Protein AF-0000000081113113 (afdb_homodimer)

Solvent-accessible surface area (backbone atoms only — not comparable to full-atom values): 44518 Å² total; per-residue (Å²): 52,33,38,45,42,85,40,67,28,37,44,51,33,47,52,39,45,32,58,10,74,35,74,32,63,81,44,72,38,71,44,35,36,38,41,57,75,91,40,48,67,64,50,48,56,51,50,48,43,56,52,54,47,52,41,66,7,60,68,44,78,46,78,41,61,69,83,61,50,71,85,76,37,61,45,35,40,40,51,73,81,55,83,48,40,44,57,82,59,82,87,59,68,80,38,69,66,53,47,56,44,50,53,52,51,51,54,49,16,54,40,48,37,47,74,73,74,73,74,72,74,75,76,69,86,72,83,79,60,81,74,60,79,72,70,72,79,72,77,42,35,38,40,26,61,10,51,52,58,54,46,49,30,54,71,66,13,70,71,51,65,53,87,35,41,34,19,39,67,64,61,58,36,49,50,39,41,52,49,17,62,75,57,70,48,54,56,75,46,42,40,60,59,38,37,44,25,43,33,67,75,42,63,49,66,50,66,40,73,33,38,34,64,89,50,72,59,71,77,86,56,69,81,60,44,70,33,53,28,71,69,54,30,59,72,57,71,45,74,70,89,69,52,33,70,68,38,53,70,43,56,48,48,54,51,49,35,51,46,51,71,68,48,72,67,40,45,67,36,49,18,50,44,46,40,50,46,50,22,64,59,44,48,24,54,77,30,84,82,46,65,63,48,74,46,57,40,24,31,46,34,86,30,65,94,75,43,58,60,76,38,59,30,30,36,32,27,30,32,48,36,94,42,72,46,75,52,70,74,64,62,82,36,67,64,51,53,54,50,46,53,54,26,42,54,50,33,51,50,52,50,62,60,45,48,61,51,52,53,50,47,41,50,63,60,55,64,56,52,65,66,65,69,77,72,72,72,73,73,71,74,70,66,73,74,71,70,76,70,75,76,76,75,76,72,79,75,84,119,54,34,36,45,43,84,40,69,28,37,44,51,34,47,51,39,46,32,60,12,75,35,75,33,64,82,43,72,38,70,45,35,36,37,39,57,73,91,42,47,66,64,48,48,54,51,49,50,40,54,52,54,48,52,42,67,8,59,68,44,80,46,77,41,60,68,83,60,50,72,85,76,38,60,45,36,40,40,50,73,79,56,77,47,40,44,54,82,61,80,86,58,67,80,37,68,64,51,46,55,46,49,51,52,51,51,53,49,18,54,41,48,36,47,75,72,74,74,71,73,76,74,76,76,86,79,87,80,62,81,75,63,80,74,72,74,80,72,79,43,35,38,39,25,60,10,52,52,58,52,46,50,30,53,71,67,13,71,72,50,66,54,88,35,42,34,19,39,66,65,60,59,38,48,50,39,40,51,51,17,60,74,58,70,46,53,58,76,46,42,40,59,61,38,36,41,25,43,33,69,77,42,65,48,68,49,65,40,72,31,37,35,65,89,49,72,59,70,74,86,61,66,65,77,42,67,34,55,27,71,69,53,31,60,72,56,71,45,73,68,87,68,51,26,67,67,37,52,69,42,56,49,48,52,50,47,36,53,48,51,73,63,53,72,63,42,45,66,36,49,17,48,45,46,41,52,48,50,22,66,59,43,47,23,55,75,30,83,82,45,64,62,48,74,47,57,41,24,30,46,33,85,30,66,94,74,43,57,60,75,37,59,28,31,36,32,28,30,33,48,35,95,42,71,44,76,52,69,74,64,61,82,38,66,63,51,52,53,49,43,53,54,28,40,54,51,33,50,52,53,49,61,60,45,50,61,52,52,54,51,47,41,49,62,60,56,64,56,52,66,68,67,71,78,75,72,72,74,74,74,73,71,67,74,76,74,72,74,73,76,76,78,77,79,64,84,73,87,122

Structure (mmCIF, N/CA/C/O backbone):
data_AF-0000000081113113-model_v1
#
loop_
_entity.id
_entity.type
_entity.pdbx_description
1 polymer 'Uncharacterized protein'
#
loop_
_atom_site.group_PDB
_atom_site.id
_atom_site.type_symbol
_atom_site.label_atom_id
_atom_site.label_alt_id
_atom_site.label_comp_id
_atom_site.label_asym_id
_atom_site.label_entity_id
_atom_site.label_seq_id
_atom_site.pdbx_PDB_ins_code
_atom_site.Cartn_x
_atom_site.Cartn_y
_atom_site.Cartn_z
_atom_site.occupancy
_atom_site.B_iso_or_equiv
_atom_site.auth_seq_id
_atom_site.auth_comp_id
_atom_site.auth_asym_id
_atom_site.auth_atom_id
_atom_site.pdbx_PDB_model_num
ATOM 1 N N . MET A 1 1 ? 14.281 9.789 3.463 1 97.38 1 MET A N 1
ATOM 2 C CA . MET A 1 1 ? 14.555 9.203 4.77 1 97.38 1 MET A CA 1
ATOM 3 C C . MET A 1 1 ? 13.266 8.992 5.555 1 97.38 1 MET A C 1
ATOM 5 O O . MET A 1 1 ? 12.477 9.93 5.723 1 97.38 1 MET A O 1
ATOM 9 N N . LEU A 1 2 ? 13.047 7.762 5.898 1 97.69 2 LEU A N 1
ATOM 10 C CA . LEU A 1 2 ? 11.883 7.402 6.711 1 97.69 2 LEU A CA 1
ATOM 11 C C . LEU A 1 2 ? 12.266 7.305 8.18 1 97.69 2 LEU A C 1
ATOM 13 O O . LEU A 1 2 ? 13.086 6.469 8.562 1 97.69 2 LEU A O 1
ATOM 17 N N . ILE A 1 3 ? 11.695 8.203 8.945 1 96.38 3 ILE A N 1
ATOM 18 C CA . ILE A 1 3 ? 11.914 8.195 10.391 1 96.38 3 ILE A CA 1
ATOM 19 C C . ILE A 1 3 ? 10.867 7.32 11.07 1 96.38 3 ILE A C 1
ATOM 21 O O . ILE A 1 3 ? 9.664 7.496 10.844 1 96.38 3 ILE A O 1
ATOM 25 N N . ASN A 1 4 ? 11.227 6.359 11.844 1 94.62 4 ASN A N 1
ATOM 26 C CA . ASN A 1 4 ? 10.367 5.355 12.461 1 94.62 4 ASN A CA 1
ATOM 27 C C . ASN A 1 4 ? 9.781 4.406 11.414 1 94.62 4 ASN A C 1
ATOM 29 O O . ASN A 1 4 ? 8.562 4.246 11.336 1 94.62 4 ASN A O 1
ATOM 33 N N . PRO A 1 5 ? 10.648 3.705 10.719 1 95.94 5 PRO A N 1
ATOM 34 C CA . PRO A 1 5 ? 10.203 2.885 9.586 1 95.94 5 PRO A CA 1
ATOM 35 C C . PRO A 1 5 ? 9.516 1.593 10.031 1 95.94 5 PRO A C 1
ATOM 37 O O . PRO A 1 5 ? 8.875 0.919 9.227 1 95.94 5 PRO A O 1
ATOM 40 N N . LEU A 1 6 ? 9.656 1.228 11.297 1 93.81 6 LEU A N 1
ATOM 41 C CA . LEU A 1 6 ? 9.156 -0.065 11.742 1 93.81 6 LEU A CA 1
ATOM 42 C C . LEU A 1 6 ? 7.668 0.018 12.086 1 93.81 6 LEU A C 1
ATOM 44 O O . LEU A 1 6 ? 7.016 -1.009 12.289 1 93.81 6 LEU A O 1
ATOM 48 N N . LEU A 1 7 ? 7.129 1.246 12.117 1 91.81 7 LEU A N 1
ATOM 49 C CA . LEU A 1 7 ? 5.691 1.399 12.312 1 91.81 7 LEU A CA 1
ATOM 50 C C . LEU A 1 7 ? 4.922 0.859 11.109 1 91.81 7 LEU A C 1
ATOM 52 O O . LEU A 1 7 ? 5.328 1.062 9.961 1 91.81 7 LEU A O 1
ATOM 56 N N . PRO A 1 8 ? 3.793 0.201 11.422 1 88.5 8 PRO A N 1
ATOM 57 C CA . PRO A 1 8 ? 2.996 -0.318 10.312 1 88.5 8 PRO A CA 1
ATOM 58 C C . PRO A 1 8 ? 2.641 0.759 9.289 1 88.5 8 PRO A C 1
ATOM 60 O O . PRO A 1 8 ? 2.734 0.523 8.078 1 88.5 8 PRO A O 1
ATOM 63 N N . ALA A 1 9 ? 2.266 1.899 9.758 1 91 9 ALA A N 1
ATOM 64 C CA . ALA A 1 9 ? 1.92 2.99 8.852 1 91 9 ALA A CA 1
ATOM 65 C C . ALA A 1 9 ? 3.117 3.389 7.992 1 91 9 ALA A C 1
ATOM 67 O O . ALA A 1 9 ? 2.963 3.697 6.809 1 91 9 ALA A O 1
ATOM 68 N N . SER A 1 10 ? 4.277 3.373 8.594 1 94.5 10 SER A N 1
ATOM 69 C CA . SER A 1 10 ? 5.496 3.699 7.863 1 94.5 10 SER A CA 1
ATOM 70 C C . SER A 1 10 ? 5.793 2.662 6.785 1 94.5 10 SER A C 1
ATOM 72 O O . SER A 1 10 ? 6.199 3.012 5.676 1 94.5 10 SER A O 1
ATOM 74 N N . GLN A 1 11 ? 5.574 1.46 7.125 1 91.75 11 GLN A N 1
ATOM 75 C CA . GLN A 1 11 ? 5.824 0.379 6.18 1 91.75 11 GLN A CA 1
ATOM 76 C C . GLN A 1 11 ? 4.891 0.47 4.977 1 91.75 11 GLN A C 1
ATOM 78 O O . GLN A 1 11 ? 5.324 0.302 3.836 1 91.75 11 GLN A O 1
ATOM 83 N N . LEU A 1 12 ? 3.727 0.749 5.312 1 89.75 12 LEU A N 1
ATOM 84 C CA . LEU A 1 12 ? 2.75 0.91 4.242 1 89.75 12 LEU A CA 1
ATOM 85 C C . LEU A 1 12 ? 3.102 2.104 3.359 1 89.75 12 LEU A C 1
ATOM 87 O O . LEU A 1 12 ? 2.994 2.027 2.133 1 89.75 12 LEU A O 1
ATOM 91 N N . THR A 1 13 ? 3.482 3.162 3.924 1 93.88 13 THR A N 1
ATOM 92 C CA . THR A 1 13 ? 3.887 4.352 3.184 1 93.88 13 THR A CA 1
ATOM 93 C C . THR A 1 13 ? 5.086 4.051 2.289 1 93.88 13 THR A C 1
ATOM 95 O O . THR A 1 13 ? 5.117 4.457 1.126 1 93.88 13 THR A O 1
ATOM 98 N N . ALA A 1 14 ? 6.004 3.307 2.844 1 94.88 14 ALA A N 1
ATOM 99 C CA . ALA A 1 14 ? 7.195 2.947 2.078 1 94.88 14 ALA A CA 1
ATOM 100 C C . ALA A 1 14 ? 6.828 2.127 0.845 1 94.88 14 ALA A C 1
ATOM 102 O O . ALA A 1 14 ? 7.391 2.328 -0.233 1 94.88 14 ALA A O 1
ATOM 103 N N . THR A 1 15 ? 5.902 1.204 1.005 1 90.12 15 THR A N 1
ATOM 104 C CA . THR A 1 15 ? 5.473 0.389 -0.126 1 90.12 15 THR A CA 1
ATOM 105 C C . THR A 1 15 ? 4.871 1.262 -1.225 1 90.12 15 THR A C 1
ATOM 107 O O . THR A 1 15 ? 5.109 1.026 -2.41 1 90.12 15 THR A O 1
ATOM 110 N N . LYS A 1 16 ? 4.152 2.242 -0.837 1 90.81 16 LYS A N 1
ATOM 111 C CA . LYS A 1 16 ? 3.557 3.158 -1.807 1 90.81 16 LYS A CA 1
ATOM 112 C C . LYS A 1 16 ? 4.629 3.98 -2.516 1 90.81 16 LYS A C 1
ATOM 114 O O . LYS A 1 16 ? 4.547 4.207 -3.725 1 90.81 16 LYS A O 1
ATOM 119 N N . ILE A 1 17 ? 5.594 4.375 -1.763 1 94.12 17 ILE A N 1
ATOM 120 C CA . ILE A 1 17 ? 6.695 5.152 -2.32 1 94.12 17 ILE A CA 1
ATOM 121 C C . ILE A 1 17 ? 7.477 4.297 -3.316 1 94.12 17 ILE A C 1
ATOM 123 O O . ILE A 1 17 ? 7.715 4.719 -4.453 1 94.12 17 ILE A O 1
ATOM 127 N N . LEU A 1 18 ? 7.801 3.113 -2.951 1 91.69 18 LEU A N 1
ATOM 128 C CA . LEU A 1 18 ? 8.664 2.242 -3.738 1 91.69 18 LEU A CA 1
ATOM 129 C C . LEU A 1 18 ? 7.926 1.696 -4.953 1 91.69 18 LEU A C 1
ATOM 131 O O . LEU A 1 18 ? 8.555 1.297 -5.941 1 91.69 18 LEU A O 1
ATOM 135 N N . SER A 1 19 ? 6.617 1.676 -4.84 1 85.62 19 SER A N 1
ATOM 136 C CA . SER A 1 19 ? 5.82 1.181 -5.957 1 85.62 19 SER A CA 1
ATOM 137 C C . SER A 1 19 ? 5.605 2.264 -7.008 1 85.62 19 SER A C 1
ATOM 139 O O . SER A 1 19 ? 5.125 1.984 -8.109 1 85.62 19 SER A O 1
ATOM 141 N N . GLY A 1 20 ? 5.875 3.518 -6.629 1 87.75 20 GLY A N 1
ATOM 142 C CA . GLY A 1 20 ? 5.77 4.605 -7.59 1 87.75 20 GLY A CA 1
ATOM 143 C C . GLY A 1 20 ? 4.484 5.398 -7.449 1 87.75 20 GLY A C 1
ATOM 144 O O . GLY A 1 20 ? 4.262 6.363 -8.188 1 87.75 20 GLY A O 1
ATOM 145 N N . THR A 1 21 ? 3.684 5.09 -6.508 1 84.31 21 THR A N 1
ATOM 146 C CA . THR A 1 21 ? 2.404 5.762 -6.312 1 84.31 21 THR A CA 1
ATOM 147 C C . THR A 1 21 ? 2.615 7.207 -5.871 1 84.31 21 THR A C 1
ATOM 149 O O . THR A 1 21 ? 1.828 8.086 -6.215 1 84.31 21 THR A O 1
ATOM 152 N N . VAL A 1 22 ? 3.684 7.469 -5.168 1 91 22 VAL A N 1
ATOM 153 C CA . VAL A 1 22 ? 3.891 8.773 -4.543 1 91 22 VAL A CA 1
ATOM 154 C C . VAL A 1 22 ? 4.684 9.68 -5.48 1 91 22 VAL A C 1
ATOM 156 O O . VAL A 1 22 ? 4.227 10.766 -5.832 1 91 22 VAL A O 1
ATOM 159 N N . PHE A 1 23 ? 5.832 9.195 -5.969 1 91.69 23 PHE A N 1
ATOM 160 C CA . PHE A 1 23 ? 6.738 10.062 -6.703 1 91.69 23 PHE A CA 1
ATOM 161 C C . PHE A 1 23 ? 6.75 9.711 -8.188 1 91.69 23 PHE A C 1
ATOM 163 O O . PHE A 1 23 ? 7.465 10.328 -8.977 1 91.69 23 PHE A O 1
ATOM 170 N N . GLY A 1 24 ? 6.012 8.711 -8.547 1 85 24 GLY A N 1
ATOM 171 C CA . GLY A 1 24 ? 5.984 8.281 -9.938 1 85 24 GLY A CA 1
ATOM 172 C C . GLY A 1 24 ? 6.719 6.973 -10.172 1 85 24 GLY A C 1
ATOM 173 O O . GLY A 1 24 ? 7.66 6.645 -9.445 1 85 24 GLY A O 1
ATOM 174 N N . HIS A 1 25 ? 6.414 6.312 -11.273 1 81.12 25 HIS A N 1
ATOM 175 C CA . HIS A 1 25 ? 6.906 4.965 -11.547 1 81.12 25 HIS A CA 1
ATOM 176 C C . HIS A 1 25 ? 8.328 5 -12.102 1 81.12 25 HIS A C 1
ATOM 178 O O . HIS A 1 25 ? 9.016 3.979 -12.125 1 81.12 25 HIS A O 1
ATOM 184 N N . HIS A 1 26 ? 8.75 6.102 -12.438 1 81 26 HIS A N 1
ATOM 185 C CA . HIS A 1 26 ? 10.055 6.18 -13.078 1 81 26 HIS A CA 1
ATOM 186 C C . HIS A 1 26 ? 11.078 6.855 -12.172 1 81 26 HIS A C 1
ATOM 188 O O . HIS A 1 26 ? 12.234 7.035 -12.562 1 81 26 HIS A O 1
ATOM 194 N N . GLN A 1 27 ? 10.688 7.25 -10.984 1 86.31 27 GLN A N 1
ATOM 195 C CA . GLN A 1 27 ? 11.602 7.887 -10.039 1 86.31 27 GLN A CA 1
ATOM 196 C C . GLN A 1 27 ? 12.305 6.848 -9.172 1 86.31 27 GLN A C 1
ATOM 198 O O . GLN A 1 27 ? 11.664 6.156 -8.375 1 86.31 27 GLN A O 1
ATOM 203 N N . PHE A 1 28 ? 13.57 6.809 -9.32 1 90.06 28 PHE A N 1
ATOM 204 C CA . PHE A 1 28 ? 14.32 5.887 -8.469 1 90.06 28 PHE A CA 1
ATOM 205 C C . PHE A 1 28 ? 14.492 6.457 -7.07 1 90.06 28 PHE A C 1
ATOM 207 O O . PHE A 1 28 ? 14.734 7.652 -6.906 1 90.06 28 PHE A O 1
ATOM 214 N N . ILE A 1 29 ? 14.383 5.602 -6.117 1 94.75 29 ILE A N 1
ATOM 215 C CA . ILE A 1 29 ? 14.344 6.031 -4.723 1 94.75 29 ILE A CA 1
ATOM 216 C C . ILE A 1 29 ? 15.523 5.414 -3.965 1 94.75 29 ILE A C 1
ATOM 218 O O . ILE A 1 29 ? 15.734 4.199 -4.023 1 94.75 29 ILE A O 1
ATOM 222 N N . ASP A 1 30 ? 16.344 6.203 -3.355 1 95.81 30 ASP A N 1
ATOM 223 C CA . ASP A 1 30 ? 17.25 5.77 -2.293 1 95.81 30 ASP A CA 1
ATOM 224 C C . ASP A 1 30 ? 16.578 5.887 -0.924 1 95.81 30 ASP A C 1
ATOM 226 O O . ASP A 1 30 ? 16.5 6.977 -0.357 1 95.81 30 ASP A O 1
ATOM 230 N N . LEU A 1 31 ? 16.156 4.773 -0.412 1 97.5 31 LEU A N 1
ATOM 231 C CA . LEU A 1 31 ? 15.398 4.77 0.833 1 97.5 31 LEU A CA 1
ATOM 232 C C . LEU A 1 31 ? 16.328 4.609 2.035 1 97.5 31 LEU A C 1
ATOM 234 O O . LEU A 1 31 ? 17.109 3.66 2.102 1 97.5 31 LEU A O 1
ATOM 238 N N . ILE A 1 32 ? 16.281 5.559 2.893 1 97.88 32 ILE A N 1
ATOM 239 C CA . ILE A 1 32 ? 17.047 5.5 4.137 1 97.88 32 ILE A CA 1
ATOM 240 C C . ILE A 1 32 ? 16.094 5.242 5.305 1 97.88 32 ILE A C 1
ATOM 242 O O . ILE A 1 32 ? 15.141 5.992 5.516 1 97.88 32 ILE A O 1
ATOM 246 N N . LEU A 1 33 ? 16.375 4.16 6.023 1 97.94 33 LEU A N 1
ATOM 247 C CA . LEU A 1 33 ? 15.578 3.82 7.195 1 97.94 33 LEU A CA 1
ATOM 248 C C . LEU A 1 33 ? 16.297 4.23 8.477 1 97.94 33 LEU A C 1
ATOM 250 O O . LEU A 1 33 ? 17.344 3.674 8.805 1 97.94 33 LEU A O 1
ATOM 254 N N . LEU A 1 34 ? 15.734 5.207 9.172 1 96.94 34 LEU A N 1
ATOM 255 C CA . LEU A 1 34 ? 16.312 5.645 10.438 1 96.94 34 LEU A CA 1
ATOM 256 C C . LEU A 1 34 ? 15.695 4.895 11.609 1 96.94 34 LEU A C 1
ATOM 258 O O . LEU A 1 34 ? 14.484 4.984 11.836 1 96.94 34 LEU A O 1
ATOM 262 N N . VAL A 1 35 ? 16.516 4.172 12.312 1 95.5 35 VAL A N 1
ATOM 263 C CA . VAL A 1 35 ? 16.031 3.391 13.445 1 95.5 35 VAL A CA 1
ATOM 264 C C . VAL A 1 35 ? 16.984 3.562 14.633 1 95.5 35 VAL A C 1
ATOM 266 O O . VAL A 1 35 ? 18.094 4.098 14.477 1 95.5 35 VAL A O 1
ATOM 269 N N . TYR A 1 36 ? 16.469 3.221 15.82 1 92.5 36 TYR A N 1
ATOM 270 C CA . TYR A 1 36 ? 17.359 3.123 16.969 1 92.5 36 TYR A CA 1
ATOM 271 C C . TYR A 1 36 ? 18.359 1.988 16.797 1 92.5 36 TYR A C 1
ATOM 273 O O . TYR A 1 36 ? 18.094 1.023 16.078 1 92.5 36 TYR A O 1
ATOM 281 N N . ALA A 1 37 ? 19.453 2.084 17.469 1 92.62 37 ALA A N 1
ATOM 282 C CA . ALA A 1 37 ? 20.531 1.103 17.344 1 92.62 37 ALA A CA 1
ATOM 283 C C . ALA A 1 37 ? 20.031 -0.301 17.688 1 92.62 37 ALA A C 1
ATOM 285 O O . ALA A 1 37 ? 20.422 -1.275 17.031 1 92.62 37 ALA A O 1
ATOM 286 N N . ASN A 1 38 ? 19.172 -0.369 18.641 1 93.75 38 ASN A N 1
ATOM 287 C CA . ASN A 1 38 ? 18.672 -1.665 19.094 1 93.75 38 ASN A CA 1
ATOM 288 C C . ASN A 1 38 ? 17.656 -2.244 18.109 1 93.75 38 ASN A C 1
ATOM 290 O O . ASN A 1 38 ? 17.234 -3.391 18.266 1 93.75 38 ASN A O 1
ATOM 294 N N . GLU A 1 39 ? 17.281 -1.492 17.109 1 95 39 GLU A N 1
ATOM 295 C CA . GLU A 1 39 ? 16.266 -1.931 16.156 1 95 39 GLU A CA 1
ATOM 296 C C . GLU A 1 39 ? 16.875 -2.219 14.789 1 95 39 GLU A C 1
ATOM 298 O O . GLU A 1 39 ? 16.156 -2.414 13.812 1 95 39 GLU A O 1
ATOM 303 N N . THR A 1 40 ? 18.141 -2.279 14.695 1 95.19 40 THR A N 1
ATOM 304 C CA . THR A 1 40 ? 18.828 -2.416 13.422 1 95.19 40 THR A CA 1
ATOM 305 C C . THR A 1 40 ? 18.531 -3.766 12.773 1 95.19 40 THR A C 1
ATOM 307 O O . THR A 1 40 ? 18.312 -3.846 11.562 1 95.19 40 THR A O 1
ATOM 310 N N . ASP A 1 41 ? 18.438 -4.789 13.578 1 94.25 41 ASP A N 1
ATOM 311 C CA . ASP A 1 41 ? 18.172 -6.121 13.039 1 94.25 41 ASP A CA 1
ATOM 312 C C . ASP A 1 41 ? 16.766 -6.188 12.414 1 94.25 41 ASP A C 1
ATOM 314 O O . ASP A 1 41 ? 16.594 -6.742 11.328 1 94.25 41 ASP A O 1
ATOM 318 N N . GLN A 1 42 ? 15.867 -5.711 13.164 1 93.94 42 GLN A N 1
ATOM 319 C CA . GLN A 1 42 ? 14.5 -5.688 12.648 1 93.94 42 GLN A CA 1
ATOM 320 C C . GLN A 1 42 ? 14.414 -4.883 11.352 1 93.94 42 GLN A C 1
ATOM 322 O O . GLN A 1 42 ? 13.695 -5.262 10.43 1 93.94 42 GLN A O 1
ATOM 327 N N . ALA A 1 43 ? 15.156 -3.795 11.281 1 95.88 43 ALA A N 1
ATOM 328 C CA . ALA A 1 43 ? 15.156 -2.949 10.094 1 95.88 43 ALA A CA 1
ATOM 329 C C . ALA A 1 43 ? 15.805 -3.668 8.906 1 95.88 43 ALA A C 1
ATOM 331 O O . ALA A 1 43 ? 15.414 -3.459 7.758 1 95.88 43 ALA A O 1
ATOM 332 N N . GLU A 1 44 ? 16.734 -4.469 9.195 1 93.81 44 GLU A N 1
ATOM 333 C CA . GLU A 1 44 ? 17.375 -5.246 8.141 1 93.81 44 GLU A CA 1
ATOM 334 C C . GLU A 1 44 ? 16.406 -6.25 7.527 1 93.81 44 GLU A C 1
ATOM 336 O O . GLU A 1 44 ? 16.375 -6.43 6.309 1 93.81 44 GLU A O 1
ATOM 341 N N . VAL A 1 45 ? 15.656 -6.887 8.391 1 89.81 45 VAL A N 1
ATOM 342 C CA . VAL A 1 45 ? 14.641 -7.816 7.91 1 89.81 45 VAL A CA 1
ATOM 343 C C . VAL A 1 45 ? 13.641 -7.074 7.023 1 89.81 45 VAL A C 1
ATOM 345 O O . VAL A 1 45 ? 13.281 -7.562 5.949 1 89.81 45 VAL A O 1
ATOM 348 N N . LEU A 1 46 ? 13.258 -5.945 7.484 1 92.56 46 LEU A N 1
ATOM 349 C CA . LEU A 1 46 ? 12.32 -5.121 6.719 1 92.56 46 LEU A CA 1
ATOM 350 C C . LEU A 1 46 ? 12.93 -4.719 5.379 1 92.56 46 LEU A C 1
ATOM 352 O O . LEU A 1 46 ? 12.258 -4.801 4.344 1 92.5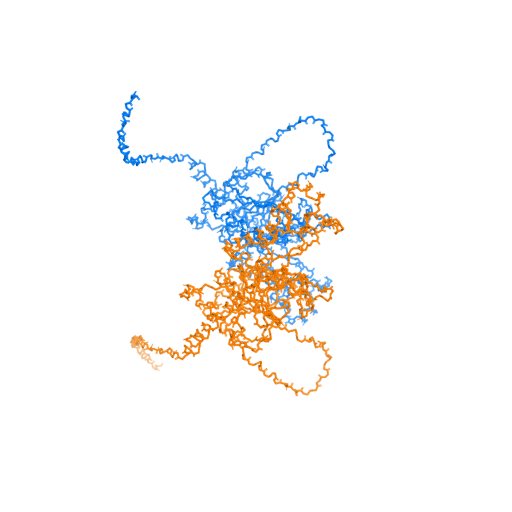6 46 LEU A O 1
ATOM 356 N N . ALA A 1 47 ? 14.164 -4.316 5.371 1 92.62 47 ALA A N 1
ATOM 357 C CA . ALA A 1 47 ? 14.852 -3.922 4.148 1 92.62 47 ALA A CA 1
ATOM 358 C C . ALA A 1 47 ? 14.906 -5.078 3.152 1 92.62 47 ALA A C 1
ATOM 360 O O . ALA A 1 47 ? 14.68 -4.887 1.956 1 92.62 47 ALA A O 1
ATOM 361 N N . GLN A 1 48 ? 15.188 -6.18 3.678 1 86.94 48 GLN A N 1
ATOM 362 C CA . GLN A 1 48 ? 15.25 -7.359 2.818 1 86.94 48 GLN A CA 1
ATOM 363 C C . GLN A 1 48 ? 13.891 -7.66 2.199 1 86.94 48 GLN A C 1
ATOM 365 O O . GLN A 1 48 ? 13.805 -8.078 1.043 1 86.94 48 GLN A O 1
ATOM 370 N N . GLU A 1 49 ? 12.914 -7.508 2.959 1 88.12 49 GLU A N 1
ATOM 371 C CA . GLU A 1 49 ? 11.57 -7.707 2.424 1 88.12 49 GLU A CA 1
ATOM 372 C C . GLU A 1 49 ? 11.281 -6.727 1.289 1 88.12 49 GLU A C 1
ATOM 374 O O . GLU A 1 49 ? 10.719 -7.113 0.259 1 88.12 49 GLU A O 1
ATOM 379 N N . TYR A 1 50 ? 11.641 -5.441 1.459 1 90.25 50 TYR A N 1
ATOM 380 C CA . TYR A 1 50 ? 11.453 -4.457 0.4 1 90.25 50 TYR A CA 1
ATOM 381 C C . TYR A 1 50 ? 12.195 -4.867 -0.868 1 90.25 50 TYR A C 1
ATOM 383 O O . TYR A 1 50 ? 11.648 -4.77 -1.971 1 90.25 50 TYR A O 1
ATOM 391 N N . ILE A 1 51 ? 13.359 -5.336 -0.672 1 85.88 51 ILE A N 1
ATOM 392 C CA . ILE A 1 51 ? 14.188 -5.73 -1.806 1 85.88 51 ILE A CA 1
ATOM 393 C C . ILE A 1 51 ? 13.555 -6.93 -2.514 1 85.88 51 ILE A C 1
ATOM 395 O O . ILE A 1 51 ? 13.492 -6.965 -3.744 1 85.88 51 ILE A O 1
ATOM 399 N N . SER A 1 52 ? 13.039 -7.781 -1.732 1 82.81 52 SER A N 1
ATOM 400 C CA . SER A 1 52 ? 12.477 -9.008 -2.281 1 82.81 52 SER A CA 1
ATOM 401 C C . SER A 1 52 ? 11.211 -8.719 -3.092 1 82.81 52 SER A C 1
ATOM 403 O O . SER A 1 52 ? 10.836 -9.508 -3.961 1 82.81 52 SER A O 1
ATOM 405 N N . CYS A 1 53 ? 10.609 -7.633 -2.82 1 83.25 53 CYS A N 1
ATOM 406 C CA . CYS A 1 53 ? 9.375 -7.281 -3.52 1 83.25 53 CYS A CA 1
ATOM 407 C C . CYS A 1 53 ? 9.672 -6.812 -4.938 1 83.25 53 CYS A C 1
ATOM 409 O O . CYS A 1 53 ? 8.766 -6.723 -5.77 1 83.25 53 CYS A O 1
ATOM 411 N N . ALA A 1 54 ? 10.922 -6.516 -5.273 1 81.44 54 ALA A N 1
ATOM 412 C CA . ALA A 1 54 ? 11.336 -6.07 -6.602 1 81.44 54 ALA A CA 1
ATOM 413 C C . ALA A 1 54 ? 10.469 -4.914 -7.09 1 81.44 54 ALA A C 1
ATOM 415 O O . ALA A 1 54 ? 9.984 -4.93 -8.227 1 81.44 54 ALA A O 1
ATOM 416 N N . PHE A 1 55 ? 10.258 -3.91 -6.207 1 84.81 55 PHE A N 1
ATOM 417 C CA . PHE A 1 55 ? 9.531 -2.717 -6.621 1 84.81 55 PHE A CA 1
ATOM 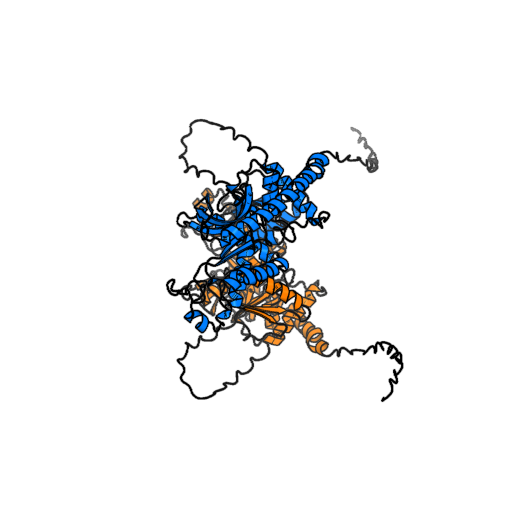418 C C . PHE A 1 55 ? 10.273 -1.987 -7.734 1 84.81 55 PHE A C 1
ATOM 420 O O . PHE A 1 55 ? 11.508 -1.952 -7.746 1 84.81 55 PHE A O 1
ATOM 427 N N . PRO A 1 56 ? 9.594 -1.345 -8.57 1 82.12 56 PRO A N 1
ATOM 428 C CA . PRO A 1 56 ? 10.234 -0.729 -9.734 1 82.12 56 PRO A CA 1
ATOM 429 C C . PRO A 1 56 ? 11.094 0.482 -9.367 1 82.12 56 PRO A C 1
ATOM 431 O O . PRO A 1 56 ? 12.039 0.81 -10.086 1 82.12 56 PRO A O 1
ATOM 434 N N . CYS A 1 57 ? 10.82 1.117 -8.258 1 89.81 57 CYS A N 1
ATOM 435 C CA . CYS A 1 57 ? 11.461 2.398 -7.984 1 89.81 57 CYS A CA 1
ATOM 436 C C . CYS A 1 57 ? 12.641 2.227 -7.035 1 89.81 57 CYS A C 1
ATOM 438 O O . CYS A 1 57 ? 13.312 3.201 -6.691 1 89.81 57 CYS A O 1
ATOM 440 N N . VAL A 1 58 ? 12.922 1.02 -6.672 1 88.88 58 VAL A N 1
ATOM 441 C CA . VAL A 1 58 ? 13.977 0.803 -5.684 1 88.88 58 VAL A CA 1
ATOM 442 C C . VAL A 1 58 ? 15.344 0.998 -6.336 1 88.88 58 VAL A C 1
ATOM 444 O O . VAL A 1 58 ? 15.648 0.377 -7.359 1 88.88 58 VAL A O 1
ATOM 447 N N . ASN A 1 59 ? 16.094 1.85 -5.801 1 90.62 59 ASN A N 1
ATOM 448 C CA . ASN A 1 59 ? 17.516 1.978 -6.148 1 90.62 59 ASN A CA 1
ATOM 449 C C . ASN A 1 59 ? 18.406 1.424 -5.047 1 90.62 59 ASN A C 1
ATOM 451 O O . ASN A 1 59 ? 19.094 0.42 -5.246 1 90.62 59 ASN A O 1
ATOM 455 N N . THR A 1 60 ? 18.328 2.062 -3.877 1 91.5 60 THR A N 1
ATOM 456 C CA . THR A 1 60 ? 19.078 1.555 -2.725 1 91.5 60 THR A CA 1
ATOM 457 C C . THR A 1 60 ? 18.234 1.655 -1.456 1 91.5 60 THR A C 1
ATOM 459 O O . THR A 1 60 ? 17.312 2.482 -1.373 1 91.5 60 THR A O 1
ATOM 462 N N . ILE A 1 61 ? 18.516 0.712 -0.554 1 94.25 61 ILE A N 1
ATOM 463 C CA . ILE A 1 61 ? 17.922 0.753 0.781 1 94.25 61 ILE A CA 1
ATOM 464 C C . ILE A 1 61 ? 19.031 0.666 1.833 1 94.25 61 ILE A C 1
ATOM 466 O O . ILE A 1 61 ? 19.828 -0.27 1.822 1 94.25 61 ILE A O 1
ATOM 470 N N . ARG A 1 62 ? 19.078 1.679 2.674 1 96.06 62 ARG A N 1
ATOM 471 C CA . ARG A 1 62 ? 20.109 1.69 3.713 1 96.06 62 ARG A CA 1
ATOM 472 C C . ARG A 1 62 ? 19.484 1.915 5.09 1 96.06 62 ARG A C 1
ATOM 474 O O . ARG A 1 62 ? 18.453 2.574 5.211 1 96.06 62 ARG A O 1
ATOM 481 N N . ILE A 1 63 ? 20.125 1.358 6.043 1 97.31 63 ILE A N 1
ATOM 482 C CA . ILE A 1 63 ? 19.688 1.494 7.434 1 97.31 63 ILE A CA 1
ATOM 483 C C . ILE A 1 63 ? 20.719 2.326 8.203 1 97.31 63 ILE A C 1
ATOM 485 O O . ILE A 1 63 ? 21.922 2.156 8.031 1 97.31 63 ILE A O 1
ATOM 489 N N . THR A 1 64 ? 20.219 3.223 8.969 1 96 64 THR A N 1
ATOM 490 C CA . THR A 1 64 ? 21.125 4.031 9.773 1 96 64 THR A CA 1
ATOM 491 C C . THR A 1 64 ? 20.516 4.324 11.148 1 96 64 THR A C 1
ATOM 493 O O . THR A 1 64 ? 19.297 4.359 11.297 1 96 64 THR A O 1
ATOM 496 N N . SER A 1 65 ? 21.375 4.469 12.117 1 93.88 65 SER A N 1
ATOM 497 C CA . SER A 1 65 ? 20.984 4.906 13.453 1 93.88 65 SER A CA 1
ATOM 498 C C . SER A 1 65 ? 21.609 6.258 13.797 1 93.88 65 SER A C 1
ATOM 500 O O . SER A 1 65 ? 21.438 6.766 14.906 1 93.88 65 SER A O 1
ATOM 502 N N . ASP A 1 66 ? 22.234 6.801 12.812 1 90.88 66 ASP A N 1
ATOM 503 C CA . ASP A 1 66 ? 22.859 8.102 13.016 1 90.88 66 ASP A CA 1
ATOM 504 C C . ASP A 1 66 ? 21.844 9.227 12.938 1 90.88 66 ASP A C 1
ATOM 506 O O . ASP A 1 66 ? 20.922 9.172 12.125 1 90.88 66 ASP A O 1
ATOM 510 N N . ILE A 1 67 ? 22.078 10.188 13.742 1 86.12 67 ILE A N 1
ATOM 511 C CA . ILE A 1 67 ? 21.188 11.352 13.727 1 86.12 67 ILE A CA 1
ATOM 512 C C . ILE A 1 67 ? 21.281 12.047 12.375 1 86.12 67 ILE A C 1
ATOM 514 O O . ILE A 1 67 ? 22.375 12.273 11.852 1 86.12 67 ILE A O 1
ATOM 518 N N . PRO A 1 68 ? 20.203 12.391 11.891 1 88.94 68 PRO A N 1
ATOM 519 C CA . PRO A 1 68 ? 20.172 12.906 10.516 1 88.94 68 PRO A CA 1
ATOM 520 C C . PRO A 1 68 ? 20.516 14.391 10.43 1 88.94 68 PRO A C 1
ATOM 522 O O . PRO A 1 68 ? 20.328 15.125 11.406 1 88.94 68 PRO A O 1
ATOM 525 N N . CYS A 1 69 ? 21.078 14.812 9.273 1 89.19 69 CYS A N 1
ATOM 526 C CA . CYS A 1 69 ? 21.219 16.203 8.867 1 89.19 69 CYS A CA 1
ATOM 527 C C . CYS A 1 69 ? 20.344 16.516 7.652 1 89.19 69 CYS A C 1
ATOM 529 O O . CYS A 1 69 ? 19.953 15.602 6.918 1 89.19 69 CYS A O 1
ATOM 531 N N . LEU A 1 70 ? 20.031 17.75 7.43 1 89.69 70 LEU A N 1
ATOM 532 C CA . LEU A 1 70 ? 19.094 18.156 6.387 1 89.69 70 LEU A CA 1
ATOM 533 C C . LEU A 1 70 ? 19.656 17.812 5.004 1 89.69 70 LEU A C 1
ATOM 535 O O . LEU A 1 70 ? 18.891 17.734 4.035 1 89.69 70 LEU A O 1
ATOM 539 N N . SER A 1 71 ? 20.953 17.609 4.918 1 89.31 71 SER A N 1
ATOM 540 C CA . SER A 1 71 ? 21.562 17.312 3.631 1 89.31 71 SER A CA 1
ATOM 541 C C . SER A 1 71 ? 21.484 15.82 3.309 1 89.31 71 SER A C 1
ATOM 543 O O . SER A 1 71 ? 21.766 15.406 2.182 1 89.31 71 SER A O 1
ATOM 545 N N . ASP A 1 72 ? 21.016 15.039 4.266 1 92.5 72 ASP A N 1
ATOM 546 C CA . ASP A 1 72 ? 21.078 13.586 4.137 1 92.5 72 ASP A CA 1
ATOM 547 C C . ASP A 1 72 ? 20.016 13.07 3.174 1 92.5 72 ASP A C 1
ATOM 549 O O . ASP A 1 72 ? 20.109 11.953 2.67 1 92.5 72 ASP A O 1
ATOM 553 N N . ALA A 1 73 ? 18.984 13.867 2.973 1 94.81 73 ALA A N 1
ATOM 554 C CA . ALA A 1 73 ? 17.875 13.383 2.143 1 94.81 73 ALA A CA 1
ATOM 555 C C . ALA A 1 73 ? 17.141 14.539 1.474 1 94.81 73 ALA A C 1
ATOM 557 O O . ALA A 1 73 ? 17.234 15.68 1.929 1 94.81 73 ALA A O 1
ATOM 558 N N . ASP A 1 74 ? 16.469 14.195 0.385 1 94.56 74 ASP A N 1
ATOM 559 C CA . ASP A 1 74 ? 15.609 15.172 -0.285 1 94.56 74 ASP A CA 1
ATOM 560 C C . ASP A 1 74 ? 14.258 15.289 0.419 1 94.56 74 ASP A C 1
ATOM 562 O O . ASP A 1 74 ? 13.641 16.359 0.41 1 94.56 74 ASP A O 1
ATOM 566 N N . VAL A 1 75 ? 13.789 14.227 0.93 1 96.94 75 VAL A N 1
ATOM 567 C CA . VAL A 1 75 ? 12.5 14.172 1.612 1 96.94 75 VAL A CA 1
ATOM 568 C C . VAL A 1 75 ? 12.648 13.422 2.938 1 96.94 75 VAL A C 1
ATOM 570 O O . VAL A 1 75 ? 13.172 12.305 2.971 1 96.94 75 VAL A O 1
ATOM 573 N N . PHE A 1 76 ? 12.227 14.047 3.992 1 97.38 76 PHE A N 1
ATOM 574 C CA . PHE A 1 76 ? 12.133 13.414 5.301 1 97.38 76 PHE A CA 1
ATOM 575 C C . PHE A 1 76 ? 10.68 13.102 5.656 1 97.38 76 PHE A C 1
ATOM 577 O O . PHE A 1 76 ? 9.844 14.008 5.695 1 97.38 76 PHE A O 1
ATOM 584 N N . VAL A 1 77 ? 10.367 11.859 5.844 1 98.12 77 VAL A N 1
ATOM 585 C CA . VAL A 1 77 ? 9.039 11.438 6.266 1 98.12 77 VAL A CA 1
ATOM 586 C C . VAL A 1 77 ? 9.055 11.062 7.746 1 98.12 77 VAL A C 1
ATOM 588 O O . VAL A 1 77 ? 9.711 10.102 8.141 1 98.12 77 VAL A O 1
ATOM 591 N N . VAL A 1 78 ? 8.344 11.812 8.531 1 97 78 VAL A N 1
ATOM 592 C CA . VAL A 1 78 ? 8.328 11.578 9.969 1 97 78 VAL A CA 1
ATOM 593 C C . VAL A 1 78 ? 6.98 10.992 10.383 1 97 78 VAL A C 1
ATOM 595 O O . VAL A 1 78 ? 5.957 11.68 10.336 1 97 78 VAL A O 1
ATOM 598 N N . MET A 1 79 ? 7.027 9.766 10.742 1 94.94 79 MET A N 1
ATOM 599 C CA . MET A 1 79 ? 5.84 9.078 11.234 1 94.94 79 MET A CA 1
ATOM 600 C C . MET A 1 79 ? 5.934 8.828 12.734 1 94.94 79 MET A C 1
ATOM 602 O O . MET A 1 79 ? 6.965 8.367 13.227 1 94.94 79 MET A O 1
ATOM 606 N N . THR A 1 80 ? 4.883 9.156 13.43 1 92.81 80 THR A N 1
ATOM 607 C CA . THR A 1 80 ? 4.875 8.945 14.875 1 92.81 80 THR A CA 1
ATOM 608 C C . THR A 1 80 ? 3.801 7.941 15.273 1 92.81 80 THR A C 1
ATOM 610 O O . THR A 1 80 ? 2.967 7.559 14.453 1 92.81 80 THR A O 1
ATOM 613 N N . ASN A 1 81 ? 3.871 7.496 16.531 1 87.12 81 ASN A N 1
ATOM 614 C CA . ASN A 1 81 ? 2.885 6.566 17.078 1 87.12 81 ASN A CA 1
ATOM 615 C C . ASN A 1 81 ? 1.905 7.273 18.016 1 87.12 81 ASN A C 1
ATOM 617 O O . ASN A 1 81 ? 1.38 6.664 18.953 1 87.12 81 ASN A O 1
ATOM 621 N N . PHE A 1 82 ? 1.721 8.594 17.781 1 86.81 82 PHE A N 1
ATOM 622 C CA . PHE A 1 82 ? 0.685 9.305 18.531 1 86.81 82 PHE A CA 1
ATOM 623 C C . PHE A 1 82 ? -0.697 8.758 18.172 1 86.81 82 PHE A C 1
ATOM 625 O O . PHE A 1 82 ? -0.981 8.469 17.016 1 86.81 82 PHE A O 1
ATOM 632 N N . PRO A 1 83 ? -1.499 8.641 19.188 1 80.38 83 PRO A N 1
ATOM 633 C CA . PRO A 1 83 ? -2.877 8.297 18.828 1 80.38 83 PRO A CA 1
ATOM 634 C C . PRO A 1 83 ? -3.504 9.312 17.875 1 80.38 83 PRO A C 1
ATOM 636 O O . PRO A 1 83 ? -4.152 8.93 16.906 1 80.38 83 PRO A O 1
ATOM 639 N N . ASN A 1 84 ? -3.305 10.531 18.172 1 84.94 84 ASN A N 1
ATOM 640 C CA . ASN A 1 84 ? -3.66 11.648 17.297 1 84.94 84 ASN A CA 1
ATOM 641 C C . ASN A 1 84 ? -2.496 12.617 17.125 1 84.94 84 ASN A C 1
ATOM 643 O O . ASN A 1 84 ? -2.176 13.375 18.047 1 84.94 84 ASN A O 1
ATOM 647 N N . PRO A 1 85 ? -1.919 12.609 15.969 1 89.75 85 PRO A N 1
ATOM 648 C CA . PRO A 1 85 ? -0.733 13.445 15.766 1 89.75 85 PRO A CA 1
ATOM 649 C C . PRO A 1 85 ? -1.074 14.922 15.609 1 89.75 85 PRO A C 1
ATOM 651 O O . PRO A 1 85 ? -0.175 15.766 15.555 1 89.75 85 PRO A O 1
ATOM 654 N N . ASN A 1 86 ? -2.348 15.281 15.609 1 89.56 86 ASN A N 1
ATOM 655 C CA . ASN A 1 86 ? -2.758 16.656 15.391 1 89.56 86 ASN A CA 1
ATOM 656 C C . ASN A 1 86 ? -3.365 17.266 16.656 1 89.56 86 ASN A C 1
ATOM 658 O O . ASN A 1 86 ? -3.939 18.359 16.609 1 89.56 86 ASN A O 1
ATOM 662 N N . SER A 1 87 ? -3.289 16.5 17.688 1 81.62 87 SER A N 1
ATOM 663 C CA . SER A 1 87 ? -3.775 16.984 18.984 1 81.62 87 SER A CA 1
ATOM 664 C C . SER A 1 87 ? -2.975 16.391 20.141 1 81.62 87 SER A C 1
ATOM 666 O O . SER A 1 87 ? -2.75 15.172 20.188 1 81.62 87 SER A O 1
ATOM 668 N N . PHE A 1 88 ? -2.549 17.25 20.938 1 81.56 88 PHE A N 1
ATOM 669 C CA . PHE A 1 88 ? -1.801 16.781 22.109 1 81.56 88 PHE A CA 1
ATOM 670 C C . PHE A 1 88 ? -2.717 16.609 23.312 1 81.56 88 PHE A C 1
ATOM 672 O O . PHE A 1 88 ? -3.502 17.516 23.625 1 81.56 88 PHE A O 1
ATOM 679 N N . ASP A 1 8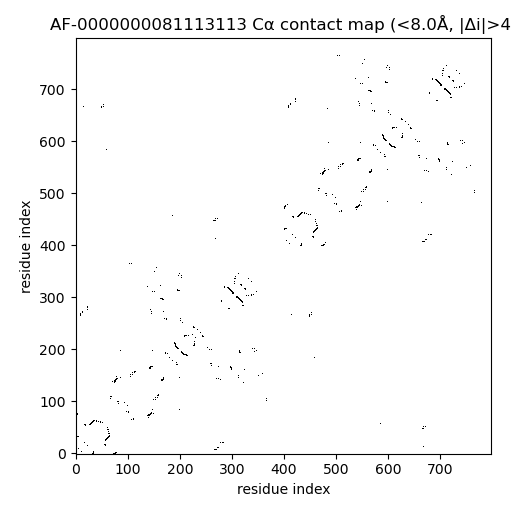9 ? -2.639 15.484 23.906 1 76.75 89 ASP A N 1
ATOM 680 C CA . ASP A 1 89 ? -3.404 15.273 25.125 1 76.75 89 ASP A CA 1
ATOM 681 C C . ASP A 1 89 ? -2.598 15.688 26.359 1 76.75 89 ASP A C 1
ATOM 683 O O . ASP A 1 89 ? -1.844 14.883 26.906 1 76.75 89 ASP A O 1
ATOM 687 N N . PHE A 1 90 ? -2.879 16.828 26.844 1 78.88 90 PHE A N 1
ATOM 688 C CA . PHE A 1 90 ? -2.117 17.391 27.953 1 78.88 90 PHE A CA 1
ATOM 689 C C . PHE A 1 90 ? -2.467 16.703 29.266 1 78.88 90 PHE A C 1
ATOM 691 O O . PHE A 1 90 ? -1.748 16.844 30.266 1 78.88 90 PHE A O 1
ATOM 698 N N . ASN A 1 91 ? -3.58 15.914 29.188 1 76 91 ASN A N 1
ATOM 699 C CA . ASN A 1 91 ? -4.008 15.234 30.406 1 76 91 ASN A CA 1
ATOM 700 C C . ASN A 1 91 ? -3.309 13.891 30.562 1 76 91 ASN A C 1
ATOM 702 O O . ASN A 1 91 ? -3.309 13.32 31.656 1 76 91 ASN A O 1
ATOM 706 N N . ASN A 1 92 ? -2.76 13.344 29.625 1 74.88 92 ASN A N 1
ATOM 707 C CA . ASN A 1 92 ? -2.105 12.039 29.641 1 74.88 92 ASN A CA 1
ATOM 708 C C . ASN A 1 92 ? -0.636 12.148 29.234 1 74.88 92 ASN A C 1
ATOM 710 O O . ASN A 1 92 ? -0.153 11.367 28.422 1 74.88 92 ASN A O 1
ATOM 714 N N . MET A 1 93 ? 0.026 12.961 29.922 1 71 93 MET A N 1
ATOM 715 C CA . MET A 1 93 ? 1.387 13.312 29.531 1 71 93 MET A CA 1
ATOM 716 C C . MET A 1 93 ? 2.379 12.242 29.984 1 71 93 MET A C 1
ATOM 718 O O . MET A 1 93 ? 3.504 12.188 29.484 1 71 93 MET A O 1
ATOM 722 N N . ASP A 1 94 ? 1.915 11.328 30.734 1 68.75 94 ASP A N 1
ATOM 723 C CA . ASP A 1 94 ? 2.861 10.383 31.312 1 68.75 94 ASP A CA 1
ATOM 724 C C . ASP A 1 94 ? 2.779 9.023 30.609 1 68.75 94 ASP A C 1
ATOM 726 O O . ASP A 1 94 ? 3.383 8.047 31.062 1 68.75 94 ASP A O 1
ATOM 730 N N . SER A 1 95 ? 2.232 8.992 29.547 1 77.44 95 SER A N 1
ATOM 731 C CA . SER A 1 95 ? 2.158 7.711 28.859 1 77.44 95 SER A CA 1
ATOM 732 C C . SER A 1 95 ? 3.48 7.371 28.188 1 77.44 95 SER A C 1
ATOM 734 O O . SER A 1 95 ? 4.168 8.258 27.672 1 77.44 95 SER A O 1
ATOM 736 N N . PRO A 1 96 ? 3.865 6.086 28.312 1 77.69 96 PRO A N 1
ATOM 737 C CA . PRO A 1 96 ? 5.109 5.664 27.656 1 77.69 96 PRO A CA 1
ATOM 738 C C . PRO A 1 96 ? 5.117 5.949 26.156 1 77.69 96 PRO A C 1
ATOM 740 O O . PRO A 1 96 ? 6.164 6.273 25.594 1 77.69 96 PRO A O 1
ATOM 743 N N . GLU A 1 97 ? 4.055 5.836 25.547 1 76.38 97 GLU A N 1
ATOM 744 C CA . GLU A 1 97 ? 3.957 6.109 24.109 1 76.38 97 GLU A CA 1
ATOM 745 C C . GLU A 1 97 ? 4.246 7.574 23.812 1 76.38 97 GLU A C 1
ATOM 747 O O . GLU A 1 97 ? 4.922 7.891 22.828 1 76.38 97 GLU A O 1
ATOM 752 N N . LEU A 1 98 ? 3.824 8.383 24.703 1 82.06 98 LEU A N 1
ATOM 753 C CA . LEU A 1 98 ? 4.066 9.812 24.531 1 82.06 98 LEU A CA 1
ATOM 754 C C . LEU A 1 98 ? 5.543 10.141 24.719 1 82.06 98 LEU A C 1
ATOM 756 O O . LEU A 1 98 ? 6.109 10.93 23.969 1 82.06 98 LEU A O 1
ATOM 760 N N . PHE A 1 99 ? 6.117 9.484 25.625 1 83.25 99 PHE A N 1
ATOM 761 C CA . PHE A 1 99 ? 7.527 9.711 25.906 1 83.25 99 PHE A CA 1
ATOM 762 C C . PHE A 1 99 ? 8.391 9.352 24.703 1 83.25 99 PHE A C 1
ATOM 764 O O . PHE A 1 99 ? 9.25 10.133 24.297 1 83.25 99 PHE A O 1
ATOM 771 N N . ASP A 1 100 ? 8.18 8.211 24.172 1 85.38 100 ASP A N 1
ATOM 772 C CA . ASP A 1 100 ? 9 7.727 23.062 1 85.38 100 ASP A CA 1
ATOM 773 C C . ASP A 1 100 ? 8.891 8.656 21.859 1 85.38 100 ASP A C 1
ATOM 775 O O . ASP A 1 100 ? 9.891 8.93 21.188 1 85.38 100 ASP A O 1
ATOM 779 N N . ASN A 1 101 ? 7.742 9.078 21.578 1 88.38 101 ASN A N 1
ATOM 780 C CA . ASN A 1 101 ? 7.539 9.992 20.453 1 88.38 101 ASN A CA 1
ATOM 781 C C . ASN A 1 101 ? 8.242 11.328 20.672 1 88.38 101 ASN A C 1
ATOM 783 O O . ASN A 1 101 ? 8.938 11.82 19.781 1 88.38 101 ASN A O 1
ATOM 787 N N . LEU A 1 102 ? 8.078 11.844 21.859 1 88.94 102 LEU A N 1
ATOM 788 C CA . LEU A 1 102 ? 8.688 13.133 22.172 1 88.94 102 LEU A CA 1
ATOM 789 C C . LEU A 1 102 ? 10.203 13.039 22.141 1 88.94 102 LEU A C 1
ATOM 791 O O . LEU A 1 102 ? 10.875 13.93 21.609 1 88.94 102 LEU A O 1
ATOM 795 N N . TYR A 1 103 ? 10.625 11.992 22.719 1 89.25 103 TYR A N 1
ATOM 796 C CA . TYR A 1 103 ? 12.07 11.781 22.719 1 89.25 103 TYR A CA 1
ATOM 797 C C . TYR A 1 103 ? 12.625 11.742 21.312 1 89.25 103 TYR A C 1
ATOM 799 O O . TYR A 1 103 ? 13.609 12.422 21 1 89.25 103 TYR A O 1
ATOM 807 N N . LEU A 1 104 ? 12.031 11.031 20.469 1 89.56 104 LEU A N 1
ATOM 808 C CA . LEU A 1 104 ? 12.469 10.898 19.078 1 89.56 104 LEU A CA 1
ATOM 809 C C . LEU A 1 104 ? 12.43 12.25 18.375 1 89.56 104 LEU A C 1
ATOM 811 O O . LEU A 1 104 ? 13.414 12.648 17.734 1 89.56 104 LEU A O 1
ATOM 815 N N . ILE A 1 105 ? 11.336 12.953 18.469 1 92.75 105 ILE A N 1
ATOM 816 C CA . ILE A 1 105 ? 11.133 14.219 17.75 1 92.75 105 ILE A CA 1
ATOM 817 C C . ILE A 1 105 ? 12.148 15.25 18.234 1 92.75 105 ILE A C 1
ATOM 819 O O . ILE A 1 105 ? 12.766 15.945 17.438 1 92.75 105 ILE A O 1
ATOM 823 N N . ILE A 1 106 ? 12.32 15.297 19.5 1 91.81 106 ILE A N 1
ATOM 824 C CA . ILE A 1 106 ? 13.211 16.297 20.094 1 91.81 106 ILE A CA 1
ATOM 825 C C . ILE A 1 106 ? 14.656 15.977 19.719 1 91.81 106 ILE A C 1
ATOM 827 O O . ILE A 1 106 ? 15.445 16.891 19.422 1 91.81 106 ILE A O 1
ATOM 831 N N . LYS A 1 107 ? 14.977 14.758 19.688 1 89.31 107 LYS A N 1
ATOM 832 C CA . LYS A 1 107 ? 16.328 14.367 19.297 1 89.31 107 LYS A CA 1
ATOM 833 C C . LYS A 1 107 ? 16.594 14.75 17.844 1 89.31 107 LYS A C 1
ATOM 835 O O . LYS A 1 107 ? 17.672 15.273 17.516 1 89.31 107 LYS A O 1
ATOM 840 N N . ILE A 1 108 ? 15.688 14.508 17.031 1 91 108 ILE A N 1
ATOM 841 C CA . ILE A 1 108 ? 15.82 14.852 15.617 1 91 108 ILE A CA 1
ATOM 842 C C . ILE A 1 108 ? 15.883 16.375 15.461 1 91 108 ILE A C 1
ATOM 844 O O . ILE A 1 108 ? 16.688 16.891 14.695 1 91 108 ILE A O 1
ATOM 848 N N . ALA A 1 109 ? 15.039 17.016 16.219 1 91.81 109 ALA A N 1
ATOM 849 C CA . ALA A 1 109 ? 15 18.469 16.172 1 91.81 109 ALA A CA 1
ATOM 850 C C . ALA A 1 109 ? 16.344 19.078 16.562 1 91.81 109 ALA A C 1
ATOM 852 O O . ALA A 1 109 ? 16.828 20.016 15.938 1 91.81 109 ALA A O 1
ATOM 853 N N . THR A 1 110 ? 16.891 18.5 17.578 1 88.06 110 THR A N 1
ATOM 854 C CA . THR A 1 110 ? 18.188 19 18.047 1 88.06 110 THR A CA 1
ATOM 855 C C . THR A 1 110 ? 19.266 18.781 16.984 1 88.06 110 THR A C 1
ATOM 857 O O . THR A 1 110 ? 20.172 19.609 16.844 1 88.06 110 THR A O 1
ATOM 860 N N . SER A 1 111 ? 19.141 17.734 16.312 1 87.75 111 SER A N 1
ATOM 861 C CA . SER A 1 111 ? 20.094 17.438 15.25 1 87.75 111 SER A CA 1
ATOM 862 C C . SER A 1 111 ? 19.938 18.406 14.078 1 87.75 111 SER A C 1
ATOM 864 O O . SER A 1 111 ? 20.922 18.891 13.531 1 87.75 111 SER A O 1
ATOM 866 N N . PHE A 1 112 ? 18.719 18.688 13.695 1 89.12 112 PHE A N 1
ATOM 867 C CA . PHE A 1 112 ? 18.438 19.578 12.562 1 89.12 112 PHE A CA 1
ATOM 868 C C . PHE A 1 112 ? 18.797 21.016 12.898 1 89.12 112 PHE A C 1
ATOM 870 O O . PHE A 1 112 ? 19 21.844 12 1 89.12 112 PHE A O 1
ATOM 877 N N . ALA A 1 113 ? 18.844 21.266 14.203 1 83.88 113 ALA A N 1
ATOM 878 C CA . ALA A 1 113 ? 19.141 22.625 14.664 1 83.88 113 ALA A CA 1
ATOM 879 C C . ALA A 1 113 ? 20.625 22.953 14.477 1 83.88 113 ALA A C 1
ATOM 881 O O . ALA A 1 113 ? 21.016 24.125 14.461 1 83.88 113 ALA A O 1
ATOM 882 N N . LYS A 1 114 ? 21.375 21.953 14.391 1 78.56 114 LYS A N 1
ATOM 883 C CA . LYS A 1 114 ? 22.812 22.172 14.211 1 78.56 114 LYS A CA 1
ATOM 884 C C . LYS A 1 114 ? 23.125 22.734 12.828 1 78.56 114 LYS A C 1
ATOM 886 O O . LYS A 1 114 ? 22.484 22.344 11.844 1 78.56 114 LYS A O 1
ATOM 891 N N . PRO A 1 115 ? 23.922 23.859 12.852 1 66.25 115 PRO A N 1
ATOM 892 C CA . PRO A 1 115 ? 24.25 24.469 11.562 1 66.25 115 PRO A CA 1
ATOM 893 C C . PRO A 1 115 ? 24.844 23.484 10.57 1 66.25 115 PRO A C 1
ATOM 895 O O . PRO A 1 115 ? 25.5 22.516 10.977 1 66.25 115 PRO A O 1
ATOM 898 N N . LEU A 1 116 ? 24.406 23.516 9.367 1 60.19 116 LEU A N 1
ATOM 899 C CA . LEU A 1 116 ? 24.969 22.672 8.312 1 60.19 116 LEU A CA 1
ATOM 900 C C . LEU A 1 116 ? 26.484 22.766 8.289 1 60.19 116 LEU A C 1
ATOM 902 O O . LEU A 1 116 ? 27.047 23.859 8.43 1 60.19 116 LEU A O 1
ATOM 906 N N . PRO A 1 117 ? 27.188 21.688 8.516 1 54.09 117 PRO A N 1
ATOM 907 C CA . PRO A 1 117 ? 28.625 21.844 8.383 1 54.09 117 PRO A CA 1
ATOM 908 C C . PRO A 1 117 ? 29.031 22.688 7.18 1 54.09 117 PRO A C 1
ATOM 910 O O . PRO A 1 117 ? 28.344 22.672 6.152 1 54.09 117 PRO A O 1
ATOM 913 N N . ASP A 1 118 ? 29.609 23.75 7.398 1 46.56 118 ASP A N 1
ATOM 914 C CA . ASP A 1 118 ? 30.172 24.547 6.312 1 46.56 118 ASP A CA 1
ATOM 915 C C . ASP A 1 118 ? 30.672 23.656 5.184 1 46.56 118 ASP A C 1
ATOM 917 O O . ASP A 1 118 ? 31.469 22.75 5.41 1 46.56 118 ASP A O 1
ATOM 921 N N . LYS A 1 119 ? 29.953 23.438 4.234 1 41.84 119 LYS A N 1
ATOM 922 C CA . LYS A 1 119 ? 30.672 22.922 3.074 1 41.84 119 LYS A CA 1
ATOM 923 C C . LYS A 1 119 ? 32.031 23.594 2.928 1 41.84 119 LYS A C 1
ATOM 925 O O . LYS A 1 119 ? 32.125 24.75 2.535 1 41.84 119 LYS A O 1
ATOM 930 N N . LYS A 1 120 ? 33.062 23.297 3.49 1 36.19 120 LYS A N 1
ATOM 931 C CA . LYS A 1 120 ? 34.344 23.656 2.891 1 36.19 120 LYS A CA 1
ATOM 932 C C . LYS A 1 120 ? 34.312 23.469 1.378 1 36.19 120 LYS A C 1
ATOM 934 O O . LYS A 1 120 ? 34.031 22.359 0.893 1 36.19 120 LYS A O 1
ATOM 939 N N . GLU A 1 121 ? 34.125 24.516 0.675 1 37.47 121 GLU A N 1
ATOM 940 C CA . GLU A 1 121 ? 34.531 24.609 -0.726 1 37.47 121 GLU A CA 1
ATOM 941 C C . GLU A 1 121 ? 35.844 23.875 -0.976 1 37.47 121 GLU A C 1
ATOM 943 O O . GLU A 1 121 ? 36.906 24.359 -0.598 1 37.47 121 GLU A O 1
ATOM 948 N N . HIS A 1 122 ? 35.969 22.703 -0.754 1 34.19 122 HIS A N 1
ATOM 949 C CA . HIS A 1 122 ? 37.125 22.188 -1.475 1 34.19 122 HIS A CA 1
ATOM 950 C C . HIS A 1 122 ? 37.125 22.641 -2.934 1 34.19 122 HIS A C 1
ATOM 952 O O . HIS A 1 122 ? 36.344 22.125 -3.734 1 34.19 122 HIS A O 1
ATOM 958 N N . LYS A 1 123 ? 37.562 23.922 -3.275 1 32 123 LYS A N 1
ATOM 959 C CA . LYS A 1 123 ? 38.094 24.359 -4.562 1 32 123 LYS A CA 1
ATOM 960 C C . LYS A 1 123 ? 39.125 23.375 -5.094 1 32 123 LYS A C 1
ATOM 962 O O . LYS A 1 123 ? 40.344 23.578 -4.918 1 32 123 LYS A O 1
ATOM 967 N N . ASP A 1 124 ? 39.125 22.156 -4.973 1 32.78 124 ASP A N 1
ATOM 968 C CA . ASP A 1 124 ? 40.125 21.562 -5.879 1 32.78 124 ASP A CA 1
ATOM 969 C C . ASP A 1 124 ? 39.938 22.109 -7.297 1 32.78 124 ASP A C 1
ATOM 971 O O . ASP A 1 124 ? 38.844 22.391 -7.734 1 32.78 124 ASP A O 1
ATOM 975 N N . LYS A 1 125 ? 41.188 22.422 -8.109 1 29.75 125 LYS A N 1
ATOM 976 C CA . LYS A 1 125 ? 41.5 22.938 -9.43 1 29.75 125 LYS A CA 1
ATOM 977 C C . LYS A 1 125 ? 40.469 22.516 -10.469 1 29.75 125 LYS A C 1
ATOM 979 O O . LYS A 1 125 ? 39.719 21.562 -10.234 1 29.75 125 LYS A O 1
ATOM 984 N N . LYS A 1 126 ? 41.062 22.578 -11.836 1 31.64 126 LYS A N 1
ATOM 985 C CA . LYS A 1 126 ? 40.844 22.812 -13.258 1 31.64 126 LYS A CA 1
ATOM 986 C C . LYS A 1 126 ? 40 21.719 -13.883 1 31.64 126 LYS A C 1
ATOM 988 O O . LYS A 1 126 ? 39.75 21.734 -15.086 1 31.64 126 LYS A O 1
ATOM 993 N N . THR A 1 127 ? 40.156 20.484 -13.609 1 30.88 127 THR A N 1
ATOM 994 C CA . THR A 1 127 ? 39.844 19.75 -14.82 1 30.88 127 THR A CA 1
ATOM 995 C C . THR A 1 127 ? 38.375 19.922 -15.18 1 30.88 127 THR A C 1
ATOM 997 O O . THR A 1 127 ? 37.469 19.656 -14.367 1 30.88 127 THR A O 1
ATOM 1000 N N . LYS A 1 128 ? 38.062 20.766 -16.281 1 33.66 128 LYS A N 1
ATOM 1001 C CA . LYS A 1 128 ? 36.938 21.047 -17.156 1 33.66 128 LYS A CA 1
ATOM 1002 C C . LYS A 1 128 ? 36.031 19.828 -17.297 1 33.66 128 LYS A C 1
ATOM 1004 O O . LYS A 1 128 ? 36.094 19.125 -18.312 1 33.66 128 LYS A O 1
ATOM 1009 N N . GLU A 1 129 ? 36.031 18.906 -16.438 1 33.53 129 GLU A N 1
ATOM 1010 C CA . GLU A 1 129 ? 35.094 17.906 -16.953 1 33.53 129 GLU A CA 1
ATOM 1011 C C . GLU A 1 129 ? 33.688 18.484 -17.141 1 33.53 129 GLU A C 1
ATOM 1013 O O . GLU A 1 129 ? 33.281 19.375 -16.391 1 33.53 129 GLU A O 1
ATOM 1018 N N . PRO A 1 130 ? 33.062 18.344 -18.328 1 36.38 130 PRO A N 1
ATOM 1019 C CA . PRO A 1 130 ? 31.766 18.875 -18.734 1 36.38 130 PRO A CA 1
ATOM 1020 C C . PRO A 1 130 ? 30.75 18.891 -17.594 1 36.38 130 PRO A C 1
ATOM 1022 O O . PRO A 1 130 ? 30.672 17.938 -16.828 1 36.38 130 PRO A O 1
ATOM 1025 N N . LYS A 1 131 ? 30.547 20.188 -17.141 1 35.34 131 LYS A N 1
ATOM 1026 C CA . LYS A 1 131 ? 29.578 20.578 -16.125 1 35.34 131 LYS A CA 1
ATOM 1027 C C . LYS A 1 131 ? 28.281 19.781 -16.25 1 35.34 131 LYS A C 1
ATOM 1029 O O . LYS A 1 131 ? 27.547 19.922 -17.219 1 35.34 131 LYS A O 1
ATOM 1034 N N . GLU A 1 132 ? 28.328 18.531 -16.016 1 35.59 132 GLU A N 1
ATOM 1035 C CA . GLU A 1 132 ? 26.969 17.984 -15.898 1 35.59 132 GLU A CA 1
ATOM 1036 C C . GLU A 1 132 ? 26.031 19 -15.25 1 35.59 132 GLU A C 1
ATOM 1038 O O . GLU A 1 132 ? 26.422 19.719 -14.32 1 35.59 132 GLU A O 1
ATOM 1043 N N . PRO A 1 133 ? 24.953 19.594 -15.961 1 36.81 133 PRO A N 1
ATOM 1044 C CA . PRO A 1 133 ? 24.078 20.609 -15.367 1 36.81 133 PRO A CA 1
ATOM 1045 C C . PRO A 1 133 ? 23.953 20.469 -13.852 1 36.81 133 PRO A C 1
ATOM 1047 O O . PRO A 1 133 ? 23.734 19.359 -13.352 1 36.81 133 PRO A O 1
ATOM 1050 N N . THR A 1 134 ? 24.766 21.172 -13.133 1 38.28 134 THR A N 1
ATOM 1051 C CA . THR A 1 134 ? 24.703 21.25 -11.68 1 38.28 134 THR A CA 1
ATOM 1052 C C . THR A 1 134 ? 23.266 21.266 -11.188 1 38.28 134 THR A C 1
ATOM 1054 O O . THR A 1 134 ? 22.547 22.25 -11.398 1 38.28 134 THR A O 1
ATOM 1057 N N . LYS A 1 135 ? 22.547 20.203 -11.367 1 40.34 135 LYS A N 1
ATOM 1058 C CA . LYS A 1 135 ? 21.234 20.203 -10.742 1 40.34 135 LYS A CA 1
ATOM 1059 C C . LYS A 1 135 ? 21.234 20.984 -9.438 1 40.34 135 LYS A C 1
ATOM 1061 O O . LYS A 1 135 ? 22.078 20.734 -8.562 1 40.34 135 LYS A O 1
ATOM 1066 N N . THR A 1 136 ? 20.969 22.266 -9.492 1 46.5 136 THR A N 1
ATOM 1067 C CA . THR A 1 136 ? 20.734 23.031 -8.266 1 46.5 136 THR A CA 1
ATOM 1068 C C . THR A 1 136 ? 20.125 22.125 -7.188 1 46.5 136 THR A C 1
ATOM 1070 O O . THR A 1 136 ? 19.156 21.406 -7.434 1 46.5 136 THR A O 1
ATOM 1073 N N . PRO A 1 137 ? 20.859 21.938 -6.102 1 56.88 137 PRO A N 1
ATOM 1074 C CA . PRO A 1 137 ? 20.422 21.031 -5.047 1 56.88 137 PRO A CA 1
ATOM 1075 C C . PRO A 1 137 ? 19 21.312 -4.57 1 56.88 137 PRO A C 1
ATOM 1077 O O . PRO A 1 137 ? 18.656 22.469 -4.309 1 56.88 137 PRO A O 1
ATOM 1080 N N . ARG A 1 138 ? 18.078 20.469 -4.848 1 65.88 138 ARG A N 1
ATOM 1081 C CA . ARG A 1 138 ? 16.703 20.578 -4.387 1 65.88 138 ARG A CA 1
ATOM 1082 C C . ARG A 1 138 ? 16.641 20.797 -2.877 1 65.88 138 ARG A C 1
ATOM 1084 O O . ARG A 1 138 ? 17.438 20.203 -2.133 1 65.88 138 ARG A O 1
ATOM 1091 N N . LYS A 1 139 ? 15.914 21.859 -2.477 1 83.31 139 LYS A N 1
ATOM 1092 C CA . LYS A 1 139 ? 15.656 22.078 -1.058 1 83.31 139 LYS A CA 1
ATOM 1093 C C . LYS A 1 139 ? 14.961 20.875 -0.43 1 83.31 139 LYS A C 1
ATOM 1095 O O . LYS A 1 139 ? 13.969 20.359 -0.965 1 83.31 139 LYS A O 1
ATOM 1100 N N . PRO A 1 140 ? 15.523 20.391 0.63 1 92.69 140 PRO A N 1
ATOM 1101 C CA . PRO A 1 140 ? 14.867 19.266 1.294 1 92.69 140 PRO A CA 1
ATOM 1102 C C . PRO A 1 140 ? 13.508 19.641 1.891 1 92.69 140 PRO A C 1
ATOM 1104 O O . PRO A 1 140 ? 13.258 20.828 2.16 1 92.69 140 PRO A O 1
ATOM 1107 N N . ILE A 1 141 ? 12.641 18.672 1.984 1 96.06 141 ILE A N 1
ATOM 1108 C CA . ILE A 1 141 ? 11.367 18.906 2.645 1 96.06 141 ILE A CA 1
ATOM 1109 C C . ILE A 1 141 ? 11.172 17.891 3.773 1 96.06 141 ILE A C 1
ATOM 1111 O O . ILE A 1 141 ? 11.695 16.781 3.709 1 96.06 141 ILE A O 1
ATOM 1115 N N . ILE A 1 142 ? 10.516 18.359 4.809 1 97.06 142 ILE A N 1
ATOM 1116 C CA . ILE A 1 142 ? 10.125 17.516 5.926 1 97.06 142 ILE A CA 1
ATOM 1117 C C . ILE A 1 142 ? 8.609 17.406 5.988 1 97.06 142 ILE A C 1
ATOM 1119 O O . ILE A 1 142 ? 7.906 18.406 6.094 1 97.06 142 ILE A O 1
ATOM 1123 N N . VAL A 1 143 ? 8.102 16.188 5.875 1 98.06 143 VAL A N 1
ATOM 1124 C CA . VAL A 1 143 ? 6.664 15.945 5.957 1 98.06 143 VAL A CA 1
ATOM 1125 C C . VAL A 1 143 ? 6.359 15.047 7.152 1 98.06 143 VAL A C 1
ATOM 1127 O O . VAL A 1 143 ? 6.828 13.906 7.219 1 98.06 143 VAL A O 1
ATOM 1130 N N . ALA A 1 144 ? 5.613 15.594 8.078 1 97.94 144 ALA A N 1
ATOM 1131 C CA . ALA A 1 144 ? 5.27 14.867 9.297 1 97.94 144 ALA A CA 1
ATOM 1132 C C . ALA A 1 144 ? 3.82 14.391 9.258 1 97.94 144 ALA A C 1
ATOM 1134 O O . ALA A 1 144 ? 3.012 14.898 8.477 1 97.94 144 ALA A O 1
ATOM 1135 N N . ASP A 1 145 ? 3.518 13.398 10.102 1 95.06 145 ASP A N 1
ATOM 1136 C CA . ASP A 1 145 ? 2.178 12.812 10.109 1 95.06 145 ASP A CA 1
ATOM 1137 C C . ASP A 1 145 ? 1.192 13.711 10.852 1 95.06 145 ASP A C 1
ATOM 1139 O O . ASP A 1 145 ? -0.014 13.453 10.852 1 95.06 145 ASP A O 1
ATOM 1143 N N . GLY A 1 146 ? 1.771 14.797 11.438 1 94.25 146 GLY A N 1
ATOM 1144 C CA . GLY A 1 146 ? 0.834 15.656 12.141 1 94.25 146 GLY A CA 1
ATOM 1145 C C . GLY A 1 146 ? 1.452 16.953 12.602 1 94.25 146 GLY A C 1
ATOM 1146 O O . GLY A 1 146 ? 2.656 17.172 12.438 1 94.25 146 GLY A O 1
ATOM 1147 N N . LEU A 1 147 ? 0.57 17.734 13.25 1 95.56 147 LEU A N 1
ATOM 1148 C CA . LEU A 1 147 ? 0.885 19.094 13.703 1 95.56 147 LEU A CA 1
ATOM 1149 C C . LEU A 1 147 ? 1.913 19.062 14.828 1 95.56 147 LEU A C 1
ATOM 1151 O O . LEU A 1 147 ? 2.783 19.938 14.898 1 95.56 147 LEU A O 1
ATOM 1155 N N . LEU A 1 148 ? 1.894 18.094 15.664 1 93.69 148 LEU A N 1
ATOM 1156 C CA . LEU A 1 148 ? 2.734 18.031 16.859 1 93.69 148 LEU A CA 1
ATOM 1157 C C . LEU A 1 148 ? 4.211 17.984 16.484 1 93.69 148 LEU A C 1
ATOM 1159 O O . LEU A 1 148 ? 5.031 18.703 17.062 1 93.69 148 LEU A O 1
ATOM 1163 N N . VAL A 1 149 ? 4.52 17.219 15.5 1 95.81 149 VAL A N 1
ATOM 1164 C CA . VAL A 1 149 ? 5.906 17.062 15.086 1 95.81 149 VAL A CA 1
ATOM 1165 C C . VAL A 1 149 ? 6.457 18.391 14.594 1 95.81 149 VAL A C 1
ATOM 1167 O O . VAL A 1 149 ? 7.535 18.828 15.016 1 95.81 149 VAL A O 1
ATOM 1170 N N . ILE A 1 150 ? 5.738 19.062 13.805 1 96.5 150 ILE A N 1
ATOM 1171 C CA . ILE A 1 150 ? 6.195 20.297 13.18 1 96.5 150 ILE A CA 1
ATOM 1172 C C . ILE A 1 150 ? 6.281 21.406 14.227 1 96.5 150 ILE A C 1
ATOM 1174 O O . ILE A 1 150 ? 7.215 22.203 14.211 1 96.5 150 ILE A O 1
ATOM 1178 N N . ASP A 1 151 ? 5.301 21.422 15.078 1 95.88 151 ASP A N 1
ATOM 1179 C CA . ASP A 1 151 ? 5.324 22.406 16.156 1 95.88 151 ASP A CA 1
ATOM 1180 C C . ASP A 1 151 ? 6.543 22.219 17.047 1 95.88 151 ASP A C 1
ATOM 1182 O O . ASP A 1 151 ? 7.23 23.188 17.375 1 95.88 151 ASP A O 1
ATOM 1186 N N . ILE A 1 152 ? 6.836 21.047 17.391 1 94.19 152 ILE A N 1
ATOM 1187 C CA . ILE A 1 152 ? 7.98 20.734 18.234 1 94.19 152 ILE A CA 1
ATOM 1188 C C . ILE A 1 152 ? 9.273 21.078 17.5 1 94.19 152 ILE A C 1
ATOM 1190 O O . ILE A 1 152 ? 10.195 21.641 18.094 1 94.19 152 ILE A O 1
ATOM 1194 N N . LEU A 1 153 ? 9.359 20.719 16.25 1 94.38 153 LEU A N 1
ATOM 1195 C CA . LEU A 1 153 ? 10.531 21.062 15.453 1 94.38 153 LEU A CA 1
ATOM 1196 C C . LEU A 1 153 ? 10.766 22.562 15.461 1 94.38 153 LEU A C 1
ATOM 1198 O O . LEU A 1 153 ? 11.906 23.016 15.625 1 94.38 153 LEU A O 1
ATOM 1202 N N . MET A 1 154 ? 9.711 23.328 15.359 1 93.44 154 MET A N 1
ATOM 1203 C CA . MET A 1 154 ? 9.82 24.781 15.312 1 93.44 154 MET A CA 1
ATOM 1204 C C . MET A 1 154 ? 10.219 25.344 16.672 1 93.44 154 MET A C 1
ATOM 1206 O O . MET A 1 154 ? 10.883 26.375 16.75 1 93.44 154 MET A O 1
ATOM 1210 N N . ILE A 1 155 ? 9.805 24.688 17.719 1 93 155 ILE A N 1
ATOM 1211 C CA . ILE A 1 155 ? 10.109 25.125 19.078 1 93 155 ILE A CA 1
ATOM 1212 C C . ILE A 1 155 ? 11.594 24.891 19.359 1 93 155 ILE A C 1
ATOM 1214 O O . ILE A 1 155 ? 12.242 25.75 19.969 1 93 155 ILE A O 1
ATOM 1218 N N . ILE A 1 156 ? 12.125 23.797 18.906 1 91.31 156 ILE A N 1
ATOM 1219 C CA . ILE A 1 156 ? 13.469 23.375 19.297 1 91.31 156 ILE A CA 1
ATOM 1220 C C . ILE A 1 156 ? 14.477 23.812 18.234 1 91.31 156 ILE A C 1
ATOM 1222 O O . ILE A 1 156 ? 15.562 24.297 18.562 1 91.31 156 ILE A O 1
ATOM 1226 N N . ALA A 1 157 ? 14.164 23.562 16.938 1 89.81 157 ALA A N 1
ATOM 1227 C CA . ALA A 1 157 ? 15.078 23.828 15.82 1 89.81 157 ALA A CA 1
ATOM 1228 C C . ALA A 1 157 ? 14.68 25.078 15.062 1 89.81 157 ALA A C 1
ATOM 1230 O O . ALA A 1 157 ? 14.289 25.016 13.891 1 89.81 157 ALA A O 1
ATOM 1231 N N . LYS A 1 158 ? 15.078 26.219 15.555 1 85.19 158 LYS A N 1
ATOM 1232 C CA . LYS A 1 158 ? 14.633 27.484 15 1 85.19 158 LYS A CA 1
ATOM 1233 C C . LYS A 1 158 ? 15.391 27.828 13.719 1 85.19 158 LYS A C 1
ATOM 1235 O O . LYS A 1 158 ? 14.969 28.703 12.953 1 85.19 158 LYS A O 1
ATOM 1240 N N . THR A 1 159 ? 16.359 27.047 13.43 1 87.25 159 THR A N 1
ATOM 1241 C CA . THR A 1 159 ? 17.188 27.328 12.258 1 87.25 159 THR A CA 1
ATOM 1242 C C . THR A 1 159 ? 16.594 26.672 11.008 1 87.25 159 THR A C 1
ATOM 1244 O O . THR A 1 159 ? 16.984 27 9.891 1 87.25 159 THR A O 1
ATOM 1247 N N . ILE A 1 160 ? 15.656 25.828 11.133 1 89.94 160 ILE A N 1
ATOM 1248 C CA . ILE A 1 160 ? 15.039 25.172 9.992 1 89.94 160 ILE A CA 1
ATOM 1249 C C . ILE A 1 160 ? 14.148 26.156 9.242 1 89.94 160 ILE A C 1
ATOM 1251 O O . ILE A 1 160 ? 13.32 26.844 9.844 1 89.94 160 ILE A O 1
ATOM 1255 N N . PRO A 1 161 ? 14.414 26.344 8 1 91.81 161 PRO A N 1
ATOM 1256 C CA . PRO A 1 161 ? 13.469 27.188 7.242 1 91.81 161 PRO A CA 1
ATOM 1257 C C . PRO A 1 161 ? 12.039 26.656 7.309 1 91.81 161 PRO A C 1
ATOM 1259 O O . PRO A 1 161 ? 11.781 25.516 6.953 1 91.81 161 PRO A O 1
ATOM 1262 N N . PRO A 1 162 ? 11.148 27.453 7.738 1 94 162 PRO A N 1
ATOM 1263 C CA . PRO A 1 162 ? 9.773 26.984 7.938 1 94 162 PRO A CA 1
ATOM 1264 C C . PRO A 1 162 ? 9.109 26.531 6.641 1 94 162 PRO A C 1
ATOM 1266 O O . PRO A 1 162 ? 8.18 25.719 6.664 1 94 162 PRO A O 1
ATOM 1269 N N . GLU A 1 163 ? 9.594 27 5.496 1 93.5 163 GLU A N 1
ATOM 1270 C CA . GLU A 1 163 ? 8.953 26.75 4.211 1 93.5 163 GLU A CA 1
ATOM 1271 C C . GLU A 1 163 ? 9.094 25.281 3.797 1 93.5 163 GLU A C 1
ATOM 1273 O O . GLU A 1 163 ? 8.398 24.812 2.896 1 93.5 163 GLU A O 1
ATOM 1278 N N . ILE A 1 164 ? 10 24.562 4.422 1 94.94 164 ILE A N 1
ATOM 1279 C CA . ILE A 1 164 ? 10.242 23.188 3.996 1 94.94 164 ILE A CA 1
ATOM 1280 C C . ILE A 1 164 ? 9.461 22.234 4.887 1 94.94 164 ILE A C 1
ATOM 1282 O O . ILE A 1 164 ? 9.516 21.016 4.688 1 94.94 164 ILE A O 1
ATOM 1286 N N . LEU A 1 165 ? 8.711 22.766 5.902 1 96.94 165 LEU A N 1
ATOM 1287 C CA . LEU A 1 165 ? 8.008 21.938 6.875 1 96.94 165 LEU A CA 1
ATOM 1288 C C . LEU A 1 165 ? 6.547 21.75 6.477 1 96.94 165 LEU A C 1
ATOM 1290 O O . LEU A 1 165 ? 5.844 22.734 6.211 1 96.94 165 LEU A O 1
ATOM 1294 N N . PHE A 1 166 ? 6.117 20.516 6.406 1 97.88 166 PHE A N 1
ATOM 1295 C CA . PHE A 1 166 ? 4.738 20.172 6.082 1 97.88 166 PHE A CA 1
ATOM 1296 C C . PHE A 1 166 ? 4.195 19.125 7.051 1 97.88 166 PHE A C 1
ATOM 1298 O O . PHE A 1 166 ? 4.965 18.375 7.648 1 97.88 166 PHE A O 1
ATOM 1305 N N . PHE A 1 167 ? 2.883 19.078 7.234 1 97.56 167 PHE A N 1
ATOM 1306 C CA . PHE A 1 167 ? 2.277 17.969 7.965 1 97.56 167 PHE A CA 1
ATOM 1307 C C . PHE A 1 167 ? 0.909 17.625 7.395 1 97.56 167 PHE A C 1
ATOM 1309 O O . PHE A 1 167 ? 0.266 18.453 6.758 1 97.56 167 PHE A O 1
ATOM 1316 N N . VAL A 1 168 ? 0.477 16.391 7.691 1 94.75 168 VAL A N 1
ATOM 1317 C CA . VAL A 1 168 ? -0.719 15.812 7.094 1 94.75 168 VAL A CA 1
ATOM 1318 C C . VAL A 1 168 ? -1.938 16.141 7.957 1 94.75 168 VAL A C 1
ATOM 1320 O O . VAL A 1 168 ? -1.825 16.266 9.18 1 94.75 168 VAL A O 1
ATOM 1323 N N . THR A 1 169 ? -3.051 16.297 7.27 1 91.31 169 THR A N 1
ATOM 1324 C CA . THR A 1 169 ? -4.332 16.453 7.949 1 91.31 169 THR A CA 1
ATOM 1325 C C . THR A 1 169 ? -5.379 15.508 7.355 1 91.31 169 THR A C 1
ATOM 1327 O O . THR A 1 169 ? -5.426 15.312 6.141 1 91.31 169 THR A O 1
ATOM 1330 N N . PRO A 1 170 ? -6.188 14.969 8.219 1 88.75 170 PRO A N 1
ATOM 1331 C CA . PRO A 1 170 ? -7.254 14.102 7.719 1 88.75 170 PRO A CA 1
ATOM 1332 C C . PRO A 1 170 ? -8.508 14.875 7.312 1 88.75 170 PRO A C 1
ATOM 1334 O O . PRO A 1 170 ? -9.445 14.297 6.754 1 88.75 170 PRO A O 1
ATOM 1337 N N . LEU A 1 171 ? -8.555 16.094 7.496 1 91.94 171 LEU A N 1
ATOM 1338 C CA . LEU A 1 171 ? -9.781 16.875 7.422 1 91.94 171 LEU A CA 1
ATOM 1339 C C . LEU A 1 171 ? -10.312 16.922 5.992 1 91.94 171 LEU A C 1
ATOM 1341 O O . LEU A 1 171 ? -11.523 16.922 5.773 1 91.94 171 LEU A O 1
ATOM 1345 N N . ARG A 1 172 ? -9.422 16.969 5.105 1 90.31 172 ARG A N 1
ATOM 1346 C CA . ARG A 1 172 ? -9.852 16.984 3.711 1 90.31 172 ARG A CA 1
ATOM 1347 C C . ARG A 1 172 ? -10.594 15.695 3.359 1 90.31 172 ARG A C 1
ATOM 1349 O O . ARG A 1 172 ? -11.664 15.742 2.742 1 90.31 172 ARG A O 1
ATOM 1356 N N . SER A 1 173 ? -10.023 14.609 3.764 1 88.06 173 SER A N 1
ATOM 1357 C CA . SER A 1 173 ? -10.633 13.312 3.463 1 88.06 173 SER A CA 1
ATOM 1358 C C . SER A 1 173 ? -11.938 13.125 4.23 1 88.06 173 SER A C 1
ATOM 1360 O O . SER A 1 173 ? -12.898 12.562 3.701 1 88.06 173 SER A O 1
ATOM 1362 N N . ILE A 1 174 ? -11.969 13.578 5.41 1 90.31 174 ILE A N 1
ATOM 1363 C CA . ILE A 1 174 ? -13.18 13.508 6.215 1 90.31 174 ILE A CA 1
ATOM 1364 C C . ILE A 1 174 ? -14.289 14.305 5.539 1 90.31 174 ILE A C 1
ATOM 1366 O O . ILE A 1 174 ? -15.422 13.836 5.414 1 90.31 174 ILE A O 1
ATOM 1370 N N . ALA A 1 175 ? -13.945 15.5 5.098 1 92.06 175 ALA A N 1
ATOM 1371 C CA . ALA A 1 175 ? -14.93 16.344 4.426 1 92.06 175 ALA A CA 1
ATOM 1372 C C . ALA A 1 175 ? -15.453 15.68 3.156 1 92.06 175 ALA A C 1
ATOM 1374 O O . ALA A 1 175 ? -16.656 15.656 2.91 1 92.06 175 ALA A O 1
ATOM 1375 N N . LYS A 1 176 ? -14.586 15.141 2.42 1 89.56 176 LYS A N 1
ATOM 1376 C CA . LYS A 1 176 ? -14.961 14.508 1.157 1 89.56 176 LYS A CA 1
ATOM 1377 C C . LYS A 1 176 ? -15.844 13.289 1.393 1 89.56 176 LYS A C 1
ATOM 1379 O O . LYS A 1 176 ? -16.859 13.117 0.725 1 89.56 176 LYS A O 1
ATOM 1384 N N . THR A 1 177 ? -15.438 12.477 2.309 1 87.38 177 THR A N 1
ATOM 1385 C CA . THR A 1 177 ? -16.203 11.258 2.58 1 87.38 177 THR A CA 1
ATOM 1386 C C . THR A 1 177 ? -17.578 11.594 3.125 1 87.38 177 THR A C 1
ATOM 1388 O O . THR A 1 177 ? -18.578 10.977 2.736 1 87.38 177 THR A O 1
ATOM 1391 N N . MET A 1 178 ? -17.641 12.531 3.963 1 89.75 178 MET A N 1
ATOM 1392 C CA . MET A 1 178 ? -18.906 12.922 4.559 1 89.75 178 MET A CA 1
ATOM 1393 C C . MET A 1 178 ? -19.859 13.492 3.504 1 89.75 178 MET A C 1
ATOM 1395 O O . MET A 1 178 ? -21.031 13.141 3.463 1 89.75 178 MET A O 1
ATOM 1399 N N . LEU A 1 179 ? -19.328 14.414 2.707 1 90.19 179 LEU A N 1
ATOM 1400 C CA . LEU A 1 179 ? -20.156 15.008 1.666 1 90.19 179 LEU A CA 1
ATOM 1401 C C . LEU A 1 179 ? -20.578 13.961 0.641 1 90.19 179 LEU A C 1
ATOM 1403 O O . LEU A 1 179 ? -21.719 14 0.143 1 90.19 179 LEU A O 1
ATOM 1407 N N . SER A 1 180 ? -19.625 13.125 0.304 1 88.69 180 SER A N 1
ATOM 1408 C CA . SER A 1 180 ? -19.922 12.031 -0.608 1 88.69 180 SER A CA 1
ATOM 1409 C C . SER A 1 180 ? -21.094 11.188 -0.098 1 88.69 180 SER A C 1
ATOM 1411 O O . SER A 1 180 ? -21.984 10.812 -0.87 1 88.69 180 SER A O 1
ATOM 1413 N N . ASP A 1 181 ? -21.094 10.883 1.156 1 86.06 181 ASP A N 1
ATOM 1414 C CA . ASP A 1 181 ? -22.156 10.086 1.769 1 86.06 181 ASP A CA 1
ATOM 1415 C C . ASP A 1 181 ? -23.484 10.844 1.746 1 86.06 181 ASP A C 1
ATOM 1417 O O . ASP A 1 181 ? -24.531 10.25 1.473 1 86.06 181 ASP A O 1
ATOM 1421 N N . LEU A 1 182 ? -23.5 12.086 2.064 1 86.69 182 LEU A N 1
ATOM 1422 C CA . LEU A 1 182 ? -24.703 12.906 2.109 1 86.69 182 LEU A CA 1
ATOM 1423 C C . LEU A 1 182 ? -25.312 13.039 0.722 1 86.69 182 LEU A C 1
ATOM 1425 O O . LEU A 1 182 ? -26.547 13.031 0.582 1 86.69 182 LEU A O 1
ATOM 1429 N N . LEU A 1 183 ? -24.469 13.18 -0.284 1 87.94 183 LEU A N 1
ATOM 1430 C CA . LEU A 1 183 ? -24.938 13.398 -1.648 1 87.94 183 LEU A CA 1
ATOM 1431 C C . LEU A 1 183 ? -25.062 12.07 -2.395 1 87.94 183 LEU A C 1
ATOM 1433 O O . LEU A 1 183 ? -25.594 12.039 -3.512 1 87.94 183 LEU A O 1
ATOM 1437 N N . LYS A 1 184 ? -24.484 11.023 -1.788 1 85.81 184 LYS A N 1
ATOM 1438 C CA . LYS A 1 184 ? -24.5 9.695 -2.395 1 85.81 184 LYS A CA 1
ATOM 1439 C C . LYS A 1 184 ? -23.75 9.688 -3.727 1 85.81 184 LYS A C 1
ATOM 1441 O O . LYS A 1 184 ? -24.266 9.195 -4.73 1 85.81 184 LYS A O 1
ATOM 1446 N N . VAL A 1 185 ? -22.734 10.414 -3.738 1 86.94 185 VAL A N 1
ATOM 1447 C CA . VAL A 1 185 ? -21.859 10.461 -4.898 1 86.94 185 VAL A CA 1
ATOM 1448 C C . VAL A 1 185 ? -20.453 9.969 -4.508 1 86.94 185 VAL A C 1
ATOM 1450 O O . VAL A 1 185 ? -20.172 9.805 -3.322 1 86.94 185 VAL A O 1
ATOM 1453 N N . LYS A 1 186 ? -19.688 9.773 -5.461 1 83.62 186 LYS A N 1
ATOM 1454 C CA . LYS A 1 186 ? -18.312 9.375 -5.211 1 83.62 186 LYS A CA 1
ATOM 1455 C C . LYS A 1 186 ? -17.438 10.57 -4.828 1 83.62 186 LYS A C 1
ATOM 1457 O O . LYS A 1 186 ? -17.688 11.688 -5.285 1 83.62 186 LYS A O 1
ATOM 1462 N N . CYS A 1 187 ? -16.406 10.258 -4.109 1 85.38 187 CYS A N 1
ATOM 1463 C CA . CYS A 1 187 ? -15.5 11.305 -3.654 1 85.38 187 CYS A CA 1
ATOM 1464 C C . CYS A 1 187 ? -14.812 11.984 -4.836 1 85.38 187 CYS A C 1
ATOM 1466 O O . CYS A 1 187 ? -14.531 13.188 -4.789 1 85.38 187 CYS A O 1
ATOM 1468 N N . SER A 1 188 ? -14.609 11.195 -5.867 1 83.06 188 SER A N 1
ATOM 1469 C CA . SER A 1 188 ? -13.891 11.719 -7.023 1 83.06 188 SER A CA 1
ATOM 1470 C C . SER A 1 188 ? -14.727 12.75 -7.773 1 83.06 188 SER A C 1
ATOM 1472 O O . SER A 1 188 ? -14.203 13.531 -8.57 1 83.06 188 SER A O 1
ATOM 1474 N N . GLU A 1 189 ? -15.945 12.773 -7.539 1 88.38 189 GLU A N 1
ATOM 1475 C CA . GLU A 1 189 ? -16.859 13.672 -8.234 1 88.38 189 GLU A CA 1
ATOM 1476 C C . GLU A 1 189 ? -16.953 15.016 -7.523 1 88.38 189 GLU A C 1
ATOM 1478 O O . GLU A 1 189 ? -17.484 15.984 -8.078 1 88.38 189 GLU A O 1
ATOM 1483 N N . LEU A 1 190 ? -16.438 15.062 -6.391 1 90.31 190 LEU A N 1
ATOM 1484 C CA . LEU A 1 190 ? -16.531 16.266 -5.578 1 90.31 190 LEU A CA 1
ATOM 1485 C C . LEU A 1 190 ? -15.445 17.266 -5.957 1 90.31 190 LEU A C 1
ATOM 1487 O O . LEU A 1 190 ? -14.375 16.875 -6.418 1 90.31 190 LEU A O 1
ATOM 1491 N N . ASN A 1 191 ? -15.766 18.484 -5.785 1 91 191 ASN A N 1
ATOM 1492 C CA . ASN A 1 191 ? -14.805 19.547 -6.051 1 91 191 ASN A CA 1
ATOM 1493 C C . ASN A 1 191 ? -13.828 19.719 -4.895 1 91 191 ASN A C 1
ATOM 1495 O O . ASN A 1 191 ? -13.891 19 -3.902 1 91 191 ASN A O 1
ATOM 1499 N N . THR A 1 192 ? -12.953 20.703 -5 1 90.06 192 THR A N 1
ATOM 1500 C CA . THR A 1 192 ? -11.844 20.922 -4.07 1 90.06 192 THR A CA 1
ATOM 1501 C C . THR A 1 192 ? -12.367 21.312 -2.689 1 90.06 192 THR A C 1
ATOM 1503 O O . THR A 1 192 ? -13.305 22.094 -2.576 1 90.06 192 THR A O 1
ATOM 1506 N N . VAL A 1 193 ? -11.781 20.703 -1.709 1 92.19 193 VAL A N 1
ATOM 1507 C CA . VAL A 1 193 ? -12.07 21.031 -0.317 1 92.19 193 VAL A CA 1
ATOM 1508 C C . VAL A 1 193 ? -10.961 21.922 0.24 1 92.19 193 VAL A C 1
ATOM 1510 O O . VAL A 1 193 ? -9.781 21.594 0.139 1 92.19 193 VAL A O 1
ATOM 1513 N N . TYR A 1 194 ? -11.336 23.031 0.768 1 93.56 194 TYR A N 1
ATOM 1514 C CA . TYR A 1 194 ? -10.414 23.969 1.407 1 93.56 194 TYR A CA 1
ATOM 1515 C C . TYR A 1 194 ? -10.492 23.859 2.926 1 93.56 194 TYR A C 1
ATOM 1517 O O . TYR A 1 194 ? -11.586 23.844 3.498 1 93.56 194 TYR A O 1
ATOM 1525 N N . VAL A 1 195 ? -9.352 23.766 3.506 1 95.81 195 VAL A N 1
ATOM 1526 C CA . VAL A 1 195 ? -9.328 23.562 4.949 1 95.81 195 VAL A CA 1
ATOM 1527 C C . VAL A 1 195 ? -8.453 24.641 5.602 1 95.81 195 VAL A C 1
ATOM 1529 O O . VAL A 1 195 ? -7.359 24.938 5.113 1 95.81 195 VAL A O 1
ATOM 1532 N N . TRP A 1 196 ? -8.922 25.297 6.598 1 96.81 196 TRP A N 1
ATOM 1533 C CA . TRP A 1 196 ? -8.203 26.125 7.551 1 96.81 196 TRP A CA 1
ATOM 1534 C C . TRP A 1 196 ? -8.281 25.547 8.961 1 96.81 196 TRP A C 1
ATOM 1536 O O . TRP A 1 196 ? -9.359 25.469 9.539 1 96.81 196 TRP A O 1
ATOM 1546 N N . ALA A 1 197 ? -7.121 25.188 9.484 1 97.19 197 ALA A N 1
ATOM 1547 C CA . ALA A 1 197 ? -7.242 24.453 10.742 1 97.19 197 ALA A CA 1
ATOM 1548 C C . ALA A 1 197 ? -6.062 24.75 11.656 1 97.19 197 ALA A C 1
ATOM 1550 O O . ALA A 1 197 ? -4.938 24.938 11.195 1 97.19 197 ALA A O 1
ATOM 1551 N N . ALA A 1 198 ? -6.336 24.828 12.953 1 96.38 198 ALA A N 1
ATOM 1552 C CA . ALA A 1 198 ? -5.312 24.828 14 1 96.38 198 ALA A CA 1
ATOM 1553 C C . ALA A 1 198 ? -5.07 23.406 14.516 1 96.38 198 ALA A C 1
ATOM 1555 O O . ALA A 1 198 ? -4.004 23.125 15.07 1 96.38 198 ALA A O 1
ATOM 1556 N N . SER A 1 199 ? -6.066 22.641 14.391 1 92.12 199 SER A N 1
ATOM 1557 C CA . SER A 1 199 ? -6.07 21.234 14.797 1 92.12 199 SER A CA 1
ATOM 1558 C C . SER A 1 199 ? -7.191 20.469 14.102 1 92.12 199 SER A C 1
ATOM 1560 O O . SER A 1 199 ? -7.883 21 13.242 1 92.12 199 SER A O 1
ATOM 1562 N N . ASP A 1 200 ? -7.309 19.141 14.508 1 89.88 200 ASP A N 1
ATOM 1563 C CA . ASP A 1 200 ? -8.367 18.344 13.898 1 89.88 200 ASP A CA 1
ATOM 1564 C C . ASP A 1 200 ? -9.695 18.562 14.609 1 89.88 200 ASP A C 1
ATOM 1566 O O . ASP A 1 200 ? -10.719 17.984 14.219 1 89.88 200 ASP A O 1
ATOM 1570 N N . ILE A 1 201 ? -9.688 19.484 15.633 1 89.38 201 ILE A N 1
ATOM 1571 C CA . ILE A 1 201 ? -10.938 19.734 16.344 1 89.38 201 ILE A CA 1
ATOM 1572 C C . ILE A 1 201 ? -11.344 21.188 16.172 1 89.38 201 ILE A C 1
ATOM 1574 O O . ILE A 1 201 ? -12.492 21.562 16.422 1 89.38 201 ILE A O 1
ATOM 1578 N N . VAL A 1 202 ? -10.43 22.047 15.867 1 94.81 202 VAL A N 1
ATOM 1579 C CA . VAL A 1 202 ? -10.719 23.453 15.625 1 94.81 202 VAL A CA 1
ATOM 1580 C C . VAL A 1 202 ? -10.344 23.828 14.195 1 94.81 202 VAL A C 1
ATOM 1582 O O . VAL A 1 202 ? -9.164 24.031 13.883 1 94.81 202 VAL A O 1
ATOM 1585 N N . PHE A 1 203 ? -11.344 23.859 13.367 1 96.25 203 PHE A N 1
ATOM 1586 C CA . PHE A 1 203 ? -11.086 24.078 11.953 1 96.25 203 PHE A CA 1
ATOM 1587 C C . PHE A 1 203 ? -12.328 24.641 11.258 1 96.25 203 PHE A C 1
ATOM 1589 O O . PHE A 1 203 ? -13.391 24.75 11.875 1 96.25 203 PHE A O 1
ATOM 1596 N N . HIS A 1 204 ? -12.07 25.094 10.086 1 95.06 204 HIS A N 1
ATOM 1597 C CA . HIS A 1 204 ? -13.117 25.453 9.133 1 95.06 204 HIS A CA 1
ATOM 1598 C C . HIS A 1 204 ? -12.828 24.875 7.754 1 95.06 204 HIS A C 1
ATOM 1600 O O . HIS A 1 204 ? -11.664 24.734 7.367 1 95.06 204 HIS A O 1
ATOM 1606 N N . THR A 1 205 ? -13.898 24.469 7.078 1 94.25 205 THR A N 1
ATOM 1607 C CA . THR A 1 205 ? -13.734 23.938 5.734 1 94.25 205 THR A CA 1
ATOM 1608 C C . THR A 1 205 ? -14.766 24.547 4.781 1 94.25 205 THR A C 1
ATOM 1610 O O . THR A 1 205 ? -15.859 24.922 5.203 1 94.25 205 THR A O 1
ATOM 1613 N N . GLU A 1 206 ? -14.375 24.766 3.613 1 90.94 206 GLU A N 1
ATOM 1614 C CA . GLU A 1 206 ? -15.25 25.156 2.512 1 90.94 206 GLU A CA 1
ATOM 1615 C C . GLU A 1 206 ? -15.055 24.25 1.302 1 90.94 206 GLU A C 1
ATOM 1617 O O . GLU A 1 206 ? -13.945 23.766 1.053 1 90.94 206 GLU A O 1
ATOM 1622 N N . ILE A 1 207 ? -16.109 24.016 0.649 1 90.5 207 ILE A N 1
ATOM 1623 C CA . ILE A 1 207 ? -16.047 23.219 -0.57 1 90.5 207 ILE A CA 1
ATOM 1624 C C . ILE A 1 207 ? -16.297 24.109 -1.784 1 90.5 207 ILE A C 1
ATOM 1626 O O . ILE A 1 207 ? -17.203 24.953 -1.775 1 90.5 207 ILE A O 1
ATOM 1630 N N . GLY A 1 208 ? -15.445 23.953 -2.744 1 88.44 208 GLY A N 1
ATOM 1631 C CA . GLY A 1 208 ? -15.609 24.734 -3.961 1 88.44 208 GLY A CA 1
ATOM 1632 C C . GLY A 1 208 ? -16.969 24.547 -4.621 1 88.44 208 GLY A C 1
ATOM 1633 O O . GLY A 1 208 ? -17.438 23.406 -4.758 1 88.44 208 GLY A O 1
ATOM 1634 N N . VAL A 1 209 ? -17.609 25.609 -5.102 1 85.38 209 VAL A N 1
ATOM 1635 C CA . VAL A 1 209 ? -18.891 25.578 -5.785 1 85.38 209 VAL A CA 1
ATOM 1636 C C . VAL A 1 209 ? -18.672 25.578 -7.297 1 85.38 209 VAL A C 1
ATOM 1638 O O . VAL A 1 209 ? -17.891 26.375 -7.812 1 85.38 209 VAL A O 1
ATOM 1641 N N . PRO A 1 210 ? -19.375 24.75 -7.953 1 89.88 210 PRO A N 1
ATOM 1642 C CA . PRO A 1 210 ? -20.312 23.75 -7.48 1 89.88 210 PRO A CA 1
ATOM 1643 C C . PRO A 1 210 ? -19.641 22.594 -6.75 1 89.88 210 PRO A C 1
ATOM 1645 O O . PRO A 1 210 ? -18.5 22.25 -7.059 1 89.88 210 PRO A O 1
ATOM 1648 N N . TYR A 1 211 ? -20.344 22 -5.781 1 89.94 211 TYR A N 1
ATOM 1649 C CA . TYR A 1 211 ? -19.766 20.938 -4.98 1 89.94 211 TYR A CA 1
ATOM 1650 C C . TYR A 1 211 ? -19.406 19.734 -5.855 1 89.94 211 TYR A C 1
ATOM 1652 O O . TYR A 1 211 ? -18.453 19 -5.551 1 89.94 211 TYR A O 1
ATOM 1660 N N . LEU A 1 212 ? -20.172 19.594 -6.887 1 91.12 212 LEU A N 1
ATOM 1661 C CA . LEU A 1 212 ? -19.891 18.516 -7.844 1 91.12 212 LEU A CA 1
ATOM 1662 C C . LEU A 1 212 ? -19.219 19.078 -9.102 1 91.12 212 LEU A C 1
ATOM 1664 O O . LEU A 1 212 ? -19.688 20.078 -9.656 1 91.12 212 LEU A O 1
ATOM 1668 N N . LYS A 1 213 ? -18.219 18.422 -9.555 1 90.25 213 LYS A N 1
ATOM 1669 C CA . LYS A 1 213 ? -17.406 18.906 -10.664 1 90.25 213 LYS A CA 1
ATOM 1670 C C . LYS A 1 213 ? -18.234 19.078 -11.93 1 90.25 213 LYS A C 1
ATOM 1672 O O . LYS A 1 213 ? -18.031 20.016 -12.695 1 90.25 213 LYS A O 1
ATOM 1677 N N . ASP A 1 214 ? -19.141 18.219 -12.125 1 88.69 214 ASP A N 1
ATOM 1678 C CA . ASP A 1 214 ? -19.906 18.234 -13.375 1 88.69 214 ASP A CA 1
ATOM 1679 C C . ASP A 1 214 ? -21.219 19 -13.211 1 88.69 214 ASP A C 1
ATOM 1681 O O . ASP A 1 214 ? -22.047 19.016 -14.117 1 88.69 214 ASP A O 1
ATOM 1685 N N . ASP A 1 215 ? -21.422 19.562 -12.055 1 88.25 215 ASP A N 1
ATOM 1686 C CA . ASP A 1 215 ? -22.625 20.344 -11.797 1 88.25 215 ASP A CA 1
ATOM 1687 C C . ASP A 1 215 ? -22.438 21.797 -12.258 1 88.25 215 ASP A C 1
ATOM 1689 O O . ASP A 1 215 ? -21.312 22.266 -12.406 1 88.25 215 ASP A O 1
ATOM 1693 N N . ILE A 1 216 ? -23.562 22.406 -12.758 1 81.38 216 ILE A N 1
ATOM 1694 C CA . ILE A 1 216 ? -23.547 23.797 -13.164 1 81.38 216 ILE A CA 1
ATOM 1695 C C . ILE A 1 216 ? -24.469 24.609 -12.25 1 81.38 216 ILE A C 1
ATOM 1697 O O . ILE A 1 216 ? -25.672 24.375 -12.203 1 81.38 216 ILE A O 1
ATOM 1701 N N . VAL A 1 217 ? -23.891 25.375 -11.414 1 78.44 217 VAL A N 1
ATOM 1702 C CA . VAL A 1 217 ? -24.656 26.219 -10.5 1 78.44 217 VAL A CA 1
ATOM 1703 C C . VAL A 1 217 ? -24.641 27.656 -11 1 78.44 217 VAL A C 1
ATOM 1705 O O . VAL A 1 217 ? -23.594 28.188 -11.375 1 78.44 217 VAL A O 1
ATOM 1708 N N . ASN A 1 218 ? -25.844 28.297 -11.57 1 62.66 218 ASN A N 1
ATOM 1709 C CA . ASN A 1 218 ? -25.953 29.672 -12.039 1 62.66 218 ASN A CA 1
ATOM 1710 C C . ASN A 1 218 ? -25.828 30.672 -10.898 1 62.66 218 ASN A C 1
ATOM 1712 O O . ASN A 1 218 ? -26.516 30.562 -9.891 1 62.66 218 ASN A O 1
ATOM 1716 N N . PRO A 1 219 ? -24.797 31.531 -10.875 1 59.41 219 PRO A N 1
ATOM 1717 C CA . PRO A 1 219 ? -24.562 32.531 -9.812 1 59.41 219 PRO A CA 1
ATOM 1718 C C . PRO A 1 219 ? -25.734 33.469 -9.609 1 59.41 219 PRO A C 1
ATOM 1720 O O . PRO A 1 219 ? -25.906 34.031 -8.523 1 59.41 219 PRO A O 1
ATOM 1723 N N . LYS A 1 220 ? -26.531 34.031 -10.711 1 52.41 220 LYS A N 1
ATOM 1724 C CA . LYS A 1 220 ? -27.547 35.094 -10.664 1 52.41 220 LYS A CA 1
ATOM 1725 C C . LYS A 1 220 ? -28.703 34.719 -9.75 1 52.41 220 LYS A C 1
ATOM 1727 O O . LYS A 1 220 ? -29.484 35.562 -9.328 1 52.41 220 LYS A O 1
ATOM 1732 N N . TYR A 1 221 ? -29.188 33.656 -9.711 1 44.78 221 TYR A N 1
ATOM 1733 C CA . TYR A 1 221 ? -30.281 33.344 -8.812 1 44.78 221 TYR A CA 1
ATOM 1734 C C . TYR A 1 221 ? -29.766 32.875 -7.457 1 44.78 221 TYR A C 1
ATOM 1736 O O . TYR A 1 221 ? -29.375 31.719 -7.289 1 44.78 221 TYR A O 1
ATOM 1744 N N . PRO A 1 222 ? -29.438 33.844 -6.715 1 44.5 222 PRO A N 1
ATOM 1745 C CA . PRO A 1 222 ? -28.891 33.656 -5.379 1 44.5 222 PRO A CA 1
ATOM 1746 C C . PRO A 1 222 ? -29.641 32.594 -4.582 1 44.5 222 PRO A C 1
ATOM 1748 O O . PRO A 1 222 ? -29.234 32.219 -3.471 1 44.5 222 PRO A O 1
ATOM 1751 N N . SER A 1 223 ? -31.078 32.625 -4.871 1 41.47 223 SER A N 1
ATOM 1752 C CA . SER A 1 223 ? -31.734 31.781 -3.885 1 41.47 223 SER A CA 1
ATOM 1753 C C . SER A 1 223 ? -31.047 30.422 -3.768 1 41.47 223 SER A C 1
ATOM 1755 O O . SER A 1 223 ? -31.266 29.703 -2.801 1 41.47 223 SER A O 1
ATOM 1757 N N . ASP A 1 224 ? -31.109 29.797 -5.059 1 42.16 224 ASP A N 1
ATOM 1758 C CA . ASP A 1 224 ? -30.953 28.344 -5.098 1 42.16 224 ASP A CA 1
ATOM 1759 C C . ASP A 1 224 ? -29.719 27.906 -4.316 1 42.16 224 ASP A C 1
ATOM 1761 O O . ASP A 1 224 ? -28.766 28.672 -4.164 1 42.16 224 ASP A O 1
ATOM 1765 N N . TRP A 1 225 ? -29.734 26.594 -3.688 1 50.5 225 TRP A N 1
ATOM 1766 C CA . TRP A 1 225 ? -29.047 25.656 -2.809 1 50.5 225 TRP A CA 1
ATOM 1767 C C . TRP A 1 225 ? -27.578 25.531 -3.209 1 50.5 225 TRP A C 1
ATOM 1769 O O . TRP A 1 225 ? -27.25 24.938 -4.246 1 50.5 225 TRP A O 1
ATOM 1779 N N . ASP A 1 226 ? -26.812 26.594 -2.977 1 63.75 226 ASP A N 1
ATOM 1780 C CA . ASP A 1 226 ? -25.641 27.297 -3.502 1 63.75 226 ASP A CA 1
ATOM 1781 C C . ASP A 1 226 ? -24.5 26.312 -3.762 1 63.75 226 ASP A C 1
ATOM 1783 O O . ASP A 1 226 ? -23.625 26.578 -4.594 1 63.75 226 ASP A O 1
ATOM 1787 N N . GLY A 1 227 ? -24.562 25.297 -3.318 1 79.94 227 GLY A N 1
ATOM 1788 C CA . GLY A 1 227 ? -23.391 24.5 -3.648 1 79.94 227 GLY A CA 1
ATOM 1789 C C . GLY A 1 227 ? -23.672 23.422 -4.684 1 79.94 227 GLY A C 1
ATOM 1790 O O . GLY A 1 227 ? -22.75 22.938 -5.348 1 79.94 227 GLY A O 1
ATOM 1791 N N . VAL A 1 228 ? -25.062 23.016 -4.863 1 84.31 228 VAL A N 1
ATOM 1792 C CA . VAL A 1 228 ? -25.484 21.984 -5.816 1 84.31 228 VAL A CA 1
ATOM 1793 C C . VAL A 1 228 ? -26.719 22.469 -6.578 1 84.31 228 VAL A C 1
ATOM 1795 O O . VAL A 1 228 ? -27.641 23.031 -5.984 1 84.31 228 VAL A O 1
ATOM 1798 N N . SER A 1 229 ? -26.766 22.281 -7.859 1 83.38 229 SER A N 1
ATOM 1799 C CA . SER A 1 229 ? -27.891 22.734 -8.68 1 83.38 229 SER A CA 1
ATOM 1800 C C . SER A 1 229 ? -29.156 21.938 -8.383 1 83.38 229 SER A C 1
ATOM 1802 O O . SER A 1 229 ? -29.078 20.797 -7.922 1 83.38 229 SER A O 1
ATOM 1804 N N . ARG A 1 230 ? -30.312 22.578 -8.648 1 78.94 230 ARG A N 1
ATOM 1805 C CA . ARG A 1 230 ? -31.578 21.906 -8.453 1 78.94 230 ARG A CA 1
ATOM 1806 C C . ARG A 1 230 ? -31.688 20.656 -9.32 1 78.94 230 ARG A C 1
ATOM 1808 O O . ARG A 1 230 ? -32.219 19.625 -8.898 1 78.94 230 ARG A O 1
ATOM 1815 N N . GLU A 1 231 ? -31.203 20.781 -10.461 1 83.31 231 GLU A N 1
ATOM 1816 C CA . GLU A 1 231 ? -31.234 19.672 -11.406 1 83.31 231 GLU A CA 1
ATOM 1817 C C . GLU A 1 231 ? -30.453 18.469 -10.875 1 83.31 231 GLU A C 1
ATOM 1819 O O . GLU A 1 231 ? -30.891 17.328 -10.984 1 83.31 231 GLU A O 1
ATOM 1824 N N . MET A 1 232 ? -29.359 18.797 -10.32 1 85.56 232 MET A N 1
ATOM 1825 C CA . MET A 1 232 ? -28.5 17.734 -9.805 1 85.56 232 MET A CA 1
ATOM 1826 C C . MET A 1 232 ? -29.109 17.094 -8.578 1 85.56 232 MET A C 1
ATOM 1828 O O . MET A 1 232 ? -29.031 15.867 -8.406 1 85.56 232 MET A O 1
ATOM 1832 N N . LEU A 1 233 ? -29.703 17.844 -7.766 1 83 233 LEU A N 1
ATOM 1833 C CA . LEU A 1 233 ? -30.344 17.312 -6.566 1 83 233 LEU A CA 1
ATOM 1834 C C . LEU A 1 233 ? -31.484 16.359 -6.934 1 83 233 LEU A C 1
ATOM 1836 O O . LEU A 1 233 ? -31.688 15.336 -6.273 1 83 233 LEU A O 1
ATOM 1840 N N . GLU A 1 234 ? -32.188 16.75 -7.887 1 83.81 234 GLU A N 1
ATOM 1841 C CA . GLU A 1 234 ? -33.25 15.891 -8.359 1 83.81 234 GLU A CA 1
ATOM 1842 C C . GLU A 1 234 ? -32.719 14.57 -8.906 1 83.81 234 GLU A C 1
ATOM 1844 O O . GLU A 1 234 ? -33.281 13.508 -8.641 1 83.81 234 GLU A O 1
ATOM 1849 N N . LYS A 1 235 ? -31.688 14.773 -9.609 1 85.38 235 LYS A N 1
ATOM 1850 C CA . LYS A 1 235 ? -31.078 13.594 -10.203 1 85.38 235 LYS A CA 1
ATOM 1851 C C . LYS A 1 235 ? -30.578 12.633 -9.133 1 85.38 235 LYS A C 1
ATOM 1853 O O . LYS A 1 235 ? -30.672 11.414 -9.289 1 85.38 235 LYS A O 1
ATOM 1858 N N . LEU A 1 236 ? -30.078 13.211 -8.07 1 85.12 236 LEU A N 1
ATOM 1859 C CA . LEU A 1 236 ? -29.484 12.406 -7 1 85.12 236 LEU A CA 1
ATOM 1860 C C . LEU A 1 236 ? -30.547 11.992 -5.988 1 85.12 236 LEU A C 1
ATOM 1862 O O . LEU A 1 236 ? -30.281 11.211 -5.074 1 85.12 236 LEU A O 1
ATOM 1866 N N . ASN A 1 237 ? -31.719 12.391 -6.098 1 83.31 237 ASN A N 1
ATOM 1867 C CA . ASN A 1 237 ? -32.844 12.102 -5.207 1 83.31 237 ASN A CA 1
ATOM 1868 C C . ASN A 1 237 ? -32.531 12.516 -3.77 1 83.31 237 ASN A C 1
ATOM 1870 O O . ASN A 1 237 ? -32.75 11.734 -2.84 1 83.31 237 ASN A O 1
ATOM 1874 N N . VAL A 1 238 ? -31.844 13.633 -3.684 1 80.94 238 VAL A N 1
ATOM 1875 C CA . VAL A 1 238 ? -31.516 14.18 -2.373 1 80.94 238 VAL A CA 1
ATOM 1876 C C . VAL A 1 238 ? -32.344 15.43 -2.107 1 80.94 238 VAL A C 1
ATOM 1878 O O . VAL A 1 238 ? -32.625 16.203 -3.025 1 80.94 238 VAL A O 1
ATOM 1881 N N . GLU A 1 239 ? -32.875 15.523 -0.853 1 69.44 239 GLU A N 1
ATOM 1882 C CA . GLU A 1 239 ? -33.719 16.656 -0.505 1 69.44 239 GLU A CA 1
ATOM 1883 C C . GLU A 1 239 ? -32.906 17.938 -0.377 1 69.44 239 GLU A C 1
ATOM 1885 O O . GLU A 1 239 ? -31.781 17.922 0.097 1 69.44 239 GLU A O 1
ATOM 1890 N N . HIS A 1 240 ? -33.344 19.031 -1.017 1 60.06 240 HIS A N 1
ATOM 1891 C CA . HIS A 1 240 ? -32.75 20.359 -1.123 1 60.06 240 HIS A CA 1
ATOM 1892 C C . HIS A 1 240 ? -32.375 20.906 0.25 1 60.06 240 HIS A C 1
ATOM 1894 O O . HIS A 1 240 ? -31.359 21.594 0.393 1 60.06 240 HIS A O 1
ATOM 1900 N N . VAL A 1 241 ? -33.219 20.703 1.229 1 57.16 241 VAL A N 1
ATOM 1901 C CA . VAL A 1 241 ? -33.156 21.438 2.494 1 57.16 241 VAL A CA 1
ATOM 1902 C C . VAL A 1 241 ? -31.875 21.094 3.23 1 57.16 241 VAL A C 1
ATOM 1904 O O . VAL A 1 241 ? -31.422 21.844 4.102 1 57.16 241 VAL A O 1
ATOM 1907 N N . GLN A 1 242 ? -31.031 20.234 2.58 1 62.66 242 GLN A N 1
ATOM 1908 C CA . GLN A 1 242 ? -30 19.672 3.441 1 62.66 242 GLN A CA 1
ATOM 1909 C C . GLN A 1 242 ? -28.625 20.25 3.129 1 62.66 242 GLN A C 1
ATOM 1911 O O . GLN A 1 242 ? -27.688 20.109 3.912 1 62.66 242 GLN A O 1
ATOM 1916 N N . PHE A 1 243 ? -28.609 21.172 2.09 1 71.06 243 PHE A N 1
ATOM 1917 C CA . PHE A 1 243 ? -27.25 21.609 1.78 1 71.06 243 PHE A CA 1
ATOM 1918 C C . PHE A 1 243 ? -27.172 23.125 1.622 1 71.06 243 PHE A C 1
ATOM 1920 O O . PHE A 1 243 ? -26.484 23.625 0.736 1 71.06 243 PHE A O 1
ATOM 1927 N N . ASN A 1 244 ? -27.828 23.812 2.572 1 73.12 244 ASN A N 1
ATOM 1928 C CA . ASN A 1 244 ? -27.734 25.281 2.541 1 73.12 244 ASN A CA 1
ATOM 1929 C C . ASN A 1 244 ? -26.484 25.766 3.264 1 73.12 244 ASN A C 1
ATOM 1931 O O . ASN A 1 244 ? -25.75 24.984 3.855 1 73.12 244 ASN A O 1
ATOM 1935 N N . ALA A 1 245 ? -26.234 27.094 3.113 1 74.19 245 ALA A N 1
ATOM 1936 C CA . ALA A 1 245 ? -25.031 27.703 3.672 1 74.19 245 ALA A CA 1
ATOM 1937 C C . ALA A 1 245 ? -24.969 27.5 5.184 1 74.19 245 ALA A C 1
ATOM 1939 O O . ALA A 1 245 ? -23.891 27.266 5.738 1 74.19 245 ALA A O 1
ATOM 1940 N N . SER A 1 246 ? -26.078 27.625 5.824 1 79.62 246 SER A N 1
ATOM 1941 C CA . SER A 1 246 ? -26.109 27.469 7.273 1 79.62 246 SER A CA 1
ATOM 1942 C C . SER A 1 246 ? -25.719 26.047 7.684 1 79.62 246 SER A C 1
ATOM 1944 O O . SER A 1 246 ? -24.984 25.859 8.648 1 7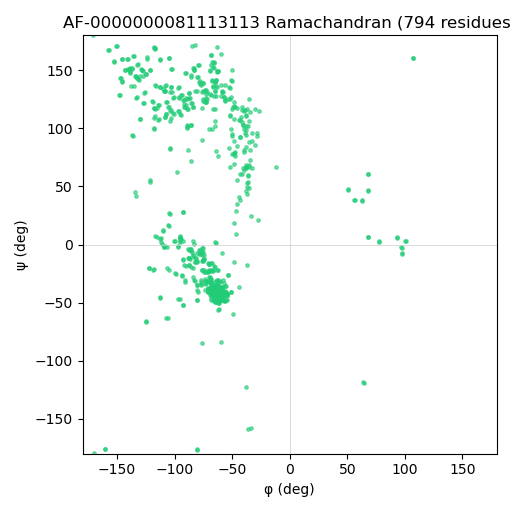9.62 246 SER A O 1
ATOM 1946 N N . PHE A 1 247 ? -26.203 25.109 6.988 1 85.94 247 PHE A N 1
ATOM 1947 C CA . PHE A 1 247 ? -25.875 23.719 7.266 1 85.94 247 PHE A CA 1
ATOM 1948 C C . PHE A 1 247 ? -24.375 23.469 7.07 1 85.94 247 PHE A C 1
ATOM 1950 O O . PHE A 1 247 ? -23.734 22.828 7.91 1 85.94 247 PHE A O 1
ATOM 1957 N N . MET A 1 248 ? -23.859 23.984 5.965 1 86.5 248 MET A N 1
ATOM 1958 C CA . MET A 1 248 ? -22.469 23.719 5.605 1 86.5 248 MET A CA 1
ATOM 1959 C C . MET A 1 248 ? -21.516 24.406 6.566 1 86.5 248 MET A C 1
ATOM 1961 O O . MET A 1 248 ? -20.422 23.906 6.832 1 86.5 248 MET A O 1
ATOM 1965 N N . LYS A 1 249 ? -21.938 25.516 7.145 1 86 249 LYS A N 1
ATOM 1966 C CA . LYS A 1 249 ? -21.047 26.312 7.977 1 86 249 LYS A CA 1
ATOM 1967 C C . LYS A 1 249 ? -21.109 25.875 9.438 1 86 249 LYS A C 1
ATOM 1969 O O . LYS A 1 249 ? -20.188 26.125 10.211 1 86 249 LYS A O 1
ATOM 1974 N N . LYS A 1 250 ? -22.094 25.203 9.789 1 90.06 250 LYS A N 1
ATOM 1975 C CA . LYS A 1 250 ? -22.25 24.844 11.195 1 90.06 250 LYS A CA 1
ATOM 1976 C C . LYS A 1 250 ? -22.391 23.344 11.375 1 90.06 250 LYS A C 1
ATOM 1978 O O . LYS A 1 250 ? -21.453 22.656 11.789 1 90.06 250 LYS A O 1
ATOM 1983 N N . ASP A 1 251 ? -23.516 22.75 10.867 1 90.62 251 ASP A N 1
ATOM 1984 C CA . ASP A 1 251 ? -23.844 21.359 11.094 1 90.62 251 ASP A CA 1
ATOM 1985 C C . ASP A 1 251 ? -22.797 20.438 10.445 1 90.62 251 ASP A C 1
ATOM 1987 O O . ASP A 1 251 ? -22.391 19.438 11.031 1 90.62 251 ASP A O 1
ATOM 1991 N N . PHE A 1 252 ? -22.484 20.781 9.25 1 93.12 252 PHE A N 1
ATOM 1992 C CA . PHE A 1 252 ? -21.5 20 8.516 1 93.12 252 PHE A CA 1
ATOM 1993 C C . PHE A 1 252 ? -20.172 19.953 9.273 1 93.12 252 PHE A C 1
ATOM 1995 O O . PHE A 1 252 ? -19.562 18.906 9.414 1 93.12 252 PHE A O 1
ATOM 2002 N N . ILE A 1 253 ? -19.719 21.078 9.773 1 94.12 253 ILE A N 1
ATOM 2003 C CA . ILE A 1 253 ? -18.469 21.188 10.516 1 94.12 253 ILE A CA 1
ATOM 2004 C C . ILE A 1 253 ? -18.578 20.391 11.82 1 94.12 253 ILE A C 1
ATOM 2006 O O . ILE A 1 253 ? -17.641 19.703 12.211 1 94.12 253 ILE A O 1
ATOM 2010 N N . GLU A 1 254 ? -19.688 20.5 12.492 1 93.62 254 GLU A N 1
ATOM 2011 C CA . GLU A 1 254 ? -19.891 19.75 13.734 1 93.62 254 GLU A CA 1
ATOM 2012 C C . GLU A 1 254 ? -19.797 18.25 13.492 1 93.62 254 GLU A C 1
ATOM 2014 O O . GLU A 1 254 ? -19.219 17.516 14.305 1 93.62 254 GLU A O 1
ATOM 2019 N N . LYS A 1 255 ? -20.375 17.844 12.445 1 91.75 255 LYS A N 1
ATOM 2020 C CA . LYS A 1 255 ? -20.297 16.422 12.094 1 91.75 255 LYS A CA 1
ATOM 2021 C C . LYS A 1 255 ? -18.859 16.016 11.789 1 91.75 255 LYS A C 1
ATOM 2023 O O . LYS A 1 255 ? -18.438 14.914 12.148 1 91.75 255 LYS A O 1
ATOM 2028 N N . MET A 1 256 ? -18.203 16.875 11.109 1 92.19 256 MET A N 1
ATOM 2029 C CA . MET A 1 256 ? -16.797 16.609 10.82 1 92.19 256 MET A CA 1
ATOM 2030 C C . MET A 1 256 ? -16 16.469 12.109 1 92.19 256 MET A C 1
ATOM 2032 O O . MET A 1 256 ? -15.141 15.586 12.219 1 92.19 256 MET A O 1
ATOM 2036 N N . VAL A 1 257 ? -16.25 17.344 13.078 1 91.94 257 VAL A N 1
ATOM 2037 C CA . VAL A 1 257 ? -15.547 17.297 14.359 1 91.94 257 VAL A CA 1
ATOM 2038 C C . VAL A 1 257 ? -15.812 15.969 15.047 1 91.94 257 VAL A C 1
ATOM 2040 O O . VAL A 1 257 ? -14.891 15.352 15.594 1 91.94 257 VAL A O 1
ATOM 2043 N N . LYS A 1 258 ? -16.984 15.508 14.977 1 88.81 258 LYS A N 1
ATOM 2044 C CA . LYS A 1 258 ? -17.344 14.227 15.586 1 88.81 258 LYS A CA 1
ATOM 2045 C C . LYS A 1 258 ? -16.609 13.078 14.914 1 88.81 258 LYS A C 1
ATOM 2047 O O . LYS A 1 258 ? -16.125 12.156 15.586 1 88.81 258 LYS A O 1
ATOM 2052 N N . SER A 1 259 ? -16.562 13.188 13.641 1 85.5 259 SER A N 1
ATOM 2053 C CA . SER A 1 259 ? -15.859 12.164 12.883 1 85.5 259 SER A CA 1
ATOM 2054 C C . SER A 1 259 ? -14.367 12.172 13.203 1 85.5 259 SER A C 1
ATOM 2056 O O . SER A 1 259 ? -13.75 11.117 13.359 1 85.5 259 SER A O 1
ATOM 2058 N N . SER A 1 260 ? -13.844 13.336 13.258 1 85.38 260 SER A N 1
ATOM 2059 C CA . SER A 1 260 ? -12.422 13.484 13.547 1 85.38 260 SER A CA 1
ATOM 2060 C C . SER A 1 260 ? -12.086 12.969 14.945 1 85.38 260 SER A C 1
ATOM 2062 O O . SER A 1 260 ? -11.023 12.383 15.156 1 85.38 260 SER A O 1
ATOM 2064 N N . LEU A 1 261 ? -12.977 13.156 15.875 1 80.12 261 LEU A N 1
ATOM 2065 C CA . LEU A 1 261 ? -12.789 12.727 17.25 1 80.12 261 LEU A CA 1
ATOM 2066 C C . LEU A 1 261 ? -12.914 11.211 17.375 1 80.12 261 LEU A C 1
ATOM 2068 O O . LEU A 1 261 ? -12.25 10.594 18.203 1 80.12 261 LEU A O 1
ATOM 2072 N N . ALA A 1 262 ? -13.906 10.695 16.594 1 68.56 262 ALA A N 1
ATOM 2073 C CA . ALA A 1 262 ? -14.148 9.25 16.656 1 68.56 262 ALA A CA 1
ATOM 2074 C C . ALA A 1 262 ? -13.008 8.477 16.016 1 68.56 262 ALA A C 1
ATOM 2076 O O . ALA A 1 262 ? -12.883 7.266 16.219 1 68.56 262 ALA A O 1
ATOM 2077 N N . ASN A 1 263 ? -12.406 9.203 15.055 1 57.34 263 ASN A N 1
ATOM 2078 C CA . ASN A 1 263 ? -11.711 8.734 13.859 1 57.34 263 ASN A CA 1
ATOM 2079 C C . ASN A 1 263 ? -10.453 7.945 14.219 1 57.34 263 ASN A C 1
ATOM 2081 O O . ASN A 1 263 ? -9.477 8.516 14.711 1 57.34 263 ASN A O 1
ATOM 2085 N N . PRO A 1 264 ? -10.609 6.699 14.117 1 58.78 264 PRO A N 1
ATOM 2086 C CA . PRO A 1 264 ? -9.516 5.746 14.32 1 58.78 264 PRO A CA 1
ATOM 2087 C C . PRO A 1 264 ? -8.406 5.891 13.281 1 58.78 264 PRO A C 1
ATOM 2089 O O . PRO A 1 264 ? -8.672 5.781 12.078 1 58.78 264 PRO A O 1
ATOM 2092 N N . TYR A 1 265 ? -7.508 6.848 13.422 1 69.12 265 TYR A N 1
ATOM 2093 C CA . TYR A 1 265 ? -6.328 7.012 12.578 1 69.12 265 TYR A CA 1
ATOM 2094 C C . TYR A 1 265 ? -5.539 5.711 12.484 1 69.12 265 TYR A C 1
ATOM 2096 O O . TYR A 1 265 ? -4.453 5.598 13.055 1 69.12 265 TYR A O 1
ATOM 2104 N N . GLY A 1 266 ? -6.188 4.727 11.844 1 79.94 266 GLY A N 1
ATOM 2105 C CA . GLY A 1 266 ? -5.496 3.467 11.617 1 79.94 266 GLY A CA 1
ATOM 2106 C C . GLY A 1 266 ? -4.285 3.605 10.719 1 79.94 266 GLY A C 1
ATOM 2107 O O . GLY A 1 266 ? -4.047 4.672 10.148 1 79.94 266 GLY A O 1
ATOM 2108 N N . CYS A 1 267 ? -3.541 2.561 10.672 1 86.38 267 CYS A N 1
ATOM 2109 C CA . CYS A 1 267 ? -2.279 2.619 9.938 1 86.38 267 CYS A CA 1
ATOM 2110 C C . CYS A 1 267 ? -2.523 2.807 8.445 1 86.38 267 CYS A C 1
ATOM 2112 O O . CYS A 1 267 ? -1.737 3.463 7.762 1 86.38 267 CYS A O 1
ATOM 2114 N N . MET A 1 268 ? -3.596 2.219 7.945 1 87.62 268 MET A N 1
ATOM 2115 C CA . MET A 1 268 ? -3.891 2.379 6.527 1 87.62 268 MET A CA 1
ATOM 2116 C C . MET A 1 268 ? -4.293 3.816 6.211 1 87.62 268 MET A C 1
ATOM 2118 O O . MET A 1 268 ? -3.883 4.371 5.188 1 87.62 268 MET A O 1
ATOM 2122 N N . TYR A 1 269 ? -5.043 4.312 7.102 1 86.5 269 TYR A N 1
ATOM 2123 C CA . TYR A 1 269 ? -5.488 5.695 6.941 1 86.5 269 TYR A CA 1
ATOM 2124 C C . TYR A 1 269 ? -4.309 6.656 7.008 1 86.5 269 TYR A C 1
ATOM 2126 O O . TYR A 1 269 ? -4.164 7.531 6.152 1 86.5 269 TYR A O 1
ATOM 2134 N N . LYS A 1 270 ? -3.467 6.461 7.949 1 90.25 270 LYS A N 1
ATOM 2135 C CA . LYS A 1 270 ? -2.281 7.297 8.109 1 90.25 270 LYS A CA 1
ATOM 2136 C C . LYS A 1 270 ? -1.381 7.219 6.879 1 90.25 270 LYS A C 1
ATOM 2138 O O . LYS A 1 270 ? -0.887 8.242 6.398 1 90.25 270 LYS A O 1
ATOM 2143 N N . SER A 1 271 ? -1.217 6.082 6.449 1 91.81 271 SER A N 1
ATOM 2144 C CA . SER A 1 271 ? -0.38 5.875 5.27 1 91.81 271 SER A CA 1
ATOM 2145 C C . SER A 1 271 ? -0.99 6.535 4.039 1 91.81 271 SER A C 1
ATOM 2147 O O . SER A 1 271 ? -0.279 7.145 3.236 1 91.81 271 SER A O 1
ATOM 2149 N N . ALA A 1 272 ? -2.281 6.363 3.895 1 89.31 272 ALA A N 1
ATOM 2150 C CA . ALA A 1 272 ? -2.961 6.945 2.74 1 89.31 272 ALA A CA 1
ATOM 2151 C C . ALA A 1 272 ? -2.848 8.469 2.752 1 89.31 272 ALA A C 1
ATOM 2153 O O . ALA A 1 272 ? -2.555 9.086 1.724 1 89.31 272 ALA A O 1
ATOM 2154 N N . GLU A 1 273 ? -3.059 9.031 3.859 1 90.81 273 GLU A N 1
ATOM 2155 C CA . GLU A 1 273 ? -2.988 10.484 3.975 1 90.81 273 GLU A CA 1
ATOM 2156 C C . GLU A 1 273 ? -1.569 10.992 3.734 1 90.81 273 GLU A C 1
ATOM 2158 O O . GLU A 1 273 ? -1.371 12.016 3.078 1 90.81 273 GLU A O 1
ATOM 2163 N N . MET A 1 274 ? -0.6 10.305 4.234 1 94.88 274 MET A N 1
ATOM 2164 C CA . MET A 1 274 ? 0.795 10.672 4.02 1 94.88 274 MET A CA 1
ATOM 2165 C C . MET A 1 274 ? 1.15 10.609 2.537 1 94.88 274 MET A C 1
ATOM 2167 O O . MET A 1 274 ? 1.768 11.539 2.006 1 94.88 274 MET A O 1
ATOM 2171 N N . ALA A 1 275 ? 0.753 9.516 1.961 1 92.81 275 ALA A N 1
ATOM 2172 C CA . ALA A 1 275 ? 1.046 9.352 0.54 1 92.81 275 ALA A CA 1
ATOM 2173 C C . ALA A 1 275 ? 0.411 10.461 -0.287 1 92.81 275 ALA A C 1
ATOM 2175 O O . ALA A 1 275 ? 1.042 11.008 -1.197 1 92.81 275 ALA A O 1
ATOM 2176 N N . LYS A 1 276 ? -0.817 10.836 0.033 1 89.38 276 LYS A N 1
ATOM 2177 C CA . LYS A 1 276 ? -1.513 11.906 -0.67 1 89.38 276 LYS A CA 1
ATOM 2178 C C . LYS A 1 276 ? -0.78 13.242 -0.506 1 89.38 276 LYS A C 1
ATOM 2180 O O . LYS A 1 276 ? -0.601 13.977 -1.477 1 89.38 276 LYS A O 1
ATOM 2185 N N . ALA A 1 277 ? -0.423 13.508 0.689 1 93.56 277 ALA A N 1
ATOM 2186 C CA . ALA A 1 277 ? 0.282 14.758 0.967 1 93.56 277 ALA A CA 1
ATOM 2187 C C . ALA A 1 277 ? 1.613 14.812 0.223 1 93.56 277 ALA A C 1
ATOM 2189 O O . ALA A 1 277 ? 1.926 15.812 -0.428 1 93.56 277 ALA A O 1
ATOM 2190 N N . LEU A 1 278 ? 2.352 13.711 0.287 1 95.69 278 LEU A N 1
ATOM 2191 C CA . LEU A 1 278 ? 3.646 13.641 -0.383 1 95.69 278 LEU A CA 1
ATOM 2192 C C . LEU A 1 278 ? 3.492 13.844 -1.887 1 95.69 278 LEU A C 1
ATOM 2194 O O . LEU A 1 278 ? 4.262 14.586 -2.502 1 95.69 278 LEU A O 1
ATOM 2198 N N . HIS A 1 279 ? 2.537 13.195 -2.389 1 91.88 279 HIS A N 1
ATOM 2199 C CA . HIS A 1 279 ? 2.285 13.312 -3.82 1 91.88 279 HIS A CA 1
ATOM 2200 C C . HIS A 1 279 ? 1.941 14.742 -4.203 1 91.88 279 HIS A C 1
ATOM 2202 O O . HIS A 1 279 ? 2.482 15.281 -5.176 1 91.88 279 HIS A O 1
ATOM 2208 N N . GLY A 1 280 ? 1.087 15.383 -3.461 1 89.94 280 GLY A N 1
ATOM 2209 C CA . GLY A 1 280 ? 0.669 16.75 -3.736 1 89.94 280 GLY A CA 1
ATOM 2210 C C . GLY A 1 280 ? 1.802 17.75 -3.633 1 89.94 280 GLY A C 1
ATOM 2211 O O . GLY A 1 280 ? 1.872 18.703 -4.418 1 89.94 280 GLY A O 1
ATOM 2212 N N . ILE A 1 281 ? 2.664 17.531 -2.719 1 92.69 281 ILE A N 1
ATOM 2213 C CA . ILE A 1 281 ? 3.777 18.438 -2.48 1 92.69 281 ILE A CA 1
ATOM 2214 C C . ILE A 1 281 ? 4.855 18.234 -3.541 1 92.69 281 ILE A C 1
ATOM 2216 O O . ILE A 1 281 ? 5.469 19.188 -4.012 1 92.69 281 ILE A O 1
ATOM 2220 N N . TRP A 1 282 ? 5.008 17 -3.965 1 90.88 282 TRP A N 1
ATOM 2221 C CA . TRP A 1 282 ? 6.172 16.641 -4.773 1 90.88 282 TRP A CA 1
ATOM 2222 C C . TRP A 1 282 ? 5.867 16.797 -6.258 1 90.88 282 TRP A C 1
ATOM 2224 O O . TRP A 1 282 ? 6.754 17.141 -7.047 1 90.88 282 TRP A O 1
ATOM 2234 N N . LYS A 1 283 ? 4.723 16.594 -6.68 1 88.62 283 LYS A N 1
ATOM 2235 C CA . LYS A 1 283 ? 4.348 16.562 -8.094 1 88.62 283 LYS A CA 1
ATOM 2236 C C . LYS A 1 283 ? 4.742 17.844 -8.797 1 88.62 283 LYS A C 1
ATOM 2238 O O . LYS A 1 283 ? 5.363 17.812 -9.859 1 88.62 283 LYS A O 1
ATOM 2243 N N . PRO A 1 284 ? 4.43 19 -8.242 1 87.94 284 PRO A N 1
ATOM 2244 C CA . PRO A 1 284 ? 4.824 20.234 -8.93 1 87.94 284 PRO A CA 1
ATOM 2245 C C . PRO A 1 284 ? 6.34 20.422 -8.977 1 87.94 284 PRO A C 1
ATOM 2247 O O . PRO A 1 284 ? 6.848 21.172 -9.812 1 87.94 284 PRO A O 1
ATOM 2250 N N . ARG A 1 285 ? 7.035 19.812 -8.125 1 85.62 285 ARG A N 1
ATOM 2251 C CA . ARG A 1 285 ? 8.492 19.922 -8.07 1 85.62 285 ARG A CA 1
ATOM 2252 C C . ARG A 1 285 ? 9.133 19.156 -9.219 1 85.62 285 ARG A C 1
ATOM 2254 O O . ARG A 1 285 ? 10.219 19.516 -9.688 1 85.62 285 ARG A O 1
ATOM 2261 N N . CYS A 1 286 ? 8.508 18.078 -9.648 1 81.31 286 CYS A N 1
ATOM 22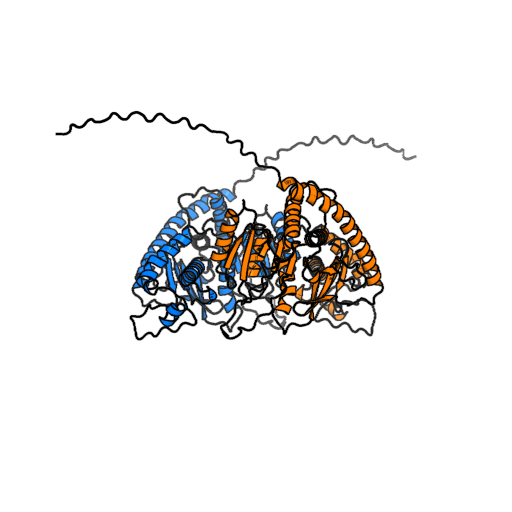62 C CA . CYS A 1 286 ? 9.109 17.188 -10.641 1 81.31 286 CYS A CA 1
ATOM 2263 C C . CYS A 1 286 ? 8.562 17.484 -12.031 1 81.31 286 CYS A C 1
ATOM 2265 O O . CYS A 1 286 ? 9.156 17.062 -13.031 1 81.31 286 CYS A O 1
ATOM 2267 N N . ASN A 1 287 ? 7.453 18 -12.055 1 79.56 287 ASN A N 1
ATOM 2268 C CA . ASN A 1 287 ? 6.809 18.266 -13.336 1 79.56 287 ASN A CA 1
ATOM 2269 C C . ASN A 1 287 ? 6.582 19.766 -13.555 1 79.56 287 ASN A C 1
ATOM 2271 O O . ASN A 1 287 ? 5.652 20.344 -12.992 1 79.56 287 ASN A O 1
ATOM 2275 N N . GLU A 1 288 ? 7.25 20.266 -14.398 1 74.75 288 GLU A N 1
ATOM 2276 C CA . GLU A 1 288 ? 7.184 21.703 -14.664 1 74.75 288 GLU A CA 1
ATOM 2277 C C . GLU A 1 288 ? 5.844 22.094 -15.273 1 74.75 288 GLU A C 1
ATOM 2279 O O . GLU A 1 288 ? 5.445 23.25 -15.227 1 74.75 288 GLU A O 1
ATOM 2284 N N . HIS A 1 289 ? 5.168 21.047 -15.734 1 76.75 289 HIS A N 1
ATOM 2285 C CA . HIS A 1 289 ? 3.895 21.344 -16.391 1 76.75 289 HIS A CA 1
ATOM 2286 C C . HIS A 1 289 ? 2.764 21.438 -15.367 1 76.75 289 HIS A C 1
ATOM 2288 O O . HIS A 1 289 ? 1.679 21.938 -15.688 1 76.75 289 HIS A O 1
ATOM 2294 N N . VAL A 1 290 ? 3.047 20.906 -14.336 1 75.19 290 VAL A N 1
ATOM 2295 C CA . VAL A 1 290 ? 2.057 21.016 -13.266 1 75.19 290 VAL A CA 1
ATOM 2296 C C . VAL A 1 290 ? 2.258 22.312 -12.508 1 75.19 290 VAL A C 1
ATOM 2298 O O . VAL A 1 290 ? 3.213 22.453 -11.734 1 75.19 290 VAL A O 1
ATOM 2301 N N . LYS A 1 291 ? 1.335 23.266 -12.859 1 76.19 291 LYS A N 1
ATOM 2302 C CA . LYS A 1 291 ? 1.43 24.562 -12.203 1 76.19 291 LYS A CA 1
ATOM 2303 C C . LYS A 1 291 ? 0.186 24.859 -11.367 1 76.19 291 LYS A C 1
ATOM 2305 O O . LYS A 1 291 ? -0.915 24.422 -11.719 1 76.19 291 LYS A O 1
ATOM 2310 N N . ASP A 1 292 ? 0.462 25.375 -10.219 1 77.75 292 ASP A N 1
ATOM 2311 C CA . ASP A 1 292 ? -0.579 25.922 -9.352 1 77.75 292 ASP A CA 1
ATOM 2312 C C . ASP A 1 292 ? -1.492 24.828 -8.828 1 77.75 292 ASP A C 1
ATOM 2314 O O . ASP A 1 292 ? -2.717 24.922 -8.914 1 77.75 292 ASP A O 1
ATOM 2318 N N . LEU A 1 293 ? -0.855 23.766 -8.367 1 82.62 293 LEU A N 1
ATOM 2319 C CA . LEU A 1 293 ? -1.642 22.703 -7.75 1 82.62 293 LEU A CA 1
ATOM 2320 C C . LEU A 1 293 ? -2.166 23.141 -6.383 1 82.62 293 LEU A C 1
ATOM 2322 O O . LEU A 1 293 ? -1.399 23.609 -5.543 1 82.62 293 LEU A O 1
ATOM 2326 N N . LYS A 1 294 ? -3.441 23.047 -6.234 1 85.94 294 LYS A N 1
ATOM 2327 C CA . LYS A 1 294 ? -4.074 23.438 -4.98 1 85.94 294 LYS A CA 1
ATOM 2328 C C . LYS A 1 294 ? -4.199 22.25 -4.031 1 85.94 294 LYS A C 1
ATOM 2330 O O . LYS A 1 294 ? -4.707 21.203 -4.414 1 85.94 294 LYS A O 1
ATOM 2335 N N . VAL A 1 295 ? -3.648 22.453 -2.865 1 89.62 295 VAL A N 1
ATOM 2336 C CA . VAL A 1 295 ? -3.717 21.391 -1.865 1 89.62 295 VAL A CA 1
ATOM 2337 C C . VAL A 1 295 ? -3.844 22.016 -0.472 1 89.62 295 VAL A C 1
ATOM 2339 O O . VAL A 1 295 ? -3.256 23.062 -0.191 1 89.62 295 VAL A O 1
ATOM 2342 N N . SER A 1 296 ? -4.641 21.406 0.309 1 92.38 296 SER A N 1
ATOM 2343 C CA . SER A 1 296 ? -4.668 21.797 1.715 1 92.38 296 SER A CA 1
ATOM 2344 C C . SER A 1 296 ? -3.76 20.906 2.555 1 92.38 296 SER A C 1
ATOM 2346 O O . SER A 1 296 ? -4.023 19.703 2.707 1 92.38 296 SER A O 1
ATOM 2348 N N . VAL A 1 297 ? -2.725 21.438 3.064 1 95.5 297 VAL A N 1
ATOM 2349 C CA . VAL A 1 297 ? -1.751 20.703 3.869 1 95.5 297 VAL A CA 1
ATOM 2350 C C . VAL A 1 297 ? -1.274 21.578 5.023 1 95.5 297 VAL A C 1
ATOM 2352 O O . VAL A 1 297 ? -1.479 22.797 5.016 1 95.5 297 VAL A O 1
ATOM 2355 N N . GLY A 1 298 ? -0.768 20.938 5.996 1 97.38 298 GLY A N 1
ATOM 2356 C CA . GLY A 1 298 ? -0.231 21.672 7.133 1 97.38 298 GLY A CA 1
ATOM 2357 C C . GLY A 1 298 ? 1.106 22.328 6.844 1 97.38 298 GLY A C 1
ATOM 2358 O O . GLY A 1 298 ? 1.972 21.719 6.203 1 97.38 298 GLY A O 1
ATOM 2359 N N . VAL A 1 299 ? 1.264 23.531 7.324 1 97.88 299 VAL A N 1
ATOM 2360 C CA . VAL A 1 299 ? 2.496 24.297 7.152 1 97.88 299 VAL A CA 1
ATOM 2361 C C . VAL A 1 299 ? 2.686 25.25 8.336 1 97.88 299 VAL A C 1
ATOM 2363 O O . VAL A 1 299 ? 1.807 25.359 9.188 1 97.88 299 VAL A O 1
ATOM 2366 N N . ILE A 1 300 ? 3.85 25.844 8.367 1 97.5 300 ILE A N 1
ATOM 2367 C CA . ILE A 1 300 ? 4.07 26.969 9.266 1 97.5 300 ILE A CA 1
ATOM 2368 C C . ILE A 1 300 ? 3.615 28.266 8.586 1 97.5 300 ILE A C 1
ATOM 2370 O O . ILE A 1 300 ? 4.102 28.609 7.508 1 97.5 300 ILE A O 1
ATOM 2374 N N . SER A 1 301 ? 2.729 28.922 9.195 1 97.38 301 SER A N 1
ATOM 2375 C CA . SER A 1 301 ? 2.08 30.078 8.578 1 97.38 301 SER A CA 1
ATOM 2376 C C . SER A 1 301 ? 3.078 31.188 8.32 1 97.38 301 SER A C 1
ATOM 2378 O O . SER A 1 301 ? 3.949 31.469 9.148 1 97.38 301 SER A O 1
ATOM 2380 N N . ASP A 1 302 ? 2.916 31.844 7.215 1 95.81 302 ASP A N 1
ATOM 2381 C CA . ASP A 1 302 ? 3.699 33.031 6.863 1 95.81 302 ASP A CA 1
ATOM 2382 C C . ASP A 1 302 ? 2.969 34.312 7.258 1 95.81 302 ASP A C 1
ATOM 2384 O O . ASP A 1 302 ? 3.41 35.406 6.922 1 95.81 302 ASP A O 1
ATOM 2388 N N . GLY A 1 303 ? 1.832 34.125 7.93 1 95.12 303 GLY A N 1
ATOM 2389 C CA . GLY A 1 303 ? 1.055 35.281 8.352 1 95.12 303 GLY A CA 1
ATOM 2390 C C . GLY A 1 303 ? -0.083 35.625 7.402 1 95.12 303 GLY A C 1
ATOM 2391 O O . GLY A 1 303 ? -0.897 36.5 7.684 1 95.12 303 GLY A O 1
ATOM 2392 N N . SER A 1 304 ? -0.155 34.875 6.371 1 93.06 304 SER A N 1
ATOM 2393 C CA . SER A 1 304 ? -1.203 35.094 5.379 1 93.06 304 SER A CA 1
ATOM 2394 C C . SER A 1 304 ? -2.588 34.875 5.98 1 93.06 304 SER A C 1
ATOM 2396 O O . SER A 1 304 ? -2.742 34.125 6.934 1 93.06 304 SER A O 1
ATOM 2398 N N . LEU A 1 305 ? -3.656 35.625 5.488 1 93.44 305 LEU A N 1
ATOM 2399 C CA . LEU A 1 305 ? -5.066 35.5 5.844 1 93.44 305 LEU A CA 1
ATOM 2400 C C . LEU A 1 305 ? -5.297 35.938 7.285 1 93.44 305 LEU A C 1
ATOM 2402 O O . LEU A 1 305 ? -6.379 35.719 7.84 1 93.44 305 LEU A O 1
ATOM 2406 N N . GLY A 1 306 ? -4.254 36.469 7.902 1 94.06 306 GLY A N 1
ATOM 2407 C CA . GLY A 1 306 ? -4.379 36.938 9.281 1 94.06 306 GLY A CA 1
ATOM 2408 C C . GLY A 1 306 ? -3.977 35.875 10.289 1 94.06 306 GLY A C 1
ATOM 2409 O O . GLY A 1 306 ? -4.219 36.031 11.484 1 94.06 306 GLY A O 1
ATOM 2410 N N . THR A 1 307 ? -3.477 34.781 9.805 1 96.81 307 THR A N 1
ATOM 2411 C CA . THR A 1 307 ? -2.961 33.781 10.711 1 96.81 307 THR A CA 1
ATOM 2412 C C . THR A 1 307 ? -1.697 34.25 11.414 1 96.81 307 THR A C 1
ATOM 2414 O O . THR A 1 307 ? -1.127 35.281 11.031 1 96.81 307 THR A O 1
ATOM 2417 N N . ILE A 1 308 ? -1.319 33.625 12.469 1 97.31 308 ILE A N 1
ATOM 2418 C CA . ILE A 1 308 ? -0.151 34.031 13.242 1 97.31 308 ILE A CA 1
ATOM 2419 C C . ILE A 1 308 ? 1.112 33.438 12.617 1 97.31 308 ILE A C 1
ATOM 2421 O O . ILE A 1 308 ? 1.258 32.219 12.547 1 97.31 308 ILE A O 1
ATOM 2425 N N . LYS A 1 309 ? 1.978 34.281 12.188 1 96.75 309 LYS A N 1
ATOM 2426 C CA . LYS A 1 309 ? 3.23 33.875 11.578 1 96.75 309 LYS A CA 1
ATOM 2427 C C . LYS A 1 309 ? 4.035 33 12.539 1 96.75 309 LYS A C 1
ATOM 2429 O O . LYS A 1 309 ? 4.16 33.312 13.719 1 96.75 309 LYS A O 1
ATOM 2434 N N . GLY A 1 310 ? 4.52 31.812 11.992 1 96.06 310 GLY A N 1
ATOM 2435 C CA . GLY A 1 310 ? 5.41 30.984 12.781 1 96.06 310 GLY A CA 1
ATOM 2436 C C . GLY A 1 310 ? 4.695 29.844 13.484 1 96.06 310 GLY A C 1
ATOM 2437 O O . GLY A 1 310 ? 5.336 28.969 14.078 1 96.06 310 GLY A O 1
ATOM 2438 N N . LEU A 1 311 ? 3.426 29.828 13.43 1 97.19 311 LEU A N 1
ATOM 2439 C CA . LEU A 1 311 ? 2.656 28.75 14.047 1 97.19 311 LEU A CA 1
ATOM 2440 C C . LEU A 1 311 ? 2.156 27.766 12.984 1 97.19 311 LEU A C 1
ATOM 2442 O O . LEU A 1 311 ? 1.99 28.141 11.82 1 97.19 311 LEU A O 1
ATOM 2446 N N . PRO A 1 312 ? 2 26.531 13.391 1 97.44 312 PRO A N 1
ATOM 2447 C CA . PRO A 1 312 ? 1.513 25.531 12.43 1 97.44 312 PRO A CA 1
ATOM 2448 C C . PRO A 1 312 ? 0.015 25.656 12.164 1 97.44 312 PRO A C 1
ATOM 2450 O O . PRO A 1 312 ? -0.774 25.828 13.094 1 97.44 312 PRO A O 1
ATOM 2453 N N . TYR A 1 313 ? -0.379 25.672 10.922 1 97.94 313 TYR A N 1
ATOM 2454 C CA . TYR A 1 313 ? -1.76 25.688 10.453 1 97.94 313 TYR A CA 1
ATOM 2455 C C . TYR A 1 313 ? -1.949 24.734 9.281 1 97.94 313 TYR A C 1
ATOM 2457 O O . TYR A 1 313 ? -0.99 24.406 8.578 1 97.94 313 TYR A O 1
ATOM 2465 N N . VAL A 1 314 ? -3.127 24.219 9.141 1 97.38 314 VAL A N 1
ATOM 2466 C CA . VAL A 1 314 ? -3.529 23.703 7.836 1 97.38 314 VAL A CA 1
ATOM 2467 C C . VAL A 1 314 ? -4.121 24.828 6.992 1 97.38 314 VAL A C 1
ATOM 2469 O O . VAL A 1 314 ? -5.004 25.547 7.453 1 97.38 314 VAL A O 1
ATOM 2472 N N . LEU A 1 315 ? -3.627 25.031 5.824 1 97.12 315 LEU A N 1
ATOM 2473 C CA . LEU A 1 315 ? -4.082 26.109 4.941 1 97.12 315 LEU A CA 1
ATOM 2474 C C . LEU A 1 315 ? -4.184 25.625 3.502 1 97.12 315 LEU A C 1
ATOM 2476 O O . LEU A 1 315 ? -3.465 24.703 3.102 1 97.12 315 LEU A O 1
ATOM 2480 N N . PRO A 1 316 ? -5.121 26.156 2.764 1 95.88 316 PRO A N 1
ATOM 2481 C CA . PRO A 1 316 ? -5.074 25.922 1.318 1 95.88 316 PRO A CA 1
ATOM 2482 C C . PRO A 1 316 ? -3.84 26.531 0.661 1 95.88 316 PRO A C 1
ATOM 2484 O O . PRO A 1 316 ? -3.568 27.719 0.837 1 95.88 316 PRO A O 1
ATOM 2487 N N . LEU A 1 317 ? -3.127 25.734 -0.082 1 95.75 317 LEU A N 1
ATOM 2488 C CA . LEU A 1 317 ? -1.871 26.172 -0.675 1 95.75 317 LEU A CA 1
ATOM 2489 C C . LEU A 1 317 ? -1.912 26.047 -2.195 1 95.75 317 LEU A C 1
ATOM 2491 O O . LEU A 1 317 ? -2.666 25.234 -2.732 1 95.75 317 LEU A O 1
ATOM 2495 N N . ILE A 1 318 ? -1.209 26.891 -2.773 1 94.12 318 ILE A N 1
ATOM 2496 C CA . ILE A 1 318 ? -0.863 26.781 -4.188 1 94.12 318 ILE A CA 1
ATOM 2497 C C . ILE A 1 318 ? 0.61 26.406 -4.324 1 94.12 318 ILE A C 1
ATOM 2499 O O . ILE A 1 318 ? 1.494 27.172 -3.957 1 94.12 318 ILE A O 1
ATOM 2503 N N . MET A 1 319 ? 0.78 25.188 -4.816 1 91.94 319 MET A N 1
ATOM 2504 C CA . MET A 1 319 ? 2.137 24.672 -4.969 1 91.94 319 MET A CA 1
ATOM 2505 C C . MET A 1 319 ? 2.721 25.078 -6.32 1 91.94 319 MET A C 1
ATOM 2507 O O . MET A 1 319 ? 2.082 24.891 -7.355 1 91.94 319 MET A O 1
ATOM 2511 N N . ASN A 1 320 ? 3.93 25.625 -6.301 1 89.31 320 ASN A N 1
ATOM 2512 C CA . ASN A 1 320 ? 4.66 26.031 -7.5 1 89.31 320 ASN A CA 1
ATOM 2513 C C . ASN A 1 320 ? 6.125 25.609 -7.43 1 89.31 320 ASN A C 1
ATOM 2515 O O . ASN A 1 320 ? 6.965 26.359 -6.926 1 89.31 320 ASN A O 1
ATOM 2519 N N . GLY A 1 321 ? 6.375 24.438 -7.996 1 87.38 321 GLY A N 1
ATOM 2520 C CA . GLY A 1 321 ? 7.73 23.922 -7.902 1 87.38 321 GLY A CA 1
ATOM 2521 C C . GLY A 1 321 ? 8.164 23.625 -6.477 1 87.38 321 GLY A C 1
ATOM 2522 O O . GLY A 1 321 ? 7.504 22.859 -5.77 1 87.38 321 GLY A O 1
ATOM 2523 N N . GLU A 1 322 ? 9.281 24.406 -6.078 1 88.44 322 GLU A N 1
ATOM 2524 C CA . GLU A 1 322 ? 9.805 24.172 -4.734 1 88.44 322 GLU A CA 1
ATOM 2525 C C . GLU A 1 322 ? 9.219 25.156 -3.732 1 88.44 322 GLU A C 1
ATOM 2527 O O . GLU A 1 322 ? 9.586 25.141 -2.555 1 88.44 322 GLU A O 1
ATOM 2532 N N . SER A 1 323 ? 8.305 25.891 -4.238 1 89.75 323 SER A N 1
ATOM 2533 C CA . SER A 1 323 ? 7.719 26.922 -3.377 1 89.75 323 SER A CA 1
ATOM 2534 C C . SER A 1 323 ? 6.203 26.766 -3.295 1 89.75 323 SER A C 1
ATOM 2536 O O . SER A 1 323 ? 5.605 26.016 -4.07 1 89.75 323 SER A O 1
ATOM 2538 N N . TRP A 1 324 ? 5.691 27.359 -2.252 1 93.88 324 TRP A N 1
ATOM 2539 C CA . TRP A 1 324 ? 4.242 27.391 -2.105 1 93.88 324 TRP A CA 1
ATOM 2540 C C . TRP A 1 324 ? 3.762 28.75 -1.608 1 93.88 324 TRP A C 1
ATOM 2542 O O . TRP A 1 324 ? 4.527 29.5 -0.998 1 93.88 324 TRP A O 1
ATOM 2552 N N . THR A 1 325 ? 2.521 29.109 -1.968 1 94.56 325 THR A N 1
ATOM 2553 C CA . THR A 1 325 ? 1.828 30.297 -1.462 1 94.56 325 THR A CA 1
ATOM 2554 C C . THR A 1 325 ? 0.442 29.922 -0.943 1 94.56 325 THR A C 1
ATOM 2556 O O . THR A 1 325 ? -0.112 28.891 -1.318 1 94.56 325 THR A O 1
ATOM 2559 N N . VAL A 1 326 ? -0.005 30.672 0.013 1 95.62 326 VAL A N 1
ATOM 2560 C CA . VAL A 1 326 ? -1.341 30.438 0.55 1 95.62 326 VAL A CA 1
ATOM 2561 C C . VAL A 1 326 ? -2.393 30.906 -0.451 1 95.62 326 VAL A C 1
ATOM 2563 O O . VAL A 1 326 ? -2.25 31.969 -1.055 1 95.62 326 VAL A O 1
ATOM 2566 N N . ASP A 1 327 ? -3.354 30.062 -0.668 1 94.19 327 ASP A N 1
ATOM 2567 C CA . ASP A 1 327 ? -4.492 30.422 -1.509 1 94.19 327 ASP A CA 1
ATOM 2568 C C . ASP A 1 327 ? -5.422 31.391 -0.79 1 94.19 327 ASP A C 1
ATOM 2570 O O . ASP A 1 327 ? -5.973 31.062 0.266 1 94.19 327 ASP A O 1
ATOM 2574 N N . HIS A 1 328 ? -5.684 32.562 -1.348 1 90.94 328 HIS A N 1
ATOM 2575 C CA . HIS A 1 328 ? -6.496 33.594 -0.712 1 90.94 328 HIS A CA 1
ATOM 2576 C C . HIS A 1 328 ? -7.961 33.469 -1.123 1 90.94 328 HIS A C 1
ATOM 2578 O O . HIS A 1 328 ? -8.719 34.438 -1.031 1 90.94 328 HIS A O 1
ATOM 2584 N N . ILE A 1 329 ? -8.203 32.25 -1.401 1 83.5 329 ILE A N 1
ATOM 2585 C CA . ILE A 1 329 ? -9.594 31.984 -1.771 1 83.5 329 ILE A CA 1
ATOM 2586 C C . ILE A 1 329 ? -10.508 32.25 -0.579 1 83.5 329 ILE A C 1
ATOM 2588 O O . ILE A 1 329 ? -10.156 31.938 0.563 1 83.5 329 ILE A O 1
ATOM 2592 N N . TYR A 1 330 ? -11.625 32.969 -0.646 1 77.44 330 TYR A N 1
ATOM 2593 C CA . TYR A 1 330 ? -12.664 33.25 0.336 1 77.44 330 TYR A CA 1
ATOM 2594 C C . TYR A 1 330 ? -12.203 34.312 1.32 1 77.44 330 TYR A C 1
ATOM 2596 O O . TYR A 1 330 ? -12.859 34.562 2.332 1 77.44 330 TYR A O 1
ATOM 2604 N N . GLU A 1 331 ? -10.977 34.875 1.149 1 78.5 331 GLU A N 1
ATOM 2605 C CA . GLU A 1 331 ? -10.43 35.844 2.082 1 78.5 331 GLU A CA 1
ATOM 2606 C C . GLU A 1 331 ? -11.391 37 2.299 1 78.5 331 GLU A C 1
ATOM 2608 O O . GLU A 1 331 ? -11.461 37.562 3.393 1 78.5 331 GLU A O 1
ATOM 2613 N N . VAL A 1 332 ? -12.125 37.188 1.371 1 73.38 332 VAL A N 1
ATOM 2614 C CA . VAL A 1 332 ? -12.984 38.375 1.361 1 73.38 332 VAL A CA 1
ATOM 2615 C C . VAL A 1 332 ? -14.219 38.125 2.23 1 73.38 332 VAL A C 1
ATOM 2617 O O . VAL A 1 332 ? -14.867 39.062 2.688 1 73.38 332 VAL A O 1
ATOM 2620 N N . THR A 1 333 ? -14.414 36.969 2.527 1 77.75 333 THR A N 1
ATOM 2621 C CA . THR A 1 333 ? -15.641 36.688 3.258 1 77.75 333 THR A CA 1
ATOM 2622 C C . THR A 1 333 ? -15.469 36.969 4.746 1 77.75 333 THR A C 1
ATOM 2624 O O . THR A 1 333 ? -14.445 36.594 5.34 1 77.75 333 THR A O 1
ATOM 2627 N N . SER A 1 334 ? -16.438 37.688 5.285 1 83.12 334 SER A N 1
ATOM 2628 C CA . SER A 1 334 ? -16.422 38 6.711 1 83.12 334 SER A CA 1
ATOM 2629 C C . SER A 1 334 ? -16.453 36.719 7.555 1 83.12 334 SER A C 1
ATOM 2631 O O . SER A 1 334 ? -15.836 36.656 8.625 1 83.12 334 SER A O 1
ATOM 2633 N N . HIS A 1 335 ? -17.047 35.781 7.066 1 88.44 335 HIS A N 1
ATOM 2634 C CA . HIS A 1 335 ? -17.172 34.531 7.816 1 88.44 335 HIS A CA 1
ATOM 2635 C C . HIS A 1 335 ? -15.805 33.906 8.016 1 88.44 335 HIS A C 1
ATOM 2637 O O . HIS A 1 335 ? -15.477 33.469 9.125 1 88.44 335 HIS A O 1
ATOM 2643 N N . LEU A 1 336 ? -15.07 33.812 7.012 1 90.12 336 LEU A N 1
ATOM 2644 C CA . LEU A 1 336 ? -13.758 33.219 7.121 1 90.12 336 LEU A CA 1
ATOM 2645 C C . LEU A 1 336 ? -12.875 33.969 8.094 1 90.12 336 LEU A C 1
ATOM 2647 O O . LEU A 1 336 ? -12.133 33.375 8.883 1 90.12 336 LEU A O 1
ATOM 2651 N N . ARG A 1 337 ? -12.969 35.281 8.062 1 91.38 337 ARG A N 1
ATOM 2652 C CA . ARG A 1 337 ? -12.18 36.094 8.961 1 91.38 337 ARG A CA 1
ATOM 2653 C C . ARG A 1 337 ? -12.508 35.781 10.422 1 91.38 337 ARG A C 1
ATOM 2655 O O . ARG A 1 337 ? -11.609 35.75 11.266 1 91.38 337 ARG A O 1
ATOM 2662 N N . HIS A 1 338 ? -13.773 35.625 10.602 1 93.44 338 HIS A N 1
ATOM 2663 C CA . HIS A 1 338 ? -14.211 35.281 11.945 1 93.44 338 HIS A CA 1
ATOM 2664 C C . HIS A 1 338 ? -13.672 33.906 12.352 1 93.44 338 HIS A C 1
ATOM 2666 O O . HIS A 1 338 ? -13.203 33.719 13.477 1 93.44 338 HIS A O 1
ATOM 2672 N N . GLU A 1 339 ? -13.758 33.031 11.469 1 94.44 339 GLU A N 1
ATOM 2673 C CA . GLU A 1 339 ? -13.281 31.672 11.742 1 94.44 339 GLU A CA 1
ATOM 2674 C C . GLU A 1 339 ? -11.773 31.656 11.969 1 94.44 339 GLU A C 1
ATOM 2676 O O . GLU A 1 339 ? -11.273 30.922 12.836 1 94.44 339 GLU A O 1
ATOM 2681 N N . ILE A 1 340 ? -11.023 32.438 11.234 1 95.62 340 ILE A N 1
ATOM 2682 C CA . ILE A 1 340 ? -9.57 32.5 11.375 1 95.62 340 ILE A CA 1
ATOM 2683 C C . ILE A 1 340 ? -9.211 33 12.773 1 95.62 340 ILE A C 1
ATOM 2685 O O . ILE A 1 340 ? -8.25 32.531 13.383 1 95.62 340 ILE A O 1
ATOM 2689 N N . ARG A 1 341 ? -10 33.969 13.289 1 95.94 341 ARG A N 1
ATOM 2690 C CA . ARG A 1 341 ? -9.766 34.469 14.641 1 95.94 341 ARG A CA 1
ATOM 2691 C C . ARG A 1 341 ? -9.922 33.344 15.664 1 95.94 341 ARG A C 1
ATOM 2693 O O . ARG A 1 341 ? -9.125 33.219 16.594 1 95.94 341 ARG A O 1
ATOM 2700 N N . ARG A 1 342 ? -10.961 32.562 15.445 1 96.31 342 ARG A N 1
ATOM 2701 C CA . ARG A 1 342 ? -11.195 31.422 16.312 1 96.31 342 ARG A CA 1
ATOM 2702 C C . ARG A 1 342 ? -10.055 30.422 16.219 1 96.31 342 ARG A C 1
ATOM 2704 O O . ARG A 1 342 ? -9.562 29.922 17.234 1 96.31 342 ARG A O 1
ATOM 2711 N N . ILE A 1 343 ? -9.648 30.172 15.055 1 97.06 343 ILE A N 1
ATOM 2712 C CA . ILE A 1 343 ? -8.578 29.219 14.773 1 97.06 343 ILE A CA 1
ATOM 2713 C C . ILE A 1 343 ? -7.266 29.734 15.359 1 97.06 343 ILE A C 1
ATOM 2715 O O . ILE A 1 343 ? -6.508 28.984 15.969 1 97.06 343 ILE A O 1
ATOM 2719 N N . ASN A 1 344 ? -7.031 31.031 15.242 1 97.94 344 ASN A N 1
ATOM 2720 C CA . ASN A 1 344 ? -5.836 31.656 15.805 1 97.94 344 ASN A CA 1
ATOM 2721 C C . ASN A 1 344 ? -5.766 31.469 17.312 1 97.94 344 ASN A C 1
ATOM 2723 O O . ASN A 1 344 ? -4.703 31.172 17.859 1 97.94 344 ASN A O 1
ATOM 2727 N N . ALA A 1 345 ? -6.879 31.703 17.922 1 97.75 345 ALA A N 1
ATOM 2728 C CA . ALA A 1 345 ? -6.926 31.547 19.375 1 97.75 345 ALA A CA 1
ATOM 2729 C C . ALA A 1 345 ? -6.527 30.141 19.797 1 97.75 345 ALA A C 1
ATOM 2731 O O . ALA A 1 345 ? -5.754 29.953 20.75 1 97.75 345 ALA A O 1
ATOM 2732 N N . ALA A 1 346 ? -6.996 29.203 19.094 1 96 346 ALA A N 1
ATOM 2733 C CA . ALA A 1 346 ? -6.703 27.797 19.391 1 96 346 ALA A CA 1
ATOM 2734 C C . ALA A 1 346 ? -5.238 27.484 19.125 1 96 346 ALA A C 1
ATOM 2736 O O . ALA A 1 346 ? -4.59 26.781 19.906 1 96 346 ALA A O 1
ATOM 2737 N N . ALA A 1 347 ? -4.75 27.906 17.984 1 96.5 347 ALA A N 1
ATOM 2738 C CA . ALA A 1 347 ? -3.357 27.656 17.609 1 96.5 347 ALA A CA 1
ATOM 2739 C C . ALA A 1 347 ? -2.404 28.25 18.656 1 96.5 347 ALA A C 1
ATOM 2741 O O . ALA A 1 347 ? -1.441 27.594 19.062 1 96.5 347 ALA A O 1
ATOM 2742 N N . LYS A 1 348 ? -2.699 29.469 19.047 1 96.56 348 LYS A N 1
ATOM 2743 C CA . LYS A 1 348 ? -1.876 30.156 20.047 1 96.56 348 LYS A CA 1
ATOM 2744 C C . LYS A 1 348 ? -1.889 29.422 21.375 1 96.56 348 LYS A C 1
ATOM 2746 O O . LYS A 1 348 ? -0.839 29.234 22 1 96.56 348 LYS A O 1
ATOM 2751 N N . GLU A 1 349 ? -3.039 29.062 21.766 1 94.62 349 GLU A N 1
ATOM 2752 C CA . GLU A 1 349 ? -3.182 28.359 23.031 1 94.62 349 GLU A CA 1
ATOM 2753 C C . GLU A 1 349 ? -2.424 27.047 23.016 1 94.62 349 GLU A C 1
ATOM 2755 O O . GLU A 1 349 ? -1.709 26.719 23.969 1 94.62 349 GLU A O 1
ATOM 2760 N N . HIS A 1 350 ? -2.594 26.297 22.016 1 92.69 350 HIS A N 1
ATOM 2761 C CA . HIS A 1 350 ? -1.926 25 21.891 1 92.69 350 HIS A CA 1
ATOM 2762 C C . HIS A 1 350 ? -0.409 25.156 21.906 1 92.69 350 HIS A C 1
ATOM 2764 O O . HIS A 1 350 ? 0.286 24.438 22.625 1 92.69 350 HIS A O 1
ATOM 2770 N N . HIS A 1 351 ? 0.094 26.094 21.156 1 94.75 351 HIS A N 1
ATOM 2771 C CA . HIS A 1 351 ? 1.526 26.359 21.062 1 94.75 351 HIS A CA 1
ATOM 2772 C C . HIS A 1 351 ? 2.09 26.797 22.406 1 94.75 351 HIS A C 1
ATOM 2774 O O . HIS A 1 351 ? 3.141 26.312 22.844 1 94.75 351 HIS A O 1
ATOM 2780 N N . GLN A 1 352 ? 1.395 27.672 23.078 1 94.12 352 GLN A N 1
ATOM 2781 C CA . GLN A 1 352 ? 1.846 28.203 24.359 1 94.12 352 GLN A CA 1
ATOM 2782 C C . GLN A 1 352 ? 1.932 27.109 25.406 1 94.12 352 GLN A C 1
ATOM 2784 O O . GLN A 1 352 ? 2.82 27.125 26.266 1 94.12 352 GLN A O 1
ATOM 2789 N N . LYS A 1 353 ? 1.019 26.219 25.344 1 90.69 353 LYS A N 1
ATOM 2790 C CA . LYS A 1 353 ? 1.028 25.109 26.297 1 90.69 353 LYS A CA 1
ATOM 2791 C C . LYS A 1 353 ? 2.139 24.109 25.984 1 90.69 353 LYS A C 1
ATOM 2793 O O . LYS A 1 353 ? 2.705 23.484 26.875 1 90.69 353 LYS A O 1
ATOM 2798 N N . LEU A 1 354 ? 2.449 23.938 24.719 1 91.25 354 LEU A N 1
ATOM 2799 C CA . LEU A 1 354 ? 3.402 22.938 24.266 1 91.25 354 LEU A CA 1
ATOM 2800 C C . LEU A 1 354 ? 4.836 23.391 24.516 1 91.25 354 LEU A C 1
ATOM 2802 O O . LEU A 1 354 ? 5.707 22.578 24.828 1 91.25 354 LEU A O 1
ATOM 2806 N N . VAL A 1 355 ? 5.117 24.672 24.484 1 92 355 VAL A N 1
ATOM 2807 C CA . VAL A 1 355 ? 6.461 25.234 24.547 1 92 355 VAL A CA 1
ATOM 2808 C C . VAL A 1 355 ? 7.113 24.875 25.875 1 92 355 VAL A C 1
ATOM 2810 O O . VAL A 1 355 ? 8.188 24.266 25.906 1 92 355 VAL A O 1
ATOM 2813 N N . PRO A 1 356 ? 6.512 25.203 26.984 1 90.44 356 PRO A N 1
ATOM 2814 C CA . PRO A 1 356 ? 7.164 24.875 28.25 1 90.44 356 PRO A CA 1
ATOM 2815 C C . PRO A 1 356 ? 7.328 23.359 28.453 1 90.44 356 PRO A C 1
ATOM 2817 O O . PRO A 1 356 ? 8.312 22.922 29.047 1 90.44 356 PRO A O 1
ATOM 2820 N N . PHE A 1 357 ? 6.43 22.734 28 1 87.25 357 PHE A N 1
ATOM 2821 C CA . PHE A 1 357 ? 6.492 21.281 28.141 1 87.25 357 PHE A CA 1
ATOM 2822 C C . PHE A 1 357 ? 7.68 20.719 27.375 1 87.25 357 PHE A C 1
ATOM 2824 O O . PHE A 1 357 ? 8.422 19.891 27.891 1 87.25 357 PHE A O 1
ATOM 2831 N N . CYS A 1 358 ? 7.836 21.094 26.125 1 87.62 358 CYS A N 1
ATOM 2832 C CA . CYS A 1 358 ? 8.922 20.609 25.266 1 87.62 358 CYS A CA 1
ATOM 2833 C C . CYS A 1 358 ? 10.273 21.031 25.828 1 87.62 358 CYS A C 1
ATOM 2835 O O . CYS A 1 358 ? 11.227 20.25 25.828 1 87.62 358 CYS A O 1
ATOM 2837 N N . LYS A 1 359 ? 10.359 22.188 26.312 1 88.19 359 LYS A N 1
ATOM 2838 C CA . LYS A 1 359 ? 11.609 22.688 26.875 1 88.19 359 LYS A CA 1
ATOM 2839 C C . LYS A 1 359 ? 12 21.906 28.141 1 88.19 359 LYS A C 1
ATOM 2841 O O . LYS A 1 359 ? 13.164 21.578 28.328 1 88.19 359 LYS A O 1
ATOM 2846 N N . LYS A 1 360 ? 11.039 21.703 28.938 1 85.75 360 LYS A N 1
ATOM 2847 C CA . LYS A 1 360 ? 11.297 20.922 30.141 1 85.75 360 LYS A CA 1
ATOM 2848 C C . LYS A 1 360 ? 11.719 19.484 29.781 1 85.75 360 LYS A C 1
ATOM 2850 O O . LYS A 1 360 ? 12.648 18.953 30.391 1 85.75 360 LYS A O 1
ATOM 2855 N N . PHE A 1 361 ? 11.031 18.891 28.891 1 84.56 361 PHE A N 1
ATOM 2856 C CA . PHE A 1 361 ? 11.359 17.547 28.453 1 84.56 361 PHE A CA 1
ATOM 2857 C C . PHE A 1 361 ? 12.773 17.484 27.906 1 84.56 361 PHE A C 1
ATOM 2859 O O . PHE A 1 361 ? 13.523 16.547 28.188 1 84.56 361 PHE A O 1
ATOM 2866 N N . LEU A 1 362 ? 13.117 18.406 27.047 1 82.88 362 LEU A N 1
ATOM 2867 C CA . LEU A 1 362 ? 14.445 18.5 26.469 1 82.88 362 LEU A CA 1
ATOM 2868 C C . LEU A 1 362 ? 15.516 18.562 27.562 1 82.88 362 LEU A C 1
ATOM 2870 O O . LEU A 1 362 ? 16.5 17.828 27.516 1 82.88 362 LEU A O 1
ATOM 2874 N N . GLN A 1 363 ? 15.32 19.375 28.5 1 84.56 363 GLN A N 1
ATOM 2875 C CA . GLN A 1 363 ? 16.266 19.5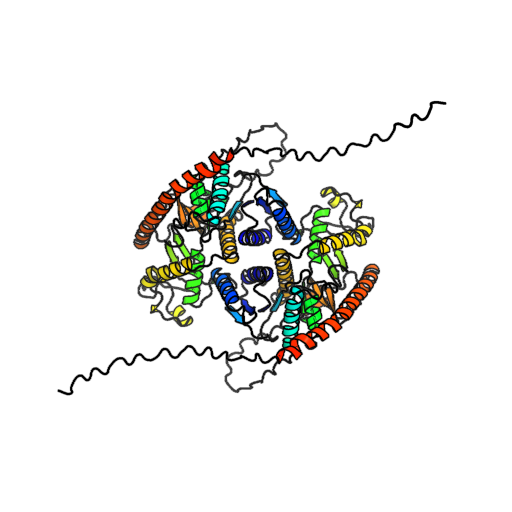47 29.594 1 84.56 363 GLN A CA 1
ATOM 2876 C C . GLN A 1 363 ? 16.391 18.281 30.422 1 84.56 363 GLN A C 1
ATOM 2878 O O . GLN A 1 363 ? 17.5 17.812 30.719 1 84.56 363 GLN A O 1
ATOM 2883 N N . ASP A 1 364 ? 15.328 17.609 30.672 1 83.62 364 ASP A N 1
ATOM 2884 C CA . ASP A 1 364 ? 15.273 16.5 31.609 1 83.62 364 ASP A CA 1
ATOM 2885 C C . ASP A 1 364 ? 15.758 15.203 30.953 1 83.62 364 ASP A C 1
ATOM 2887 O O . ASP A 1 364 ? 16.359 14.352 31.609 1 83.62 364 ASP A O 1
ATOM 2891 N N . ASN A 1 365 ? 15.539 15.078 29.672 1 79 365 ASN A N 1
ATOM 2892 C CA . ASN A 1 365 ? 15.672 13.75 29.078 1 79 365 ASN A CA 1
ATOM 2893 C C . ASN A 1 365 ? 16.688 13.734 27.953 1 79 365 ASN A C 1
ATOM 2895 O O . ASN A 1 365 ? 17.172 12.664 27.547 1 79 365 ASN A O 1
ATOM 2899 N N . VAL A 1 366 ? 17.016 14.805 27.391 1 76.5 366 VAL A N 1
ATOM 2900 C CA . VAL A 1 366 ? 17.906 14.797 26.25 1 76.5 366 VAL A CA 1
ATOM 2901 C C . VAL A 1 366 ? 19.234 15.453 26.625 1 76.5 366 VAL A C 1
ATOM 2903 O O . VAL A 1 366 ? 20.312 14.891 26.391 1 76.5 366 VAL A O 1
ATOM 2906 N N . ILE A 1 367 ? 19.203 16.578 27.281 1 71.81 367 ILE A N 1
ATOM 2907 C CA . ILE A 1 367 ? 20.406 17.297 27.656 1 71.81 367 ILE A CA 1
ATOM 2908 C C . ILE A 1 367 ? 21.016 16.672 28.906 1 71.81 367 ILE A C 1
ATOM 2910 O O . ILE A 1 367 ? 22.203 16.359 28.938 1 71.81 367 ILE A O 1
ATOM 2914 N N . GLU A 1 368 ? 20.25 16.406 29.953 1 63.09 368 GLU A N 1
ATOM 2915 C CA . GLU A 1 368 ? 20.781 15.906 31.234 1 63.09 368 GLU A CA 1
ATOM 2916 C C . GLU A 1 368 ? 21.031 14.406 31.172 1 63.09 368 GLU A C 1
ATOM 2918 O O . GLU A 1 368 ? 21.891 13.891 31.891 1 63.09 368 GLU A O 1
ATOM 2923 N N . LYS A 1 369 ? 20.219 13.586 30.562 1 59.06 369 LYS A N 1
ATOM 2924 C CA . LYS A 1 369 ? 20.406 12.141 30.531 1 59.06 369 LYS A CA 1
ATOM 2925 C C . LYS A 1 369 ? 21.516 11.75 29.547 1 59.06 369 LYS A C 1
ATOM 2927 O O . LYS A 1 369 ? 21.859 10.57 29.438 1 59.06 369 LYS A O 1
ATOM 2932 N N . VAL A 1 370 ? 21.984 12.531 28.828 1 47.88 370 VAL A N 1
ATOM 2933 C CA . VAL A 1 370 ? 23.141 12.141 28.016 1 47.88 370 VAL A CA 1
ATOM 2934 C C . VAL A 1 370 ? 24.266 11.656 28.938 1 47.88 370 VAL A C 1
ATOM 2936 O O . VAL A 1 370 ? 25 10.734 28.594 1 47.88 370 VAL A O 1
ATOM 2939 N N . PHE A 1 371 ? 24.484 12.227 30.281 1 36.16 371 PHE A N 1
ATOM 2940 C CA . PHE A 1 371 ? 25.719 11.93 31.016 1 36.16 371 PHE A CA 1
ATOM 2941 C C . PHE A 1 371 ? 25.547 10.727 31.922 1 36.16 371 PHE A C 1
ATOM 2943 O O . PHE A 1 371 ? 26.234 10.609 32.938 1 36.16 371 PHE A O 1
ATOM 2950 N N . ILE A 1 372 ? 24.453 10.047 31.953 1 36.91 372 ILE A N 1
ATOM 2951 C CA . ILE A 1 372 ? 24.656 8.969 32.938 1 36.91 372 ILE A CA 1
ATOM 2952 C C . ILE A 1 372 ? 25.703 7.992 32.406 1 36.91 372 ILE A C 1
ATOM 2954 O O . ILE A 1 372 ? 25.484 7.344 31.359 1 36.91 372 ILE A O 1
ATOM 2958 N N . PRO A 1 373 ? 26.906 8.102 32.844 1 32.31 373 PRO A N 1
ATOM 2959 C CA . PRO A 1 373 ? 27.938 7.09 32.594 1 32.31 373 PRO A CA 1
ATOM 2960 C C . PRO A 1 373 ? 27.453 5.676 32.938 1 32.31 373 PRO A C 1
ATOM 2962 O O . PRO A 1 373 ? 26.828 5.457 33.969 1 32.31 373 PRO A O 1
ATOM 2965 N N . THR A 1 374 ? 26.938 4.957 32.031 1 32.25 374 THR A N 1
ATOM 2966 C CA . THR A 1 374 ? 26.828 3.539 32.375 1 32.25 374 THR A CA 1
ATOM 2967 C C . THR A 1 374 ? 28.062 3.068 33.125 1 32.25 374 THR A C 1
ATOM 2969 O O . THR A 1 374 ? 29.188 3.111 32.625 1 32.25 374 THR A O 1
ATOM 2972 N N . SER A 1 375 ? 28.125 3.312 34.375 1 27.72 375 SER A N 1
ATOM 2973 C CA . SER A 1 375 ? 29.078 2.531 35.156 1 27.72 375 SER A CA 1
ATOM 2974 C C . SER A 1 375 ? 28.984 1.045 34.844 1 27.72 375 SER A C 1
ATOM 2976 O O . SER A 1 375 ? 27.969 0.408 35.125 1 27.72 375 SER A O 1
ATOM 2978 N N . ARG A 1 376 ? 29.516 0.695 33.75 1 29.09 376 ARG A N 1
ATOM 2979 C CA . ARG A 1 376 ? 29.906 -0.704 33.562 1 29.09 376 ARG A CA 1
ATOM 2980 C C . ARG A 1 376 ? 30.516 -1.258 34.844 1 29.09 376 ARG A C 1
ATOM 2982 O O . ARG A 1 376 ? 31.641 -0.91 35.219 1 29.09 376 ARG A O 1
ATOM 2989 N N . THR A 1 377 ? 29.766 -1.338 35.906 1 26.97 377 THR A N 1
ATOM 2990 C CA . THR A 1 377 ? 30.312 -2.311 36.844 1 26.97 377 THR A CA 1
ATOM 2991 C C . THR A 1 377 ? 30.766 -3.57 36.125 1 26.97 377 THR A C 1
ATOM 2993 O O . THR A 1 377 ? 29.969 -4.219 35.438 1 26.97 377 THR A O 1
ATOM 2996 N N . GLU A 1 378 ? 32 -3.627 35.75 1 27.41 378 GLU A N 1
ATOM 2997 C CA . GLU A 1 378 ? 32.844 -4.773 35.438 1 27.41 378 GLU A CA 1
ATOM 2998 C C . GLU A 1 378 ? 32.5 -5.965 36.344 1 27.41 378 GLU A C 1
ATOM 3000 O O . GLU A 1 378 ? 32.844 -5.961 37.531 1 27.41 378 GLU A O 1
ATOM 3005 N N . SER A 1 379 ? 31.25 -6.324 36.5 1 25.98 379 SER A N 1
ATOM 3006 C CA . SER A 1 379 ? 31.25 -7.645 37.125 1 25.98 379 SER A CA 1
ATOM 3007 C C . SER A 1 379 ? 32.25 -8.578 36.438 1 25.98 379 SER A C 1
ATOM 3009 O O . SER A 1 379 ? 32.094 -8.867 35.25 1 25.98 379 SER A O 1
ATOM 3011 N N . GLU A 1 380 ? 33.438 -8.484 36.844 1 25.62 380 GLU A N 1
ATOM 3012 C CA . GLU A 1 380 ? 34.562 -9.414 36.719 1 25.62 380 GLU A CA 1
ATOM 3013 C C . GLU A 1 380 ? 34.094 -10.859 36.844 1 25.62 380 GLU A C 1
ATOM 3015 O O . GLU A 1 380 ? 33.812 -11.336 37.938 1 25.62 380 GLU A O 1
ATOM 3020 N N . SER A 1 381 ? 32.969 -11.195 36.188 1 23.75 381 SER A N 1
ATOM 3021 C CA . SER A 1 381 ? 32.812 -12.641 36.25 1 23.75 381 SER A CA 1
ATOM 3022 C C . SER A 1 381 ? 34.094 -13.352 35.875 1 23.75 381 SER A C 1
ATOM 3024 O O . SER A 1 381 ? 34.594 -13.203 34.75 1 23.75 381 SER A O 1
ATOM 3026 N N . SER A 1 382 ? 34.969 -13.344 36.844 1 24.86 382 SER A N 1
ATOM 3027 C CA . SER A 1 382 ? 36.125 -14.188 37.031 1 24.86 382 SER A CA 1
ATOM 3028 C C . SER A 1 382 ? 35.844 -15.617 36.562 1 24.86 382 SER A C 1
ATOM 3030 O O . SER A 1 382 ? 35.125 -16.359 37.25 1 24.86 382 SER A O 1
ATOM 3032 N N . TYR A 1 383 ? 35.375 -15.711 35.281 1 23.77 383 TYR A N 1
ATOM 3033 C CA . TYR A 1 383 ? 35.438 -17.109 34.844 1 23.77 383 TYR A CA 1
ATOM 3034 C C . TYR A 1 383 ? 36.75 -17.766 35.312 1 23.77 383 TYR A C 1
ATOM 3036 O O . TYR A 1 383 ? 37.812 -17.172 35.156 1 23.77 383 TYR A O 1
ATOM 3044 N N . PRO A 1 384 ? 36.656 -18.594 36.312 1 24.84 384 PRO A N 1
ATOM 3045 C CA . PRO A 1 384 ? 37.844 -19.266 36.844 1 24.84 384 PRO A CA 1
ATOM 3046 C C . PRO A 1 384 ? 38.781 -19.719 35.719 1 24.84 384 PRO A C 1
ATOM 3048 O O . PRO A 1 384 ? 38.344 -20.094 34.625 1 24.84 384 PRO A O 1
ATOM 3051 N N . THR A 1 385 ? 39.875 -18.922 35.562 1 24.25 385 THR A N 1
ATOM 3052 C CA . THR A 1 385 ? 41 -19.328 34.688 1 24.25 385 THR A CA 1
ATOM 3053 C C . THR A 1 385 ? 41.219 -20.828 34.75 1 24.25 385 THR A C 1
ATOM 3055 O O . THR A 1 385 ? 41.562 -21.391 35.812 1 24.25 385 THR A O 1
ATOM 3058 N N . LEU A 1 386 ? 40.125 -21.562 34.188 1 21.92 386 LEU A N 1
ATOM 3059 C CA . LEU A 1 386 ? 40.5 -22.969 34.219 1 21.92 386 LEU A CA 1
ATOM 3060 C C . LEU A 1 386 ? 42 -23.156 33.906 1 21.92 386 LEU A C 1
ATOM 3062 O O . LEU A 1 386 ? 42.5 -22.594 32.938 1 21.92 386 LEU A O 1
ATOM 3066 N N . ALA A 1 387 ? 42.719 -23.375 34.938 1 21.28 387 ALA A N 1
ATOM 3067 C CA . ALA A 1 387 ? 44.125 -23.766 35.062 1 21.28 387 ALA A CA 1
ATOM 3068 C C . ALA A 1 387 ? 44.562 -24.609 33.875 1 21.28 387 ALA A C 1
ATOM 3070 O O . ALA A 1 387 ? 43.875 -25.594 33.531 1 21.28 387 ALA A O 1
ATOM 3071 N N . SER A 1 388 ? 45 -23.875 32.75 1 22.44 388 SER A N 1
ATOM 3072 C CA . SER A 1 388 ? 45.719 -24.625 31.719 1 22.44 388 SER A CA 1
ATOM 3073 C C . SER A 1 388 ? 46.562 -25.734 32.312 1 22.44 388 SER A C 1
ATOM 3075 O O . SER A 1 388 ? 47.375 -25.484 33.219 1 22.44 388 SER A O 1
ATOM 3077 N N . THR A 1 389 ? 45.906 -26.906 32.625 1 22.23 389 THR A N 1
ATOM 3078 C CA . THR A 1 389 ? 46.781 -28 33.031 1 22.23 389 THR A CA 1
ATOM 3079 C C . THR A 1 389 ? 48.062 -27.969 32.219 1 22.23 389 THR A C 1
ATOM 3081 O O . THR A 1 389 ? 48.062 -27.797 31.016 1 22.23 389 THR A O 1
ATOM 3084 N N . PRO A 1 390 ? 49.188 -27.75 32.906 1 22.77 390 PRO A N 1
ATOM 3085 C CA . PRO A 1 390 ? 50.562 -27.781 32.406 1 22.77 390 PRO A CA 1
ATOM 3086 C C . PRO A 1 390 ? 50.844 -28.953 31.484 1 22.77 390 PRO A C 1
ATOM 3088 O O . PRO A 1 390 ? 50.656 -30.109 31.875 1 22.77 390 PRO A O 1
ATOM 3091 N N . THR A 1 391 ? 50.125 -29.094 30.297 1 22.75 391 THR A N 1
ATOM 3092 C CA . THR A 1 391 ? 50.656 -30.281 29.641 1 22.75 391 THR A CA 1
ATOM 3093 C C . THR A 1 391 ? 52.188 -30.266 29.672 1 22.75 391 THR A C 1
ATOM 3095 O O . THR A 1 391 ? 52.812 -29.234 29.406 1 22.75 391 THR A O 1
ATOM 3098 N N . THR A 1 392 ? 52.812 -31.25 30.344 1 21.03 392 THR A N 1
ATOM 3099 C CA . THR A 1 392 ? 54.156 -31.734 30.547 1 21.03 392 THR A CA 1
ATOM 3100 C C . THR A 1 392 ? 54.969 -31.688 29.25 1 21.03 392 THR A C 1
ATOM 3102 O O . THR A 1 392 ? 54.469 -32.125 28.203 1 21.03 392 THR A O 1
ATOM 3105 N N . GLY A 1 393 ? 55.844 -30.688 29.125 1 19.14 393 GLY A N 1
ATOM 3106 C CA . GLY A 1 393 ? 57 -30.5 28.25 1 19.14 393 GLY A CA 1
ATOM 3107 C C . GLY A 1 393 ? 57.781 -31.781 28 1 19.14 393 GLY A C 1
ATOM 3108 O O . GLY A 1 393 ? 58.5 -32.25 28.875 1 19.14 393 GLY A O 1
ATOM 3109 N N . ARG A 1 394 ? 57.156 -32.969 27.609 1 20.7 394 ARG A N 1
ATOM 3110 C CA . ARG A 1 394 ? 58.156 -34 27.422 1 20.7 394 ARG A CA 1
ATOM 3111 C C . ARG A 1 394 ? 59.312 -33.531 26.578 1 20.7 394 ARG A C 1
ATOM 3113 O O . ARG A 1 394 ? 59.094 -32.938 25.516 1 20.7 394 ARG A O 1
ATOM 3120 N N . THR A 1 395 ? 60.406 -33.344 27.266 1 19.75 395 THR A N 1
ATOM 3121 C CA . THR A 1 395 ? 61.812 -33.156 26.938 1 19.75 395 THR A CA 1
ATOM 3122 C C . THR A 1 395 ? 62.281 -34.125 25.875 1 19.75 395 THR A C 1
ATOM 3124 O O . THR A 1 395 ? 62.375 -35.344 26.141 1 19.75 395 THR A O 1
ATOM 3127 N N . GLU A 1 396 ? 61.5 -34.469 24.734 1 22.77 396 GLU A N 1
ATOM 3128 C CA . GLU A 1 396 ? 62.344 -35.406 24 1 22.77 396 GLU A CA 1
ATOM 3129 C C . GLU A 1 396 ? 63.75 -34.875 23.859 1 22.77 396 GLU A C 1
ATOM 3131 O O . GLU A 1 396 ? 63.969 -33.688 23.609 1 22.77 396 GLU A O 1
ATOM 3136 N N . ASP A 1 397 ? 64.688 -35.656 24.453 1 20.94 397 ASP A N 1
ATOM 3137 C CA . ASP A 1 397 ? 66.125 -35.875 24.5 1 20.94 397 ASP A CA 1
ATOM 3138 C C . ASP A 1 397 ? 66.688 -35.812 23.094 1 20.94 397 ASP A C 1
ATOM 3140 O O . ASP A 1 397 ? 66.188 -36.375 22.156 1 20.94 397 ASP A O 1
ATOM 3144 N N . THR A 1 398 ? 67.438 -34.75 22.812 1 21.14 398 THR A N 1
ATOM 3145 C CA . THR A 1 398 ? 68.438 -34.469 21.812 1 21.14 398 THR A CA 1
ATOM 3146 C C . THR A 1 398 ? 69.375 -35.656 21.656 1 21.14 398 THR A C 1
ATOM 3148 O O . THR A 1 398 ? 70.438 -35.531 21.016 1 21.14 398 THR A O 1
ATOM 3151 N N . TYR A 1 399 ? 68.938 -37 21.719 1 21.58 399 TYR A N 1
ATOM 3152 C CA . TYR A 1 399 ? 70.062 -37.781 21.109 1 21.58 399 TYR A CA 1
ATOM 3153 C C . TYR A 1 399 ? 70.062 -37.562 19.594 1 21.58 399 TYR A C 1
ATOM 3155 O O . TYR A 1 399 ? 69 -37.406 18.969 1 21.58 399 TYR A O 1
ATOM 3163 N N . MET B 1 1 ? -14.211 -10.055 -3.992 1 97.44 1 MET B N 1
ATOM 3164 C CA . MET B 1 1 ? -14.383 -10.617 -2.654 1 97.44 1 MET B CA 1
ATOM 3165 C C . MET B 1 1 ? -13.031 -11.008 -2.055 1 97.44 1 MET B C 1
ATOM 3167 O O . MET B 1 1 ? -12.258 -11.734 -2.676 1 97.44 1 MET B O 1
ATOM 3171 N N . LEU B 1 2 ? -12.758 -10.422 -0.94 1 97.69 2 LEU B N 1
ATOM 3172 C CA . LEU B 1 2 ? -11.531 -10.727 -0.201 1 97.69 2 LEU B CA 1
ATOM 3173 C C . LEU B 1 2 ? -11.805 -11.742 0.901 1 97.69 2 LEU B C 1
ATOM 3175 O O . LEU B 1 2 ? -12.586 -11.477 1.819 1 97.69 2 LEU B O 1
ATOM 3179 N N . ILE B 1 3 ? -11.211 -12.883 0.749 1 96.44 3 ILE B N 1
ATOM 3180 C CA . ILE B 1 3 ? -11.336 -13.938 1.749 1 96.44 3 ILE B CA 1
ATOM 3181 C C . ILE B 1 3 ? -10.219 -13.805 2.779 1 96.44 3 ILE B C 1
ATOM 3183 O O . ILE B 1 3 ? -9.039 -13.734 2.422 1 96.44 3 ILE B O 1
ATOM 3187 N N . ASN B 1 4 ? -10.516 -13.734 4.023 1 9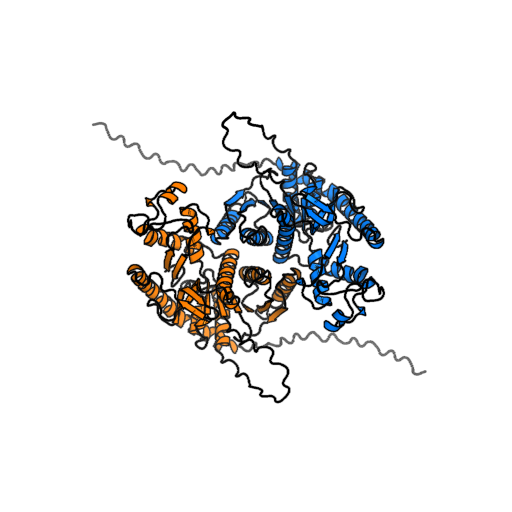4.75 4 ASN B N 1
ATOM 3188 C CA . ASN B 1 4 ? -9.586 -13.477 5.117 1 94.75 4 ASN B CA 1
ATOM 3189 C C . ASN B 1 4 ? -9.039 -12.047 5.062 1 94.75 4 ASN B C 1
ATOM 3191 O O . ASN B 1 4 ? -7.82 -11.852 5.035 1 94.75 4 ASN B O 1
ATOM 3195 N N . PRO B 1 5 ? -9.922 -11.086 5.152 1 95.94 5 PRO B N 1
ATOM 3196 C CA . PRO B 1 5 ? -9.531 -9.688 4.953 1 95.94 5 PRO B CA 1
ATOM 3197 C C . PRO B 1 5 ? -8.781 -9.109 6.148 1 95.94 5 PRO B C 1
ATOM 3199 O O . PRO B 1 5 ? -8.172 -8.039 6.043 1 95.94 5 PRO B O 1
ATOM 3202 N N . LEU B 1 6 ? -8.82 -9.781 7.289 1 93.88 6 LEU B N 1
ATOM 3203 C CA . LEU B 1 6 ? -8.25 -9.211 8.508 1 93.88 6 LEU B CA 1
ATOM 3204 C C . LEU B 1 6 ? -6.75 -9.477 8.578 1 93.88 6 LEU B C 1
ATOM 3206 O O . LEU B 1 6 ? -6.055 -8.898 9.422 1 93.88 6 LEU B O 1
ATOM 3210 N N . LEU B 1 7 ? -6.254 -10.32 7.668 1 92 7 LEU B N 1
ATOM 3211 C CA . LEU B 1 7 ? -4.809 -10.523 7.59 1 92 7 LEU B CA 1
ATOM 3212 C C . LEU B 1 7 ? -4.109 -9.258 7.113 1 92 7 LEU B C 1
ATOM 3214 O O . LEU B 1 7 ? -4.598 -8.57 6.211 1 92 7 LEU B O 1
ATOM 3218 N N . PRO B 1 8 ? -2.934 -8.992 7.715 1 88.5 8 PRO B N 1
ATOM 3219 C CA . PRO B 1 8 ? -2.201 -7.805 7.285 1 88.5 8 PRO B CA 1
ATOM 3220 C C . PRO B 1 8 ? -1.947 -7.777 5.781 1 88.5 8 PRO B C 1
ATOM 3222 O O . PRO B 1 8 ? -2.117 -6.738 5.137 1 88.5 8 PRO B O 1
ATOM 3225 N N . ALA B 1 9 ? -1.572 -8.898 5.254 1 91.25 9 ALA B N 1
ATOM 3226 C CA . ALA B 1 9 ? -1.318 -8.969 3.816 1 91.25 9 ALA B CA 1
ATOM 3227 C C . ALA B 1 9 ? -2.582 -8.656 3.02 1 91.25 9 ALA B C 1
ATOM 3229 O O . ALA B 1 9 ? -2.518 -8 1.977 1 91.25 9 ALA B O 1
ATOM 3230 N N . SER B 1 10 ? -3.703 -9.109 3.508 1 94.5 10 SER B N 1
ATOM 3231 C CA . SER B 1 10 ? -4.98 -8.844 2.857 1 94.5 10 SER B CA 1
ATOM 3232 C C . SER B 1 10 ? -5.316 -7.355 2.898 1 94.5 10 SER B C 1
ATOM 3234 O O . SER B 1 10 ? -5.805 -6.797 1.913 1 94.5 10 SER B O 1
ATOM 3236 N N . GLN B 1 11 ? -5.039 -6.777 4.004 1 91.62 11 GLN B N 1
ATOM 3237 C CA . GLN B 1 11 ? -5.328 -5.355 4.164 1 91.62 11 GLN B CA 1
ATOM 3238 C C . GLN B 1 11 ? -4.48 -4.512 3.213 1 91.62 11 GLN B C 1
ATOM 3240 O O . GLN B 1 11 ? -4.988 -3.584 2.58 1 91.62 11 GLN B O 1
ATOM 3245 N N . LEU B 1 12 ? -3.303 -4.922 3.154 1 89.62 12 LEU B N 1
ATOM 3246 C CA . LEU B 1 12 ? -2.406 -4.219 2.24 1 89.62 12 LEU B CA 1
ATOM 3247 C C . LEU B 1 12 ? -2.85 -4.402 0.794 1 89.62 12 LEU B C 1
ATOM 3249 O O . LEU B 1 12 ? -2.826 -3.455 0.006 1 89.62 12 LEU B O 1
ATOM 3253 N N . THR B 1 13 ? -3.229 -5.543 0.441 1 94.06 13 THR B N 1
ATOM 3254 C CA . THR B 1 13 ? -3.713 -5.828 -0.905 1 94.06 13 THR B CA 1
ATOM 3255 C C . THR B 1 13 ? -4.961 -5.008 -1.218 1 94.06 13 THR B C 1
ATOM 3257 O O . THR B 1 13 ? -5.082 -4.445 -2.307 1 94.06 13 THR B O 1
ATOM 3260 N N . ALA B 1 14 ? -5.816 -4.934 -0.244 1 95 14 ALA B N 1
ATOM 3261 C CA . ALA B 1 14 ? -7.047 -4.164 -0.426 1 95 14 ALA B CA 1
ATOM 3262 C C . ALA B 1 14 ? -6.738 -2.693 -0.698 1 95 14 ALA B C 1
ATOM 3264 O O . ALA B 1 14 ? -7.375 -2.064 -1.544 1 95 14 ALA B O 1
ATOM 3265 N N . THR B 1 15 ? -5.777 -2.145 0.026 1 90.25 15 THR B N 1
ATOM 3266 C CA . THR B 1 15 ? -5.402 -0.751 -0.185 1 90.25 15 THR B CA 1
ATOM 3267 C C . THR B 1 15 ? -4.902 -0.535 -1.61 1 90.25 15 THR B C 1
ATOM 3269 O O . THR B 1 15 ? -5.207 0.484 -2.232 1 90.25 15 THR B O 1
ATOM 3272 N N . LYS B 1 16 ? -4.188 -1.468 -2.113 1 91 16 LYS B N 1
ATOM 3273 C CA . LYS B 1 16 ? -3.686 -1.376 -3.48 1 91 16 LYS B CA 1
ATOM 3274 C C . LYS B 1 16 ? -4.824 -1.456 -4.492 1 91 16 LYS B C 1
ATOM 3276 O O . LYS B 1 16 ? -4.832 -0.73 -5.488 1 91 16 LYS B O 1
ATOM 3281 N N . ILE B 1 17 ? -5.754 -2.297 -4.195 1 94.19 17 ILE B N 1
ATOM 3282 C CA . ILE B 1 17 ? -6.914 -2.455 -5.062 1 94.19 17 ILE B CA 1
ATOM 3283 C C . ILE B 1 17 ? -7.734 -1.168 -5.07 1 94.19 17 ILE B C 1
ATOM 3285 O O . ILE B 1 17 ? -8.062 -0.638 -6.137 1 94.19 17 ILE B O 1
ATOM 3289 N N . LEU B 1 18 ? -7.996 -0.625 -3.939 1 91.81 18 LEU B N 1
ATOM 3290 C CA . LEU B 1 18 ? -8.883 0.521 -3.787 1 91.81 18 LEU B CA 1
ATOM 3291 C C . LEU B 1 18 ? -8.211 1.8 -4.273 1 91.81 18 LEU B C 1
ATOM 3293 O O . LEU B 1 18 ? -8.891 2.771 -4.617 1 91.81 18 LEU B O 1
ATOM 3297 N N . SER B 1 19 ? -6.902 1.768 -4.273 1 86 19 SER B N 1
ATOM 3298 C CA . SER B 1 19 ? -6.164 2.943 -4.727 1 86 19 SER B CA 1
ATOM 3299 C C . SER B 1 19 ? -6.059 2.975 -6.25 1 86 19 SER B C 1
ATOM 3301 O O . SER B 1 19 ? -5.645 3.982 -6.824 1 86 19 SER B O 1
ATOM 3303 N N . GLY B 1 20 ? -6.348 1.836 -6.879 1 88.06 20 GLY B N 1
ATOM 3304 C CA . GLY B 1 20 ? -6.34 1.793 -8.336 1 88.06 20 GLY B CA 1
ATOM 3305 C C . GLY B 1 20 ? -5.074 1.183 -8.906 1 88.06 20 GLY B C 1
ATOM 3306 O O . GLY B 1 20 ? -4.934 1.062 -10.125 1 88.06 20 GLY B O 1
ATOM 3307 N N . THR B 1 21 ? -4.203 0.728 -8.094 1 84.62 21 THR B N 1
ATOM 3308 C CA . THR B 1 21 ? -2.934 0.163 -8.539 1 84.62 21 THR B CA 1
ATOM 3309 C C . THR B 1 21 ? -3.156 -1.158 -9.266 1 84.62 21 THR B C 1
ATOM 3311 O O . THR B 1 21 ? -2.42 -1.49 -10.203 1 84.62 21 THR B O 1
ATOM 3314 N N . VAL B 1 22 ? -4.18 -1.866 -8.906 1 91.25 22 VAL B N 1
ATOM 3315 C CA . VAL B 1 22 ? -4.379 -3.223 -9.406 1 91.25 22 VAL B CA 1
ATOM 3316 C C . VAL B 1 22 ? -5.262 -3.191 -10.648 1 91.25 22 VAL B C 1
ATOM 3318 O O . VAL B 1 22 ? -4.863 -3.67 -11.711 1 91.25 22 VAL B O 1
ATOM 3321 N N . PHE B 1 23 ? -6.43 -2.545 -10.562 1 91.69 23 PHE B N 1
ATOM 3322 C CA . PHE B 1 23 ? -7.414 -2.633 -11.633 1 91.69 23 PHE B CA 1
ATOM 3323 C C . PHE B 1 23 ? -7.512 -1.312 -12.383 1 91.69 23 PHE B C 1
ATOM 3325 O O . PHE B 1 23 ? -8.297 -1.184 -13.328 1 91.69 23 PHE B O 1
ATOM 3332 N N . GLY B 1 24 ? -6.77 -0.328 -11.945 1 85.19 24 GLY B N 1
ATOM 3333 C CA . GLY B 1 24 ? -6.828 0.978 -12.578 1 85.19 24 GLY B CA 1
ATOM 3334 C C . GLY B 1 24 ? -7.539 2.02 -11.742 1 85.19 24 GLY B C 1
ATOM 3335 O O . GLY B 1 24 ? -8.414 1.687 -10.938 1 85.19 24 GLY B O 1
ATOM 3336 N N . HIS B 1 25 ? -7.305 3.281 -12.039 1 81.19 25 HIS B N 1
ATOM 3337 C CA . HIS B 1 25 ? -7.773 4.391 -11.211 1 81.19 25 HIS B CA 1
ATOM 3338 C C . HIS B 1 25 ? -9.227 4.727 -11.516 1 81.19 25 HIS B C 1
ATOM 3340 O O . HIS B 1 25 ? -9.883 5.43 -10.742 1 81.19 25 HIS B O 1
ATOM 3346 N N . HIS B 1 26 ? -9.703 4.203 -12.508 1 81 26 HIS B N 1
ATOM 3347 C CA . HIS B 1 26 ? -11.055 4.578 -12.914 1 81 26 HIS B CA 1
ATOM 3348 C C . HIS B 1 26 ? -12.031 3.42 -12.734 1 81 26 HIS B C 1
ATOM 3350 O O . HIS B 1 26 ? -13.211 3.535 -13.07 1 81 26 HIS B O 1
ATOM 3356 N N . GLN B 1 27 ? -11.578 2.311 -12.219 1 86.5 27 GLN B N 1
ATOM 3357 C CA . GLN B 1 27 ? -12.43 1.155 -11.977 1 86.5 27 GLN B CA 1
ATOM 3358 C C . GLN B 1 27 ? -13.055 1.215 -10.578 1 86.5 27 GLN B C 1
ATOM 3360 O O . GLN B 1 27 ? -12.344 1.146 -9.578 1 86.5 27 GLN B O 1
ATOM 3365 N N . PHE B 1 28 ? -14.328 1.296 -10.578 1 89.88 28 PHE B N 1
ATOM 3366 C CA . PHE B 1 28 ? -14.992 1.293 -9.281 1 89.88 28 PHE B CA 1
ATOM 3367 C C . PHE B 1 28 ? -15.078 -0.121 -8.719 1 89.88 28 PHE B C 1
ATOM 3369 O O . PHE B 1 28 ? -15.352 -1.071 -9.453 1 89.88 28 PHE B O 1
ATOM 3376 N N . ILE B 1 29 ? -14.867 -0.223 -7.461 1 94.88 29 ILE B N 1
ATOM 3377 C CA . ILE B 1 29 ? -14.75 -1.528 -6.82 1 94.88 29 ILE B CA 1
ATOM 3378 C C . ILE B 1 29 ? -15.844 -1.693 -5.77 1 94.88 29 ILE B C 1
ATOM 3380 O O . ILE B 1 29 ? -16.031 -0.827 -4.91 1 94.88 29 ILE B O 1
ATOM 3384 N N . ASP B 1 30 ? -16.672 -2.703 -5.867 1 95.88 30 ASP B N 1
ATOM 3385 C CA . ASP B 1 30 ? -17.484 -3.207 -4.762 1 95.88 30 ASP B CA 1
ATOM 3386 C C . ASP B 1 30 ? -16.719 -4.258 -3.959 1 95.88 30 ASP B C 1
ATOM 3388 O O . ASP B 1 30 ? -16.625 -5.418 -4.371 1 95.88 30 ASP B O 1
ATOM 3392 N N . LEU B 1 31 ? -16.203 -3.873 -2.838 1 97.5 31 LEU B N 1
ATOM 3393 C CA . LEU B 1 31 ? -15.359 -4.75 -2.037 1 97.5 31 LEU B CA 1
ATOM 3394 C C . LEU B 1 31 ? -16.203 -5.547 -1.038 1 97.5 31 LEU B C 1
ATOM 3396 O O . LEU B 1 31 ? -16.938 -4.965 -0.245 1 97.5 31 LEU B O 1
ATOM 3400 N N . ILE B 1 32 ? -16.141 -6.805 -1.147 1 97.88 32 ILE B N 1
ATOM 3401 C CA . ILE B 1 32 ? -16.812 -7.695 -0.204 1 97.88 32 ILE B CA 1
ATOM 3402 C C . ILE B 1 32 ? -15.773 -8.344 0.718 1 97.88 32 ILE B C 1
ATOM 3404 O O . ILE B 1 32 ? -14.828 -8.977 0.25 1 97.88 32 ILE B O 1
ATOM 3408 N N . LEU B 1 33 ? -15.961 -8.133 2.008 1 97.94 33 LEU B N 1
ATOM 3409 C CA . LEU B 1 33 ? -15.078 -8.734 3.008 1 97.94 33 LEU B CA 1
ATOM 3410 C C . LEU B 1 33 ? -15.719 -9.969 3.629 1 97.94 33 LEU B C 1
ATOM 3412 O O . LEU B 1 33 ? -16.734 -9.867 4.324 1 97.94 33 LEU B O 1
ATOM 3416 N N . LEU B 1 34 ? -15.156 -11.125 3.346 1 97 34 LEU B N 1
ATOM 3417 C CA . LEU B 1 34 ? -15.656 -12.367 3.924 1 97 34 LEU B CA 1
ATOM 3418 C C . LEU B 1 34 ? -14.938 -12.688 5.227 1 97 34 LEU B C 1
ATOM 3420 O O . LEU B 1 34 ? -13.719 -12.883 5.234 1 97 34 LEU B O 1
ATOM 3424 N N . VAL B 1 35 ? -15.688 -12.742 6.289 1 95.56 35 VAL B N 1
ATOM 3425 C CA . VAL B 1 35 ? -15.109 -13.023 7.602 1 95.56 35 VAL B CA 1
ATOM 3426 C C . VAL B 1 35 ? -15.984 -14.039 8.344 1 95.56 35 VAL B C 1
ATOM 3428 O O . VAL B 1 35 ? -17.109 -14.328 7.922 1 95.56 35 VAL B O 1
ATOM 3431 N N . TYR B 1 36 ? -15.375 -14.641 9.359 1 92.5 36 TYR B N 1
ATOM 3432 C CA . TYR B 1 36 ? -16.188 -15.438 10.273 1 92.5 36 TYR B CA 1
ATOM 3433 C C . TYR B 1 36 ? -17.172 -14.562 11.039 1 92.5 36 TYR B C 1
ATOM 3435 O O . TYR B 1 36 ? -16.922 -13.367 11.227 1 92.5 36 TYR B O 1
ATOM 3443 N N . ALA B 1 37 ? -18.219 -15.164 11.516 1 92.69 37 ALA B N 1
ATOM 3444 C CA . ALA B 1 37 ? -19.266 -14.43 12.211 1 92.69 37 ALA B CA 1
ATOM 3445 C C . ALA B 1 37 ? -18.719 -13.703 13.43 1 92.69 37 ALA B C 1
ATOM 3447 O O . ALA B 1 37 ? -19.109 -12.57 13.719 1 92.69 37 ALA B O 1
ATOM 3448 N N . ASN B 1 38 ? -17.797 -14.32 14.078 1 93.81 38 ASN B N 1
ATOM 3449 C CA . ASN B 1 38 ? -17.234 -13.75 15.297 1 93.81 38 ASN B CA 1
ATOM 3450 C C . ASN B 1 38 ? -16.266 -12.609 14.984 1 93.81 38 ASN B C 1
ATOM 3452 O O . ASN B 1 38 ? -15.805 -11.914 15.891 1 93.81 38 ASN B O 1
ATOM 3456 N N . GLU B 1 39 ? -15.969 -12.391 13.734 1 95.06 39 GLU B N 1
ATOM 3457 C CA . GLU B 1 39 ? -15.008 -11.367 13.344 1 95.06 39 GLU B CA 1
ATOM 3458 C C . GLU B 1 39 ? -15.695 -10.195 12.656 1 95.06 39 GLU B C 1
ATOM 3460 O O . GLU B 1 39 ? -15.039 -9.32 12.086 1 95.06 39 GLU B O 1
ATOM 3465 N N . THR B 1 40 ? -16.953 -10.109 12.719 1 95.19 40 THR B N 1
ATOM 3466 C CA . THR B 1 40 ? -17.734 -9.109 12 1 95.19 40 THR B CA 1
ATOM 3467 C C . THR B 1 40 ? -17.438 -7.707 12.523 1 95.19 40 THR B C 1
ATOM 3469 O O . THR B 1 40 ? -17.297 -6.758 11.75 1 95.19 40 THR B O 1
ATOM 3472 N N . ASP B 1 41 ? -17.25 -7.586 13.82 1 94 41 ASP B N 1
ATOM 3473 C CA . ASP B 1 41 ? -16.984 -6.277 14.406 1 94 41 ASP B CA 1
ATOM 3474 C C . ASP B 1 41 ? -15.633 -5.734 13.938 1 94 41 ASP B C 1
ATOM 3476 O O . ASP B 1 41 ? -15.516 -4.559 13.586 1 94 41 ASP B O 1
ATOM 3480 N N . GLN B 1 42 ? -14.695 -6.59 14.031 1 93.69 42 GLN B N 1
ATOM 3481 C CA . GLN B 1 42 ? -13.367 -6.191 13.57 1 93.69 42 GLN B CA 1
ATOM 3482 C C . GLN B 1 42 ? -13.398 -5.793 12.094 1 93.69 42 GLN B C 1
ATOM 3484 O O . GLN B 1 42 ? -12.727 -4.84 11.695 1 93.69 42 GLN B O 1
ATOM 3489 N N . ALA B 1 43 ? -14.164 -6.504 11.312 1 95.81 43 ALA B N 1
ATOM 3490 C CA . ALA B 1 43 ? -14.273 -6.211 9.883 1 95.81 43 ALA B CA 1
ATOM 3491 C C . ALA B 1 43 ? -14.969 -4.875 9.648 1 95.81 43 ALA B C 1
ATOM 3493 O O . ALA B 1 43 ? -14.664 -4.168 8.688 1 95.81 43 ALA B O 1
ATOM 3494 N N . GLU B 1 44 ? -15.867 -4.566 10.492 1 93.62 44 GLU B N 1
ATOM 3495 C CA . GLU B 1 44 ? -16.562 -3.285 10.383 1 93.62 44 GLU B CA 1
ATOM 3496 C C . GLU B 1 44 ? -15.602 -2.121 10.633 1 93.62 44 GLU B C 1
ATOM 3498 O O . GLU B 1 44 ? -15.656 -1.106 9.938 1 93.62 44 GLU B O 1
ATOM 3503 N N . VAL B 1 45 ? -14.766 -2.293 11.617 1 89.19 45 VAL B N 1
ATOM 3504 C CA . VAL B 1 45 ? -13.758 -1.277 11.906 1 89.19 45 VAL B CA 1
ATOM 3505 C C . VAL B 1 45 ? -12.844 -1.104 10.695 1 89.19 45 VAL B C 1
ATOM 3507 O O . VAL B 1 45 ? -12.539 0.023 10.297 1 89.19 45 VAL B O 1
ATOM 3510 N N . LEU B 1 46 ? -12.461 -2.203 10.156 1 92.38 46 LEU B N 1
ATOM 3511 C CA . LEU B 1 46 ? -11.609 -2.178 8.969 1 92.38 46 LEU B CA 1
ATOM 3512 C C . LEU B 1 46 ? -12.32 -1.491 7.809 1 92.38 46 LEU B C 1
ATOM 3514 O O . LEU B 1 46 ? -11.719 -0.66 7.121 1 92.38 46 LEU B O 1
ATOM 3518 N N . ALA B 1 47 ? -13.555 -1.793 7.598 1 92.5 47 ALA B N 1
ATOM 3519 C CA . ALA B 1 47 ? -14.336 -1.189 6.523 1 92.5 47 ALA B CA 1
ATOM 3520 C C . ALA B 1 47 ? -14.438 0.324 6.699 1 92.5 47 ALA B C 1
ATOM 3522 O O . ALA B 1 47 ? -14.297 1.076 5.73 1 92.5 47 ALA B O 1
ATOM 3523 N N . GLN B 1 48 ? -14.648 0.69 7.871 1 86.25 48 GLN B N 1
ATOM 3524 C CA . GLN B 1 48 ? -14.734 2.119 8.156 1 86.25 48 GLN B CA 1
ATOM 3525 C C . GLN B 1 48 ? -13.414 2.818 7.855 1 86.25 48 GLN B C 1
ATOM 3527 O O . GLN B 1 48 ? -13.398 3.955 7.379 1 86.25 48 GLN B O 1
ATOM 3532 N N . GLU B 1 49 ? -12.383 2.172 8.195 1 87.88 49 GLU B N 1
ATOM 3533 C CA . GLU B 1 49 ? -11.078 2.746 7.883 1 87.88 49 GLU B CA 1
ATOM 3534 C C . GLU B 1 49 ? -10.891 2.916 6.379 1 87.88 49 GLU B C 1
ATOM 3536 O O . GLU B 1 49 ? -10.398 3.949 5.922 1 87.88 49 GLU B O 1
ATOM 3541 N N . TYR B 1 50 ? -11.281 1.908 5.582 1 90.31 50 TYR B N 1
ATOM 3542 C CA . TYR B 1 50 ? -11.195 2.02 4.133 1 90.31 50 TYR B CA 1
ATOM 3543 C C . TYR B 1 50 ? -12 3.207 3.625 1 90.31 50 TYR B C 1
ATOM 3545 O O . TYR B 1 50 ? -11.539 3.961 2.766 1 90.31 50 TYR B O 1
ATOM 3553 N N . ILE B 1 51 ? -13.141 3.35 4.172 1 85.56 51 ILE B N 1
ATOM 3554 C CA . ILE B 1 51 ? -14.039 4.422 3.75 1 85.56 51 ILE B CA 1
ATOM 3555 C C . ILE B 1 51 ? -13.414 5.773 4.094 1 85.56 51 ILE B C 1
ATOM 3557 O O . ILE B 1 51 ? -13.438 6.703 3.279 1 85.56 51 ILE B O 1
ATOM 3561 N N . SER B 1 52 ? -12.828 5.812 5.207 1 81.88 52 SER B N 1
ATOM 3562 C CA . SER B 1 52 ? -12.258 7.07 5.684 1 81.88 52 SER B CA 1
ATOM 3563 C C . SER B 1 52 ? -11.062 7.492 4.832 1 81.88 52 SER B C 1
ATOM 3565 O O . SER B 1 52 ? -10.703 8.672 4.797 1 81.88 52 SER B O 1
ATOM 3567 N N . CYS B 1 53 ? -10.469 6.562 4.18 1 83.19 53 CYS B N 1
ATOM 3568 C CA . CYS B 1 53 ? -9.305 6.867 3.354 1 83.19 53 CYS B CA 1
ATOM 3569 C C . CYS B 1 53 ? -9.719 7.566 2.064 1 83.19 53 CYS B C 1
ATOM 3571 O O . CYS B 1 53 ? -8.875 8.141 1.366 1 83.19 53 CYS B O 1
ATOM 3573 N N . ALA B 1 54 ? -10.984 7.57 1.719 1 81.62 54 ALA B N 1
ATOM 3574 C CA . ALA B 1 54 ? -11.516 8.219 0.521 1 81.62 54 ALA B CA 1
ATOM 3575 C C . ALA B 1 54 ? -10.719 7.812 -0.717 1 81.62 54 ALA B C 1
ATOM 3577 O O . ALA B 1 54 ? -10.32 8.672 -1.511 1 81.62 54 ALA B O 1
ATOM 3578 N N . PHE B 1 55 ? -10.484 6.48 -0.874 1 85.12 55 PHE B N 1
ATOM 3579 C CA . PHE B 1 55 ? -9.82 5.988 -2.076 1 85.12 55 PHE B CA 1
ATOM 3580 C C . PHE B 1 55 ? -10.656 6.281 -3.314 1 85.12 55 PHE B C 1
ATOM 3582 O O . PHE B 1 55 ? -11.891 6.238 -3.262 1 85.12 55 PHE B O 1
ATOM 3589 N N . PRO B 1 56 ? -10.055 6.477 -4.414 1 81.94 56 PRO B N 1
ATOM 3590 C CA . PRO B 1 56 ? -10.789 6.879 -5.613 1 81.94 56 PRO B CA 1
ATOM 3591 C C . PRO B 1 56 ? -11.648 5.754 -6.184 1 81.94 56 PRO B C 1
ATOM 3593 O O . PRO B 1 56 ? -12.664 6.02 -6.84 1 81.94 56 PRO B O 1
ATOM 3596 N N . CYS B 1 57 ? -11.32 4.52 -5.895 1 89.88 57 CYS B N 1
ATOM 3597 C CA . CYS B 1 57 ? -11.984 3.422 -6.598 1 89.88 57 CYS B CA 1
ATOM 3598 C C . CYS B 1 57 ? -13.086 2.814 -5.742 1 89.88 57 CYS B C 1
ATOM 3600 O O . CYS B 1 57 ? -13.766 1.879 -6.168 1 89.88 57 CYS B O 1
ATOM 3602 N N . VAL B 1 58 ? -13.312 3.363 -4.586 1 89 58 VAL B N 1
ATOM 3603 C CA . VAL B 1 58 ? -14.289 2.758 -3.686 1 89 58 VAL B CA 1
ATOM 3604 C C . VAL B 1 58 ? -15.703 3.057 -4.18 1 89 58 VAL B C 1
ATOM 3606 O O . VAL B 1 58 ? -16.062 4.215 -4.41 1 89 58 VAL B O 1
ATOM 3609 N N . ASN B 1 59 ? -16.453 2.064 -4.363 1 90.62 59 ASN B N 1
ATOM 3610 C CA . ASN B 1 59 ? -17.891 2.189 -4.602 1 90.62 59 ASN B CA 1
ATOM 3611 C C . ASN B 1 59 ? -18.703 1.74 -3.389 1 90.62 59 ASN B C 1
ATOM 3613 O O . ASN B 1 59 ? -19.359 2.553 -2.746 1 90.62 59 ASN B O 1
ATOM 3617 N N . THR B 1 60 ? -18.562 0.456 -3.07 1 91.62 60 THR B N 1
ATOM 3618 C CA . THR B 1 60 ? -19.203 -0.057 -1.866 1 91.62 60 THR B CA 1
ATOM 3619 C C . THR B 1 60 ? -18.281 -1.024 -1.131 1 91.62 60 THR B C 1
ATOM 3621 O O . THR B 1 60 ? -17.391 -1.621 -1.737 1 91.62 60 THR B O 1
ATOM 3624 N N . ILE B 1 61 ? -18.484 -1.054 0.194 1 94.25 61 ILE B N 1
ATOM 3625 C CA . ILE B 1 61 ? -17.797 -2.035 1.035 1 94.25 61 ILE B CA 1
ATOM 3626 C C . ILE B 1 61 ? -18.828 -2.779 1.888 1 94.25 61 ILE B C 1
ATOM 3628 O O . ILE B 1 61 ? -19.609 -2.158 2.613 1 94.25 61 ILE B O 1
ATOM 3632 N N . ARG B 1 62 ? -18.828 -4.07 1.723 1 96.06 62 ARG B N 1
ATOM 3633 C CA . ARG B 1 62 ? -19.781 -4.867 2.494 1 96.06 62 ARG B CA 1
ATOM 3634 C C . ARG B 1 62 ? -19.078 -6.008 3.223 1 96.06 62 ARG B C 1
ATOM 3636 O O . ARG B 1 62 ? -18.047 -6.512 2.754 1 96.06 62 ARG B O 1
ATOM 3643 N N . ILE B 1 63 ? -19.625 -6.363 4.309 1 97.31 63 ILE B N 1
ATOM 3644 C CA . ILE B 1 63 ? -19.109 -7.457 5.129 1 97.31 63 ILE B CA 1
ATOM 3645 C C . ILE B 1 63 ? -20.094 -8.617 5.121 1 97.31 63 ILE B C 1
ATOM 3647 O O . ILE B 1 63 ? -21.312 -8.414 5.203 1 97.31 63 ILE B O 1
ATOM 3651 N N . THR B 1 64 ? -19.562 -9.766 4.961 1 95.94 64 THR B N 1
ATOM 3652 C CA . THR B 1 64 ? -20.438 -10.93 4.98 1 95.94 64 THR B CA 1
ATOM 3653 C C . THR B 1 64 ? -19.75 -12.109 5.66 1 95.94 64 THR B C 1
ATOM 3655 O O . THR B 1 64 ? -18.531 -12.211 5.656 1 95.94 64 THR B O 1
ATOM 3658 N N . SER B 1 65 ? -20.562 -12.945 6.262 1 93.94 65 SER B N 1
ATOM 3659 C CA . SER B 1 65 ? -20.094 -14.203 6.832 1 93.94 65 SER B CA 1
ATOM 3660 C C . SER B 1 65 ? -20.734 -15.398 6.129 1 93.94 65 SER B C 1
ATOM 3662 O O . SER B 1 65 ? -20.5 -16.547 6.516 1 93.94 65 SER B O 1
ATOM 3664 N N . ASP B 1 66 ? -21.422 -15.062 5.09 1 90.81 66 ASP B N 1
ATOM 3665 C CA . ASP B 1 66 ? -22.078 -16.125 4.324 1 90.81 66 ASP B CA 1
ATOM 3666 C C . ASP B 1 66 ? -21.094 -16.812 3.377 1 90.81 66 ASP B C 1
ATOM 3668 O O . ASP B 1 66 ? -20.234 -16.141 2.801 1 90.81 66 ASP B O 1
ATOM 3672 N N . ILE B 1 67 ? -21.297 -18.062 3.25 1 86.31 67 ILE B N 1
ATOM 3673 C CA . ILE B 1 67 ? -20.453 -18.828 2.338 1 86.31 67 ILE B CA 1
ATOM 3674 C C . ILE B 1 67 ? -20.656 -18.312 0.911 1 86.31 67 ILE B C 1
ATOM 3676 O O . ILE B 1 67 ? -21.781 -18.141 0.461 1 86.31 67 ILE B O 1
ATOM 3680 N N . PRO B 1 68 ? -19.625 -18.156 0.256 1 89.12 68 PRO B N 1
ATOM 3681 C CA . PRO B 1 68 ? -19.703 -17.516 -1.056 1 89.12 68 PRO B CA 1
ATOM 3682 C C . PRO B 1 68 ? -20.078 -18.484 -2.174 1 89.12 68 PRO B C 1
ATOM 3684 O O . PRO B 1 68 ? -19.828 -19.688 -2.059 1 89.12 68 PRO B O 1
ATOM 3687 N N . CYS B 1 69 ? -20.719 -17.953 -3.229 1 89.19 69 CYS B N 1
ATOM 3688 C CA . CYS B 1 69 ? -20.906 -18.609 -4.516 1 89.19 69 CYS B CA 1
ATOM 3689 C C . CYS B 1 69 ? -20.125 -17.906 -5.617 1 89.19 69 CYS B C 1
ATOM 3691 O O . CYS B 1 69 ? -19.781 -16.734 -5.477 1 89.19 69 CYS B O 1
ATOM 3693 N N . LEU B 1 70 ? -19.875 -18.594 -6.695 1 89.75 70 LEU B N 1
ATOM 3694 C CA . LEU B 1 70 ? -19.016 -18.078 -7.758 1 89.75 70 LEU B CA 1
ATOM 3695 C C . LEU B 1 70 ? -19.656 -16.859 -8.43 1 89.75 70 LEU B C 1
ATOM 3697 O O . LEU B 1 70 ? -18.969 -16.078 -9.07 1 89.75 70 LEU B O 1
ATOM 3701 N N . SER B 1 71 ? -20.938 -16.703 -8.25 1 89.25 71 SER B N 1
ATOM 3702 C CA . SER B 1 71 ? -21.641 -15.586 -8.883 1 89.25 71 SER B CA 1
ATOM 3703 C C . SER B 1 71 ? -21.562 -14.328 -8.023 1 89.25 71 SER B C 1
ATOM 3705 O O . SER B 1 71 ? -21.922 -13.234 -8.477 1 89.25 71 SER B O 1
ATOM 3707 N N . ASP B 1 72 ? -21 -14.469 -6.836 1 92.5 72 ASP B N 1
ATOM 3708 C CA . ASP B 1 72 ? -21.047 -13.383 -5.863 1 92.5 72 ASP B CA 1
ATOM 3709 C C . ASP B 1 72 ? -20.047 -12.289 -6.211 1 92.5 72 ASP B C 1
ATOM 3711 O O . ASP B 1 72 ? -20.156 -11.156 -5.73 1 92.5 72 ASP B O 1
ATOM 3715 N N . ALA B 1 73 ? -19.047 -12.648 -6.984 1 94.88 73 ALA B N 1
ATOM 3716 C CA . ALA B 1 73 ? -18 -11.672 -7.266 1 94.88 73 ALA B CA 1
ATOM 3717 C C . ALA B 1 73 ? -17.328 -11.945 -8.609 1 94.88 73 ALA B C 1
ATOM 3719 O O . ALA B 1 73 ? -17.422 -13.062 -9.133 1 94.88 73 ALA B O 1
ATOM 3720 N N . ASP B 1 74 ? -16.719 -10.898 -9.148 1 94.62 74 ASP B N 1
ATOM 3721 C CA . ASP B 1 74 ? -15.93 -11.055 -10.375 1 94.62 74 ASP B CA 1
ATOM 3722 C C . ASP B 1 74 ? -14.539 -11.602 -10.07 1 94.62 74 ASP B C 1
ATOM 3724 O O . ASP B 1 74 ? -13.953 -12.312 -10.891 1 94.62 74 ASP B O 1
ATOM 3728 N N . VAL B 1 75 ? -14 -11.227 -8.977 1 96.94 75 VAL B N 1
ATOM 3729 C CA . VAL B 1 75 ? -12.664 -11.648 -8.555 1 96.94 75 VAL B CA 1
ATOM 3730 C C . VAL B 1 75 ? -12.703 -12.102 -7.102 1 96.94 75 VAL B C 1
ATOM 3732 O O . VAL B 1 75 ? -13.188 -11.383 -6.227 1 96.94 75 VAL B O 1
ATOM 3735 N N . PHE B 1 76 ? -12.227 -13.281 -6.863 1 97.38 76 PHE B N 1
ATOM 3736 C CA . PHE B 1 76 ? -12.039 -13.797 -5.516 1 97.38 76 PHE B CA 1
ATOM 3737 C C . PHE B 1 76 ? -10.555 -13.805 -5.141 1 97.38 76 PHE B C 1
ATOM 3739 O O . PHE B 1 76 ? -9.742 -14.43 -5.824 1 97.38 76 PHE B O 1
ATOM 3746 N N . VAL B 1 77 ? -10.195 -13.086 -4.141 1 98.19 77 VAL B N 1
ATOM 3747 C CA . VAL B 1 77 ? -8.828 -13.062 -3.631 1 98.19 77 VAL B CA 1
ATOM 3748 C C . VAL B 1 77 ? -8.742 -13.883 -2.35 1 98.19 77 VAL B C 1
ATOM 3750 O O . VAL B 1 77 ? -9.336 -13.531 -1.332 1 98.19 77 VAL B O 1
ATOM 3753 N N . VAL B 1 78 ? -7.996 -14.945 -2.396 1 97.06 78 VAL B N 1
ATOM 3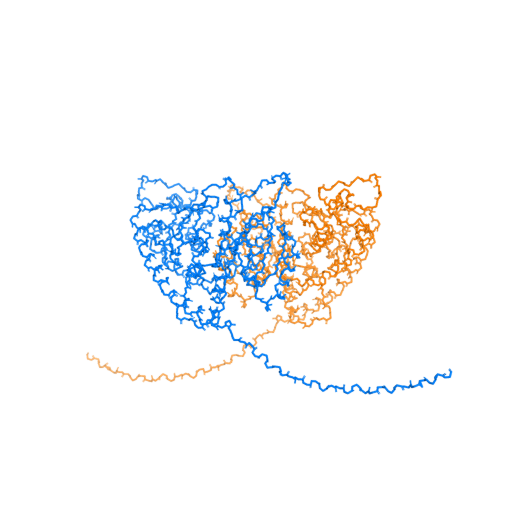754 C CA . VAL B 1 78 ? -7.879 -15.836 -1.247 1 97.06 78 VAL B CA 1
ATOM 3755 C C . VAL B 1 78 ? -6.492 -15.695 -0.625 1 97.06 78 VAL B C 1
ATOM 3757 O O . VAL B 1 78 ? -5.492 -16.094 -1.226 1 97.06 78 VAL B O 1
ATOM 3760 N N . MET B 1 79 ? -6.48 -15.133 0.504 1 95.12 79 MET B N 1
ATOM 3761 C CA . MET B 1 79 ? -5.246 -14.984 1.267 1 95.12 79 MET B CA 1
ATOM 3762 C C . MET B 1 79 ? -5.238 -15.914 2.477 1 95.12 79 MET B C 1
ATOM 3764 O O . MET B 1 79 ? -6.223 -15.992 3.213 1 95.12 79 MET B O 1
ATOM 3768 N N . THR B 1 80 ? -4.16 -16.609 2.66 1 93.19 80 THR B N 1
ATOM 3769 C CA . THR B 1 80 ? -4.059 -17.516 3.795 1 93.19 80 THR B CA 1
ATOM 3770 C C . THR B 1 80 ? -2.936 -17.094 4.734 1 93.19 80 THR B C 1
ATOM 3772 O O . THR B 1 80 ? -2.152 -16.188 4.406 1 93.19 80 THR B O 1
ATOM 3775 N N . ASN B 1 81 ? -2.91 -17.719 5.91 1 87.69 81 ASN B N 1
ATOM 3776 C CA . ASN B 1 81 ? -1.866 -17.453 6.895 1 87.69 81 ASN B CA 1
ATOM 3777 C C . ASN B 1 81 ? -0.857 -18.594 6.957 1 87.69 81 ASN B C 1
ATOM 3779 O O . ASN B 1 81 ? -0.282 -18.859 8.016 1 87.69 81 ASN B O 1
ATOM 3783 N N . PHE B 1 82 ? -0.722 -19.312 5.836 1 87.81 82 PHE B N 1
ATOM 3784 C CA . PHE B 1 82 ? 0.331 -20.328 5.766 1 87.81 82 PHE B CA 1
ATOM 3785 C C . PHE B 1 82 ? 1.707 -19.672 5.848 1 87.81 82 PHE B C 1
ATOM 3787 O O . PHE B 1 82 ? 1.938 -18.609 5.258 1 87.81 82 PHE B O 1
ATOM 3794 N N . PRO B 1 83 ? 2.58 -20.328 6.574 1 81.38 83 PRO B N 1
ATOM 3795 C CA . PRO B 1 83 ? 3.945 -19.797 6.5 1 81.38 83 PRO B CA 1
ATOM 3796 C C . PRO B 1 83 ? 4.492 -19.781 5.074 1 81.38 83 PRO B C 1
ATOM 3798 O O . PRO B 1 83 ? 5.094 -18.781 4.656 1 81.38 83 PRO B O 1
ATOM 3801 N N . ASN B 1 84 ? 4.266 -20.812 4.387 1 85.75 84 ASN B N 1
ATOM 3802 C CA . ASN B 1 84 ? 4.539 -20.938 2.959 1 85.75 84 ASN B CA 1
ATOM 3803 C C . ASN B 1 84 ? 3.336 -21.484 2.199 1 85.75 84 ASN B C 1
ATOM 3805 O O . ASN B 1 84 ? 3.033 -22.672 2.291 1 85.75 84 ASN B O 1
ATOM 3809 N N . PRO B 1 85 ? 2.707 -20.641 1.451 1 90.44 85 PRO B N 1
ATOM 3810 C CA . PRO B 1 85 ? 1.485 -21.078 0.772 1 90.44 85 PRO B CA 1
ATOM 3811 C C . PRO B 1 85 ? 1.768 -21.969 -0.437 1 90.44 85 PRO B C 1
ATOM 3813 O O . PRO B 1 85 ? 0.839 -22.516 -1.036 1 90.44 85 PRO B O 1
ATOM 3816 N N . ASN B 1 86 ? 3.025 -22.203 -0.768 1 89.62 86 ASN B N 1
ATOM 3817 C CA . ASN B 1 86 ? 3.377 -22.969 -1.952 1 89.62 86 ASN B CA 1
ATOM 3818 C C . ASN B 1 86 ? 4.031 -24.297 -1.579 1 89.62 86 ASN B C 1
ATOM 3820 O O . ASN B 1 86 ? 4.543 -25.016 -2.445 1 89.62 86 ASN B O 1
ATOM 3824 N N . SER B 1 87 ? 4.055 -24.516 -0.291 1 82 87 SER B N 1
ATOM 3825 C CA . SER B 1 87 ? 4.605 -25.781 0.198 1 82 87 SER B CA 1
ATOM 3826 C C . SER B 1 87 ? 3.898 -26.234 1.472 1 82 87 SER B C 1
ATOM 3828 O O . SER B 1 87 ? 3.738 -25.453 2.41 1 82 87 SER B O 1
ATOM 3830 N N . PHE B 1 88 ? 3.49 -27.422 1.429 1 82.12 88 PHE B N 1
ATOM 3831 C CA . PHE B 1 88 ? 2.838 -27.969 2.611 1 82.12 88 PHE B CA 1
ATOM 3832 C C . PHE B 1 88 ? 3.838 -28.719 3.488 1 82.12 88 PHE B C 1
ATOM 3834 O O . PHE B 1 88 ? 4.609 -29.547 2.996 1 82.12 88 PHE B O 1
ATOM 3841 N N . ASP B 1 89 ? 3.846 -28.375 4.727 1 77.38 89 ASP B N 1
ATOM 3842 C CA . ASP B 1 89 ? 4.699 -29.109 5.66 1 77.38 89 ASP B CA 1
ATOM 3843 C C . ASP B 1 89 ? 3.969 -30.312 6.254 1 77.38 89 ASP B C 1
ATOM 3845 O O . ASP B 1 89 ? 3.273 -30.188 7.266 1 77.38 89 ASP B O 1
ATOM 3849 N N . PHE B 1 90 ? 4.258 -31.438 5.73 1 79.19 90 PHE B N 1
ATOM 3850 C CA . PHE B 1 90 ? 3.557 -32.656 6.121 1 79.19 90 PHE B CA 1
ATOM 3851 C C . PHE B 1 90 ? 4.016 -33.125 7.496 1 79.19 90 PHE B C 1
ATOM 3853 O O . PHE B 1 90 ? 3.365 -33.969 8.117 1 79.19 90 PHE B O 1
ATOM 3860 N N . ASN B 1 91 ? 5.148 -32.5 7.953 1 76.56 91 ASN B N 1
ATOM 3861 C CA . ASN B 1 91 ? 5.676 -32.906 9.25 1 76.56 91 ASN B CA 1
ATOM 3862 C C . ASN B 1 91 ? 5.031 -32.125 10.391 1 76.56 91 ASN B C 1
ATOM 3864 O O . ASN B 1 91 ? 5.133 -32.531 11.555 1 76.56 91 ASN B O 1
ATOM 3868 N N . ASN B 1 92 ? 4.434 -31.094 10.18 1 75.06 92 ASN B N 1
ATOM 3869 C CA . ASN B 1 92 ? 3.812 -30.234 11.18 1 75.06 92 ASN B CA 1
ATOM 3870 C C . ASN B 1 92 ? 2.318 -30.062 10.922 1 75.06 92 ASN B C 1
ATOM 3872 O O . ASN B 1 92 ? 1.8 -28.938 10.977 1 75.06 92 ASN B O 1
ATOM 3876 N N . MET B 1 93 ? 1.673 -31.125 10.82 1 71.31 93 MET B N 1
ATOM 3877 C CA . MET B 1 93 ? 0.281 -31.125 10.383 1 71.31 93 MET B CA 1
ATOM 3878 C C . MET B 1 93 ? -0.65 -30.734 11.523 1 71.31 93 MET B C 1
ATOM 3880 O O . MET B 1 93 ? -1.8 -30.344 11.289 1 71.31 93 MET B O 1
ATOM 3884 N N . ASP B 1 94 ? -0.102 -30.641 12.68 1 69.06 94 ASP B N 1
ATOM 3885 C CA . ASP B 1 94 ? -0.987 -30.438 13.828 1 69.06 94 ASP B CA 1
ATOM 3886 C C . ASP B 1 94 ? -0.917 -28.984 14.32 1 69.06 94 ASP B C 1
ATOM 3888 O O . ASP B 1 94 ? -1.476 -28.656 15.367 1 69.06 94 ASP B O 1
ATOM 3892 N N . SER B 1 95 ? -0.433 -28.188 13.586 1 77.75 95 SER B N 1
ATOM 3893 C CA . SER B 1 95 ? -0.371 -26.797 14.039 1 77.75 95 SER B CA 1
ATOM 3894 C C . SER B 1 95 ? -1.728 -26.125 13.914 1 77.75 95 SER B C 1
ATOM 3896 O O . SER B 1 95 ? -2.475 -26.375 12.969 1 77.75 95 SER B O 1
ATOM 3898 N N . PRO B 1 96 ? -2.076 -25.359 14.953 1 77.88 96 PRO B N 1
ATOM 3899 C CA . PRO B 1 96 ? -3.35 -24.625 14.906 1 77.88 96 PRO B CA 1
ATOM 3900 C C . PRO B 1 96 ? -3.467 -23.734 13.68 1 77.88 96 PRO B C 1
ATOM 3902 O O . PRO B 1 96 ? -4.559 -23.578 13.125 1 77.88 96 PRO B O 1
ATOM 3905 N N . GLU B 1 97 ? -2.436 -23.172 13.266 1 76.81 97 GLU B N 1
ATOM 3906 C CA . GLU B 1 97 ? -2.447 -22.312 12.086 1 76.81 97 GLU B CA 1
ATOM 3907 C C . GLU B 1 97 ? -2.797 -23.094 10.828 1 76.81 97 GLU B C 1
ATOM 3909 O O . GLU B 1 97 ? -3.545 -22.609 9.977 1 76.81 97 GLU B O 1
ATOM 3914 N N . LEU B 1 98 ? -2.336 -24.266 10.82 1 82.25 98 LEU B N 1
ATOM 3915 C CA . LEU B 1 98 ? -2.625 -25.125 9.672 1 82.25 98 LEU B CA 1
ATOM 3916 C C . LEU B 1 98 ? -4.094 -25.547 9.664 1 82.25 98 LEU B C 1
ATOM 3918 O O . LEU B 1 98 ? -4.73 -25.547 8.609 1 82.25 98 LEU B O 1
ATOM 3922 N N . PHE B 1 99 ? -4.578 -25.781 10.797 1 83.25 99 PHE B N 1
ATOM 3923 C CA . PHE B 1 99 ? -5.973 -26.188 10.922 1 83.25 99 PHE B CA 1
ATOM 3924 C C . PHE B 1 99 ? -6.902 -25.094 10.422 1 83.25 99 PHE B C 1
ATOM 3926 O O . PHE B 1 99 ? -7.809 -25.359 9.625 1 83.25 99 PHE B O 1
ATOM 3933 N N . ASP B 1 100 ? -6.711 -23.906 10.883 1 85.38 100 ASP B N 1
ATOM 3934 C CA . ASP B 1 100 ? -7.586 -22.797 10.539 1 85.38 100 ASP B CA 1
ATOM 3935 C C . ASP B 1 100 ? -7.582 -22.547 9.031 1 85.38 100 ASP B C 1
ATOM 3937 O O . ASP B 1 100 ? -8.633 -22.281 8.438 1 85.38 100 ASP B O 1
ATOM 3941 N N . ASN B 1 101 ? -6.461 -22.594 8.461 1 88.56 101 ASN B N 1
ATOM 3942 C CA . ASN B 1 101 ? -6.359 -22.375 7.02 1 88.56 101 ASN B CA 1
ATOM 3943 C C . ASN B 1 101 ? -7.082 -23.469 6.238 1 88.56 101 ASN B C 1
ATOM 3945 O O . ASN B 1 101 ? -7.848 -23.188 5.316 1 88.56 101 ASN B O 1
ATOM 3949 N N . LEU B 1 102 ? -6.848 -24.688 6.648 1 89 102 LEU B N 1
ATOM 3950 C CA . LEU B 1 102 ? -7.465 -25.812 5.961 1 89 102 LEU B CA 1
ATOM 3951 C C . LEU B 1 102 ? -8.984 -25.781 6.102 1 89 102 LEU B C 1
ATOM 3953 O O . LEU B 1 102 ? -9.703 -26.016 5.133 1 89 102 LEU B O 1
ATOM 3957 N N . TYR B 1 103 ? -9.344 -25.5 7.281 1 89.31 103 TYR B N 1
ATOM 3958 C CA . TYR B 1 103 ? -10.781 -25.406 7.531 1 89.31 103 TYR B CA 1
ATOM 3959 C C . TYR B 1 103 ? -11.422 -24.359 6.629 1 89.31 103 TYR B C 1
ATOM 3961 O O . TYR B 1 103 ? -12.445 -24.625 5.988 1 89.31 103 TYR B O 1
ATOM 3969 N N . LEU B 1 104 ? -10.867 -23.234 6.543 1 89.75 104 LEU B N 1
ATOM 3970 C CA . LEU B 1 104 ? -11.391 -22.141 5.727 1 89.75 104 LEU B CA 1
ATOM 3971 C C . LEU B 1 104 ? -11.438 -22.547 4.254 1 89.75 104 LEU B C 1
ATOM 3973 O O . LEU B 1 104 ? -12.469 -22.391 3.598 1 89.75 104 LEU B O 1
ATOM 3977 N N . ILE B 1 105 ? -10.352 -23.078 3.73 1 92.81 105 ILE B N 1
ATOM 3978 C CA . ILE B 1 105 ? -10.234 -23.406 2.316 1 92.81 105 ILE B CA 1
ATOM 3979 C C . ILE B 1 105 ? -11.234 -24.5 1.954 1 92.81 105 ILE B C 1
ATOM 3981 O O . ILE B 1 105 ? -11.922 -24.406 0.935 1 92.81 105 ILE B O 1
ATOM 3985 N N . ILE B 1 106 ? -11.32 -25.453 2.797 1 91.75 106 ILE B N 1
ATOM 3986 C CA . ILE B 1 106 ? -12.188 -26.594 2.516 1 91.75 106 ILE B CA 1
ATOM 3987 C C . ILE B 1 106 ? -13.648 -26.156 2.588 1 91.75 106 ILE B C 1
ATOM 3989 O O . ILE B 1 106 ? -14.477 -26.594 1.775 1 91.75 106 ILE B O 1
ATOM 3993 N N . LYS B 1 107 ? -13.945 -25.328 3.496 1 89.12 107 LYS B N 1
ATOM 3994 C CA . LYS B 1 107 ? -15.305 -24.797 3.594 1 89.12 107 LYS B CA 1
ATOM 3995 C C . LYS B 1 107 ? -15.688 -24.016 2.342 1 89.12 107 LYS B C 1
ATOM 3997 O O . LYS B 1 107 ? -16.781 -24.172 1.808 1 89.12 107 LYS B O 1
ATOM 4002 N N . ILE B 1 108 ? -14.82 -23.219 1.908 1 91.06 108 ILE B N 1
ATOM 4003 C CA . ILE B 1 108 ? -15.062 -22.422 0.705 1 91.06 108 ILE B CA 1
ATOM 4004 C C . ILE B 1 108 ? -15.172 -23.344 -0.505 1 91.06 108 ILE B C 1
ATOM 4006 O O . ILE B 1 108 ? -16.047 -23.172 -1.357 1 91.06 108 ILE B O 1
ATOM 4010 N N . ALA B 1 109 ? -14.305 -24.312 -0.523 1 91.81 109 ALA B N 1
ATOM 4011 C CA . ALA B 1 109 ? -14.305 -25.281 -1.625 1 91.81 109 ALA B CA 1
ATOM 4012 C C . ALA B 1 109 ? -15.633 -26.016 -1.706 1 91.81 109 ALA B C 1
ATOM 4014 O O . ALA B 1 109 ? -16.172 -26.219 -2.795 1 91.81 109 ALA B O 1
ATOM 4015 N N . THR B 1 110 ? -16.094 -26.391 -0.571 1 88.19 110 THR B N 1
ATOM 4016 C CA . THR B 1 110 ? -17.359 -27.109 -0.523 1 88.19 110 THR B CA 1
ATOM 4017 C C . THR B 1 110 ? -18.5 -26.219 -1.022 1 88.19 110 THR B C 1
ATOM 4019 O O . THR B 1 110 ? -19.422 -26.703 -1.673 1 88.19 110 THR B O 1
ATOM 4022 N N . SER B 1 111 ? -18.406 -25 -0.704 1 87.81 111 SER B N 1
ATOM 4023 C CA . SER B 1 111 ? -19.422 -24.062 -1.151 1 87.81 111 SER B CA 1
ATOM 4024 C C . SER B 1 111 ? -19.359 -23.859 -2.662 1 87.81 111 SER B C 1
ATOM 4026 O O . SER B 1 111 ? -20.406 -23.828 -3.326 1 87.81 111 SER B O 1
ATOM 4028 N N . PHE B 1 112 ? -18.203 -23.734 -3.229 1 89.31 112 PHE B N 1
ATOM 4029 C CA . PHE B 1 112 ? -18.016 -23.5 -4.656 1 89.31 112 PHE B CA 1
ATOM 4030 C C . PHE B 1 112 ? -18.391 -24.75 -5.461 1 89.31 112 PHE B C 1
ATOM 4032 O O . PHE B 1 112 ? -18.672 -24.656 -6.66 1 89.31 112 PHE B O 1
ATOM 4039 N N . ALA B 1 113 ? -18.328 -25.875 -4.75 1 84.38 113 ALA B N 1
ATOM 4040 C CA . ALA B 1 113 ? -18.641 -27.141 -5.406 1 84.38 113 ALA B CA 1
ATOM 4041 C C . ALA B 1 113 ? -20.125 -27.266 -5.688 1 84.38 113 ALA B C 1
ATOM 4043 O O . ALA B 1 113 ? -20.547 -28.078 -6.531 1 84.38 113 ALA B O 1
ATOM 4044 N N . LYS B 1 114 ? -20.875 -26.562 -4.949 1 78.75 114 LYS B N 1
ATOM 4045 C CA . LYS B 1 114 ? -22.312 -26.625 -5.145 1 78.75 114 LYS B CA 1
ATOM 4046 C C . LYS B 1 114 ? -22.719 -26 -6.48 1 78.75 114 LYS B C 1
ATOM 4048 O O . LYS B 1 114 ? -22.141 -25.016 -6.914 1 78.75 114 LYS B O 1
ATOM 4053 N N . PRO B 1 115 ? -23.531 -26.844 -7.238 1 65.81 115 PRO B N 1
ATOM 4054 C CA . PRO B 1 115 ? -23.953 -26.344 -8.547 1 65.81 115 PRO B CA 1
ATOM 4055 C C . PRO B 1 115 ? -24.578 -24.953 -8.477 1 65.81 115 PRO B C 1
ATOM 4057 O O . PRO B 1 115 ? -25.188 -24.594 -7.461 1 65.81 115 PRO B O 1
ATOM 4060 N N . LEU B 1 116 ? -24.203 -24.094 -9.359 1 59.78 116 LEU B N 1
ATOM 4061 C CA . LEU B 1 116 ? -24.812 -22.766 -9.445 1 59.78 116 LEU B CA 1
ATOM 4062 C C . LEU B 1 116 ? -26.344 -22.875 -9.422 1 59.78 116 LEU B C 1
ATOM 4064 O O . LEU B 1 116 ? -26.922 -23.734 -10.086 1 59.78 116 LEU B O 1
ATOM 4068 N N . PRO B 1 117 ? -26.969 -22.234 -8.477 1 52.97 117 PRO B N 1
ATOM 4069 C CA . PRO B 1 117 ? -28.422 -22.297 -8.602 1 52.97 117 PRO B CA 1
ATOM 4070 C C . PRO B 1 117 ? -28.906 -21.969 -10.016 1 52.97 117 PRO B C 1
ATOM 4072 O O . PRO B 1 117 ? -28.266 -21.172 -10.719 1 52.97 117 PRO B O 1
ATOM 4075 N N . ASP B 1 118 ? -29.531 -22.891 -10.562 1 42.28 118 ASP B N 1
ATOM 4076 C CA . ASP B 1 118 ? -30.188 -22.594 -11.836 1 42.28 118 ASP B CA 1
ATOM 4077 C C . ASP B 1 118 ? -30.781 -21.188 -11.828 1 42.28 118 ASP B C 1
ATOM 4079 O O . ASP B 1 118 ? -31.531 -20.828 -10.914 1 42.28 118 ASP B O 1
ATOM 4083 N N . LYS B 1 119 ? -30.156 -20.328 -12.344 1 42.25 119 LYS B N 1
ATOM 4084 C CA . LYS B 1 119 ? -30.938 -19.125 -12.609 1 42.25 119 LYS B CA 1
ATOM 4085 C C . LYS B 1 119 ? -32.344 -19.469 -13.055 1 42.25 119 LYS B C 1
ATOM 4087 O O . LYS B 1 119 ? -32.531 -20.109 -14.094 1 42.25 119 LYS B O 1
ATOM 4092 N N . LYS B 1 120 ? -33.375 -19.562 -12.312 1 35.94 120 LYS B N 1
ATOM 4093 C CA . LYS B 1 120 ? -34.688 -19.422 -12.891 1 35.94 120 LYS B CA 1
ATOM 4094 C C . LYS B 1 120 ? -34.719 -18.344 -13.969 1 35.94 120 LYS B C 1
ATOM 4096 O O . LYS B 1 120 ? -34.344 -17.188 -13.711 1 35.94 120 LYS B O 1
ATOM 4101 N N . GLU B 1 121 ? -34.594 -18.625 -15.242 1 37.81 121 GLU B N 1
ATOM 4102 C CA . GLU B 1 121 ? -35.156 -17.781 -16.281 1 37.81 121 GLU B CA 1
ATOM 4103 C C . GLU B 1 121 ? -36.5 -17.188 -15.836 1 37.81 121 GLU B C 1
ATOM 4105 O O . GLU B 1 121 ? -37.531 -17.859 -15.875 1 37.81 121 GLU B O 1
ATOM 4110 N N . HIS B 1 122 ? -36.562 -16.484 -14.844 1 33.47 122 HIS B N 1
ATOM 4111 C CA . HIS B 1 122 ? -37.812 -15.734 -14.922 1 33.47 122 HIS B CA 1
ATOM 4112 C C . HIS B 1 122 ? -37.969 -15 -16.25 1 33.47 122 HIS B C 1
ATOM 4114 O O . HIS B 1 122 ? -37.25 -14.008 -16.484 1 33.47 122 HIS B O 1
ATOM 4120 N N . LYS B 1 123 ? -38.438 -15.711 -17.266 1 35.03 123 LYS B N 1
ATOM 4121 C CA . LYS B 1 123 ? -39.125 -15.164 -18.438 1 35.03 123 LYS B CA 1
ATOM 4122 C C . LYS B 1 123 ? -40.188 -14.148 -18.016 1 35.03 123 LYS B C 1
ATOM 4124 O O . LYS B 1 123 ? -41.375 -14.453 -18.016 1 35.03 123 LYS B O 1
ATOM 4129 N N . ASP B 1 124 ? -40.219 -13.406 -17.016 1 32.22 124 ASP B N 1
ATOM 4130 C CA . ASP B 1 124 ? -41.281 -12.414 -17.078 1 32.22 124 ASP B CA 1
ATOM 4131 C C . ASP B 1 124 ? -41.25 -11.648 -18.406 1 32.22 124 ASP B C 1
ATOM 4133 O O . ASP B 1 124 ? -40.156 -11.352 -18.922 1 32.22 124 ASP B O 1
ATOM 4137 N N . LYS B 1 125 ? -42.531 -11.305 -19.047 1 30 125 LYS B N 1
ATOM 4138 C CA . LYS B 1 125 ? -43.062 -10.688 -20.266 1 30 125 LYS B CA 1
ATOM 4139 C C . LYS B 1 125 ? -42.188 -9.5 -20.688 1 30 125 LYS B C 1
ATOM 4141 O O . LYS B 1 125 ? -41.719 -9.445 -21.828 1 30 125 LYS B O 1
ATOM 4146 N N . LYS B 1 126 ? -43 -8.164 -20.797 1 31.8 126 LYS B N 1
ATOM 4147 C CA . LYS B 1 126 ? -43.25 -7.18 -21.844 1 31.8 126 LYS B CA 1
ATOM 4148 C C . LYS B 1 126 ? -42.062 -6.277 -22.078 1 31.8 126 LYS B C 1
ATOM 4150 O O . LYS B 1 126 ? -41.719 -5.977 -23.219 1 31.8 126 LYS B O 1
ATOM 4155 N N . THR B 1 127 ? -41.844 -5.07 -21.25 1 33.19 127 THR B N 1
ATOM 4156 C CA . THR B 1 127 ? -41.531 -3.783 -21.875 1 33.19 127 THR B CA 1
ATOM 4157 C C . THR B 1 127 ? -40.094 -3.723 -22.344 1 33.19 127 THR B C 1
ATOM 4159 O O . THR B 1 127 ? -39.188 -4.027 -21.578 1 33.19 127 THR B O 1
ATOM 4162 N N . LYS B 1 128 ? -39.844 -3.57 -23.688 1 34.91 128 LYS B N 1
ATOM 4163 C CA . LYS B 1 128 ? -38.781 -3.197 -24.609 1 34.91 128 LYS B CA 1
ATOM 4164 C C . LYS B 1 128 ? -37.875 -2.139 -23.984 1 34.91 128 LYS B C 1
ATOM 4166 O O . LYS B 1 128 ? -37.969 -0.955 -24.297 1 34.91 128 LYS B O 1
ATOM 4171 N N . GLU B 1 129 ? -37.781 -2.021 -22.688 1 33.81 129 GLU B N 1
ATOM 4172 C CA . GLU B 1 129 ? -36.844 -0.919 -22.453 1 33.81 129 GLU B CA 1
ATOM 4173 C C . GLU B 1 129 ? -35.5 -1.201 -23.078 1 33.81 129 GLU B C 1
ATOM 4175 O O . GLU B 1 129 ? -35.062 -2.354 -23.141 1 33.81 129 GLU B O 1
ATOM 4180 N N . PRO B 1 130 ? -34.875 -0.246 -23.875 1 36.97 130 PRO B N 1
ATOM 4181 C CA . PRO B 1 130 ? -33.625 -0.325 -24.641 1 36.97 130 PRO B CA 1
ATOM 4182 C C . PRO B 1 130 ? -32.531 -1.128 -23.906 1 36.97 130 PRO B C 1
ATOM 4184 O O . PRO B 1 130 ? -32.375 -0.988 -22.703 1 36.97 130 PRO B O 1
ATOM 4187 N N . LYS B 1 131 ? -32.25 -2.307 -24.531 1 36.53 131 LYS B N 1
ATOM 4188 C CA . LYS B 1 131 ? -31.234 -3.311 -24.234 1 36.53 131 LYS B CA 1
ATOM 4189 C C . LYS B 1 131 ? -29.953 -2.658 -23.734 1 36.53 131 LYS B C 1
ATOM 4191 O O . LYS B 1 131 ? -29.266 -1.969 -24.484 1 36.53 131 LYS B O 1
ATOM 4196 N N . GLU B 1 132 ? -30.016 -2.111 -22.594 1 36.16 132 GLU B N 1
ATOM 4197 C CA . GLU B 1 132 ? -28.656 -1.777 -22.188 1 36.16 132 GLU B CA 1
ATOM 4198 C C . GLU B 1 132 ? -27.672 -2.881 -22.578 1 36.16 132 GLU B C 1
ATOM 4200 O O . GLU B 1 132 ? -28 -4.066 -22.484 1 36.16 132 GLU B O 1
ATOM 4205 N N . PRO B 1 133 ? -26.656 -2.717 -23.5 1 37.28 133 PRO B N 1
ATOM 4206 C CA . PRO B 1 133 ? -25.734 -3.779 -23.922 1 37.28 133 PRO B CA 1
ATOM 4207 C C . PRO B 1 133 ? -25.5 -4.828 -22.844 1 37.28 133 PRO B C 1
ATOM 4209 O O . PRO B 1 133 ? -25.281 -4.48 -21.688 1 37.28 133 PRO B O 1
ATOM 4212 N N . THR B 1 134 ? -26.188 -5.918 -22.859 1 38.66 134 THR B N 1
ATOM 4213 C CA . THR B 1 134 ? -26.031 -7.09 -22.016 1 38.66 134 THR B CA 1
ATOM 4214 C C . THR B 1 134 ? -24.547 -7.371 -21.75 1 38.66 134 THR B C 1
ATOM 4216 O O . THR B 1 134 ? -23.812 -7.773 -22.672 1 38.66 134 THR B O 1
ATOM 4219 N N . LYS B 1 135 ? -23.844 -6.547 -21.078 1 40.81 135 LYS B N 1
ATOM 4220 C CA . LYS B 1 135 ? -22.469 -6.922 -20.719 1 40.81 135 LYS B CA 1
ATOM 4221 C C . LYS B 1 135 ? -22.375 -8.414 -20.422 1 40.81 135 LYS B C 1
ATOM 4223 O O . LYS B 1 135 ? -23.141 -8.945 -19.609 1 40.81 135 LYS B O 1
ATOM 4228 N N . THR B 1 136 ? -22.141 -9.258 -21.438 1 46.88 136 THR B N 1
ATOM 4229 C CA . THR B 1 136 ? -21.797 -10.656 -21.219 1 46.88 136 THR B CA 1
ATOM 4230 C C . THR B 1 136 ? -21.125 -10.836 -19.859 1 46.88 136 THR B C 1
ATOM 4232 O O . THR B 1 136 ? -20.172 -10.117 -19.531 1 46.88 136 THR B O 1
ATOM 4235 N N . PRO B 1 137 ? -21.781 -11.555 -18.969 1 57.47 137 PRO B N 1
ATOM 4236 C CA . PRO B 1 137 ? -21.25 -11.719 -17.609 1 57.47 137 PRO B CA 1
ATOM 4237 C C . PRO B 1 137 ? -19.812 -12.203 -17.578 1 57.47 137 PRO B C 1
ATOM 4239 O O . PRO B 1 137 ? -19.453 -13.148 -18.281 1 57.47 137 PRO B O 1
ATOM 4242 N N . ARG B 1 138 ? -18.906 -11.414 -17.172 1 66.06 138 ARG B N 1
ATOM 4243 C CA . ARG B 1 138 ? -17.484 -11.75 -17.016 1 66.06 138 ARG B CA 1
ATOM 4244 C C . ARG B 1 138 ? -17.312 -12.984 -16.141 1 66.06 138 ARG B C 1
ATOM 4246 O O . ARG B 1 138 ? -18.016 -13.156 -15.156 1 66.06 138 ARG B O 1
ATOM 4253 N N . LYS B 1 139 ? -16.578 -14 -16.719 1 83.5 139 LYS B N 1
ATOM 4254 C CA . LYS B 1 139 ? -16.219 -15.18 -15.938 1 83.5 139 LYS B CA 1
ATOM 4255 C C . LYS B 1 139 ? -15.445 -14.789 -14.68 1 83.5 139 LYS B C 1
ATOM 4257 O O . LYS B 1 139 ? -14.484 -14.016 -14.742 1 83.5 139 LYS B O 1
ATOM 4262 N N . PRO B 1 140 ? -15.922 -15.266 -13.57 1 92.75 140 PRO B N 1
ATOM 4263 C CA . PRO B 1 140 ? -15.195 -14.953 -12.344 1 92.75 140 PRO B CA 1
ATOM 4264 C C . PRO B 1 140 ? -13.812 -15.602 -12.297 1 92.75 140 PRO B C 1
ATOM 4266 O O . PRO B 1 140 ? -13.562 -16.594 -12.992 1 92.75 140 PRO B O 1
ATOM 4269 N N . ILE B 1 141 ? -12.914 -14.984 -11.578 1 96.06 141 ILE B N 1
ATOM 4270 C CA . ILE B 1 141 ? -11.594 -15.586 -11.383 1 96.06 141 ILE B CA 1
ATOM 4271 C C . ILE B 1 141 ? -11.305 -15.711 -9.883 1 96.06 141 ILE B C 1
ATOM 4273 O O . ILE B 1 141 ? -11.797 -14.914 -9.086 1 96.06 141 ILE B O 1
ATOM 4277 N N . ILE B 1 142 ? -10.594 -16.766 -9.57 1 97.06 142 ILE B N 1
ATOM 4278 C CA . ILE B 1 142 ? -10.109 -16.984 -8.211 1 97.06 142 ILE B CA 1
ATOM 4279 C C . ILE B 1 142 ? -8.586 -16.906 -8.188 1 97.06 142 ILE B C 1
ATOM 4281 O O . ILE B 1 142 ? -7.906 -17.656 -8.906 1 97.06 142 ILE B O 1
ATOM 4285 N N . VAL B 1 143 ? -8.055 -15.992 -7.422 1 98.06 143 VAL B N 1
ATOM 4286 C CA . VAL B 1 143 ? -6.613 -15.844 -7.281 1 98.06 143 VAL B CA 1
ATOM 4287 C C . VAL B 1 143 ? -6.207 -16.094 -5.832 1 98.06 143 VAL B C 1
ATOM 4289 O O . VAL B 1 143 ? -6.641 -15.375 -4.926 1 98.06 143 VAL B O 1
ATOM 4292 N N . ALA B 1 144 ? -5.41 -17.109 -5.645 1 98 144 ALA B N 1
ATOM 4293 C CA . ALA B 1 144 ? -4.965 -17.5 -4.309 1 98 144 ALA B CA 1
ATOM 4294 C C . ALA B 1 144 ? -3.508 -17.094 -4.078 1 98 144 ALA B C 1
ATOM 4296 O O . ALA B 1 144 ? -2.766 -16.859 -5.035 1 98 144 ALA B O 1
ATOM 4297 N N . ASP B 1 145 ? -3.127 -17.031 -2.803 1 95.5 145 ASP B N 1
ATOM 4298 C CA . ASP B 1 145 ? -1.775 -16.594 -2.467 1 95.5 145 ASP B CA 1
ATOM 4299 C C . ASP B 1 145 ? -0.767 -17.719 -2.676 1 95.5 145 ASP B C 1
ATOM 4301 O O . ASP B 1 145 ? 0.443 -17.5 -2.574 1 95.5 145 ASP B O 1
ATOM 4305 N N . GLY B 1 146 ? -1.33 -18.906 -3.02 1 94.75 146 GLY B N 1
ATOM 4306 C CA . GLY B 1 146 ? -0.371 -19.984 -3.229 1 94.75 146 GLY B CA 1
ATOM 4307 C C . GLY B 1 146 ? -0.991 -21.219 -3.834 1 94.75 146 GLY B C 1
ATOM 4308 O O . GLY B 1 146 ? -2.207 -21.297 -4.02 1 94.75 146 GLY B O 1
ATOM 4309 N N . LEU B 1 147 ? -0.105 -22.203 -4.012 1 95.75 147 LEU B N 1
ATOM 4310 C CA . LEU B 1 147 ? -0.43 -23.469 -4.676 1 95.75 147 LEU B CA 1
ATOM 4311 C C . LEU B 1 147 ? -1.379 -24.297 -3.824 1 95.75 147 LEU B C 1
ATOM 4313 O O . LEU B 1 147 ? -2.264 -24.984 -4.355 1 95.75 147 LEU B O 1
ATOM 4317 N N . LEU B 1 148 ? -1.268 -24.25 -2.549 1 93.88 148 LEU B N 1
ATOM 4318 C CA . LEU B 1 148 ? -2.021 -25.094 -1.641 1 93.88 148 LEU B CA 1
ATOM 4319 C C . LEU B 1 148 ? -3.52 -24.844 -1.769 1 93.88 148 LEU B C 1
ATOM 4321 O O . LEU B 1 148 ? -4.312 -25.781 -1.829 1 93.88 148 LEU B O 1
ATOM 4325 N N . VAL B 1 149 ? -3.871 -23.609 -1.848 1 95.94 149 VAL B N 1
ATOM 4326 C CA . VAL B 1 149 ? -5.281 -23.25 -1.925 1 95.94 149 VAL B CA 1
ATOM 4327 C C . VAL B 1 149 ? -5.895 -23.828 -3.199 1 95.94 149 VAL B C 1
ATOM 4329 O O . VAL B 1 149 ? -6.949 -24.453 -3.154 1 95.94 149 VAL B O 1
ATOM 4332 N N . ILE B 1 150 ? -5.25 -23.688 -4.273 1 96.5 150 ILE B N 1
ATOM 4333 C CA . ILE B 1 150 ? -5.781 -24.094 -5.57 1 96.5 150 ILE B CA 1
ATOM 4334 C C . ILE B 1 150 ? -5.824 -25.609 -5.656 1 96.5 150 ILE B C 1
ATOM 4336 O O . ILE B 1 150 ? -6.777 -26.188 -6.195 1 96.5 150 ILE B O 1
ATOM 4340 N N . ASP B 1 151 ? -4.797 -26.203 -5.148 1 95.94 151 ASP B N 1
ATOM 4341 C CA . ASP B 1 151 ? -4.773 -27.672 -5.145 1 95.94 151 ASP B CA 1
ATOM 4342 C C . ASP B 1 151 ? -5.926 -28.234 -4.316 1 95.94 151 ASP B C 1
ATOM 4344 O O . ASP B 1 151 ? -6.613 -29.156 -4.75 1 95.94 151 ASP B O 1
ATOM 4348 N N . ILE B 1 152 ? -6.148 -27.688 -3.205 1 94.25 152 ILE B N 1
ATOM 4349 C CA . ILE B 1 152 ? -7.227 -28.125 -2.324 1 94.25 152 ILE B CA 1
ATOM 4350 C C . ILE B 1 152 ? -8.578 -27.859 -2.992 1 94.25 152 ILE B C 1
ATOM 4352 O O . ILE B 1 152 ? -9.469 -28.719 -2.943 1 94.25 152 ILE B O 1
ATOM 4356 N N . LEU B 1 153 ? -8.742 -26.688 -3.572 1 94.44 153 LEU B N 1
ATOM 4357 C CA . LEU B 1 153 ? -9.977 -26.391 -4.293 1 94.44 153 LEU B CA 1
ATOM 4358 C C . LEU B 1 153 ? -10.25 -27.438 -5.367 1 94.44 153 LEU B C 1
ATOM 4360 O O . LEU B 1 153 ? -11.383 -27.906 -5.504 1 94.44 153 LEU B O 1
ATOM 4364 N N . MET B 1 154 ? -9.219 -27.844 -6.062 1 93.38 154 MET B N 1
ATOM 4365 C CA . MET B 1 154 ? -9.367 -28.812 -7.148 1 93.38 154 MET B CA 1
ATOM 4366 C C . MET B 1 154 ? -9.688 -30.203 -6.602 1 93.38 154 MET B C 1
ATOM 4368 O O . MET B 1 154 ? -10.375 -30.984 -7.254 1 93.38 154 MET B O 1
ATOM 4372 N N . ILE B 1 155 ? -9.18 -30.5 -5.445 1 92.94 155 ILE B N 1
ATOM 4373 C CA . ILE B 1 155 ? -9.406 -31.797 -4.816 1 92.94 155 ILE B CA 1
ATOM 4374 C C . ILE B 1 155 ? -10.859 -31.906 -4.367 1 92.94 155 ILE B C 1
ATOM 4376 O O . ILE B 1 155 ? -11.492 -32.938 -4.535 1 92.94 155 ILE B O 1
ATOM 4380 N N . ILE B 1 156 ? -11.375 -30.828 -3.828 1 91.31 156 ILE B N 1
ATOM 4381 C CA . ILE B 1 156 ? -12.68 -30.875 -3.17 1 91.31 156 ILE B CA 1
ATOM 4382 C C . ILE B 1 156 ? -13.766 -30.438 -4.148 1 91.31 156 ILE B C 1
ATOM 4384 O O . ILE B 1 156 ? -14.844 -31.047 -4.207 1 91.31 156 ILE B O 1
ATOM 4388 N N . ALA B 1 157 ? -13.562 -29.312 -4.875 1 89.81 157 ALA B N 1
ATOM 4389 C CA . ALA B 1 157 ? -14.555 -28.703 -5.762 1 89.81 157 ALA B CA 1
ATOM 4390 C C . ALA B 1 157 ? -14.227 -28.984 -7.227 1 89.81 157 ALA B C 1
ATOM 4392 O O . ALA B 1 157 ? -13.922 -28.078 -7.984 1 89.81 157 ALA B O 1
ATOM 4393 N N . LYS B 1 158 ? -14.609 -30.156 -7.691 1 85.31 158 LYS B N 1
ATOM 4394 C CA . LYS B 1 158 ? -14.234 -30.594 -9.031 1 85.31 158 LYS B CA 1
ATOM 4395 C C . LYS B 1 158 ? -15.086 -29.906 -10.094 1 85.31 158 LYS B C 1
ATOM 4397 O O . LYS B 1 158 ? -14.75 -29.938 -11.281 1 85.31 158 LYS B O 1
ATOM 4402 N N . THR B 1 159 ? -16.062 -29.203 -9.672 1 87.44 159 THR B N 1
ATOM 4403 C CA . THR B 1 159 ? -16.969 -28.562 -10.602 1 87.44 159 THR B CA 1
ATOM 4404 C C . THR B 1 159 ? -16.453 -27.203 -11.023 1 87.44 159 THR B C 1
ATOM 4406 O O . THR B 1 159 ? -16.938 -26.609 -11.992 1 87.44 159 THR B O 1
ATOM 4409 N N . ILE B 1 160 ? -15.492 -26.688 -10.383 1 90 160 ILE B N 1
ATOM 4410 C CA . ILE B 1 160 ? -14.938 -25.375 -10.719 1 90 160 ILE B CA 1
ATOM 4411 C C . ILE B 1 160 ? -14.125 -25.484 -12.008 1 90 160 ILE B C 1
ATOM 4413 O O . ILE B 1 160 ? -13.273 -26.359 -12.141 1 90 160 ILE B O 1
ATOM 4417 N N . PRO B 1 161 ? -14.484 -24.703 -12.969 1 91.88 161 PRO B N 1
ATOM 4418 C CA . PRO B 1 161 ? -13.617 -24.688 -14.156 1 91.88 161 PRO B CA 1
ATOM 4419 C C . PRO B 1 161 ? -12.172 -24.344 -13.82 1 91.88 161 PRO B C 1
ATOM 4421 O O . PRO B 1 161 ? -11.906 -23.281 -13.234 1 91.88 161 PRO B O 1
ATOM 4424 N N . PRO B 1 162 ? -11.273 -25.172 -14.156 1 94 162 PRO B N 1
ATOM 4425 C CA . PRO B 1 162 ? -9.875 -24.953 -13.766 1 94 162 PRO B CA 1
ATOM 4426 C C . PRO B 1 162 ? -9.289 -23.672 -14.367 1 94 162 PRO B C 1
ATOM 4428 O O . PRO B 1 162 ? -8.344 -23.109 -13.82 1 94 162 PRO B O 1
ATOM 4431 N N . GLU B 1 163 ? -9.852 -23.156 -15.461 1 93.5 163 GLU B N 1
ATOM 4432 C CA . GLU B 1 163 ? -9.289 -22.031 -16.188 1 93.5 163 GLU B CA 1
ATOM 4433 C C . GLU B 1 163 ? -9.43 -20.734 -15.398 1 93.5 163 GLU B C 1
ATOM 4435 O O . GLU B 1 163 ? -8.789 -19.734 -15.719 1 93.5 163 GLU B O 1
ATOM 4440 N N . ILE B 1 164 ? -10.273 -20.719 -14.391 1 95 164 ILE B N 1
ATOM 4441 C CA . ILE B 1 164 ? -10.516 -19.484 -13.664 1 95 164 ILE B CA 1
ATOM 4442 C C . ILE B 1 164 ? -9.656 -19.438 -12.406 1 95 164 ILE B C 1
ATOM 4444 O O . ILE B 1 164 ? -9.688 -18.469 -11.648 1 95 164 ILE B O 1
ATOM 4448 N N . LEU B 1 165 ? -8.859 -20.531 -12.148 1 96.88 165 LEU B N 1
ATOM 4449 C CA . LEU B 1 165 ? -8.062 -20.656 -10.93 1 96.88 165 LEU B CA 1
ATOM 4450 C C . LEU B 1 165 ? -6.633 -20.203 -11.164 1 96.88 165 LEU B C 1
ATOM 4452 O O . LEU B 1 165 ? -5.977 -20.656 -12.109 1 96.88 165 LEU B O 1
ATOM 4456 N N . PHE B 1 166 ? -6.168 -19.281 -10.344 1 97.88 166 PHE B N 1
ATOM 4457 C CA . PHE B 1 166 ? -4.805 -18.766 -10.406 1 97.88 166 PHE B CA 1
ATOM 4458 C C . PHE B 1 166 ? -4.172 -18.75 -9.023 1 97.88 166 PHE B C 1
ATOM 4460 O O . PHE B 1 166 ? -4.875 -18.688 -8.008 1 97.88 166 PHE B O 1
ATOM 4467 N N . PHE B 1 167 ? -2.852 -18.797 -8.938 1 97.62 167 PHE B N 1
ATOM 4468 C CA . PHE B 1 167 ? -2.164 -18.562 -7.676 1 97.62 167 PHE B CA 1
ATOM 4469 C C . PHE B 1 167 ? -0.83 -17.859 -7.91 1 97.62 167 PHE B C 1
ATOM 4471 O O . PHE B 1 167 ? -0.259 -17.953 -9 1 97.62 167 PHE B O 1
ATOM 4478 N N . VAL B 1 168 ? -0.357 -17.234 -6.844 1 94.81 168 VAL B N 1
ATOM 4479 C CA . VAL B 1 168 ? 0.811 -16.359 -6.906 1 94.81 168 VAL B CA 1
ATOM 4480 C C . VAL B 1 168 ? 2.076 -17.156 -6.629 1 94.81 168 VAL B C 1
ATOM 4482 O O . VAL B 1 168 ? 2.039 -18.141 -5.887 1 94.81 168 VAL B O 1
ATOM 4485 N N . THR B 1 169 ? 3.137 -16.734 -7.27 1 91.38 169 THR B N 1
ATOM 4486 C CA . THR B 1 169 ? 4.453 -17.297 -7.004 1 91.38 169 THR B CA 1
ATOM 4487 C C . THR B 1 169 ? 5.484 -16.188 -6.797 1 91.38 169 THR B C 1
ATOM 4489 O O . THR B 1 169 ? 5.453 -15.164 -7.484 1 91.38 169 THR B O 1
ATOM 4492 N N . PRO B 1 170 ? 6.375 -16.422 -5.887 1 89.38 170 PRO B N 1
ATOM 4493 C CA . PRO B 1 170 ? 7.43 -15.422 -5.68 1 89.38 170 PRO B CA 1
ATOM 4494 C C . PRO B 1 170 ? 8.625 -15.625 -6.609 1 89.38 170 PRO B C 1
ATOM 4496 O O . PRO B 1 170 ? 9.531 -14.797 -6.637 1 89.38 170 PRO B O 1
ATOM 4499 N N . LEU B 1 171 ? 8.648 -16.594 -7.367 1 92.62 171 LEU B N 1
ATOM 4500 C CA . LEU B 1 171 ? 9.844 -17.031 -8.078 1 92.62 171 LEU B CA 1
ATOM 4501 C C . LEU B 1 171 ? 10.266 -16.016 -9.125 1 92.62 171 LEU B C 1
ATOM 4503 O O . LEU B 1 171 ? 11.461 -15.812 -9.352 1 92.62 171 LEU B O 1
ATOM 4507 N N . ARG B 1 172 ? 9.32 -15.43 -9.703 1 90.56 172 ARG B N 1
ATOM 4508 C CA . ARG B 1 172 ? 9.656 -14.406 -10.688 1 90.56 172 ARG B CA 1
ATOM 4509 C C . ARG B 1 172 ? 10.414 -13.25 -10.047 1 90.56 172 ARG B C 1
ATOM 4511 O O . ARG B 1 172 ? 11.438 -12.797 -10.57 1 90.56 172 ARG B O 1
ATOM 4518 N N . SER B 1 173 ? 9.898 -12.812 -8.945 1 88.88 173 SER B N 1
ATOM 4519 C CA . SER B 1 173 ? 10.531 -11.703 -8.242 1 88.88 173 SER B CA 1
ATOM 4520 C C . SER B 1 173 ? 11.891 -12.094 -7.688 1 88.88 173 SER B C 1
ATOM 4522 O O . SER B 1 173 ? 12.828 -11.297 -7.707 1 88.88 173 SER B O 1
ATOM 4524 N N . ILE B 1 174 ? 11.992 -13.258 -7.219 1 91.38 174 ILE B N 1
ATOM 4525 C CA . ILE B 1 174 ? 13.258 -13.758 -6.711 1 91.38 174 ILE B CA 1
ATOM 4526 C C . ILE B 1 174 ? 14.297 -13.781 -7.832 1 91.38 174 ILE B C 1
ATOM 4528 O O . ILE B 1 174 ? 15.43 -13.32 -7.652 1 91.38 174 ILE B O 1
ATOM 4532 N N . ALA B 1 175 ? 13.891 -14.273 -8.969 1 92.81 175 ALA B N 1
ATOM 4533 C CA . ALA B 1 175 ? 14.789 -14.336 -10.117 1 92.81 175 ALA B CA 1
ATOM 4534 C C . ALA B 1 175 ? 15.242 -12.938 -10.531 1 92.81 175 ALA B C 1
ATOM 4536 O O . ALA B 1 175 ? 16.438 -12.711 -10.766 1 92.81 175 ALA B O 1
ATOM 4537 N N . LYS B 1 176 ? 14.344 -12.062 -10.578 1 90.19 176 LYS B N 1
ATOM 4538 C CA . LYS B 1 176 ? 14.648 -10.703 -11.008 1 90.19 176 LYS B CA 1
ATOM 4539 C C . LYS B 1 176 ? 15.586 -10.008 -10.016 1 90.19 176 LYS B C 1
ATOM 4541 O O . LYS B 1 176 ? 16.562 -9.383 -10.414 1 90.19 176 LYS B O 1
ATOM 4546 N N . THR B 1 177 ? 15.258 -10.133 -8.773 1 88.19 177 THR B N 1
ATOM 4547 C CA . THR B 1 177 ? 16.078 -9.477 -7.758 1 88.19 177 THR B CA 1
ATOM 4548 C C . THR B 1 177 ? 17.484 -10.062 -7.727 1 88.19 177 THR B C 1
ATOM 4550 O O . THR B 1 177 ? 18.469 -9.328 -7.609 1 88.19 177 THR B O 1
ATOM 4553 N N . MET B 1 178 ? 17.578 -11.305 -7.84 1 90.62 178 MET B N 1
ATOM 4554 C CA . MET B 1 178 ? 18.859 -11.977 -7.812 1 90.62 178 MET B CA 1
ATOM 4555 C C . MET B 1 178 ? 19.719 -11.57 -9.016 1 90.62 178 MET B C 1
ATOM 4557 O O . MET B 1 178 ? 20.906 -11.258 -8.867 1 90.62 178 MET B O 1
ATOM 4561 N N . LEU B 1 179 ? 19.109 -11.641 -10.188 1 90.69 179 LEU B N 1
ATOM 4562 C CA . LEU B 1 179 ? 19.844 -11.266 -11.391 1 90.69 179 LEU B CA 1
ATOM 4563 C C . LEU B 1 179 ? 20.234 -9.789 -11.359 1 90.69 179 LEU B C 1
ATOM 4565 O O . LEU B 1 179 ? 21.328 -9.422 -11.797 1 90.69 179 LEU B O 1
ATOM 4569 N N . SER B 1 180 ? 19.281 -8.992 -10.914 1 89.31 180 SER B N 1
ATOM 4570 C CA . SER B 1 180 ? 19.562 -7.562 -10.758 1 89.31 180 SER B CA 1
ATOM 4571 C C . SER B 1 180 ? 20.781 -7.328 -9.883 1 89.31 180 SER B C 1
ATOM 4573 O O . SER B 1 180 ? 21.625 -6.484 -10.195 1 89.31 180 SER B O 1
ATOM 4575 N N . ASP B 1 181 ? 20.875 -8.039 -8.812 1 86.69 181 ASP B N 1
ATOM 4576 C CA . ASP B 1 181 ? 22 -7.91 -7.895 1 86.69 181 ASP B CA 1
ATOM 4577 C C . ASP B 1 181 ? 23.297 -8.375 -8.547 1 86.69 181 ASP B C 1
ATOM 4579 O O . ASP B 1 181 ? 24.344 -7.734 -8.391 1 86.69 181 ASP B O 1
ATOM 4583 N N . LEU B 1 182 ? 23.297 -9.445 -9.227 1 87 182 LEU B N 1
ATOM 4584 C CA . LEU B 1 182 ? 24.469 -10 -9.875 1 87 182 LEU B CA 1
ATOM 4585 C C . LEU B 1 182 ? 24.984 -9.07 -10.961 1 87 182 LEU B C 1
ATOM 4587 O O . LEU B 1 182 ? 26.203 -8.922 -11.141 1 87 182 LEU B O 1
ATOM 4591 N N . LEU B 1 183 ? 24.062 -8.461 -11.688 1 88.25 183 LEU B N 1
ATOM 4592 C CA . LEU B 1 183 ? 24.422 -7.605 -12.812 1 88.25 183 LEU B CA 1
ATOM 4593 C C . LEU B 1 183 ? 24.547 -6.152 -12.367 1 88.25 183 LEU B C 1
ATOM 4595 O O . LEU B 1 183 ? 24.984 -5.297 -13.141 1 88.25 183 LEU B O 1
ATOM 4599 N N . LYS B 1 184 ? 24.047 -5.891 -11.156 1 86 184 LYS B N 1
ATOM 4600 C CA . LYS B 1 184 ? 24.062 -4.543 -10.602 1 86 184 LYS B CA 1
ATOM 4601 C C . LYS B 1 184 ? 23.234 -3.588 -11.453 1 86 184 LYS B C 1
ATOM 4603 O O . LYS B 1 184 ? 23.703 -2.504 -11.812 1 86 184 LYS B O 1
ATOM 4608 N N . VAL B 1 185 ? 22.203 -4.102 -11.906 1 87.31 185 VAL B N 1
ATOM 4609 C CA . VAL B 1 185 ? 21.234 -3.311 -12.664 1 87.31 185 VAL B CA 1
ATOM 4610 C C . VAL B 1 185 ? 19.891 -3.303 -11.938 1 87.31 185 VAL B C 1
ATOM 4612 O O . VAL B 1 185 ? 19.688 -4.059 -10.992 1 87.31 185 VAL B O 1
ATOM 4615 N N . LYS B 1 186 ? 19.047 -2.49 -12.391 1 83.88 186 LYS B N 1
ATOM 4616 C CA . LYS B 1 186 ? 17.703 -2.436 -11.836 1 83.88 186 LYS B CA 1
ATOM 4617 C C . LYS B 1 186 ? 16.844 -3.562 -12.383 1 83.88 186 LYS B C 1
ATOM 4619 O O . LYS B 1 186 ? 17.016 -3.99 -13.523 1 83.88 186 LYS B O 1
ATOM 4624 N N . CYS B 1 187 ? 15.859 -3.91 -11.586 1 85.56 187 CYS B N 1
ATOM 4625 C CA . CYS B 1 187 ? 14.953 -4.984 -11.977 1 85.56 187 CYS B CA 1
ATOM 4626 C C . CYS B 1 187 ? 14.172 -4.613 -13.227 1 85.56 187 CYS B C 1
ATOM 4628 O O . CYS B 1 187 ? 13.852 -5.477 -14.047 1 85.56 187 CYS B O 1
ATOM 4630 N N . SER B 1 188 ? 13.922 -3.338 -13.352 1 83.06 188 SER B N 1
ATOM 4631 C CA . SER B 1 188 ? 13.109 -2.877 -14.477 1 83.06 188 SER B CA 1
ATOM 4632 C C . SER B 1 188 ? 13.859 -3.006 -15.797 1 83.06 188 SER B C 1
ATOM 4634 O O . SER B 1 188 ? 13.258 -2.971 -16.859 1 83.06 188 SER B O 1
ATOM 4636 N N . GLU B 1 189 ? 15.102 -3.152 -15.734 1 88.5 189 GLU B N 1
ATOM 4637 C CA . GLU B 1 189 ? 15.93 -3.232 -16.922 1 88.5 189 GLU B CA 1
ATOM 4638 C C . GLU B 1 189 ? 16.031 -4.668 -17.438 1 88.5 189 GLU B C 1
ATOM 4640 O O . GLU B 1 189 ? 16.5 -4.91 -18.547 1 88.5 189 GLU B O 1
ATOM 4645 N N . LEU B 1 190 ? 15.594 -5.531 -16.656 1 90.5 190 LEU B N 1
ATOM 4646 C CA . LEU B 1 190 ? 15.711 -6.945 -16.984 1 90.5 190 LEU B CA 1
ATOM 4647 C C . LEU B 1 190 ? 14.57 -7.387 -17.906 1 90.5 190 LEU B C 1
ATOM 4649 O O . LEU B 1 190 ? 13.484 -6.812 -17.859 1 90.5 190 LEU B O 1
ATOM 4653 N N . ASN B 1 191 ? 14.867 -8.328 -18.688 1 90.94 191 ASN B N 1
ATOM 4654 C CA . ASN B 1 191 ? 13.852 -8.891 -19.578 1 90.94 191 ASN B CA 1
ATOM 4655 C C . ASN B 1 191 ? 12.953 -9.883 -18.859 1 90.94 191 ASN B C 1
ATOM 4657 O O . ASN B 1 191 ? 13.117 -10.117 -17.656 1 90.94 191 ASN B O 1
ATOM 4661 N N . THR B 1 192 ? 12.047 -10.508 -19.594 1 90.25 192 THR B N 1
ATOM 4662 C CA . THR B 1 192 ? 11 -11.359 -19.031 1 90.25 192 THR B CA 1
ATOM 4663 C C . THR B 1 192 ? 11.602 -12.617 -18.406 1 90.25 192 THR B C 1
ATOM 4665 O O . THR B 1 192 ? 12.523 -13.211 -18.969 1 90.25 192 THR B O 1
ATOM 4668 N N . VAL B 1 193 ? 11.109 -12.938 -17.25 1 92.38 193 VAL B N 1
ATOM 4669 C CA . VAL B 1 193 ? 11.484 -14.164 -16.562 1 92.38 193 VAL B CA 1
ATOM 4670 C C . VAL B 1 193 ? 10.398 -15.219 -16.766 1 92.38 193 VAL B C 1
ATOM 4672 O O . VAL B 1 193 ? 9.219 -14.961 -16.516 1 92.38 193 VAL B O 1
ATOM 4675 N N . TYR B 1 194 ? 10.781 -16.359 -17.219 1 93.62 194 TYR B N 1
ATOM 4676 C CA . TYR B 1 194 ? 9.875 -17.484 -17.406 1 93.62 194 TYR B CA 1
ATOM 4677 C C . TYR B 1 194 ? 10.062 -18.516 -16.297 1 93.62 194 TYR B C 1
ATOM 4679 O O . TYR B 1 194 ? 11.188 -18.906 -15.977 1 93.62 194 TYR B O 1
ATOM 4687 N N . VAL B 1 195 ? 8.969 -18.906 -15.75 1 95.94 195 VAL B N 1
ATOM 4688 C CA . VAL B 1 195 ? 9.047 -19.828 -14.617 1 95.94 195 VAL B CA 1
ATOM 4689 C C . VAL B 1 195 ? 8.188 -21.047 -14.898 1 95.94 195 VAL B C 1
ATOM 4691 O O . VAL B 1 195 ? 7.055 -20.938 -15.367 1 95.94 195 VAL B O 1
ATOM 4694 N N . TRP B 1 196 ? 8.711 -22.219 -14.711 1 96.81 196 TRP B N 1
ATOM 4695 C CA . TRP B 1 196 ? 8.023 -23.516 -14.625 1 96.81 196 TRP B CA 1
ATOM 4696 C C . TRP B 1 196 ? 8.219 -24.141 -13.242 1 96.81 196 TRP B C 1
ATOM 4698 O O . TRP B 1 196 ? 9.336 -24.484 -12.867 1 96.81 196 TRP B O 1
ATOM 4708 N N . ALA B 1 197 ? 7.109 -24.297 -12.547 1 97.25 197 ALA B N 1
ATOM 4709 C CA . ALA B 1 197 ? 7.332 -24.703 -11.164 1 97.25 197 ALA B CA 1
ATOM 4710 C C . ALA B 1 197 ? 6.211 -25.609 -10.672 1 97.25 197 ALA B C 1
ATOM 4712 O O . ALA B 1 197 ? 5.051 -25.438 -11.047 1 97.25 197 ALA B O 1
ATOM 4713 N N . ALA B 1 198 ? 6.57 -26.609 -9.852 1 96.38 198 ALA B N 1
ATOM 4714 C CA . ALA B 1 198 ? 5.621 -27.391 -9.07 1 96.38 198 ALA B CA 1
ATOM 4715 C C . ALA B 1 198 ? 5.453 -26.812 -7.668 1 96.38 198 ALA B C 1
ATOM 4717 O O . ALA B 1 198 ? 4.438 -27.047 -7.008 1 96.38 198 ALA B O 1
ATOM 4718 N N . SER B 1 199 ? 6.449 -26.172 -7.266 1 92.38 199 SER B N 1
ATOM 4719 C CA . SER B 1 199 ? 6.52 -25.5 -5.969 1 92.38 199 SER B CA 1
ATOM 4720 C C . SER B 1 199 ? 7.605 -24.438 -5.953 1 92.38 199 SER B C 1
ATOM 4722 O O . SER B 1 199 ? 8.219 -24.141 -6.984 1 92.38 199 SER B O 1
ATOM 4724 N N . ASP B 1 200 ? 7.789 -23.828 -4.742 1 90.31 200 ASP B N 1
ATOM 4725 C CA . ASP B 1 200 ? 8.82 -22.797 -4.637 1 90.31 200 ASP B CA 1
ATOM 4726 C C . ASP B 1 200 ? 10.195 -23.406 -4.41 1 90.31 200 ASP B C 1
ATOM 4728 O O . ASP B 1 200 ? 11.195 -22.703 -4.34 1 90.31 200 ASP B O 1
ATOM 4732 N N . ILE B 1 201 ? 10.219 -24.797 -4.363 1 90.06 201 ILE B N 1
ATOM 4733 C CA . ILE B 1 201 ? 11.516 -25.438 -4.148 1 90.06 201 ILE B CA 1
ATOM 4734 C C . ILE B 1 201 ? 11.859 -26.312 -5.352 1 90.06 201 ILE B C 1
ATOM 4736 O O . ILE B 1 201 ? 13.016 -26.703 -5.523 1 90.06 201 ILE B O 1
ATOM 4740 N N . VAL B 1 202 ? 10.906 -26.703 -6.117 1 94.88 202 VAL B N 1
ATOM 4741 C CA . VAL B 1 202 ? 11.141 -27.484 -7.328 1 94.88 202 VAL B CA 1
ATOM 4742 C C . VAL B 1 202 ? 10.656 -26.703 -8.547 1 94.88 202 VAL B C 1
ATOM 4744 O O . VAL B 1 202 ? 9.453 -26.656 -8.82 1 94.88 202 VAL B O 1
ATOM 4747 N N . PHE B 1 203 ? 11.602 -26.109 -9.211 1 96.44 203 PHE B N 1
ATOM 4748 C CA . PHE B 1 203 ? 11.242 -25.234 -10.328 1 96.44 203 PHE B CA 1
ATOM 4749 C C . PHE B 1 203 ? 12.414 -25.078 -11.289 1 96.44 203 PHE B C 1
ATOM 4751 O O . PHE B 1 203 ? 13.516 -25.578 -11.023 1 96.44 203 PHE B O 1
ATOM 4758 N N . HIS B 1 204 ? 12.07 -24.531 -12.414 1 95.19 204 HIS B N 1
ATOM 4759 C CA . HIS B 1 204 ? 13.047 -24.047 -13.391 1 95.19 204 HIS B CA 1
ATOM 4760 C C . HIS B 1 204 ? 12.672 -22.656 -13.898 1 95.19 204 HIS B C 1
ATOM 4762 O O . HIS B 1 204 ? 11.492 -22.328 -13.984 1 95.19 204 HIS B O 1
ATOM 4768 N N . THR B 1 205 ? 13.703 -21.891 -14.141 1 94.5 205 THR B N 1
ATOM 4769 C CA . THR B 1 205 ? 13.469 -20.531 -14.648 1 94.5 205 THR B CA 1
ATOM 4770 C C . THR B 1 205 ? 14.406 -20.234 -15.812 1 94.5 205 THR B C 1
ATOM 4772 O O . THR B 1 205 ? 15.516 -20.766 -15.883 1 94.5 205 THR B O 1
ATOM 4775 N N . GLU B 1 206 ? 13.953 -19.516 -16.734 1 91.06 206 GLU B N 1
ATOM 4776 C CA . GLU B 1 206 ? 14.742 -18.969 -17.844 1 91.06 206 GLU B CA 1
ATOM 4777 C C . GLU B 1 206 ? 14.492 -17.469 -17.984 1 91.06 206 GLU B C 1
ATOM 4779 O O . GLU B 1 206 ? 13.383 -16.984 -17.734 1 91.06 206 GLU B O 1
ATOM 4784 N N . ILE B 1 207 ? 15.492 -16.844 -18.344 1 90.62 207 ILE B N 1
ATOM 4785 C CA . ILE B 1 207 ? 15.367 -15.406 -18.594 1 90.62 207 ILE B CA 1
ATOM 4786 C C . ILE B 1 207 ? 15.5 -15.133 -20.094 1 90.62 207 ILE B C 1
ATOM 4788 O O . ILE B 1 207 ? 16.375 -15.688 -20.75 1 90.62 207 ILE B O 1
ATOM 4792 N N . GLY B 1 208 ? 14.602 -14.312 -20.578 1 88.38 208 GLY B N 1
ATOM 4793 C CA . GLY B 1 208 ? 14.656 -13.961 -22 1 88.38 208 GLY B CA 1
ATOM 4794 C C . GLY B 1 208 ? 15.969 -13.297 -22.391 1 88.38 208 GLY B C 1
ATOM 4795 O O . GLY B 1 208 ? 16.453 -12.398 -21.703 1 88.38 208 GLY B O 1
ATOM 4796 N N . VAL B 1 209 ? 16.547 -13.664 -23.516 1 85.62 209 VAL B N 1
ATOM 4797 C CA . VAL B 1 209 ? 17.797 -13.102 -24.047 1 85.62 209 VAL B CA 1
ATOM 4798 C C . VAL B 1 209 ? 17.469 -12.008 -25.062 1 85.62 209 VAL B C 1
ATOM 4800 O O . VAL B 1 209 ? 16.625 -12.195 -25.938 1 85.62 209 VAL B O 1
ATOM 4803 N N . PRO B 1 210 ? 18.125 -10.969 -24.969 1 89.88 210 PRO B N 1
ATOM 4804 C CA . PRO B 1 210 ? 19.141 -10.586 -23.984 1 89.88 210 PRO B CA 1
ATOM 4805 C C . PRO B 1 210 ? 18.531 -10.344 -22.594 1 89.88 210 PRO B C 1
ATOM 4807 O O . PRO B 1 210 ? 17.375 -9.93 -22.484 1 89.88 210 PRO B O 1
ATOM 4810 N N . TYR B 1 211 ? 19.328 -10.609 -21.547 1 90.06 211 TYR B N 1
ATOM 4811 C CA . TYR B 1 211 ? 18.828 -10.477 -20.188 1 90.06 211 TYR B CA 1
ATOM 4812 C C . TYR B 1 211 ? 18.438 -9.039 -19.891 1 90.06 211 TYR B C 1
ATOM 4814 O O . TYR B 1 211 ? 17.547 -8.781 -19.078 1 90.06 211 TYR B O 1
ATOM 4822 N N . LEU B 1 212 ? 19.141 -8.156 -20.547 1 91.31 212 LEU B N 1
ATOM 4823 C CA . LEU B 1 212 ? 18.828 -6.742 -20.406 1 91.31 212 LEU B CA 1
ATOM 4824 C C . LEU B 1 212 ? 18.062 -6.23 -21.625 1 91.31 212 LEU B C 1
ATOM 4826 O O . LEU B 1 212 ? 18.438 -6.508 -22.766 1 91.31 212 LEU B O 1
ATOM 4830 N N . LYS B 1 213 ? 17.047 -5.484 -21.391 1 90.44 213 LYS B N 1
ATOM 4831 C CA . LYS B 1 213 ? 16.141 -5.023 -22.453 1 90.44 213 LYS B CA 1
ATOM 4832 C C . LYS B 1 213 ? 16.891 -4.191 -23.484 1 90.44 213 LYS B C 1
ATOM 4834 O O . LYS B 1 213 ? 16.609 -4.281 -24.688 1 90.44 213 LYS B O 1
ATOM 4839 N N . ASP B 1 214 ? 17.812 -3.438 -23.078 1 88.94 214 ASP B N 1
ATOM 4840 C CA . ASP B 1 214 ? 18.5 -2.514 -23.984 1 88.94 214 ASP B CA 1
ATOM 4841 C C . ASP B 1 214 ? 19.781 -3.133 -24.531 1 88.94 214 ASP B C 1
ATOM 4843 O O . ASP B 1 214 ? 20.562 -2.463 -25.219 1 88.94 214 ASP B O 1
ATOM 4847 N N . ASP B 1 215 ? 20.047 -4.348 -24.172 1 88.44 215 ASP B N 1
ATOM 4848 C CA . ASP B 1 215 ? 21.234 -5.043 -24.641 1 88.44 215 ASP B CA 1
ATOM 4849 C C . ASP B 1 215 ? 20.984 -5.707 -26 1 88.44 215 ASP B C 1
ATOM 4851 O O . ASP B 1 215 ? 19.828 -5.973 -26.344 1 88.44 215 ASP B O 1
ATOM 4855 N N . ILE B 1 216 ? 22.016 -5.707 -26.859 1 82 216 ILE B N 1
ATOM 4856 C CA . ILE B 1 216 ? 21.922 -6.379 -28.156 1 82 216 ILE B CA 1
ATOM 4857 C C . ILE B 1 216 ? 22.891 -7.562 -28.188 1 82 216 ILE B C 1
ATOM 4859 O O . ILE B 1 216 ? 24.109 -7.383 -28.078 1 82 216 ILE B O 1
ATOM 4863 N N . VAL B 1 217 ? 22.344 -8.695 -28.141 1 79 217 VAL B N 1
ATOM 4864 C CA . VAL B 1 217 ? 23.156 -9.906 -28.188 1 79 217 VAL B CA 1
ATOM 4865 C C . VAL B 1 217 ? 23.062 -10.531 -29.578 1 79 217 VAL B C 1
ATOM 4867 O O . VAL B 1 217 ? 21.969 -10.656 -30.141 1 79 217 VAL B O 1
ATOM 4870 N N . ASN B 1 218 ? 24.156 -10.477 -30.562 1 63.25 218 ASN B N 1
ATOM 4871 C CA . ASN B 1 218 ? 24.203 -11.062 -31.891 1 63.25 218 ASN B CA 1
ATOM 4872 C C . ASN B 1 218 ? 24.172 -12.586 -31.844 1 63.25 218 ASN B C 1
ATOM 4874 O O . ASN B 1 218 ? 25 -13.195 -31.156 1 63.25 218 ASN B O 1
ATOM 4878 N N . PRO B 1 219 ? 23.125 -13.25 -32.406 1 59.22 219 PRO B N 1
ATOM 4879 C CA . PRO B 1 219 ? 23 -14.703 -32.344 1 59.22 219 PRO B CA 1
ATOM 4880 C C . PRO B 1 219 ? 24.172 -15.422 -33 1 59.22 219 PRO B C 1
ATOM 4882 O O . PRO B 1 219 ? 24.438 -16.578 -32.688 1 59.22 219 PRO B O 1
ATOM 4885 N N . LYS B 1 220 ? 24.734 -14.922 -34.312 1 52.34 220 LYS B N 1
ATOM 4886 C CA . LYS B 1 220 ? 25.719 -15.625 -35.125 1 52.34 220 LYS B CA 1
ATOM 4887 C C . LYS B 1 220 ? 26.969 -15.984 -34.344 1 52.34 220 LYS B C 1
ATOM 4889 O O . LYS B 1 220 ? 27.719 -16.875 -34.719 1 52.34 220 LYS B O 1
ATOM 4894 N N . TYR B 1 221 ? 27.438 -15.234 -33.625 1 45.75 221 TYR B N 1
ATOM 4895 C CA . TYR B 1 221 ? 28.594 -15.648 -32.844 1 45.75 221 TYR B CA 1
ATOM 4896 C C . TYR B 1 221 ? 28.172 -16.359 -31.562 1 45.75 221 TYR B C 1
ATOM 4898 O O . TYR B 1 221 ? 27.844 -15.703 -30.562 1 45.75 221 TYR B O 1
ATOM 4906 N N . PRO B 1 222 ? 27.719 -17.484 -31.875 1 43.97 222 PRO B N 1
ATOM 4907 C CA . PRO B 1 222 ? 27.281 -18.344 -30.766 1 43.97 222 PRO B CA 1
ATOM 4908 C C . PRO B 1 222 ? 28.188 -18.219 -29.531 1 43.97 222 PRO B C 1
ATOM 4910 O O . PRO B 1 222 ? 28.125 -19.062 -28.625 1 43.97 222 PRO B O 1
ATOM 4913 N N . SER B 1 223 ? 29.438 -17.641 -29.859 1 40.06 223 SER B N 1
ATOM 4914 C CA . SER B 1 223 ? 30.266 -17.875 -28.672 1 40.06 223 SER B CA 1
ATOM 4915 C C . SER B 1 223 ? 29.422 -17.75 -27.391 1 40.06 223 SER B C 1
ATOM 4917 O O . SER B 1 223 ? 28.281 -17.281 -27.438 1 40.06 223 SER B O 1
ATOM 4919 N N . ASP B 1 224 ? 30.125 -17.5 -26.234 1 42.53 224 ASP B N 1
ATOM 4920 C CA . ASP B 1 224 ? 30.094 -17.828 -24.812 1 42.53 224 ASP B CA 1
ATOM 4921 C C . ASP B 1 224 ? 28.797 -17.359 -24.156 1 42.53 224 ASP B C 1
ATOM 4923 O O . ASP B 1 224 ? 28.188 -18.094 -23.375 1 42.53 224 ASP B O 1
ATOM 4927 N N . TRP B 1 225 ? 28.578 -15.922 -23.641 1 51.25 225 TRP B N 1
ATOM 4928 C CA . TRP B 1 225 ? 27.891 -15.383 -22.484 1 51.25 225 TRP B CA 1
ATOM 4929 C C . TRP B 1 225 ? 26.484 -14.914 -22.844 1 51.25 225 TRP B C 1
ATOM 4931 O O . TRP B 1 225 ? 26.297 -13.781 -23.297 1 51.25 225 TRP B O 1
ATOM 4941 N N . ASP B 1 226 ? 25.688 -15.867 -23.266 1 64.81 226 ASP B N 1
ATOM 4942 C CA . ASP B 1 226 ? 24.484 -15.805 -24.109 1 64.81 226 ASP B CA 1
ATOM 4943 C C . ASP B 1 226 ? 23.422 -14.914 -23.469 1 64.81 226 ASP B C 1
ATOM 4945 O O . ASP B 1 226 ? 22.484 -14.492 -24.141 1 64.81 226 ASP B O 1
ATOM 4949 N N . GLY B 1 227 ? 23.609 -14.539 -22.438 1 80.94 227 GLY B N 1
ATOM 4950 C CA . GLY B 1 227 ? 22.453 -13.789 -21.953 1 80.94 227 GLY B CA 1
ATOM 4951 C C . GLY B 1 227 ? 22.688 -12.289 -21.953 1 80.94 227 GLY B C 1
ATOM 4952 O O . GLY B 1 227 ? 21.734 -11.516 -22 1 80.94 227 GLY B O 1
ATOM 4953 N N . VAL B 1 228 ? 24.094 -11.82 -21.938 1 84.88 228 VAL B N 1
ATOM 4954 C CA . VAL B 1 228 ? 24.453 -10.414 -21.891 1 84.88 228 VAL B CA 1
ATOM 4955 C C . VAL B 1 228 ? 25.609 -10.156 -22.859 1 84.88 228 VAL B C 1
ATOM 4957 O O . VAL B 1 228 ? 26.562 -10.938 -22.938 1 84.88 228 VAL B O 1
ATOM 4960 N N . SER B 1 229 ? 25.547 -9.109 -23.609 1 83.81 229 SER B N 1
ATOM 4961 C CA . SER B 1 229 ? 26.594 -8.789 -24.578 1 83.81 229 SER B CA 1
ATOM 4962 C C . SER B 1 229 ? 27.906 -8.414 -23.891 1 83.81 229 SER B C 1
ATOM 4964 O O . SER B 1 229 ? 27.891 -7.961 -22.75 1 83.81 229 SER B O 1
ATOM 4966 N N . ARG B 1 230 ? 29.031 -8.586 -24.656 1 80 230 ARG B N 1
ATOM 4967 C CA . ARG B 1 230 ? 30.344 -8.219 -24.125 1 80 230 ARG B CA 1
ATOM 4968 C C . ARG B 1 230 ? 30.406 -6.727 -23.812 1 80 230 ARG B C 1
ATOM 4970 O O . ARG B 1 230 ? 31.016 -6.324 -22.812 1 80 230 ARG B O 1
ATOM 4977 N N . GLU B 1 231 ? 29.828 -6.027 -24.656 1 83.56 231 GLU B N 1
ATOM 4978 C CA . GLU B 1 231 ? 29.828 -4.578 -24.484 1 83.56 231 GLU B CA 1
ATOM 4979 C C . GLU B 1 231 ? 29.125 -4.172 -23.188 1 83.56 231 GLU B C 1
ATOM 4981 O O . GLU B 1 231 ? 29.594 -3.301 -22.469 1 83.56 231 GLU B O 1
ATOM 4986 N N . MET B 1 232 ? 28.062 -4.84 -22.969 1 86 232 MET B N 1
ATOM 4987 C CA . MET B 1 232 ? 27.281 -4.523 -21.781 1 86 232 MET B CA 1
ATOM 4988 C C . MET B 1 232 ? 28 -4.961 -20.516 1 86 232 MET B C 1
ATOM 4990 O O . MET B 1 232 ? 27.984 -4.258 -19.5 1 86 232 MET B O 1
ATOM 4994 N N . LEU B 1 233 ? 28.625 -6.051 -20.562 1 83.38 233 LEU B N 1
ATOM 4995 C CA . LEU B 1 233 ? 29.359 -6.551 -19.406 1 83.38 233 LEU B CA 1
ATOM 4996 C C . LEU B 1 233 ? 30.5 -5.602 -19.047 1 83.38 233 LEU B C 1
ATOM 4998 O O . LEU B 1 233 ? 30.781 -5.379 -17.875 1 83.38 233 LEU B O 1
ATOM 5002 N N . GLU B 1 234 ? 31.125 -5.152 -20.031 1 84.25 234 GLU B N 1
ATOM 5003 C CA . GLU B 1 234 ? 32.188 -4.199 -19.812 1 84.25 234 GLU B CA 1
ATOM 5004 C C . GLU B 1 234 ? 31.672 -2.91 -19.188 1 84.25 234 GLU B C 1
ATOM 5006 O O . GLU B 1 234 ? 32.281 -2.365 -18.266 1 84.25 234 GLU B O 1
ATOM 5011 N N . LYS B 1 235 ? 30.562 -2.582 -19.719 1 85.75 235 LYS B N 1
ATOM 5012 C CA . LYS B 1 235 ? 29.953 -1.354 -19.219 1 85.75 235 LYS B CA 1
ATOM 5013 C C . LYS B 1 235 ? 29.562 -1.495 -17.75 1 85.75 235 LYS B C 1
ATOM 5015 O O . LYS B 1 235 ? 29.703 -0.544 -16.969 1 85.75 235 LYS B O 1
ATOM 5020 N N . LEU B 1 236 ? 29.109 -2.67 -17.422 1 85.56 236 LEU B N 1
ATOM 5021 C CA . LEU B 1 236 ? 28.625 -2.924 -16.062 1 85.56 236 LEU B CA 1
ATOM 5022 C C . LEU B 1 236 ? 29.781 -3.35 -15.156 1 85.56 236 LEU B C 1
ATOM 5024 O O . LEU B 1 236 ? 29.594 -3.486 -13.945 1 85.56 236 LEU B O 1
ATOM 5028 N N . ASN B 1 237 ? 30.906 -3.516 -15.609 1 83.69 237 ASN B N 1
ATOM 5029 C CA . ASN B 1 237 ? 32.094 -3.945 -14.883 1 83.69 237 ASN B CA 1
ATOM 5030 C C . ASN B 1 237 ? 31.875 -5.277 -14.172 1 83.69 237 ASN B C 1
ATOM 5032 O O . ASN B 1 237 ? 32.188 -5.414 -12.984 1 83.69 237 ASN B O 1
ATOM 5036 N N . VAL B 1 238 ? 31.156 -6.113 -14.875 1 81.06 238 VAL B N 1
ATOM 5037 C CA . VAL B 1 238 ? 30.891 -7.453 -14.359 1 81.06 238 VAL B CA 1
ATOM 5038 C C . VAL B 1 238 ? 31.703 -8.477 -15.141 1 81.06 238 VAL B C 1
ATOM 5040 O O . VAL B 1 238 ? 31.906 -8.328 -16.344 1 81.06 238 VAL B O 1
ATOM 5043 N N . GLU B 1 239 ? 32.281 -9.438 -14.383 1 69.69 239 GLU B N 1
ATOM 5044 C CA . GLU B 1 239 ? 33.125 -10.445 -15.023 1 69.69 239 GLU B CA 1
ATOM 5045 C C . GLU B 1 239 ? 32.281 -11.438 -15.82 1 69.69 239 GLU B C 1
ATOM 5047 O O . GLU B 1 239 ? 31.188 -11.805 -15.406 1 69.69 239 GLU B O 1
ATOM 5052 N N . HIS B 1 240 ? 32.656 -11.656 -17.078 1 60.06 240 HIS B N 1
ATOM 5053 C CA . HIS B 1 240 ? 32 -12.492 -18.062 1 60.06 240 HIS B CA 1
ATOM 5054 C C . HIS B 1 240 ? 31.719 -13.883 -17.516 1 60.06 240 HIS B C 1
ATOM 5056 O O . HIS B 1 240 ? 30.703 -14.492 -17.875 1 60.06 240 HIS B O 1
ATOM 5062 N N . VAL B 1 241 ? 32.625 -14.453 -16.781 1 57.78 241 VAL B N 1
ATOM 5063 C CA . VAL B 1 241 ? 32.625 -15.875 -16.438 1 57.78 241 VAL B CA 1
ATOM 5064 C C . VAL B 1 241 ? 31.406 -16.203 -15.594 1 57.78 241 VAL B C 1
ATOM 5066 O O . VAL B 1 241 ? 31 -17.375 -15.516 1 57.78 241 VAL B O 1
ATOM 5069 N N . GLN B 1 242 ? 30.562 -15.156 -15.352 1 63.22 242 GLN B N 1
ATOM 5070 C CA . GLN B 1 242 ? 29.625 -15.414 -14.273 1 63.22 242 GLN B CA 1
ATOM 5071 C C . GLN B 1 242 ? 28.219 -15.656 -14.812 1 63.22 242 GLN B C 1
ATOM 5073 O O . GLN B 1 242 ? 27.344 -16.156 -14.094 1 63.22 242 GLN B O 1
ATOM 5078 N N . PHE B 1 243 ? 28.094 -15.531 -16.188 1 71.69 243 PHE B N 1
ATOM 5079 C CA . PHE B 1 243 ? 26.688 -15.648 -16.609 1 71.69 243 PHE B CA 1
ATOM 5080 C C . PHE B 1 243 ? 26.562 -16.594 -17.797 1 71.69 243 PHE B C 1
ATOM 5082 O O . PHE B 1 243 ? 25.766 -16.344 -18.703 1 71.69 243 PHE B O 1
ATOM 5089 N N . ASN B 1 244 ? 27.312 -17.719 -17.719 1 73.75 244 ASN B N 1
ATOM 5090 C CA . ASN B 1 244 ? 27.172 -18.703 -18.781 1 73.75 244 ASN B CA 1
ATOM 5091 C C . ASN B 1 244 ? 25.953 -19.609 -18.562 1 73.75 244 ASN B C 1
ATOM 5093 O O . ASN B 1 244 ? 25.297 -19.516 -17.531 1 73.75 244 ASN B O 1
ATOM 5097 N N . ALA B 1 245 ? 25.672 -20.422 -19.594 1 75 245 ALA B N 1
ATOM 5098 C CA . ALA B 1 245 ? 24.484 -21.297 -19.578 1 75 245 ALA B CA 1
ATOM 5099 C C . ALA B 1 245 ? 24.531 -22.25 -18.391 1 75 245 ALA B C 1
ATOM 5101 O O . ALA B 1 245 ? 23.5 -22.531 -17.766 1 75 245 ALA B O 1
ATOM 5102 N N . SER B 1 246 ? 25.672 -22.766 -18.109 1 80.19 246 SER B N 1
ATOM 5103 C CA . SER B 1 246 ? 25.812 -23.703 -17 1 80.19 246 SER B CA 1
ATOM 5104 C C . SER B 1 246 ? 25.5 -23.031 -15.672 1 80.19 246 SER B C 1
ATOM 5106 O O . SER B 1 246 ? 24.828 -23.625 -14.82 1 80.19 246 SER B O 1
ATOM 5108 N N . PHE B 1 247 ? 25.969 -21.859 -15.5 1 86.31 247 PHE B N 1
ATOM 5109 C CA . PHE B 1 247 ? 25.688 -21.109 -14.281 1 86.31 247 PHE B CA 1
ATOM 5110 C C . PHE B 1 247 ? 24.203 -20.844 -14.133 1 86.31 247 PHE B C 1
ATOM 5112 O O . PHE B 1 247 ? 23.625 -21.047 -13.055 1 86.31 247 PHE B O 1
ATOM 5119 N N . MET B 1 248 ? 23.594 -20.422 -15.234 1 86.88 248 MET B N 1
ATOM 5120 C CA . MET B 1 248 ? 22.188 -20.016 -15.195 1 86.88 248 MET B CA 1
ATOM 5121 C C . MET B 1 248 ? 21.281 -21.219 -14.969 1 86.88 248 MET B C 1
ATOM 5123 O O . MET B 1 248 ? 20.219 -21.094 -14.352 1 86.88 248 MET B O 1
ATOM 5127 N N . LYS B 1 249 ? 21.703 -22.391 -15.391 1 86.44 249 LYS B N 1
ATOM 5128 C CA . LYS B 1 249 ? 20.844 -23.562 -15.344 1 86.44 249 LYS B CA 1
ATOM 5129 C C . LYS B 1 249 ? 21.031 -24.328 -14.031 1 86.44 249 LYS B C 1
ATOM 5131 O O . LYS B 1 249 ? 20.141 -25.078 -13.625 1 86.44 249 LYS B O 1
ATOM 5136 N N . LYS B 1 250 ? 22.062 -24.078 -13.383 1 90.5 250 LYS B N 1
ATOM 5137 C CA . LYS B 1 250 ? 22.312 -24.859 -12.172 1 90.5 250 LYS B CA 1
ATOM 5138 C C . LYS B 1 250 ? 22.516 -23.953 -10.961 1 90.5 250 LYS B C 1
ATOM 5140 O O . LYS B 1 250 ? 21.609 -23.812 -10.133 1 90.5 250 LYS B O 1
ATOM 5145 N N . ASP B 1 251 ? 23.609 -23.156 -10.953 1 90.81 251 ASP B N 1
ATOM 5146 C CA . ASP B 1 251 ? 23.984 -22.344 -9.797 1 90.81 251 ASP B CA 1
ATOM 5147 C C . ASP B 1 251 ? 22.922 -21.266 -9.516 1 90.81 251 ASP B C 1
ATOM 5149 O O . ASP B 1 251 ? 22.594 -21.016 -8.352 1 90.81 251 ASP B O 1
ATOM 5153 N N . PHE B 1 252 ? 22.547 -20.656 -10.562 1 93.44 252 PHE B N 1
ATOM 5154 C CA . PHE B 1 252 ? 21.531 -19.625 -10.43 1 93.44 252 PHE B CA 1
ATOM 5155 C C . PHE B 1 252 ? 20.25 -20.188 -9.805 1 93.44 252 PHE B C 1
ATOM 5157 O O . PHE B 1 252 ? 19.688 -19.578 -8.898 1 93.44 252 PHE B O 1
ATOM 5164 N N . ILE B 1 253 ? 19.812 -21.344 -10.227 1 94.62 253 ILE B N 1
ATOM 5165 C CA . ILE B 1 253 ? 18.609 -22 -9.719 1 94.62 253 ILE B CA 1
ATOM 5166 C C . ILE B 1 253 ? 18.812 -22.391 -8.258 1 94.62 253 ILE B C 1
ATOM 5168 O O . ILE B 1 253 ? 17.922 -22.219 -7.426 1 94.62 253 ILE B O 1
ATOM 5172 N N . GLU B 1 254 ? 19.953 -22.891 -7.949 1 94.19 254 GLU B N 1
ATOM 5173 C CA . GLU B 1 254 ? 20.266 -23.281 -6.574 1 94.19 254 GLU B CA 1
ATOM 5174 C C . GLU B 1 254 ? 20.203 -22.062 -5.641 1 94.19 254 GLU B C 1
ATOM 5176 O O . GLU B 1 254 ? 19.703 -22.172 -4.52 1 94.19 254 GLU B O 1
ATOM 5181 N N . LYS B 1 255 ? 20.719 -21.016 -6.113 1 92.69 255 LYS B N 1
ATOM 5182 C CA . LYS B 1 255 ? 20.656 -19.797 -5.32 1 92.69 255 LYS B CA 1
ATOM 5183 C C . LYS B 1 255 ? 19.219 -19.328 -5.133 1 92.69 255 LYS B C 1
ATOM 5185 O O . LYS B 1 255 ? 18.859 -18.844 -4.062 1 92.69 255 LYS B O 1
ATOM 5190 N N . MET B 1 256 ? 18.484 -19.453 -6.184 1 93.31 256 MET B N 1
ATOM 5191 C CA . MET B 1 256 ? 17.062 -19.094 -6.086 1 93.31 256 MET B CA 1
ATOM 5192 C C . MET B 1 256 ? 16.359 -19.938 -5.043 1 93.31 256 MET B C 1
ATOM 5194 O O . MET B 1 256 ? 15.539 -19.438 -4.273 1 93.31 256 MET B O 1
ATOM 5198 N N . VAL B 1 257 ? 16.641 -21.25 -5.02 1 93.06 257 VAL B N 1
ATOM 5199 C CA . VAL B 1 257 ? 16.031 -22.156 -4.059 1 93.06 257 VAL B CA 1
ATOM 5200 C C . VAL B 1 257 ? 16.375 -21.719 -2.637 1 93.06 257 VAL B C 1
ATOM 5202 O O . VAL B 1 257 ? 15.516 -21.703 -1.758 1 93.06 257 VAL B O 1
ATOM 5205 N N . LYS B 1 258 ? 17.562 -21.312 -2.422 1 90.25 258 LYS B N 1
ATOM 5206 C CA . LYS B 1 258 ? 17.984 -20.859 -1.104 1 90.25 258 LYS B CA 1
ATOM 5207 C C . LYS B 1 258 ? 17.234 -19.594 -0.685 1 90.25 258 LYS B C 1
ATOM 5209 O O . LYS B 1 258 ? 16.828 -19.469 0.47 1 90.25 258 LYS B O 1
ATOM 5214 N N . SER B 1 259 ? 17.109 -18.75 -1.641 1 87.94 259 SER B N 1
ATOM 5215 C CA . SER B 1 259 ? 16.375 -17.516 -1.373 1 87.94 259 SER B CA 1
ATOM 5216 C C . SER B 1 259 ? 14.906 -17.797 -1.064 1 87.94 259 SER B C 1
ATOM 5218 O O . SER B 1 259 ? 14.336 -17.188 -0.159 1 87.94 259 SER B O 1
ATOM 5220 N N . SER B 1 260 ? 14.375 -18.641 -1.838 1 87.62 260 SER B N 1
ATOM 5221 C CA . SER B 1 260 ? 12.969 -18.984 -1.651 1 87.62 260 SER B CA 1
ATOM 5222 C C . SER B 1 260 ? 12.742 -19.625 -0.288 1 87.62 260 SER B C 1
ATOM 5224 O O . SER B 1 260 ? 11.719 -19.375 0.358 1 87.62 260 SER B O 1
ATOM 5226 N N . LEU B 1 261 ? 13.633 -20.344 0.168 1 82.81 261 LEU B N 1
ATOM 5227 C CA . LEU B 1 261 ? 13.539 -21.016 1.459 1 82.81 261 LEU B CA 1
ATOM 5228 C C . LEU B 1 261 ? 13.711 -20.031 2.604 1 82.81 261 LEU B C 1
ATOM 5230 O O . LEU B 1 261 ? 13.102 -20.188 3.662 1 82.81 261 LEU B O 1
ATOM 5234 N N . ALA B 1 262 ? 14.477 -19 2.34 1 75.06 262 ALA B N 1
ATOM 5235 C CA . ALA B 1 262 ? 14.789 -18.016 3.377 1 75.06 262 ALA B CA 1
ATOM 5236 C C . ALA B 1 262 ? 13.688 -16.969 3.496 1 75.06 262 ALA B C 1
ATOM 5238 O O . ALA B 1 262 ? 13.602 -16.266 4.508 1 75.06 262 ALA B O 1
ATOM 5239 N N . ASN B 1 263 ? 13.031 -16.75 2.43 1 65.06 263 ASN B N 1
ATOM 5240 C CA . ASN B 1 263 ? 12.141 -15.602 2.311 1 65.06 263 ASN B CA 1
ATOM 5241 C C . ASN B 1 263 ? 10.836 -15.828 3.076 1 65.06 263 ASN B C 1
ATOM 5243 O O . ASN B 1 263 ? 9.891 -16.406 2.543 1 65.06 263 ASN B O 1
ATOM 5247 N N . PRO B 1 264 ? 10.953 -15.383 4.367 1 63.38 264 PRO B N 1
ATOM 5248 C CA . PRO B 1 264 ? 9.742 -15.555 5.164 1 63.38 264 PRO B CA 1
ATOM 5249 C C . PRO B 1 264 ? 8.555 -14.758 4.613 1 63.38 264 PRO B C 1
ATOM 5251 O O . PRO B 1 264 ? 8.617 -13.531 4.527 1 63.38 264 PRO B O 1
ATOM 5254 N N . TYR B 1 265 ? 7.926 -15.078 3.664 1 74.25 265 TYR B N 1
ATOM 5255 C CA . TYR B 1 265 ? 6.746 -14.523 3.006 1 74.25 265 TYR B CA 1
ATOM 5256 C C . TYR B 1 265 ? 6.082 -13.469 3.879 1 74.25 265 TYR B C 1
ATOM 5258 O O . TYR B 1 265 ? 4.953 -13.648 4.34 1 74.25 265 TYR B O 1
ATOM 5266 N N . GLY B 1 266 ? 6.738 -12.328 4.113 1 81.19 266 GLY B N 1
ATOM 5267 C CA . GLY B 1 266 ? 6.184 -11.203 4.852 1 81.19 266 GLY B CA 1
ATOM 5268 C C . GLY B 1 266 ? 4.922 -10.641 4.223 1 81.19 266 GLY B C 1
ATOM 5269 O O . GLY B 1 266 ? 4.621 -10.93 3.062 1 81.19 266 GLY B O 1
ATOM 5270 N N . CYS B 1 267 ? 4.227 -9.875 4.984 1 86.69 267 CYS B N 1
ATOM 5271 C CA . CYS B 1 267 ? 2.926 -9.391 4.535 1 86.69 267 CYS B CA 1
ATOM 5272 C C . CYS B 1 267 ? 3.078 -8.43 3.363 1 86.69 267 CYS B C 1
ATOM 5274 O O . CYS B 1 267 ? 2.23 -8.391 2.469 1 86.69 267 CYS B O 1
ATOM 5276 N N . MET B 1 268 ? 4.133 -7.621 3.395 1 87.62 268 MET B N 1
ATOM 5277 C CA . MET B 1 268 ? 4.344 -6.691 2.289 1 87.62 268 MET B CA 1
ATOM 5278 C C . MET B 1 268 ? 4.68 -7.441 1.005 1 87.62 268 MET B C 1
ATOM 5280 O O . MET B 1 268 ? 4.195 -7.09 -0.071 1 87.62 268 MET B O 1
ATOM 5284 N N . TYR B 1 269 ? 5.465 -8.406 1.208 1 86.88 269 TYR B N 1
ATOM 5285 C CA . TYR B 1 269 ? 5.867 -9.227 0.069 1 86.88 269 TYR B CA 1
ATOM 5286 C C . TYR B 1 269 ? 4.668 -9.961 -0.517 1 86.88 269 TYR B C 1
ATOM 5288 O O . TYR B 1 269 ? 4.445 -9.93 -1.729 1 86.88 269 TYR B O 1
ATOM 5296 N N . LYS B 1 270 ? 3.877 -10.547 0.304 1 90.75 270 LYS B N 1
ATOM 5297 C CA . LYS B 1 270 ? 2.678 -11.266 -0.121 1 90.75 270 LYS B CA 1
ATOM 5298 C C . LYS B 1 270 ? 1.71 -10.328 -0.844 1 90.75 270 LYS B C 1
ATOM 5300 O O . LYS B 1 270 ? 1.158 -10.688 -1.887 1 90.75 270 LYS B O 1
ATOM 5305 N N . SER B 1 271 ? 1.56 -9.234 -0.299 1 92.12 271 SER B N 1
ATOM 5306 C CA . SER B 1 271 ? 0.657 -8.25 -0.894 1 92.12 271 SER B CA 1
ATOM 5307 C C . SER B 1 271 ? 1.167 -7.785 -2.252 1 92.12 271 SER B C 1
ATOM 5309 O O . SER B 1 271 ? 0.387 -7.629 -3.195 1 92.12 271 SER B O 1
ATOM 5311 N N . ALA B 1 272 ? 2.453 -7.535 -2.309 1 89.69 272 ALA B N 1
ATOM 5312 C CA . ALA B 1 272 ? 3.039 -7.074 -3.564 1 89.69 272 ALA B CA 1
ATOM 5313 C C . ALA B 1 272 ? 2.879 -8.125 -4.66 1 89.69 272 ALA B C 1
ATOM 5315 O O . ALA B 1 272 ? 2.494 -7.797 -5.785 1 89.69 272 ALA B O 1
ATOM 5316 N N . GLU B 1 273 ? 3.137 -9.305 -4.34 1 91.19 273 GLU B N 1
ATOM 5317 C CA . GLU B 1 273 ? 3.029 -10.375 -5.32 1 91.19 273 GLU B CA 1
ATOM 5318 C C . GLU B 1 273 ? 1.581 -10.586 -5.754 1 91.19 273 GLU B C 1
ATOM 5320 O O . GLU B 1 273 ? 1.306 -10.805 -6.934 1 91.19 273 GLU B O 1
ATOM 5325 N N . MET B 1 274 ? 0.676 -10.531 -4.836 1 95.19 274 MET B N 1
ATOM 5326 C CA . MET B 1 274 ? -0.743 -10.656 -5.156 1 95.19 274 MET B CA 1
ATOM 5327 C C . MET B 1 274 ? -1.195 -9.547 -6.094 1 95.19 274 MET B C 1
ATOM 5329 O O . MET B 1 274 ? -1.876 -9.805 -7.09 1 95.19 274 MET B O 1
ATOM 5333 N N . ALA B 1 275 ? -0.805 -8.359 -5.715 1 93 275 ALA B N 1
ATOM 5334 C CA . ALA B 1 275 ? -1.188 -7.215 -6.539 1 93 275 ALA B CA 1
ATOM 5335 C C . ALA B 1 275 ? -0.645 -7.352 -7.957 1 93 275 ALA B C 1
ATOM 5337 O O . ALA B 1 275 ? -1.352 -7.078 -8.93 1 93 275 ALA B O 1
ATOM 5338 N N . LYS B 1 276 ? 0.587 -7.812 -8.102 1 89.62 276 LYS B N 1
ATOM 5339 C CA . LYS B 1 276 ? 1.201 -8.008 -9.414 1 89.62 276 LYS B CA 1
ATOM 5340 C C . LYS B 1 276 ? 0.446 -9.062 -10.219 1 89.62 276 LYS B C 1
ATOM 5342 O O . LYS B 1 276 ? 0.176 -8.859 -11.406 1 89.62 276 LYS B O 1
ATOM 5347 N N . ALA B 1 277 ? 0.168 -10.117 -9.57 1 93.75 277 ALA B N 1
ATOM 5348 C CA . ALA B 1 277 ? -0.547 -11.195 -10.25 1 93.75 277 ALA B CA 1
ATOM 5349 C C . ALA B 1 277 ? -1.927 -10.742 -10.711 1 93.75 277 ALA B C 1
ATOM 5351 O O . ALA B 1 277 ? -2.307 -10.953 -11.859 1 93.75 277 ALA B O 1
ATOM 5352 N N . LEU B 1 278 ? -2.635 -10.062 -9.812 1 95.75 278 LEU B N 1
ATOM 5353 C CA . LEU B 1 278 ? -3.969 -9.57 -10.133 1 95.75 278 LEU B CA 1
ATOM 5354 C C . LEU B 1 278 ? -3.924 -8.602 -11.312 1 95.75 278 LEU B C 1
ATOM 5356 O O . LEU B 1 278 ? -4.754 -8.688 -12.219 1 95.75 278 LEU B O 1
ATOM 5360 N N . HIS B 1 279 ? -2.994 -7.754 -11.242 1 92.06 279 HIS B N 1
ATOM 5361 C CA . HIS B 1 279 ? -2.846 -6.781 -12.32 1 92.06 279 HIS B CA 1
ATOM 5362 C C . HIS B 1 279 ? -2.564 -7.469 -13.648 1 92.06 279 HIS B C 1
ATOM 5364 O O . HIS B 1 279 ? -3.184 -7.145 -14.664 1 92.06 279 HIS B O 1
ATOM 5370 N N . GLY B 1 280 ? -1.678 -8.422 -13.648 1 90.06 280 GLY B N 1
ATOM 5371 C CA . GLY B 1 280 ? -1.316 -9.133 -14.867 1 90.06 280 GLY B CA 1
ATOM 5372 C C . GLY B 1 280 ? -2.467 -9.93 -15.453 1 90.06 280 GLY B C 1
ATOM 5373 O O . GLY B 1 280 ? -2.617 -10.008 -16.672 1 90.06 280 GLY B O 1
ATOM 5374 N N . ILE B 1 281 ? -3.262 -10.484 -14.609 1 92.81 281 ILE B N 1
ATOM 5375 C CA . ILE B 1 281 ? -4.379 -11.312 -15.047 1 92.81 281 ILE B CA 1
ATOM 5376 C C . ILE B 1 281 ? -5.52 -10.43 -15.547 1 92.81 281 ILE B C 1
ATOM 5378 O O . ILE B 1 281 ? -6.184 -10.758 -16.531 1 92.81 281 ILE B O 1
ATOM 5382 N N . TRP B 1 282 ? -5.668 -9.273 -14.922 1 91.06 282 TRP B N 1
ATOM 5383 C CA . TRP B 1 282 ? -6.871 -8.477 -15.141 1 91.06 282 TRP B CA 1
ATOM 5384 C C . TRP B 1 282 ? -6.676 -7.492 -16.281 1 91.06 282 TRP B C 1
ATOM 5386 O O . TRP B 1 282 ? -7.617 -7.184 -17.016 1 91.06 282 TRP B O 1
ATOM 5396 N N . LYS B 1 283 ? -5.555 -7.02 -16.516 1 88.75 283 LYS B N 1
ATOM 5397 C CA . LYS B 1 283 ? -5.277 -5.957 -17.469 1 88.75 283 LYS B CA 1
ATOM 5398 C C . LYS B 1 283 ? -5.758 -6.336 -18.875 1 88.75 283 LYS B C 1
ATOM 5400 O O . LYS B 1 283 ? -6.449 -5.555 -19.531 1 88.75 283 LYS B O 1
ATOM 5405 N N . PRO B 1 284 ? -5.438 -7.508 -19.344 1 88 284 PRO B N 1
ATOM 5406 C CA . PRO B 1 284 ? -5.914 -7.871 -20.688 1 88 284 PRO B CA 1
ATOM 5407 C C . PRO B 1 284 ? -7.434 -8.016 -20.75 1 88 284 PRO B C 1
ATOM 5409 O O . PRO B 1 284 ? -8.016 -7.934 -21.828 1 88 284 PRO B O 1
ATOM 5412 N N . ARG B 1 285 ? -8.055 -8.258 -19.672 1 85.75 285 ARG B N 1
ATOM 5413 C CA . ARG B 1 285 ? -9.5 -8.414 -19.609 1 85.75 285 ARG B CA 1
ATOM 5414 C C . ARG B 1 285 ? -10.203 -7.07 -19.781 1 85.75 285 ARG B C 1
ATOM 5416 O O . ARG B 1 285 ? -11.328 -7.008 -20.281 1 85.75 285 ARG B O 1
ATOM 5423 N N . CYS B 1 286 ? -9.578 -5.996 -19.344 1 81.38 286 CYS B N 1
ATOM 5424 C CA . CYS B 1 286 ? -10.211 -4.688 -19.328 1 81.38 286 CYS B CA 1
ATOM 5425 C C . CYS B 1 286 ? -9.773 -3.85 -20.516 1 81.38 286 CYS B C 1
ATOM 5427 O O . CYS B 1 286 ? -10.414 -2.855 -20.859 1 81.38 286 CYS B O 1
ATOM 5429 N N . ASN B 1 287 ? -8.68 -4.164 -21 1 79.94 287 ASN B N 1
ATOM 5430 C CA . ASN B 1 287 ? -8.133 -3.389 -22.094 1 79.94 287 ASN B CA 1
ATOM 5431 C C . ASN B 1 287 ? -7.965 -4.238 -23.359 1 79.94 287 ASN B C 1
ATOM 5433 O O . ASN B 1 287 ? -7.012 -5.012 -23.453 1 79.94 287 ASN B O 1
ATOM 5437 N N . GLU B 1 288 ? -8.711 -3.996 -24.234 1 75 288 GLU B N 1
ATOM 5438 C CA . GLU B 1 288 ? -8.711 -4.781 -25.469 1 75 288 GLU B CA 1
ATOM 5439 C C . GLU B 1 288 ? -7.43 -4.559 -26.266 1 75 288 GLU B C 1
ATOM 5441 O O . GLU B 1 288 ? -7.062 -5.379 -27.109 1 75 288 GLU B O 1
ATOM 5446 N N . HIS B 1 289 ? -6.758 -3.48 -25.875 1 77.31 289 HIS B N 1
ATOM 5447 C CA . HIS B 1 289 ? -5.543 -3.16 -26.609 1 77.31 289 HIS B CA 1
ATOM 5448 C C . HIS B 1 289 ? -4.344 -3.936 -26.078 1 77.31 289 HIS B C 1
ATOM 5450 O O . HIS B 1 289 ? -3.303 -4.008 -26.734 1 77.31 289 HIS B O 1
ATOM 5456 N N . VAL B 1 290 ? -4.531 -4.34 -24.969 1 75.38 290 VAL B N 1
ATOM 5457 C CA . VAL B 1 290 ? -3.473 -5.164 -24.391 1 75.38 290 VAL B CA 1
ATOM 5458 C C . VAL B 1 290 ? -3.658 -6.617 -24.812 1 75.38 290 VAL B C 1
ATOM 5460 O O . VAL B 1 290 ? -4.566 -7.301 -24.344 1 75.38 290 VAL B O 1
ATOM 5463 N N . LYS B 1 291 ? -2.791 -6.973 -25.812 1 76.62 291 LYS B N 1
ATOM 5464 C CA . LYS B 1 291 ? -2.879 -8.344 -26.312 1 76.62 291 LYS B CA 1
ATOM 5465 C C . LYS B 1 291 ? -1.592 -9.109 -26.031 1 76.62 291 LYS B C 1
ATOM 5467 O O . LYS B 1 291 ? -0.503 -8.531 -26.031 1 76.62 291 LYS B O 1
ATOM 5472 N N . ASP B 1 292 ? -1.815 -10.312 -25.594 1 78.44 292 ASP B N 1
ATOM 5473 C CA . ASP B 1 292 ? -0.737 -11.289 -25.469 1 78.44 292 ASP B CA 1
ATOM 5474 C C . ASP B 1 292 ? 0.244 -10.883 -24.375 1 78.44 292 ASP B C 1
ATOM 5476 O O . ASP B 1 292 ? 1.456 -10.859 -24.594 1 78.44 292 ASP B O 1
ATOM 5480 N N . LEU B 1 293 ? -0.318 -10.523 -23.266 1 83.12 293 LEU B N 1
ATOM 5481 C CA . LEU B 1 293 ? 0.541 -10.219 -22.125 1 83.12 293 LEU B CA 1
ATOM 5482 C C . LEU B 1 293 ? 1.145 -11.492 -21.547 1 83.12 293 LEU B C 1
ATOM 5484 O O . LEU B 1 293 ? 0.424 -12.453 -21.266 1 83.12 293 LEU B O 1
ATOM 5488 N N . LYS B 1 294 ? 2.428 -11.492 -21.438 1 85.88 294 LYS B N 1
ATOM 5489 C CA . LYS B 1 294 ? 3.133 -12.656 -20.922 1 85.88 294 LYS B CA 1
ATOM 5490 C C . LYS B 1 294 ? 3.352 -12.531 -19.406 1 85.88 294 LYS B C 1
ATOM 5492 O O . LYS B 1 294 ? 3.869 -11.516 -18.938 1 85.88 294 LYS B O 1
ATOM 5497 N N . VAL B 1 295 ? 2.871 -13.539 -18.734 1 89.44 295 VAL B N 1
ATOM 5498 C CA . VAL B 1 295 ? 3.031 -13.539 -17.281 1 89.44 295 VAL B CA 1
ATOM 5499 C C . VAL B 1 295 ? 3.236 -14.969 -16.781 1 89.44 295 VAL B C 1
ATOM 5501 O O . VAL B 1 295 ? 2.639 -15.906 -17.312 1 89.44 295 VAL B O 1
ATOM 5504 N N . SER B 1 296 ? 4.098 -15.094 -15.875 1 92.25 296 SER B N 1
ATOM 5505 C CA . SER B 1 296 ? 4.215 -16.391 -15.203 1 92.25 296 SER B CA 1
ATOM 5506 C C . SER B 1 296 ? 3.393 -16.422 -13.914 1 92.25 296 SER B C 1
ATOM 5508 O O . SER B 1 296 ? 3.703 -15.703 -12.961 1 92.25 296 SER B O 1
ATOM 5510 N N . VAL B 1 297 ? 2.381 -17.172 -13.883 1 95.38 297 VAL B N 1
ATOM 5511 C CA . VAL B 1 297 ? 1.49 -17.297 -12.734 1 95.38 297 VAL B CA 1
ATOM 5512 C C . VAL B 1 297 ? 1.068 -18.75 -12.555 1 95.38 297 VAL B C 1
ATOM 5514 O O . VAL B 1 297 ? 1.239 -19.562 -13.461 1 95.38 297 VAL B O 1
ATOM 5517 N N . GLY B 1 298 ? 0.65 -19.047 -11.391 1 97.38 298 GLY B N 1
ATOM 5518 C CA . GLY B 1 298 ? 0.177 -20.391 -11.117 1 97.38 298 GLY B CA 1
ATOM 5519 C C . GLY B 1 298 ? -1.195 -20.672 -11.695 1 97.38 298 GLY B C 1
ATOM 5520 O O . GLY B 1 298 ? -2.086 -19.828 -11.641 1 97.38 298 GLY B O 1
ATOM 5521 N N . VAL B 1 299 ? -1.353 -21.875 -12.25 1 97.81 299 VAL B N 1
ATOM 5522 C CA . VAL B 1 299 ? -2.613 -22.312 -12.836 1 97.81 299 VAL B CA 1
ATOM 5523 C C . VAL B 1 299 ? -2.746 -23.828 -12.711 1 97.81 299 VAL B C 1
ATOM 5525 O O . VAL B 1 299 ? -1.812 -24.5 -12.273 1 97.81 299 VAL B O 1
ATOM 5528 N N . ILE B 1 300 ? -3.914 -24.297 -13.039 1 97.44 300 ILE B N 1
ATOM 5529 C CA . ILE B 1 300 ? -4.102 -25.719 -13.242 1 97.44 300 ILE B CA 1
ATOM 5530 C C . ILE B 1 300 ? -3.729 -26.094 -14.672 1 97.44 300 ILE B C 1
ATOM 5532 O O . ILE B 1 300 ? -4.297 -25.562 -15.633 1 97.44 300 ILE B O 1
ATOM 5536 N N . SER B 1 301 ? -2.836 -26.953 -14.797 1 97.31 301 SER B N 1
ATOM 5537 C CA . SER B 1 301 ? -2.26 -27.281 -16.109 1 97.31 301 SER B CA 1
ATOM 5538 C C . SER B 1 301 ? -3.303 -27.875 -17.031 1 97.31 301 SER B C 1
ATOM 5540 O O . SER B 1 301 ? -4.121 -28.703 -16.609 1 97.31 301 SER B O 1
ATOM 5542 N N . ASP B 1 302 ? -3.238 -27.516 -18.266 1 95.81 302 ASP B N 1
ATOM 5543 C CA . ASP B 1 302 ? -4.074 -28.094 -19.312 1 95.81 302 ASP B CA 1
ATOM 5544 C C . ASP B 1 302 ? -3.354 -29.234 -20.031 1 95.81 302 ASP B C 1
ATOM 5546 O O . ASP B 1 302 ? -3.842 -29.75 -21.031 1 95.81 302 ASP B O 1
ATOM 5550 N N . GLY B 1 303 ? -2.178 -29.562 -19.516 1 95.12 303 GLY B N 1
ATOM 5551 C CA . GLY B 1 303 ? -1.405 -30.641 -20.125 1 95.12 303 GLY B CA 1
ATOM 5552 C C . GLY B 1 303 ? -0.342 -30.141 -21.094 1 95.12 303 GLY B C 1
ATOM 5553 O O . GLY B 1 303 ? 0.467 -30.922 -21.594 1 95.12 303 GLY B O 1
ATOM 5554 N N . SER B 1 304 ? -0.328 -28.891 -21.266 1 93.19 304 SER B N 1
ATOM 5555 C CA . SER B 1 304 ? 0.645 -28.281 -22.172 1 93.19 304 SER B CA 1
ATOM 5556 C C . SER B 1 304 ? 2.072 -28.531 -21.688 1 93.19 304 SER B C 1
ATOM 5558 O O . SER B 1 304 ? 2.311 -28.688 -20.484 1 93.19 304 SER B O 1
ATOM 5560 N N . LEU B 1 305 ? 3.088 -28.641 -22.641 1 93.44 305 LEU B N 1
ATOM 5561 C CA . LEU B 1 305 ? 4.52 -28.766 -22.406 1 93.44 305 LEU B CA 1
ATOM 5562 C C . LEU B 1 305 ? 4.84 -30.125 -21.766 1 93.44 305 LEU B C 1
ATOM 5564 O O . LEU B 1 305 ? 5.961 -30.344 -21.297 1 93.44 305 LEU B O 1
ATOM 5568 N N . GLY B 1 306 ? 3.818 -30.969 -21.672 1 94.06 306 GLY B N 1
ATOM 5569 C CA . GLY B 1 306 ? 4.027 -32.281 -21.062 1 94.06 306 GLY B CA 1
ATOM 5570 C C . GLY B 1 306 ? 3.721 -32.281 -19.578 1 94.06 306 GLY B C 1
ATOM 5571 O O . GLY B 1 306 ? 4.031 -33.281 -18.891 1 94.06 306 GLY B O 1
ATOM 5572 N N . THR B 1 307 ? 3.225 -31.219 -19.078 1 96.88 307 THR B N 1
ATOM 5573 C CA . THR B 1 307 ? 2.801 -31.203 -17.688 1 96.88 307 THR B CA 1
ATOM 5574 C C . THR B 1 307 ? 1.575 -32.094 -17.484 1 96.88 307 THR B C 1
ATOM 5576 O O . THR B 1 307 ? 0.954 -32.531 -18.453 1 96.88 307 THR B O 1
ATOM 5579 N N . ILE B 1 308 ? 1.302 -32.438 -16.25 1 97.31 308 ILE B N 1
ATOM 5580 C CA . ILE B 1 308 ? 0.18 -33.312 -15.953 1 97.31 308 ILE B CA 1
ATOM 5581 C C . ILE B 1 308 ? -1.107 -32.5 -15.859 1 97.31 308 ILE B C 1
ATOM 5583 O O . ILE B 1 308 ? -1.227 -31.609 -15.008 1 97.31 308 ILE B O 1
ATOM 5587 N N . LYS B 1 309 ? -2.033 -32.812 -16.734 1 96.69 309 LYS B N 1
ATOM 5588 C CA . LYS B 1 309 ? -3.312 -32.094 -16.734 1 96.69 309 LYS B CA 1
ATOM 5589 C C . LYS B 1 309 ? -4.027 -32.219 -15.398 1 96.69 309 LYS B C 1
ATOM 5591 O O . LYS B 1 309 ? -4.074 -33.312 -14.82 1 96.69 309 LYS B O 1
ATOM 5596 N N . GLY B 1 310 ? -4.504 -31.047 -14.875 1 96 310 GLY B N 1
ATOM 5597 C CA . GLY B 1 310 ? -5.316 -31.078 -13.664 1 96 310 GLY B CA 1
ATOM 5598 C C . GLY B 1 310 ? -4.52 -30.781 -12.406 1 96 310 GLY B C 1
ATOM 5599 O O . GLY B 1 310 ? -5.094 -30.641 -11.328 1 96 310 GLY B O 1
ATOM 5600 N N . LEU B 1 311 ? -3.252 -30.703 -12.516 1 97.12 311 LEU B N 1
ATOM 5601 C CA . LEU B 1 311 ? -2.414 -30.375 -11.367 1 97.12 311 LEU B CA 1
ATOM 5602 C C . LEU B 1 311 ? -1.963 -28.922 -11.414 1 97.12 311 LEU B C 1
ATOM 5604 O O . LEU B 1 311 ? -1.888 -28.328 -12.484 1 97.12 311 LEU B O 1
ATOM 5608 N N . PRO B 1 312 ? -1.755 -28.375 -10.242 1 97.38 312 PRO B N 1
ATOM 5609 C CA . PRO B 1 312 ? -1.309 -26.969 -10.203 1 97.38 312 PRO B CA 1
ATOM 5610 C C . PRO B 1 312 ? 0.163 -26.812 -10.578 1 97.38 312 PRO B C 1
ATOM 5612 O O . PRO B 1 312 ? 1.009 -27.578 -10.117 1 97.38 312 PRO B O 1
ATOM 5615 N N . TYR B 1 313 ? 0.47 -25.891 -11.461 1 97.88 313 TYR B N 1
ATOM 5616 C CA . TYR B 1 313 ? 1.815 -25.516 -11.883 1 97.88 313 TYR B CA 1
ATOM 5617 C C . TYR B 1 313 ? 1.951 -24 -11.992 1 97.88 313 TYR B C 1
ATOM 5619 O O . TYR B 1 313 ? 0.955 -23.297 -12.164 1 97.88 313 TYR B O 1
ATOM 5627 N N . VAL B 1 314 ? 3.133 -23.516 -11.797 1 97.38 314 VAL B N 1
ATOM 5628 C CA . VAL B 1 314 ? 3.459 -22.203 -12.328 1 97.38 314 VAL B CA 1
ATOM 5629 C C . VAL B 1 314 ? 3.963 -22.344 -13.766 1 97.38 314 VAL B C 1
ATOM 5631 O O . VAL B 1 314 ? 4.855 -23.141 -14.047 1 97.38 314 VAL B O 1
ATOM 5634 N N . LEU B 1 315 ? 3.385 -21.641 -14.695 1 97.06 315 LEU B N 1
ATOM 5635 C CA . LEU B 1 315 ? 3.75 -21.703 -16.109 1 97.06 315 LEU B CA 1
ATOM 5636 C C . LEU B 1 315 ? 3.762 -20.312 -16.734 1 97.06 315 LEU B C 1
ATOM 5638 O O . LEU B 1 315 ? 3.035 -19.422 -16.297 1 97.06 315 LEU B O 1
ATOM 5642 N N . PRO B 1 316 ? 4.629 -20.141 -17.703 1 95.81 316 PRO B N 1
ATOM 5643 C CA . PRO B 1 316 ? 4.484 -18.922 -18.516 1 95.81 316 PRO B CA 1
ATOM 5644 C C . PRO B 1 316 ? 3.193 -18.906 -19.328 1 95.81 316 PRO B C 1
ATOM 5646 O O . PRO B 1 316 ? 2.902 -19.859 -20.047 1 95.81 316 PRO B O 1
ATOM 5649 N N . LEU B 1 317 ? 2.457 -17.844 -19.203 1 95.75 317 LEU B N 1
ATOM 5650 C CA . LEU B 1 317 ? 1.152 -17.75 -19.844 1 95.75 317 LEU B CA 1
ATOM 5651 C C . LEU B 1 317 ? 1.092 -16.562 -20.797 1 95.75 317 LEU B C 1
ATOM 5653 O O . LEU B 1 317 ? 1.824 -15.578 -20.609 1 95.75 317 LEU B O 1
ATOM 5657 N N . ILE B 1 318 ? 0.338 -16.719 -21.75 1 94.12 318 ILE B N 1
ATOM 5658 C CA . ILE B 1 318 ? -0.1 -15.625 -22.609 1 94.12 318 ILE B CA 1
ATOM 5659 C C . ILE B 1 318 ? -1.568 -15.312 -22.328 1 94.12 318 ILE B C 1
ATOM 5661 O O . ILE B 1 318 ? -2.447 -16.141 -22.594 1 94.12 318 ILE B O 1
ATOM 5665 N N . MET B 1 319 ? -1.742 -14.148 -21.766 1 92.06 319 MET B N 1
ATOM 5666 C CA . MET B 1 319 ? -3.092 -13.727 -21.406 1 92.06 319 MET B CA 1
ATOM 5667 C C . MET B 1 319 ? -3.775 -13.031 -22.578 1 92.06 319 MET B C 1
ATOM 5669 O O . MET B 1 319 ? -3.199 -12.133 -23.188 1 92.06 319 MET B O 1
ATOM 5673 N N . ASN B 1 320 ? -4.973 -13.453 -22.875 1 89.31 320 ASN B N 1
ATOM 5674 C CA . ASN B 1 320 ? -5.789 -12.875 -23.938 1 89.31 320 ASN B CA 1
ATOM 5675 C C . ASN B 1 320 ? -7.238 -12.695 -23.5 1 89.31 320 ASN B C 1
ATOM 5677 O O . ASN B 1 320 ? -8.055 -13.602 -23.641 1 89.31 320 ASN B O 1
ATOM 5681 N N . GLY B 1 321 ? -7.496 -11.484 -23.016 1 87.31 321 GLY B N 1
ATOM 5682 C CA . GLY B 1 321 ? -8.828 -11.242 -22.5 1 87.31 321 GLY B CA 1
ATOM 5683 C C . GLY B 1 321 ? -9.156 -12.094 -21.281 1 87.31 321 GLY B C 1
ATOM 5684 O O . GLY B 1 321 ? -8.438 -12.07 -20.281 1 87.31 321 GLY B O 1
ATOM 5685 N N . GLU B 1 322 ? -10.273 -12.953 -21.5 1 88.31 322 GLU B N 1
ATOM 5686 C CA . GLU B 1 322 ? -10.695 -13.773 -20.375 1 88.31 322 GLU B CA 1
ATOM 5687 C C . GLU B 1 322 ? -10.078 -15.172 -20.453 1 88.31 322 GLU B C 1
ATOM 5689 O O . GLU B 1 322 ? -10.367 -16.031 -19.609 1 88.31 322 GLU B O 1
ATOM 5694 N N . SER B 1 323 ? -9.234 -15.273 -21.375 1 89.62 323 SER B N 1
ATOM 5695 C CA . SER B 1 323 ? -8.609 -16.578 -21.578 1 89.62 323 SER B CA 1
ATOM 5696 C C . SER B 1 323 ? -7.094 -16.484 -21.5 1 89.62 323 SER B C 1
ATOM 5698 O O . SER B 1 323 ? -6.531 -15.391 -21.516 1 89.62 323 SER B O 1
ATOM 5700 N N . TRP B 1 324 ? -6.527 -17.656 -21.281 1 93.88 324 TRP B N 1
ATOM 5701 C CA . TRP B 1 324 ? -5.07 -17.719 -21.281 1 93.88 324 TRP B CA 1
ATOM 5702 C C . TRP B 1 324 ? -4.594 -19 -21.969 1 93.88 324 TRP B C 1
ATOM 5704 O O . TRP B 1 324 ? -5.336 -19.984 -22.047 1 93.88 324 TRP B O 1
ATOM 5714 N N . THR B 1 325 ? -3.404 -18.938 -22.562 1 94.56 325 THR B N 1
ATOM 5715 C CA . THR B 1 325 ? -2.711 -20.094 -23.125 1 94.56 325 THR B CA 1
ATOM 5716 C C . THR B 1 325 ? -1.281 -20.188 -22.594 1 94.56 325 THR B C 1
ATOM 5718 O O . THR B 1 325 ? -0.725 -19.188 -22.125 1 94.56 325 THR B O 1
ATOM 5721 N N . VAL B 1 326 ? -0.799 -21.375 -22.516 1 95.56 326 VAL B N 1
ATOM 5722 C CA . VAL B 1 326 ? 0.577 -21.562 -22.062 1 95.56 326 VAL B CA 1
ATOM 5723 C C . VAL B 1 326 ? 1.542 -21.125 -23.172 1 95.56 326 VAL B C 1
ATOM 5725 O O . VAL B 1 326 ? 1.327 -21.422 -24.344 1 95.56 326 VAL B O 1
ATOM 5728 N N . ASP B 1 327 ? 2.514 -20.344 -22.766 1 94.19 327 ASP B N 1
ATOM 5729 C CA . ASP B 1 327 ? 3.584 -19.953 -23.672 1 94.19 327 ASP B CA 1
ATOM 5730 C C . ASP B 1 327 ? 4.527 -21.109 -23.953 1 94.19 327 ASP B C 1
ATOM 5732 O O . ASP B 1 327 ? 5.16 -21.641 -23.047 1 94.19 327 ASP B O 1
ATOM 5736 N N . HIS B 1 328 ? 4.715 -21.5 -25.219 1 91.19 328 HIS B N 1
ATOM 5737 C CA . HIS B 1 328 ? 5.535 -22.641 -25.578 1 91.19 328 HIS B CA 1
ATOM 5738 C C . HIS B 1 328 ? 6.973 -22.219 -25.875 1 91.19 328 HIS B C 1
ATOM 5740 O O . HIS B 1 328 ? 7.711 -22.938 -26.547 1 91.19 328 HIS B O 1
ATOM 5746 N N . ILE B 1 329 ? 7.23 -21.172 -25.203 1 83.81 329 ILE B N 1
ATOM 5747 C CA . ILE B 1 329 ? 8.594 -20.688 -25.359 1 83.81 329 ILE B CA 1
ATOM 5748 C C . ILE B 1 329 ? 9.578 -21.703 -24.797 1 83.81 329 ILE B C 1
ATOM 5750 O O . ILE B 1 329 ? 9.312 -22.328 -23.766 1 83.81 329 ILE B O 1
ATOM 5754 N N . TYR B 1 330 ? 10.664 -22.125 -25.438 1 77.69 330 TYR B N 1
ATOM 5755 C CA . TYR B 1 330 ? 11.758 -23 -25.047 1 77.69 330 TYR B CA 1
ATOM 5756 C C . TYR B 1 330 ? 11.328 -24.469 -25.109 1 77.69 330 TYR B C 1
ATOM 5758 O O . TYR B 1 330 ? 12.047 -25.344 -24.641 1 77.69 330 TYR B O 1
ATOM 5766 N N . GLU B 1 331 ? 10.086 -24.75 -25.547 1 79 331 GLU B N 1
ATOM 5767 C CA . GLU B 1 331 ? 9.57 -26.109 -25.578 1 79 331 GLU B CA 1
ATOM 5768 C C . GLU B 1 331 ? 10.508 -27.047 -26.344 1 79 331 GLU B C 1
ATOM 5770 O O . GLU B 1 331 ? 10.633 -28.219 -26 1 79 331 GLU B O 1
ATOM 5775 N N . VAL B 1 332 ? 11.172 -26.484 -27.172 1 73.69 332 VAL B N 1
ATOM 5776 C CA . VAL B 1 332 ? 11.984 -27.266 -28.094 1 73.69 332 VAL B CA 1
ATOM 5777 C C . VAL B 1 332 ? 13.281 -27.688 -27.406 1 73.69 332 VAL B C 1
ATOM 5779 O O . VAL B 1 332 ? 13.93 -28.641 -27.828 1 73.69 332 VAL B O 1
ATOM 5782 N N . THR B 1 333 ? 13.547 -27.094 -26.391 1 78.31 333 THR B N 1
ATOM 5783 C CA . THR B 1 333 ? 14.828 -27.391 -25.766 1 78.31 333 THR B CA 1
ATOM 5784 C C . THR B 1 333 ? 14.75 -28.672 -24.938 1 78.31 333 THR B C 1
ATOM 5786 O O . THR B 1 333 ? 13.797 -28.875 -24.203 1 78.31 333 THR B O 1
ATOM 5789 N N . SER B 1 334 ? 15.727 -29.516 -25.156 1 83.69 334 SER B N 1
ATOM 5790 C CA . SER B 1 334 ? 15.812 -30.766 -24.406 1 83.69 334 SER B CA 1
ATOM 5791 C C . SER B 1 334 ? 15.938 -30.516 -22.906 1 83.69 334 SER B C 1
ATOM 5793 O O . SER B 1 334 ? 15.398 -31.266 -22.094 1 83.69 334 SER B O 1
ATOM 5795 N N . HIS B 1 335 ? 16.531 -29.516 -22.609 1 88.94 335 HIS B N 1
ATOM 5796 C CA . HIS B 1 335 ? 16.734 -29.203 -21.188 1 88.94 335 HIS B CA 1
ATOM 5797 C C . HIS B 1 335 ? 15.406 -28.938 -20.484 1 88.94 335 HIS B C 1
ATOM 5799 O O . HIS B 1 335 ? 15.164 -29.453 -19.406 1 88.94 335 HIS B O 1
ATOM 5805 N N . LEU B 1 336 ? 14.625 -28.188 -21.078 1 90.56 336 LEU B N 1
ATOM 5806 C CA . LEU B 1 336 ? 13.336 -27.875 -20.453 1 90.56 336 LEU B CA 1
ATOM 5807 C C . LEU B 1 336 ? 12.5 -29.141 -20.297 1 90.56 336 LEU B C 1
ATOM 5809 O O . LEU B 1 336 ? 11.836 -29.328 -19.281 1 90.56 336 LEU B O 1
ATOM 5813 N N . ARG B 1 337 ? 12.547 -30.016 -21.281 1 91.56 337 ARG B N 1
ATOM 5814 C CA . ARG B 1 337 ? 11.797 -31.266 -21.203 1 91.56 337 ARG B CA 1
ATOM 5815 C C . ARG B 1 337 ? 12.227 -32.094 -20.016 1 91.56 337 ARG B C 1
ATOM 5817 O O . ARG B 1 337 ? 11.391 -32.688 -19.328 1 91.56 337 ARG B O 1
ATOM 5824 N N . HIS B 1 338 ? 13.508 -32.094 -19.844 1 93.69 338 HIS B N 1
ATOM 5825 C CA . HIS B 1 338 ? 14.039 -32.812 -18.703 1 93.69 338 HIS B CA 1
ATOM 5826 C C . HIS B 1 338 ? 13.57 -32.188 -17.391 1 93.69 338 HIS B C 1
ATOM 5828 O O . HIS B 1 338 ? 13.18 -32.906 -16.469 1 93.69 338 HIS B O 1
ATOM 5834 N N . GLU B 1 339 ? 13.641 -30.922 -17.359 1 94.62 339 GLU B N 1
ATOM 5835 C CA . GLU B 1 339 ? 13.219 -30.203 -16.156 1 94.62 339 GLU B CA 1
ATOM 5836 C C . GLU B 1 339 ? 11.727 -30.406 -15.883 1 94.62 339 GLU B C 1
ATOM 5838 O O . GLU B 1 339 ? 11.312 -30.562 -14.734 1 94.62 339 GLU B O 1
ATOM 5843 N N . ILE B 1 340 ? 10.914 -30.438 -16.906 1 95.69 340 ILE B N 1
ATOM 5844 C CA . ILE B 1 340 ? 9.477 -30.625 -16.766 1 95.69 340 ILE B CA 1
ATOM 5845 C C . ILE B 1 340 ? 9.188 -32 -16.141 1 95.69 340 ILE B C 1
ATOM 5847 O O . ILE B 1 340 ? 8.289 -32.125 -15.312 1 95.69 340 ILE B O 1
ATOM 5851 N N . ARG B 1 341 ? 9.984 -33 -16.547 1 96 341 ARG B N 1
ATOM 5852 C CA . ARG B 1 341 ? 9.82 -34.312 -15.969 1 96 341 ARG B CA 1
ATOM 5853 C C . ARG B 1 341 ? 10.086 -34.312 -14.461 1 96 341 ARG B C 1
ATOM 5855 O O . ARG B 1 341 ? 9.344 -34.906 -13.688 1 96 341 ARG B O 1
ATOM 5862 N N . ARG B 1 342 ? 11.117 -33.594 -14.133 1 96.31 342 ARG B N 1
ATOM 5863 C CA . ARG B 1 342 ? 11.438 -33.438 -12.719 1 96.31 342 ARG B CA 1
ATOM 5864 C C . ARG B 1 342 ? 10.328 -32.719 -11.969 1 96.31 342 ARG B C 1
ATOM 5866 O O . ARG B 1 342 ? 9.922 -33.125 -10.883 1 96.31 342 ARG B O 1
ATOM 5873 N N . ILE B 1 343 ? 9.859 -31.703 -12.547 1 97.06 343 ILE B N 1
ATOM 5874 C CA . ILE B 1 343 ? 8.797 -30.891 -11.977 1 97.06 343 ILE B CA 1
ATOM 5875 C C . ILE B 1 343 ? 7.516 -31.703 -11.867 1 97.06 343 ILE B C 1
ATOM 5877 O O . ILE B 1 343 ? 6.82 -31.656 -10.844 1 97.06 343 ILE B O 1
ATOM 5881 N N . ASN B 1 344 ? 7.238 -32.5 -12.875 1 97.94 344 ASN B N 1
ATOM 5882 C CA . ASN B 1 344 ? 6.066 -33.375 -12.867 1 97.94 344 ASN B CA 1
ATOM 5883 C C . ASN B 1 344 ? 6.105 -34.344 -11.695 1 97.94 344 ASN B C 1
ATOM 5885 O O . ASN B 1 344 ? 5.094 -34.562 -11.031 1 97.94 344 ASN B O 1
ATOM 5889 N N . ALA B 1 345 ? 7.246 -34.938 -11.508 1 97.81 345 ALA B N 1
ATOM 5890 C CA . ALA B 1 345 ? 7.398 -35.875 -10.414 1 97.81 345 ALA B CA 1
ATOM 5891 C C . ALA B 1 345 ? 7.074 -35.219 -9.07 1 97.81 345 ALA B C 1
ATOM 5893 O O . ALA B 1 345 ? 6.367 -35.812 -8.25 1 97.81 345 ALA B O 1
ATOM 5894 N N . ALA B 1 346 ? 7.523 -34.062 -8.906 1 96 346 ALA B N 1
ATOM 5895 C CA . ALA B 1 346 ? 7.289 -33.344 -7.664 1 96 346 ALA B CA 1
ATOM 5896 C C . ALA B 1 346 ? 5.82 -32.969 -7.512 1 96 346 ALA B C 1
ATOM 5898 O O . ALA B 1 346 ? 5.25 -33.094 -6.426 1 96 346 ALA B O 1
ATOM 5899 N N . ALA B 1 347 ? 5.238 -32.438 -8.57 1 96.5 347 ALA B N 1
ATOM 5900 C CA . ALA B 1 347 ? 3.832 -32.062 -8.547 1 96.5 347 ALA B CA 1
ATOM 5901 C C . ALA B 1 347 ? 2.936 -33.25 -8.211 1 96.5 347 ALA B C 1
ATOM 5903 O O . ALA B 1 347 ? 2.025 -33.125 -7.387 1 96.5 347 ALA B O 1
ATOM 5904 N N . LYS B 1 348 ? 3.234 -34.344 -8.844 1 96.62 348 LYS B N 1
ATOM 5905 C CA . LYS B 1 348 ? 2.461 -35.562 -8.625 1 96.62 348 LYS B CA 1
ATOM 5906 C C . LYS B 1 348 ? 2.588 -36.062 -7.176 1 96.62 348 LYS B C 1
ATOM 5908 O O . LYS B 1 348 ? 1.589 -36.406 -6.539 1 96.62 348 LYS B O 1
ATOM 5913 N N . GLU B 1 349 ? 3.758 -36.031 -6.727 1 94.62 349 GLU B N 1
ATOM 5914 C CA . GLU B 1 349 ? 4.008 -36.5 -5.359 1 94.62 349 GLU B CA 1
ATOM 5915 C C . GLU B 1 349 ? 3.287 -35.594 -4.348 1 94.62 349 GLU B C 1
ATOM 5917 O O . GLU B 1 349 ? 2.65 -36.094 -3.418 1 94.62 349 GLU B O 1
ATOM 5922 N N . HIS B 1 350 ? 3.416 -34.375 -4.496 1 92.81 350 HIS B N 1
ATOM 5923 C CA . HIS B 1 350 ? 2.775 -33.406 -3.592 1 92.81 350 HIS B CA 1
ATOM 5924 C C . HIS B 1 350 ? 1.26 -33.594 -3.596 1 92.81 350 HIS B C 1
ATOM 5926 O O . HIS B 1 350 ? 0.633 -33.625 -2.535 1 92.81 350 HIS B O 1
ATOM 5932 N N . HIS B 1 351 ? 0.69 -33.688 -4.762 1 94.75 351 HIS B N 1
ATOM 5933 C CA . HIS B 1 351 ? -0.752 -33.844 -4.914 1 94.75 351 HIS B CA 1
ATOM 5934 C C . HIS B 1 351 ? -1.235 -35.125 -4.285 1 94.75 351 HIS B C 1
ATOM 5936 O O . HIS B 1 351 ? -2.242 -35.156 -3.572 1 94.75 351 HIS B O 1
ATOM 5942 N N . GLN B 1 352 ? -0.523 -36.188 -4.516 1 94.12 352 GLN B N 1
ATOM 5943 C CA . GLN B 1 352 ? -0.902 -37.5 -4.008 1 94.12 352 GLN B CA 1
ATOM 5944 C C . GLN B 1 352 ? -0.893 -37.531 -2.482 1 94.12 352 GLN B C 1
ATOM 5946 O O . GLN B 1 352 ? -1.725 -38.188 -1.863 1 94.12 352 GLN B O 1
ATOM 5951 N N . LYS B 1 353 ? 0.026 -36.844 -1.924 1 90.62 353 LYS B N 1
ATOM 5952 C CA . LYS B 1 353 ? 0.107 -36.781 -0.467 1 90.62 353 LYS B CA 1
ATOM 5953 C C . LYS B 1 353 ? -0.997 -35.906 0.111 1 90.62 353 LYS B C 1
ATOM 5955 O O . LYS B 1 353 ? -1.491 -36.156 1.211 1 90.62 353 LYS B O 1
ATOM 5960 N N . LEU B 1 354 ? -1.374 -34.875 -0.595 1 91.19 354 LEU B N 1
ATOM 5961 C CA . LEU B 1 354 ? -2.328 -33.875 -0.106 1 91.19 354 LEU B CA 1
ATOM 5962 C C . LEU B 1 354 ? -3.754 -34.438 -0.183 1 91.19 354 LEU B C 1
ATOM 5964 O O . LEU B 1 354 ? -4.582 -34.125 0.679 1 91.19 354 LEU B O 1
ATOM 5968 N N . VAL B 1 355 ? -4.062 -35.281 -1.137 1 91.94 355 VAL B N 1
ATOM 5969 C CA . VAL B 1 355 ? -5.414 -35.75 -1.428 1 91.94 355 VAL B CA 1
ATOM 5970 C C . VAL B 1 355 ? -5.973 -36.5 -0.219 1 91.94 355 VAL B C 1
ATOM 5972 O O . VAL B 1 355 ? -7.023 -36.125 0.314 1 91.94 355 VAL B O 1
ATOM 5975 N N . PRO B 1 356 ? -5.309 -37.5 0.253 1 90.31 356 PRO B N 1
ATOM 5976 C CA . PRO B 1 356 ? -5.871 -38.219 1.398 1 90.31 356 PRO B CA 1
ATOM 5977 C C . PRO B 1 356 ? -5.98 -37.344 2.646 1 90.31 356 PRO B C 1
ATOM 5979 O O . PRO B 1 356 ? -6.914 -37.531 3.438 1 90.31 356 PRO B O 1
ATOM 5982 N N . PHE B 1 357 ? -5.094 -36.562 2.752 1 87.06 357 PHE B N 1
ATOM 5983 C CA . PHE B 1 357 ? -5.105 -35.688 3.91 1 87.06 357 PHE B CA 1
ATOM 5984 C C . PHE B 1 357 ? -6.328 -34.781 3.883 1 87.06 357 PHE B C 1
ATOM 5986 O O . PHE B 1 357 ? -7.02 -34.625 4.895 1 87.06 357 PHE B O 1
ATOM 5993 N N . CYS B 1 358 ? -6.582 -34.125 2.76 1 87.25 358 CYS B N 1
ATOM 5994 C CA . CYS B 1 358 ? -7.707 -33.219 2.611 1 87.25 358 CYS B CA 1
ATOM 5995 C C . CYS B 1 358 ? -9.031 -33.938 2.764 1 87.25 358 CYS B C 1
ATOM 5997 O O . CYS B 1 358 ? -9.961 -33.438 3.4 1 87.25 358 CYS B O 1
ATOM 5999 N N . LYS B 1 359 ? -9.109 -35.094 2.266 1 88.12 359 LYS B N 1
ATOM 6000 C CA . LYS B 1 359 ? -10.336 -35.875 2.359 1 88.12 359 LYS B CA 1
ATOM 6001 C C . LYS B 1 359 ? -10.617 -36.281 3.803 1 88.12 359 LYS B C 1
ATOM 6003 O O . LYS B 1 359 ? -11.766 -36.219 4.258 1 88.12 359 LYS B O 1
ATOM 6008 N N . LYS B 1 360 ? -9.602 -36.688 4.445 1 85.62 360 LYS B N 1
ATOM 6009 C CA . LYS B 1 360 ? -9.758 -37.031 5.852 1 85.62 360 LYS B CA 1
ATOM 6010 C C . LYS B 1 360 ? -10.164 -35.812 6.684 1 85.62 360 LYS B C 1
ATOM 6012 O O . LYS B 1 360 ? -11.039 -35.906 7.547 1 85.62 360 LYS B O 1
ATOM 6017 N N . PHE B 1 361 ? -9.523 -34.75 6.465 1 84.44 361 PHE B N 1
ATOM 6018 C CA . PHE B 1 361 ? -9.844 -33.5 7.168 1 84.44 361 PHE B CA 1
ATOM 6019 C C . PHE B 1 361 ? -11.297 -33.094 6.93 1 84.44 361 PHE B C 1
ATOM 6021 O O . PHE B 1 361 ? -12 -32.719 7.859 1 84.44 361 PHE B O 1
ATOM 6028 N N . LEU B 1 362 ? -11.703 -33.125 5.723 1 82.75 362 LEU B N 1
ATOM 6029 C CA . LEU B 1 362 ? -13.078 -32.812 5.336 1 82.75 362 LEU B CA 1
ATOM 6030 C C . LEU B 1 362 ? -14.07 -33.688 6.098 1 82.75 362 LEU B C 1
ATOM 6032 O O . LEU B 1 362 ? -15.039 -33.156 6.664 1 82.75 362 LEU B O 1
ATOM 6036 N N . GLN B 1 363 ? -13.836 -34.906 6.133 1 84.69 363 GLN B N 1
ATOM 6037 C CA . GLN B 1 363 ? -14.711 -35.844 6.805 1 84.69 363 GLN B CA 1
ATOM 6038 C C . GLN B 1 363 ? -14.75 -35.594 8.312 1 84.69 363 GLN B C 1
ATOM 6040 O O . GLN B 1 363 ? -15.828 -35.531 8.906 1 84.69 363 GLN B O 1
ATOM 6045 N N . ASP B 1 364 ? -13.648 -35.281 8.898 1 83.62 364 ASP B N 1
ATOM 6046 C CA . ASP B 1 364 ? -13.516 -35.219 10.352 1 83.62 364 ASP B CA 1
ATOM 6047 C C . ASP B 1 364 ? -14.008 -33.844 10.867 1 83.62 364 ASP B C 1
ATOM 6049 O O . ASP B 1 364 ? -14.547 -33.781 11.969 1 83.62 364 ASP B O 1
ATOM 6053 N N . ASN B 1 365 ? -13.867 -32.844 10.078 1 79.25 365 ASN B N 1
ATOM 6054 C CA . ASN B 1 365 ? -14.008 -31.5 10.656 1 79.25 365 ASN B CA 1
ATOM 6055 C C . ASN B 1 365 ? -15.102 -30.688 9.961 1 79.25 365 ASN B C 1
ATOM 6057 O O . ASN B 1 365 ? -15.578 -29.688 10.492 1 79.25 365 ASN B O 1
ATOM 6061 N N . VAL B 1 366 ? -15.484 -31.016 8.828 1 76.94 366 VAL B N 1
ATOM 6062 C CA . VAL B 1 366 ? -16.469 -30.203 8.109 1 76.94 366 VAL B CA 1
ATOM 6063 C C . VAL B 1 366 ? -17.781 -30.984 7.973 1 76.94 366 VAL B C 1
ATOM 6065 O O . VAL B 1 366 ? -18.844 -30.453 8.305 1 76.94 366 VAL B O 1
ATOM 6068 N N . ILE B 1 367 ? -17.719 -32.188 7.613 1 72.62 367 ILE B N 1
ATOM 6069 C CA . ILE B 1 367 ? -18.922 -33 7.426 1 72.62 367 ILE B CA 1
ATOM 6070 C C . ILE B 1 367 ? -19.422 -33.5 8.773 1 72.62 367 ILE B C 1
ATOM 6072 O O . ILE B 1 367 ? -20.609 -33.344 9.102 1 72.62 367 ILE B O 1
ATOM 6076 N N . GLU B 1 368 ? -18.594 -34.062 9.656 1 64.19 368 GLU B N 1
ATOM 6077 C CA . GLU B 1 368 ? -19 -34.656 10.922 1 64.19 368 GLU B CA 1
ATOM 6078 C C . GLU B 1 368 ? -19.234 -33.594 11.992 1 64.19 368 GLU B C 1
ATOM 6080 O O . GLU B 1 368 ? -20.031 -33.781 12.898 1 64.19 368 GLU B O 1
ATOM 6085 N N . LYS B 1 369 ? -18.438 -32.562 12.109 1 58.97 369 LYS B N 1
ATOM 6086 C CA . LYS B 1 369 ? -18.609 -31.531 13.148 1 58.97 369 LYS B CA 1
ATOM 6087 C C . LYS B 1 369 ? -19.781 -30.609 12.844 1 58.97 369 LYS B C 1
ATOM 6089 O O . LYS B 1 369 ? -20.109 -29.734 13.641 1 58.97 369 LYS B O 1
ATOM 6094 N N . VAL B 1 370 ? -20.359 -30.625 11.836 1 47.78 370 VAL B N 1
ATOM 6095 C CA . VAL B 1 370 ? -21.562 -29.812 11.664 1 47.78 370 VAL B CA 1
ATOM 6096 C C . VAL B 1 370 ? -22.594 -30.203 12.727 1 47.78 370 VAL B C 1
ATOM 6098 O O . VAL B 1 370 ? -23.359 -29.359 13.195 1 47.78 370 VAL B O 1
ATOM 6101 N N . PHE B 1 371 ? -22.719 -31.547 13.305 1 35.97 371 PHE B N 1
ATOM 6102 C CA . PHE B 1 371 ? -23.875 -31.922 14.125 1 35.97 371 PHE B CA 1
ATOM 6103 C C . PHE B 1 371 ? -23.562 -31.734 15.602 1 35.97 371 PHE B C 1
ATOM 6105 O O . PHE B 1 371 ? -24.172 -32.375 16.453 1 35.97 371 PHE B O 1
ATOM 6112 N N . ILE B 1 372 ? -22.469 -31.219 16.062 1 37.06 372 ILE B N 1
ATOM 6113 C CA . ILE B 1 372 ? -22.547 -31.156 17.516 1 37.06 372 ILE B CA 1
ATOM 6114 C C . ILE B 1 372 ? -23.562 -30.109 17.938 1 37.06 372 ILE B C 1
ATOM 6116 O O . ILE B 1 372 ? -23.391 -28.906 17.656 1 37.06 372 ILE B O 1
ATOM 6120 N N . PRO B 1 373 ? -24.781 -30.5 18.297 1 32.38 373 PRO B N 1
ATOM 6121 C CA . PRO B 1 373 ? -25.766 -29.641 18.953 1 32.38 373 PRO B CA 1
ATOM 6122 C C . PRO B 1 373 ? -25.203 -28.906 20.156 1 32.38 373 PRO B C 1
ATOM 6124 O O . PRO B 1 373 ? -24.469 -29.484 20.969 1 32.38 373 PRO B O 1
ATOM 6127 N N . THR B 1 374 ? -24.75 -27.75 20.078 1 31.83 374 THR B N 1
ATOM 6128 C CA . THR B 1 374 ? -24.531 -26.984 21.297 1 31.83 374 THR B CA 1
ATOM 6129 C C . THR B 1 374 ? -25.672 -27.219 22.281 1 31.83 374 THR B C 1
ATOM 6131 O O . THR B 1 374 ? -26.812 -26.844 22.016 1 31.83 374 THR B O 1
ATOM 6134 N N . SER B 1 375 ? -25.703 -28.281 23 1 27.69 375 SER B N 1
ATOM 6135 C CA . SER B 1 375 ? -26.547 -28.312 24.188 1 27.69 375 SER B CA 1
ATOM 6136 C C . SER B 1 375 ? -26.344 -27.078 25.062 1 27.69 375 SER B C 1
ATOM 6138 O O . SER B 1 375 ? -25.266 -26.891 25.625 1 27.69 375 SER B O 1
ATOM 6140 N N . ARG B 1 376 ? -26.938 -26 24.656 1 29.38 376 ARG B N 1
ATOM 6141 C CA . ARG B 1 376 ? -27.234 -24.938 25.609 1 29.38 376 ARG B CA 1
ATOM 6142 C C . ARG B 1 376 ? -27.719 -25.484 26.938 1 29.38 376 ARG B C 1
ATOM 6144 O O . ARG B 1 376 ? -28.828 -26.016 27.031 1 29.38 376 ARG B O 1
ATOM 6151 N N . THR B 1 377 ? -26.922 -26.172 27.672 1 27.17 377 THR B N 1
ATOM 6152 C CA . THR B 1 377 ? -27.344 -26.219 29.062 1 27.17 377 THR B CA 1
ATOM 6153 C C . THR B 1 377 ? -27.797 -24.859 29.547 1 27.17 377 THR B C 1
ATOM 6155 O O . THR B 1 377 ? -27.047 -23.891 29.484 1 27.17 377 THR B O 1
ATOM 6158 N N . GLU B 1 378 ? -29.062 -24.578 29.453 1 28.03 378 GLU B N 1
ATOM 6159 C CA . GLU B 1 378 ? -29.859 -23.578 30.172 1 28.03 378 GLU B CA 1
ATOM 6160 C C . GLU B 1 378 ? -29.406 -23.469 31.625 1 28.03 378 GLU B C 1
ATOM 6162 O O . GLU B 1 378 ? -29.641 -24.375 32.438 1 28.03 378 GLU B O 1
ATOM 6167 N N . SER B 1 379 ? -28.125 -23.25 31.875 1 26.09 379 SER B N 1
ATOM 6168 C CA . SER B 1 379 ? -28.016 -22.844 33.281 1 26.09 379 SER B CA 1
ATOM 6169 C C . SER B 1 379 ? -29.031 -21.766 33.625 1 26.09 379 SER B C 1
ATOM 6171 O O . SER B 1 379 ? -29.016 -20.688 33.031 1 26.09 379 SER B O 1
ATOM 6173 N N . GLU B 1 380 ? -30.188 -22.156 34.031 1 25.83 380 GLU B N 1
ATOM 6174 C CA . GLU B 1 380 ? -31.234 -21.469 34.781 1 25.83 380 GLU B CA 1
ATOM 6175 C C . GLU B 1 380 ? -30.641 -20.562 35.844 1 25.83 380 GLU B C 1
ATOM 6177 O O . GLU B 1 380 ? -30.172 -21.031 36.875 1 25.83 380 GLU B O 1
ATOM 6182 N N . SER B 1 381 ? -29.609 -19.766 35.469 1 24.08 381 SER B N 1
ATOM 6183 C CA . SER B 1 381 ? -29.328 -18.797 36.531 1 24.08 381 SER B CA 1
ATOM 6184 C C . SER B 1 381 ? -30.609 -18.094 36.969 1 24.08 381 SER B C 1
ATOM 6186 O O . SER B 1 381 ? -31.25 -17.406 36.188 1 24.08 381 SER B O 1
ATOM 6188 N N . SER B 1 382 ? -31.359 -18.812 37.75 1 25.45 382 SER B N 1
ATOM 6189 C CA . SER B 1 382 ? -32.438 -18.375 38.625 1 25.45 382 SER B CA 1
ATOM 6190 C C . SER B 1 382 ? -32.062 -17.078 39.344 1 25.45 382 SER B C 1
ATOM 6192 O O . SER B 1 382 ? -31.203 -17.062 40.219 1 25.45 382 SER B O 1
ATOM 6194 N N . TYR B 1 383 ? -31.812 -16.047 38.469 1 24.19 383 TYR B N 1
ATOM 6195 C CA . TYR B 1 383 ? -31.75 -14.789 39.219 1 24.19 383 TYR B CA 1
ATOM 6196 C C . TYR B 1 383 ? -32.875 -14.711 40.25 1 24.19 383 TYR B C 1
ATOM 6198 O O . TYR B 1 383 ? -34.031 -15.008 39.938 1 24.19 383 TYR B O 1
ATOM 6206 N N . PRO B 1 384 ? -32.531 -14.867 41.531 1 25.11 384 PRO B N 1
ATOM 6207 C CA . PRO B 1 384 ? -33.531 -14.805 42.562 1 25.11 384 PRO B CA 1
ATOM 6208 C C . PRO B 1 384 ? -34.531 -13.656 42.375 1 25.11 384 PRO B C 1
ATOM 6210 O O . PRO B 1 384 ? -34.156 -12.609 41.812 1 25.11 384 PRO B O 1
ATOM 6213 N N . THR B 1 385 ? -35.812 -14.008 41.969 1 25.31 385 THR B N 1
ATOM 6214 C CA . THR B 1 385 ? -36.938 -13.117 41.969 1 25.31 385 THR B CA 1
ATOM 6215 C C . THR B 1 385 ? -36.875 -12.109 43.094 1 25.31 385 THR B C 1
ATOM 6217 O O . THR B 1 385 ? -36.938 -12.492 44.281 1 25.31 385 THR B O 1
ATOM 6220 N N . LEU B 1 386 ? -35.844 -11.18 43.031 1 22.64 386 LEU B N 1
ATOM 6221 C CA . LEU B 1 386 ? -35.938 -10.227 44.125 1 22.64 386 LEU B CA 1
ATOM 6222 C C . LEU B 1 386 ? -37.406 -9.867 44.406 1 22.64 386 LEU B C 1
ATOM 6224 O O . LEU B 1 386 ? -38.156 -9.602 43.469 1 22.64 386 LEU B O 1
ATOM 6228 N N . ALA B 1 387 ? -37.906 -10.305 45.531 1 21.23 387 ALA B N 1
ATOM 6229 C CA . ALA B 1 387 ? -39.188 -10.109 46.219 1 21.23 387 ALA B CA 1
ATOM 6230 C C . ALA B 1 387 ? -39.719 -8.688 46.031 1 21.23 387 ALA B C 1
ATOM 6232 O O . ALA B 1 387 ? -38.938 -7.727 46.094 1 21.23 387 ALA B O 1
ATOM 6233 N N . SER B 1 388 ? -40.719 -8.547 45.094 1 24.11 388 SER B N 1
ATOM 6234 C CA . SER B 1 388 ? -41.562 -7.359 45 1 24.11 388 SER B CA 1
ATOM 6235 C C . SER B 1 388 ? -41.844 -6.746 46.375 1 24.11 388 SER B C 1
ATOM 6237 O O . SER B 1 388 ? -42.375 -7.414 47.25 1 24.11 388 SER B O 1
ATOM 6239 N N . THR B 1 389 ? -40.781 -6.09 46.969 1 22.92 389 THR B N 1
ATOM 6240 C CA . THR B 1 389 ? -41.281 -5.504 48.219 1 22.92 389 THR B CA 1
ATOM 6241 C C . THR B 1 389 ? -42.656 -4.902 48 1 22.92 389 THR B C 1
ATOM 6243 O O . THR B 1 389 ? -42.906 -4.211 47 1 22.92 389 THR B O 1
ATOM 6246 N N . PRO B 1 390 ? -43.656 -5.438 48.719 1 24.12 390 PRO B N 1
ATOM 6247 C CA . PRO B 1 390 ? -45.062 -5.062 48.812 1 24.12 390 PRO B CA 1
ATOM 6248 C C . PRO B 1 390 ? -45.25 -3.555 48.969 1 24.12 390 PRO B C 1
ATOM 6250 O O . PRO B 1 390 ? -44.812 -2.973 49.969 1 24.12 390 PRO B O 1
ATOM 6253 N N . THR B 1 391 ? -44.688 -2.688 48.031 1 23.14 391 THR B N 1
ATOM 6254 C CA . THR B 1 391 ? -45.062 -1.356 48.5 1 23.14 391 THR B CA 1
ATOM 6255 C C . THR B 1 391 ? -46.531 -1.276 48.781 1 23.14 391 THR B C 1
ATOM 6257 O O . THR B 1 391 ? -47.375 -1.762 48 1 23.14 391 THR B O 1
ATOM 6260 N N . THR B 1 392 ? -46.906 -1.028 50.062 1 22.09 392 THR B N 1
ATOM 6261 C CA . THR B 1 392 ? -48.125 -0.722 50.812 1 22.09 392 THR B CA 1
ATOM 6262 C C . THR B 1 392 ? -49.031 0.227 50.031 1 22.09 392 THR B C 1
ATOM 6264 O O . THR B 1 392 ? -48.531 1.16 49.375 1 22.09 392 THR B O 1
ATOM 6267 N N . GLY B 1 393 ? -50.25 -0.255 49.656 1 19.94 393 GLY B N 1
ATOM 6268 C CA . GLY B 1 393 ? -51.531 0.221 49.125 1 19.94 393 GLY B CA 1
ATOM 6269 C C . GLY B 1 393 ? -51.938 1.558 49.719 1 19.94 393 GLY B C 1
ATOM 6270 O O . GLY B 1 393 ? -52.219 1.656 50.906 1 19.94 393 GLY B O 1
ATOM 6271 N N . ARG B 1 394 ? -51.25 2.748 49.438 1 21.31 394 ARG B N 1
ATOM 6272 C CA . ARG B 1 394 ? -52 3.9 49.938 1 21.31 394 ARG B CA 1
ATOM 6273 C C . ARG B 1 394 ? -53.438 3.848 49.469 1 21.31 394 ARG B C 1
ATOM 6275 O O . ARG B 1 394 ? -53.719 3.684 48.281 1 21.31 394 ARG B O 1
ATOM 6282 N N . THR B 1 395 ? -54.25 3.396 50.344 1 19.69 395 THR B N 1
ATOM 6283 C CA . THR B 1 395 ? -55.719 3.457 50.375 1 19.69 395 THR B CA 1
ATOM 6284 C C . THR B 1 395 ? -56.219 4.875 50.094 1 19.69 395 THR B C 1
ATOM 6286 O O . THR B 1 395 ? -57.406 5.133 50.062 1 19.69 395 THR B O 1
ATOM 6289 N N . GLU B 1 396 ? -55.406 5.887 49.469 1 23.19 396 GLU B N 1
ATOM 6290 C CA . GLU B 1 396 ? -56.25 7.059 49.656 1 23.19 396 GLU B CA 1
ATOM 6291 C C . GLU B 1 396 ? -57.688 6.793 49.156 1 23.19 396 GLU B C 1
ATOM 6293 O O . GLU B 1 396 ? -57.875 6.121 48.125 1 23.19 396 GLU B O 1
ATOM 6298 N N . ASP B 1 397 ? -58.594 7.035 50.094 1 21.2 397 ASP B N 1
ATOM 6299 C CA . ASP B 1 397 ? -60 7.27 50.344 1 21.2 397 ASP B CA 1
ATOM 6300 C C . ASP B 1 397 ? -60.656 8.07 49.219 1 21.2 397 ASP B C 1
ATOM 6302 O O . ASP B 1 397 ? -60.031 8.953 48.625 1 21.2 397 ASP B O 1
ATOM 6306 N N . THR B 1 398 ? -61.719 7.504 48.688 1 22.33 398 THR B N 1
ATOM 6307 C CA . THR B 1 398 ? -62.812 7.766 47.75 1 22.33 398 THR B CA 1
ATOM 6308 C C . THR B 1 398 ? -63.438 9.141 48.031 1 22.33 398 THR B C 1
ATOM 6310 O O . THR B 1 398 ? -64.312 9.578 47.312 1 22.33 398 THR B O 1
ATOM 6313 N N . TYR B 1 399 ? -62.812 10.094 49 1 22.73 399 TYR B N 1
ATOM 6314 C CA . TYR B 1 399 ? -63.844 11.117 49.094 1 22.73 399 TYR B CA 1
ATOM 6315 C C . TYR B 1 399 ? -63.906 11.953 47.812 1 22.73 399 TYR B C 1
ATOM 6317 O O . TYR B 1 399 ? -62.875 12.211 47.188 1 22.73 399 TYR B O 1
#

Secondary structure (DSSP, 8-state):
-EESTTSHHHHHHHHHHHHTTTT-TT--EEEEEE--GGGHHHHHHHHHHHHHTT-TTEEEEEEE-SPP-GGG-SEEEE----S-TT---TT-TT-HHHHHHHHHHHHHHHHHHSPP---------------------PPPEEEESSHHHHHHHHHH-TTS-GGGEEE--SHHHHHHHHHHHHHT--GGGB-PEEEEESSSSSEEEEEPSSSBTT----SS-TTS-TTS-HHHHHHHT--GGGG-HHIIIIIHHHHHHHHHHH----HHHHHHHHHHHHHHHHHHHH-TT--SEEEEEEEE--SGGGPPTTSEEEEEEEEETTEEEE--TTTT-HHHHHHHHHHHHHHHHHHHHHHHHHHHHIIIIIISGGG----------------------------/-EESTTSHHHHHHHHHHHHTTTT-TT--EEEEEE--GGGHHHHHHHHHHHHHTT-TTEEEEEEE-SPP-GGG-SEEEE----S-TT---TT-TT-HHHHHHHHHHHHHHHHHHSPPP--------------------PPPEEEESSHHHHHHHHHH-TTS-GGGEEE--SHHHHHHHHHHHHHT--GGGB-PEEEEESSSSSEEEEEPSSSBTT----SSS--S-TTS-HHHHHHHT--GGGG-HHIIIIIHHHHHHHHHHH----HHHHHHHHHHHHHHHHHHHH-TT--SEEEEEEEE--SGGGPPTTSEEEEEEEEETTEEEE--TTTT-HHHHHHHHHHHHHHHHHHHHHHHHHHHHIIIIIISGGG----------------------------

InterPro domains:
  IPR010945 Malate dehydrogenase, type 2 [PTHR23382] (14-84)
  IPR015955 Lactate dehydrogenase/glycoside hydrolase, family 4, C-terminal [G3DSA:3.90.110.10] (172-354)

Sequence (798 aa):
MLINPLLPASQLTATKILSGTVFGHHQFIDLILLVYANETDQAEVLAQEYISCAFPCVNTIRITSDIPCLSDADVFVVMTNFPNPNSFDFNNMDSPELFDNLYLIIKIATSFAKPLPDKKEHKDKKTKEPKEPTKTPRKPIIVADGLLVIDILMIIAKTIPPEILFFVTPLRSIAKTMLSDLLKVKCSELNTVYVWAASDIVFHTEIGVPYLKDDIVNPKYPSDWDGVSREMLEKLNVEHVQFNASFMKKDFIEKMVKSSLANPYGCMYKSAEMAKALHGIWKPRCNEHVKDLKVSVGVISDGSLGTIKGLPYVLPLIMNGESWTVDHIYEVTSHLRHEIRRINAAAKEHHQKLVPFCKKFLQDNVIEKVFIPTSRTESESSYPTLASTPTTGRTEDTYMLINPLLPASQLTATKILSGTVFGHHQFIDLILLVYANETDQAEVLAQEYISCAFPCVNTIRITSDIPCLSDADVFVVMTNFPNPNSFDFNNMDSPELFDNLYLIIKIATSFAKPLPDKKEHKDKKTKEPKEPTKTPRKPIIVADGLLVIDILMIIAKTIPPEILFFVTPLRSIAKTMLSDLLKVKCSELNTVYVWAASDIVFHTEIGVPYLKDDIVNPKYPSDWDGVSREMLEKLNVEHVQFNASFMKKDFIEKMVKSSLANPYGCMYKSAEMAKALHGIWKPRCNEHVKDLKVSVGVISDGSLGTIKGLPYVLPLIMNGESWTVDHIYEVTSHLRHEIRRINAAAKEHHQKLVPFCKKFLQDNVIEKVFIPTSRTESESSYPTLASTPTTGRTEDTY

Radius of gyration: 31.99 Å; Cα contacts (8 Å, |Δi|>4): 1268; chains: 2; bounding box: 134×77×86 Å

pLDDT: mean 80.48, std 21.29, range [19.14, 98.19]

Foldseek 3Di:
DEEPCVDLLNLLLVVCVLQQVQQHLQAADEAEYADAPVCQVVVVVSLVVSVVVPRRRYDHYYYDPDQDEQLPDQEYEAEAPDQFQFDDDPPPCPDPSNLVRLVSLLSNLQRHLDPDPPPPPPPPDDDPPPPPPPPPDRRHAYEYQYQNSLLLSCLRRVPDDQQRYWYFDCLQVLLLVVVCVLLVHHSVQFAGKWKKALGQQQIWIDGDACRGPPADDDVPPVPALTNGDPVSCVVSVHDSVQRHPVCRGPVSSVVSNVCSVVPRCDSVNSSVRRSVVSNQQCVLQVDVPDFFRWDFIKGQDCCPLNADHSFIITAIWGHHHSGIDGDCPCSPPPSVNVSRVRRNVVRVVSSVVVNVVSVVSCVPPPVVVVPPPPPPPPPCPCPPPPPPPPPDPPPPDPD/DEEPCVDLLNLLLVVCVLQQVQQHLQAADEAEYADAPVCQVVVVVSLVVSVVVVRRRYDHYYYDPDQDEQLPDQEYEAEAPDQFQFDDDPPPCPDPSNLVRLVSLLSNLQRHLDPDPPPPPPPDDDDPPPPPPPPPDRRHAYEYQYQNSLLLSCLRRVPDDQQRYWYFDCLQVLLLVVVCVLLVHHSVQFAGKWKKALGQQQIWIDGDACRGPPADADVVCVDWQTNGDPVSCVVSVHDSVQRTPVCRGPVSSVVSNVCSVVPSCDSVNSSVRRSVVSNQQCVLQVDVPDFFRWDFIKGQDCCPLNADGSFIITAIWGHHHSGIDGDCPCSPPPSVNVSRVRNNVVRVVSSVVVNVVSVVSCVPPPVVVVPPPPPPPPPCPPPPPPPPPPPDPPPPDPD

Organism: Mythimna separata (NCBI:txid271217)

Nearest PDB structures (foldseek):
  6pbl-assembly1_B  TM=7.390E-01  e=4.226E-15  Legionella pneumophila subsp. pneumophila str. Philadelphia 1
  3d5t-assembly2_D  TM=7.667E-01  e=4.116E-14  Burkholderia pseudomallei 1710b
  1bdm-assembly1_B  TM=7.427E-01  e=2.735E-14  Thermus thermophilus
  1y7t-assembly1_A  TM=7.438E-01  e=8.291E-14  Thermus thermophilus
  4h7p-assembly1_B  TM=7.333E-01  e=3.364E-13  Leishmania major strain Friedlin